Protein AF-A0A1G8I878-F1 (afdb_monomer_lite)

Sequence (1176 aa):
MELAARLAEERRARLAAERLLELKQAELFAANRKLNKHARQLTHEISETRAEVAEVRHENQRVKSQLGAAHQKIELVEGQLWKALQTMRDGFAMFNRDRLMELANGAWLSVFEDLDTIGPGASYGHVLDMMVEEGIVDLQGEDGRSWRMRMLARWDRDPIPSETIRLYTGQFLKLQDRHMPDGGIVSLTFDITELMRMWSALEELPDGFVIYDAEDRLLMCNEPYRQIYHESTPAIVPGASFEDILRYGLERGQYADACGREEAWLEDRLRIHRDATQEAEQQLGDGRWLRVYERPLSDGGRVGLRIDITEAKRIEQKLQEASLRADIANRAKSTFLANMSHEIRTPMNGVVGMAALLLEGPLSEEQRLYVETIRNSGESLLVIINDILDYSKIEADRMQLKLDPFDLERAIHEVVMLLQPSAREKQLDLLVDYDLFLPTHFIGDLGRIRQILTNLMGNAVKFTPSGHVLVRVTGTVEPDHSAAIHMTVEDTGIGIPREKLDHVFGEFNQVDDARSRAFEGTGLGLAITRRLVTIMGGEIWVESDLGQGACFGLRLVLPVEEPILRDTARLPATLRRVLVVEDQAVNRSILAKQLDIIGLSPRFCLTADAALAAMADPPDLVIAEQDLPDMTGSELARRLAEAGHATPVLLLAASPGALPGPDPHGPPRLVLQKPVPRRTLFAALEQIAPPPPAPVSPDLPAFRHRGPPGPRLLDVLVAEDNRTNQLVFRKMIGALDLPLTLRFANNGLEAVEAFRAQRPDLIFMDISMPQMDGKDATRAIRALEGDGPHVPVIAVTAHAMAGDRETILAAGLDDYLTKPPAQARSGGADGPLDRDRARHGRLTSRCGPAAPRLLSGTGPGPEETMGEIVFHVPELWLGAAPEKMPRFYRRLSEGLAARGIAQTWVPMDRATLADRIASDSAFHILNHARHPHPRVLTAGIAYIYPYWHLDPLGIRAFSTITDSVFRPAEVDGDSAQAFFRRLRQRMVGARQSRYPQQQAVEPVPEGSIAVFLQTEGQRSVEETLWLDRWTMLDTCLAAADGRPVVVKPHPRDRDPDTGSGLAARLAAHPNLHLSTANIHDILATADRVVTINSAVGIEALLHRKPVILCGRADFHHICTSARDPQALRAALRATPPRRAFARYIAWYFGTQCLDAGAKDLTDRVLDRLAARGCPL

pLDDT: mean 71.74, std 18.94, range [20.0, 96.56]

Organism: NCBI:txid555512

InterPro domains:
  IPR001789 Signal transduction response regulator, receiver domain [PF00072] (578-654)
  IPR001789 Signal transduction response regulator, receiver domain [PF00072] (716-823)
  IPR001789 Signal transduction response regulator, receiver domain [PS50110] (577-689)
  IPR001789 Signal transduction response regulator, receiver domain [PS50110] (715-834)
  IPR001789 Signal transduction response regulator, receiver domain [SM00448] (576-685)
  IPR001789 Signal transduction response regulator, receiver domain [SM00448] (714-830)
  IPR003594 Histidine kinase/HSP90-like ATPase domain [PF02518] (445-557)
  IPR003594 Histidine kinase/HSP90-like ATPase domain [SM00387] (444-560)
  IPR003661 Signal transduction histidine kinase, dimerisation/phosphoacceptor domain [PF00512] (332-396)
  IPR003661 Signal transduction histidine kinase, dimerisation/phosphoacceptor domain [SM00388] (332-397)
  IPR003661 Signal transduction histidine kinase, dimerisation/phosphoacceptor domain [cd00082] (330-393)
  IPR004358 Signal transduction histidine kinase-related protein, C-terminal [PR00344] (485-499)
  IPR004358 Signal transduction histidine kinase-related protein, C-terminal [PR00344] (520-538)
  IPR004358 Signal transduction histidine kinase-related protein, C-terminal [PR00344] (544-557)
  IPR005467 Histidine kinase domain [PS50109] (339-560)
  IPR007833 Capsule polysaccharide biosynthesis [PF05159] (1038-1117)
  IPR011006 CheY-like superfamily [SSF52172] (577-689)
  IPR011006 CheY-like superfamily [SSF52172] (715-820)
  IPR035965 PAS domain superfamily [SSF55785] (197-310)
  IPR036097 Signal transduction histidine kinase, dimerisation/phosphoacceptor domain superfamily [SSF47384] (317-398)

Radius of gyration: 57.9 Å; chains: 1; bounding box: 233×101×134 Å

Structure (mmCIF, N/CA/C/O backbone):
data_AF-A0A1G8I878-F1
#
_entry.id   AF-A0A1G8I878-F1
#
loop_
_atom_site.group_PDB
_atom_site.id
_atom_site.type_symbol
_atom_site.label_atom_id
_atom_site.label_alt_id
_atom_site.label_comp_id
_atom_site.label_asym_id
_atom_site.label_entity_id
_atom_site.label_seq_id
_atom_site.pdbx_PDB_ins_code
_atom_site.Cartn_x
_atom_site.Cartn_y
_atom_site.Cartn_z
_atom_site.occupancy
_atom_site.B_iso_or_equiv
_atom_site.auth_seq_id
_atom_site.auth_comp_id
_atom_site.auth_asym_id
_atom_site.auth_atom_id
_atom_site.pdbx_PDB_model_num
ATOM 1 N N . MET A 1 1 ? -187.316 -51.802 51.179 1.00 44.41 1 MET A N 1
ATOM 2 C CA . MET A 1 1 ? -186.408 -50.650 51.374 1.00 44.41 1 MET A CA 1
ATOM 3 C C . MET A 1 1 ? -185.016 -51.095 50.947 1.00 44.41 1 MET A C 1
ATOM 5 O O . MET A 1 1 ? -184.393 -51.857 51.667 1.00 44.41 1 MET A O 1
ATOM 9 N N . GLU A 1 2 ? -184.739 -51.091 49.647 1.00 48.00 2 GLU A N 1
ATOM 10 C CA . GLU A 1 2 ? -184.208 -50.004 48.796 1.00 48.00 2 GLU A CA 1
ATOM 11 C C . GLU A 1 2 ? -182.667 -49.938 48.842 1.00 48.00 2 GLU A C 1
ATOM 13 O O . GLU A 1 2 ? -182.053 -49.773 49.892 1.00 48.00 2 GLU A O 1
ATOM 18 N N . LEU A 1 3 ? -182.057 -50.123 47.668 1.00 55.31 3 LEU A N 1
ATOM 19 C CA . LEU A 1 3 ? -180.634 -50.324 47.343 1.00 55.31 3 LEU A CA 1
ATOM 20 C C . LEU A 1 3 ? -179.662 -49.272 47.937 1.00 55.31 3 LEU A C 1
ATOM 22 O O . LEU A 1 3 ? -178.448 -49.473 47.942 1.00 55.31 3 LEU A O 1
ATOM 26 N N . ALA A 1 4 ? -180.187 -48.167 48.471 1.00 58.78 4 ALA A N 1
ATOM 27 C CA . ALA A 1 4 ? -179.438 -47.019 48.973 1.00 58.78 4 ALA A CA 1
ATOM 28 C C . ALA A 1 4 ? -178.623 -47.293 50.254 1.00 58.78 4 ALA A C 1
ATOM 30 O O . ALA A 1 4 ? -177.565 -46.692 50.439 1.00 58.78 4 ALA A O 1
ATOM 31 N N . ALA A 1 5 ? -179.058 -48.212 51.125 1.00 59.94 5 ALA A N 1
ATOM 32 C CA . ALA A 1 5 ? -178.384 -48.432 52.411 1.00 59.94 5 ALA A CA 1
ATOM 33 C C . ALA A 1 5 ? -177.033 -49.169 52.279 1.00 59.94 5 ALA A C 1
ATOM 35 O O . ALA A 1 5 ? -176.062 -48.783 52.926 1.00 59.94 5 ALA A O 1
ATOM 36 N N . ARG A 1 6 ? -176.928 -50.175 51.394 1.00 59.53 6 ARG A N 1
ATOM 37 C CA . ARG A 1 6 ? -175.677 -50.941 51.187 1.00 59.53 6 ARG A CA 1
ATOM 38 C C . ARG A 1 6 ? -174.575 -50.126 50.497 1.00 59.53 6 ARG A C 1
ATOM 40 O O . ARG A 1 6 ? -173.409 -50.263 50.846 1.00 59.53 6 ARG A O 1
ATOM 47 N N . LEU A 1 7 ? -174.938 -49.225 49.582 1.00 61.72 7 LEU A N 1
ATOM 48 C CA . LEU A 1 7 ? -173.987 -48.332 48.899 1.00 61.72 7 LEU A CA 1
ATOM 49 C C . LEU A 1 7 ? -173.352 -47.290 49.840 1.00 61.72 7 LEU A C 1
ATOM 51 O O . LEU A 1 7 ? -172.231 -46.835 49.602 1.00 61.72 7 LEU A O 1
ATOM 55 N N . ALA A 1 8 ? -174.048 -46.907 50.915 1.00 61.38 8 ALA A N 1
ATOM 56 C CA . ALA A 1 8 ? -173.534 -45.944 51.887 1.00 61.38 8 ALA A CA 1
ATOM 57 C C . ALA A 1 8 ? -172.444 -46.539 52.799 1.00 61.38 8 ALA A C 1
ATOM 59 O O . ALA A 1 8 ? -171.533 -45.820 53.213 1.00 61.38 8 ALA A O 1
ATOM 60 N N . GLU A 1 9 ? -172.516 -47.837 53.095 1.00 65.81 9 GLU A N 1
ATOM 61 C CA . GLU A 1 9 ? -171.560 -48.532 53.963 1.00 65.81 9 GLU A CA 1
ATOM 62 C C . GLU A 1 9 ? -170.240 -48.822 53.228 1.00 65.81 9 GLU A C 1
ATOM 64 O O . GLU A 1 9 ? -169.157 -48.531 53.743 1.00 65.81 9 GLU A O 1
ATOM 69 N N . GLU A 1 10 ? -170.322 -49.247 51.964 1.00 68.56 10 GLU A N 1
ATOM 70 C CA . GLU A 1 10 ? -169.150 -49.525 51.125 1.00 68.56 10 GLU A CA 1
ATOM 71 C C . GLU A 1 10 ? -168.328 -48.253 50.822 1.00 68.56 10 GLU A C 1
ATOM 73 O O . GLU A 1 10 ? -167.093 -48.269 50.841 1.00 68.56 10 GLU A O 1
ATOM 78 N N . ARG A 1 11 ? -168.992 -47.099 50.642 1.00 64.25 11 ARG A N 1
ATOM 79 C CA . ARG A 1 11 ? -168.307 -45.806 50.446 1.00 64.25 11 ARG A CA 1
ATOM 80 C C . ARG A 1 11 ? -167.511 -45.346 51.670 1.00 64.25 11 ARG A C 1
ATOM 82 O O . ARG A 1 11 ? -166.458 -44.734 51.497 1.00 64.25 11 ARG A O 1
ATOM 89 N N . ARG A 1 12 ? -167.972 -45.625 52.896 1.00 70.56 12 ARG A N 1
ATOM 90 C CA . ARG A 1 12 ? -167.244 -45.223 54.117 1.00 70.56 12 ARG A CA 1
ATOM 91 C C . ARG A 1 12 ? -165.995 -46.069 54.345 1.00 70.56 12 ARG A C 1
ATOM 93 O O . ARG A 1 12 ? -164.965 -45.517 54.722 1.00 70.56 12 ARG A O 1
ATOM 100 N N . ALA A 1 13 ? -166.066 -47.372 54.069 1.00 65.88 13 ALA A N 1
ATOM 101 C CA . ALA A 1 13 ? -164.922 -48.272 54.209 1.00 65.88 13 ALA A CA 1
ATOM 102 C C . ALA A 1 13 ? -163.768 -47.889 53.264 1.00 65.88 13 ALA A C 1
ATOM 104 O O . ALA A 1 13 ? -162.606 -47.877 53.673 1.00 65.88 13 ALA A O 1
ATOM 105 N N . ARG A 1 14 ? -164.083 -47.489 52.025 1.00 67.88 14 ARG A N 1
ATOM 106 C CA . ARG A 1 14 ? -163.071 -47.101 51.031 1.00 67.88 14 ARG A CA 1
ATOM 107 C C . ARG A 1 14 ? -162.327 -45.808 51.398 1.00 67.88 14 ARG A C 1
ATOM 109 O O . ARG A 1 14 ? -161.107 -45.760 51.292 1.00 67.88 14 ARG A O 1
ATOM 116 N N . LEU A 1 15 ? -163.039 -44.804 51.914 1.00 70.62 15 LEU A N 1
ATOM 117 C CA . LEU A 1 15 ? -162.447 -43.531 52.357 1.00 70.62 15 LEU A CA 1
ATOM 118 C C . LEU A 1 15 ? -161.529 -43.681 53.582 1.00 70.62 15 LEU A C 1
ATOM 120 O O . LEU A 1 15 ? -160.551 -42.945 53.719 1.00 70.62 15 LEU A O 1
ATOM 124 N N . ALA A 1 16 ? -161.820 -44.630 54.476 1.00 67.12 16 ALA A N 1
ATOM 125 C CA . ALA A 1 16 ? -160.960 -44.908 55.627 1.00 67.12 16 ALA A CA 1
ATOM 126 C C . ALA A 1 16 ? -159.622 -45.550 55.210 1.00 67.12 16 ALA A C 1
ATOM 128 O O . ALA A 1 16 ? -158.580 -45.208 55.770 1.00 67.12 16 ALA A O 1
ATOM 129 N N . ALA A 1 17 ? -159.641 -46.432 54.203 1.00 68.06 17 ALA A N 1
ATOM 130 C CA . ALA A 1 17 ? -158.440 -47.085 53.684 1.00 68.06 17 ALA A CA 1
ATOM 131 C C . ALA A 1 17 ? -157.491 -46.100 52.974 1.00 68.06 17 ALA A C 1
ATOM 133 O O . ALA A 1 17 ? -156.279 -46.170 53.179 1.00 68.06 17 ALA A O 1
ATOM 134 N N . GLU A 1 18 ? -158.025 -45.146 52.204 1.00 71.94 18 GLU A N 1
ATOM 135 C CA . GLU A 1 18 ? -157.212 -44.127 51.516 1.00 71.94 18 GLU A CA 1
ATOM 136 C C . GLU A 1 18 ? -156.465 -43.213 52.502 1.00 71.94 18 GLU A C 1
ATOM 138 O O . GLU A 1 18 ? -155.269 -42.975 52.334 1.00 71.94 18 GLU A O 1
ATOM 143 N N . ARG A 1 19 ? -157.110 -42.791 53.600 1.00 70.69 19 ARG A N 1
ATOM 144 C CA . ARG A 1 19 ? -156.453 -41.949 54.621 1.00 70.69 19 ARG A CA 1
ATOM 145 C C . ARG A 1 19 ? -155.303 -42.649 55.346 1.00 70.69 19 ARG A C 1
ATOM 147 O O . ARG A 1 19 ? -154.326 -41.999 55.714 1.00 70.69 19 ARG A O 1
ATOM 154 N N . LEU A 1 20 ? -155.405 -43.960 55.574 1.00 71.81 20 LEU A N 1
ATOM 155 C CA . LEU A 1 20 ? -154.347 -44.713 56.254 1.00 71.81 20 LEU A CA 1
ATOM 156 C C . LEU A 1 20 ? -153.095 -44.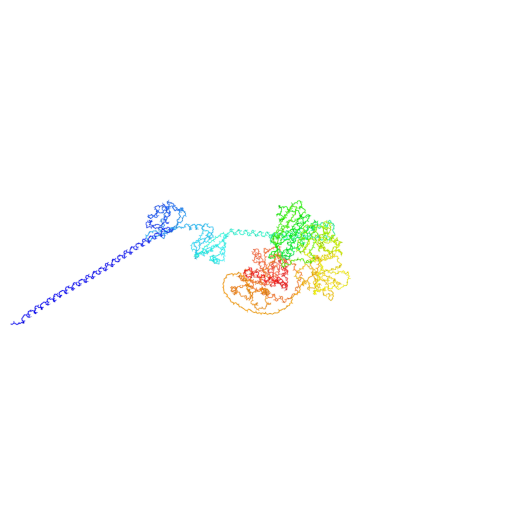852 55.370 1.00 71.81 20 LEU A C 1
ATOM 158 O O . LEU A 1 20 ? -151.971 -44.819 55.877 1.00 71.81 20 LEU A O 1
ATOM 162 N N . LEU A 1 21 ? -153.291 -44.972 54.052 1.00 71.50 21 LEU A N 1
ATOM 163 C CA . LEU A 1 21 ? -152.208 -45.065 53.075 1.00 71.50 21 LEU A CA 1
ATOM 164 C C . LEU A 1 21 ? -151.405 -43.757 52.994 1.00 71.50 21 LEU A C 1
ATOM 166 O O . LEU A 1 21 ? -150.174 -43.798 53.035 1.00 71.50 21 LEU A O 1
ATOM 170 N N . GLU A 1 22 ? -152.084 -42.606 52.962 1.00 73.06 22 GLU A N 1
ATOM 171 C CA . GLU A 1 22 ? -151.425 -41.290 52.954 1.00 73.06 22 GLU A CA 1
ATOM 172 C C . GLU A 1 22 ? -150.584 -41.061 54.217 1.00 73.06 22 GLU A C 1
ATOM 174 O O . GLU A 1 22 ? -149.442 -40.600 54.140 1.00 73.06 22 GLU A O 1
ATOM 179 N N . LEU A 1 23 ? -151.106 -41.445 55.388 1.00 77.25 23 LEU A N 1
ATOM 180 C CA . LEU A 1 23 ? -150.402 -41.265 56.658 1.00 77.25 23 LEU A CA 1
ATOM 181 C C . LEU A 1 23 ? -149.136 -42.137 56.730 1.00 77.25 23 LEU A C 1
ATOM 183 O O . LEU A 1 23 ? -148.081 -41.669 57.163 1.00 77.25 23 LEU A O 1
ATOM 187 N N . LYS A 1 24 ? -149.201 -43.376 56.220 1.00 68.69 24 LYS A N 1
ATOM 188 C CA . LYS A 1 24 ? -148.031 -44.264 56.140 1.00 68.69 24 LYS A CA 1
ATOM 189 C C . LYS A 1 24 ? -146.997 -43.802 55.114 1.00 68.69 24 LYS A C 1
ATOM 191 O O . LYS A 1 24 ? -145.801 -43.916 55.386 1.00 68.69 24 LYS A O 1
ATOM 196 N N . GLN A 1 25 ? -147.415 -43.232 53.982 1.00 66.19 25 GLN A N 1
ATOM 197 C CA . GLN A 1 25 ? -146.482 -42.625 53.026 1.00 66.19 25 GLN A CA 1
ATOM 198 C C . GLN A 1 25 ? -145.742 -41.423 53.633 1.00 66.19 25 GLN A C 1
ATOM 200 O O . GLN A 1 25 ? -144.532 -41.292 53.438 1.00 66.19 25 GLN A O 1
ATOM 205 N N . ALA A 1 26 ? -146.423 -40.586 54.419 1.00 71.06 26 ALA A N 1
ATOM 206 C CA . ALA A 1 26 ? -145.803 -39.427 55.059 1.00 71.06 26 ALA A CA 1
ATOM 207 C C . ALA A 1 26 ? -144.714 -39.813 56.084 1.00 71.06 26 ALA A C 1
ATOM 209 O O . ALA A 1 26 ? -143.628 -39.222 56.074 1.00 71.06 26 ALA A O 1
ATOM 210 N N . GLU A 1 27 ? -144.951 -40.833 56.921 1.00 73.69 27 GLU A N 1
ATOM 211 C CA . GLU A 1 27 ? -143.953 -41.333 57.887 1.00 73.69 27 GLU A CA 1
ATOM 212 C C . GLU A 1 27 ? -142.689 -41.864 57.189 1.00 73.69 27 GLU A C 1
ATOM 214 O O . GLU A 1 27 ? -141.563 -41.557 57.596 1.00 73.69 27 GLU A O 1
ATOM 219 N N . LEU A 1 28 ? -142.864 -42.609 56.093 1.00 70.75 28 LEU A N 1
ATOM 220 C CA . LEU A 1 28 ? -141.763 -43.207 55.334 1.00 70.75 28 LEU A CA 1
ATOM 221 C C . LEU A 1 28 ? -140.889 -42.134 54.665 1.00 70.75 28 LEU A C 1
ATOM 223 O O . LEU A 1 28 ? -139.658 -42.210 54.713 1.00 70.75 28 LEU A O 1
ATOM 227 N N . PHE A 1 29 ? -141.503 -41.077 54.123 1.00 68.94 29 PHE A N 1
ATOM 228 C CA . PHE A 1 29 ? -140.774 -39.938 53.555 1.00 68.94 29 PHE A CA 1
ATOM 229 C C . PHE A 1 29 ? -140.014 -39.115 54.604 1.00 68.94 29 PHE A C 1
ATOM 231 O O . PHE A 1 29 ? -138.945 -38.570 54.303 1.00 68.94 29 PHE A O 1
ATOM 238 N N . ALA A 1 30 ? -140.530 -39.012 55.831 1.00 70.19 30 ALA A N 1
ATOM 239 C CA . ALA A 1 30 ? -139.845 -38.318 56.919 1.00 70.19 30 ALA A CA 1
ATOM 240 C C . ALA A 1 30 ? -138.607 -39.096 57.403 1.00 70.19 30 ALA A C 1
ATOM 242 O O . ALA A 1 30 ? -137.534 -38.506 57.572 1.00 70.19 30 ALA A O 1
ATOM 243 N N . ALA A 1 31 ? -138.720 -40.421 57.552 1.00 66.06 31 ALA A N 1
ATOM 244 C CA . ALA A 1 31 ? -137.604 -41.282 57.945 1.00 66.06 31 ALA A CA 1
ATOM 245 C C . ALA A 1 31 ? -136.471 -41.273 56.900 1.00 66.06 31 ALA A C 1
ATOM 247 O O . ALA A 1 31 ? -135.298 -41.105 57.245 1.00 66.06 31 ALA A O 1
ATOM 248 N N . ASN A 1 32 ? -136.821 -41.353 55.612 1.00 59.03 32 ASN A N 1
ATOM 249 C CA . ASN A 1 32 ? -135.845 -41.393 54.520 1.00 59.03 32 ASN A CA 1
ATOM 250 C C . ASN A 1 32 ? -135.079 -40.060 54.355 1.00 59.03 32 ASN A C 1
ATOM 252 O O . ASN A 1 32 ? -133.890 -40.040 54.028 1.00 59.03 32 ASN A O 1
ATOM 256 N N . ARG A 1 33 ? -135.720 -38.921 54.671 1.00 69.88 33 ARG A N 1
ATOM 257 C CA . ARG A 1 33 ? -135.050 -37.607 54.702 1.00 69.88 33 ARG A CA 1
ATOM 258 C C . ARG A 1 33 ? -134.009 -37.487 55.817 1.00 69.88 33 ARG A C 1
ATOM 260 O O . ARG A 1 33 ? -132.960 -36.885 55.589 1.00 69.88 33 ARG A O 1
ATOM 267 N N . LYS A 1 34 ? -134.262 -38.058 57.001 1.00 68.06 34 LYS A N 1
ATOM 268 C CA . LYS A 1 34 ? -133.302 -38.025 58.121 1.00 68.06 34 LYS A CA 1
ATOM 269 C C . LYS A 1 34 ? -132.052 -38.864 57.831 1.00 68.06 34 LYS A C 1
ATOM 271 O O . LYS A 1 34 ? -130.945 -38.382 58.057 1.00 68.06 34 LYS A O 1
ATOM 276 N N . LEU A 1 35 ? -132.221 -40.061 57.264 1.00 65.81 35 LEU A N 1
ATOM 277 C CA . LEU A 1 35 ? -131.111 -40.943 56.873 1.00 65.81 35 LEU A CA 1
ATOM 278 C C . LEU A 1 35 ? -130.207 -40.311 55.806 1.00 65.81 35 LEU A C 1
ATOM 280 O O . LEU A 1 35 ? -128.986 -40.311 55.955 1.00 65.81 35 LEU A O 1
ATOM 284 N N . ASN A 1 36 ? -130.796 -39.689 54.780 1.00 60.38 36 ASN A N 1
ATOM 285 C CA . ASN A 1 36 ? -130.028 -39.002 53.737 1.00 60.38 36 ASN A CA 1
ATOM 286 C C . ASN A 1 36 ? -129.190 -37.831 54.272 1.00 60.38 36 ASN A C 1
ATOM 288 O O . ASN A 1 36 ? -128.109 -37.554 53.750 1.00 60.38 36 ASN A O 1
ATOM 292 N N . LYS A 1 37 ? -129.664 -37.144 55.318 1.00 69.06 37 LYS A N 1
ATOM 293 C CA . LYS A 1 37 ? -128.929 -36.026 55.918 1.00 69.06 37 LYS A CA 1
ATOM 294 C C . LYS A 1 37 ? -127.698 -36.511 56.695 1.00 69.06 37 LYS A C 1
ATOM 296 O O . LYS A 1 37 ? -126.627 -35.944 56.515 1.00 69.06 37 LYS A O 1
ATOM 301 N N . HIS A 1 38 ? -127.823 -37.597 57.467 1.00 60.66 38 HIS A N 1
ATOM 302 C CA . HIS A 1 38 ? -126.680 -38.202 58.166 1.00 60.66 38 HIS A CA 1
ATOM 303 C C . HIS A 1 38 ? -125.652 -38.823 57.209 1.00 60.66 38 HIS A C 1
ATOM 305 O O . HIS A 1 38 ? -124.455 -38.640 57.412 1.00 60.66 38 HIS A O 1
ATOM 311 N N . ALA A 1 39 ? -126.090 -39.491 56.136 1.00 59.34 39 ALA A N 1
ATOM 312 C CA . ALA A 1 39 ? -125.173 -40.094 55.164 1.00 59.34 39 ALA A CA 1
ATOM 313 C C . ALA A 1 39 ? -124.276 -39.047 54.474 1.00 59.34 39 ALA A C 1
ATOM 315 O O . ALA A 1 39 ? -123.080 -39.273 54.287 1.00 59.34 39 ALA A O 1
ATOM 316 N N . ARG A 1 40 ? -124.825 -37.869 54.143 1.00 62.78 40 ARG A N 1
ATOM 317 C CA . ARG A 1 40 ? -124.055 -36.774 53.528 1.00 62.78 40 ARG A CA 1
ATOM 318 C C . ARG A 1 40 ? -123.039 -36.146 54.477 1.00 62.78 40 ARG A C 1
ATOM 320 O O . ARG A 1 40 ? -121.958 -35.787 54.027 1.00 62.78 40 ARG A O 1
ATOM 327 N N . GLN A 1 41 ? -123.364 -36.046 55.764 1.00 66.25 41 GLN A N 1
ATOM 328 C CA . GLN A 1 41 ? -122.473 -35.446 56.757 1.00 66.25 41 GLN A CA 1
ATOM 329 C C . GLN A 1 41 ? -121.248 -36.337 57.024 1.00 66.25 41 GLN A C 1
ATOM 331 O O . GLN A 1 41 ? -120.122 -35.857 56.963 1.00 66.25 41 GLN A O 1
ATOM 336 N N . LEU A 1 42 ? -121.454 -37.653 57.163 1.00 60.22 42 LEU A N 1
ATOM 337 C CA . LEU A 1 42 ? -120.365 -38.619 57.361 1.00 60.22 42 LEU A CA 1
ATOM 338 C C . LEU A 1 42 ? -119.444 -38.741 56.130 1.00 60.22 42 LEU A C 1
ATOM 340 O O . LEU A 1 42 ? -118.242 -38.955 56.253 1.00 60.22 42 LEU A O 1
ATOM 344 N N . THR A 1 43 ? -120.003 -38.587 54.924 1.00 58.06 43 THR A N 1
ATOM 345 C CA . THR A 1 43 ? -119.218 -38.643 53.677 1.00 58.06 43 THR A CA 1
ATOM 346 C C . THR A 1 43 ? -118.294 -37.429 53.534 1.00 58.06 43 THR A C 1
ATOM 348 O O . THR A 1 43 ? -117.201 -37.558 52.985 1.00 58.06 43 THR A O 1
ATOM 351 N N . HIS A 1 44 ? -118.707 -36.264 54.041 1.00 61.44 44 HIS A N 1
ATOM 352 C CA . HIS A 1 44 ? -117.890 -35.053 54.004 1.00 61.44 44 HIS A CA 1
ATOM 353 C C . HIS A 1 44 ? -116.700 -35.150 54.970 1.00 61.44 44 HIS A C 1
ATOM 355 O O . HIS A 1 44 ? -115.567 -34.964 54.533 1.00 61.44 44 HIS A O 1
ATOM 361 N N . GLU A 1 45 ? -116.930 -35.588 56.216 1.00 58.16 45 GLU A N 1
ATOM 362 C CA . GLU A 1 45 ? -115.856 -35.782 57.207 1.00 58.16 45 GLU A CA 1
ATOM 363 C C . GLU A 1 45 ? -114.801 -36.800 56.741 1.00 58.16 45 GLU A C 1
ATOM 365 O O . GLU A 1 45 ? -113.607 -36.532 56.850 1.00 58.16 45 GLU A O 1
ATOM 370 N N . ILE A 1 46 ? -115.211 -37.937 56.155 1.00 57.69 46 ILE A N 1
ATOM 371 C CA . ILE A 1 46 ? -114.278 -38.964 55.641 1.00 57.69 46 ILE A CA 1
ATOM 372 C C . ILE A 1 46 ? -113.460 -38.449 54.445 1.00 57.69 46 ILE A C 1
ATOM 374 O O . ILE A 1 46 ? -112.318 -38.873 54.245 1.00 57.69 46 ILE A O 1
ATOM 378 N N . SER A 1 47 ? -114.030 -37.557 53.629 1.00 54.94 47 SER A N 1
ATOM 379 C CA . SER A 1 47 ? -113.322 -36.960 52.493 1.00 54.94 47 SER A CA 1
ATOM 380 C C . SER A 1 47 ? -112.256 -35.964 52.951 1.00 54.94 47 SER A C 1
ATOM 382 O O . SER A 1 47 ? -111.164 -35.966 52.388 1.00 54.94 47 SER A O 1
ATOM 384 N N . GLU A 1 48 ? -112.542 -35.156 53.976 1.00 57.34 48 GLU A N 1
ATOM 385 C CA . GLU A 1 48 ? -111.573 -34.208 54.543 1.00 57.34 48 GLU A CA 1
ATOM 386 C C . GLU A 1 48 ? -110.425 -34.934 55.259 1.00 57.34 48 GLU A C 1
ATOM 388 O O . GLU A 1 48 ? -109.261 -34.671 54.958 1.00 57.34 48 GLU A O 1
ATOM 393 N N . THR A 1 49 ? -110.713 -35.950 56.088 1.00 55.84 49 THR A N 1
ATOM 394 C CA . THR A 1 49 ? -109.641 -36.701 56.779 1.00 55.84 49 THR A CA 1
ATOM 395 C C . THR A 1 49 ? -108.742 -37.477 55.814 1.00 55.84 49 THR A C 1
ATOM 397 O O . THR A 1 49 ? -107.546 -37.630 56.061 1.00 55.84 49 THR A O 1
ATOM 400 N N . ARG A 1 50 ? -109.279 -37.990 54.697 1.00 55.78 50 ARG A N 1
ATOM 401 C CA . ARG A 1 50 ? -108.461 -38.678 53.681 1.00 55.78 50 ARG A CA 1
ATOM 402 C C . ARG A 1 50 ? -107.587 -37.720 52.873 1.00 55.78 50 ARG A C 1
ATOM 404 O O . ARG A 1 50 ? -106.502 -38.137 52.473 1.00 55.78 50 ARG A O 1
ATOM 411 N N . ALA A 1 51 ? -108.033 -36.484 52.645 1.00 57.38 51 ALA A N 1
ATOM 412 C CA . ALA A 1 51 ? -107.237 -35.460 51.974 1.00 57.38 51 ALA A CA 1
ATOM 413 C C . ALA A 1 51 ? -106.057 -35.011 52.854 1.00 57.38 51 ALA A C 1
ATOM 415 O O . ALA A 1 51 ? -104.918 -35.067 52.394 1.00 57.38 51 ALA A O 1
ATOM 416 N N . GLU A 1 52 ? -106.298 -34.724 54.139 1.00 57.34 52 GLU A N 1
ATOM 417 C CA . GLU A 1 52 ? -105.240 -34.366 55.102 1.00 57.34 52 GLU A CA 1
ATOM 418 C C . GLU A 1 52 ? -104.199 -35.483 55.273 1.00 57.34 52 GLU A C 1
ATOM 420 O O . GLU A 1 52 ? -102.993 -35.240 55.225 1.00 57.34 52 GLU A O 1
ATOM 425 N N . VAL A 1 53 ? -104.636 -36.741 55.417 1.00 59.28 53 VAL A N 1
ATOM 426 C CA . VAL A 1 53 ? -103.704 -37.872 55.564 1.00 59.28 53 VAL A CA 1
ATOM 427 C C . VAL A 1 53 ? -102.904 -38.114 54.282 1.00 59.28 53 VAL A C 1
ATOM 429 O O . VAL A 1 53 ? -101.737 -38.493 54.368 1.00 59.28 53 VAL A O 1
ATOM 432 N N . ALA A 1 54 ? -103.483 -37.901 53.096 1.00 58.09 54 ALA A N 1
ATOM 433 C CA . ALA A 1 54 ? -102.756 -38.033 51.833 1.00 58.09 54 ALA A CA 1
ATOM 434 C C . ALA A 1 54 ? -101.696 -36.933 51.665 1.00 58.09 54 ALA A C 1
ATOM 436 O O . ALA A 1 54 ? -100.575 -37.240 51.257 1.00 58.09 54 ALA A O 1
ATOM 437 N N . GLU A 1 55 ? -102.019 -35.695 52.037 1.00 60.19 55 GLU A N 1
ATOM 438 C CA . GLU A 1 55 ? -101.124 -34.537 51.955 1.00 60.19 55 GLU A CA 1
ATOM 439 C C . GLU A 1 55 ? -99.937 -34.667 52.923 1.00 60.19 55 GLU A C 1
ATOM 441 O O . GLU A 1 55 ? -98.781 -34.627 52.492 1.00 60.19 55 GLU A O 1
ATOM 446 N N . VAL A 1 56 ? -100.195 -35.012 54.191 1.00 61.25 56 VAL A N 1
ATOM 447 C CA . VAL A 1 56 ? -99.141 -35.258 55.196 1.00 61.25 56 VAL A CA 1
ATOM 448 C C . VAL A 1 56 ? -98.227 -36.421 54.792 1.00 61.25 56 VAL A C 1
ATOM 450 O O . VAL A 1 56 ? -97.013 -36.374 55.008 1.00 61.25 56 VAL A O 1
ATOM 453 N N . ARG A 1 57 ? -98.768 -37.482 54.175 1.00 58.03 57 ARG A N 1
ATOM 454 C CA . ARG A 1 57 ? -97.964 -38.634 53.730 1.00 58.03 57 ARG A CA 1
ATOM 455 C C . ARG A 1 57 ? -97.066 -38.274 52.547 1.00 58.03 57 ARG A C 1
ATOM 457 O O . ARG A 1 57 ? -95.908 -38.690 52.534 1.00 58.03 57 ARG A O 1
ATOM 464 N N . HIS A 1 58 ? -97.571 -37.482 51.600 1.00 60.69 58 HIS A N 1
ATOM 465 C CA . HIS A 1 58 ? -96.803 -36.994 50.453 1.00 60.69 58 HIS A CA 1
ATOM 466 C C . HIS A 1 58 ? -95.670 -36.056 50.894 1.00 60.69 58 HIS A C 1
ATOM 468 O O . HIS A 1 58 ? -94.544 -36.147 50.398 1.00 60.69 58 HIS A O 1
ATOM 474 N N . GLU A 1 59 ? -95.936 -35.198 51.879 1.00 59.19 59 GLU A N 1
ATOM 475 C CA . GLU A 1 59 ? -94.959 -34.252 52.410 1.00 59.19 59 GLU A CA 1
ATOM 476 C C . GLU A 1 59 ? -93.860 -34.947 53.231 1.00 59.19 59 GLU A C 1
ATOM 478 O O . GLU A 1 59 ? -92.676 -34.667 53.040 1.00 59.19 59 GLU A O 1
ATOM 483 N N . ASN A 1 60 ? -94.207 -35.955 54.039 1.00 61.16 60 ASN A N 1
ATOM 484 C CA . ASN A 1 60 ? -93.229 -36.759 54.784 1.00 61.16 60 ASN A CA 1
ATOM 485 C C . ASN A 1 60 ? -92.306 -37.570 53.849 1.00 61.16 60 ASN A C 1
ATOM 487 O O . ASN A 1 60 ? -91.098 -37.672 54.075 1.00 61.16 60 ASN A O 1
ATOM 491 N N . GLN A 1 61 ? -92.852 -38.101 52.749 1.00 60.62 61 GLN A N 1
ATOM 492 C CA . GLN A 1 61 ? -92.083 -38.836 51.741 1.00 60.62 61 GLN A CA 1
ATOM 493 C C . GLN A 1 61 ? -91.131 -37.907 50.965 1.00 60.62 61 GLN A C 1
ATOM 495 O O . GLN A 1 61 ? -89.980 -38.272 50.716 1.00 60.62 61 GLN A O 1
ATOM 500 N N . ARG A 1 62 ? -91.561 -36.670 50.677 1.00 66.00 62 ARG A N 1
ATOM 501 C CA . ARG A 1 62 ? -90.722 -35.623 50.073 1.00 66.00 62 ARG A CA 1
ATOM 502 C C . ARG A 1 62 ? -89.580 -35.191 50.997 1.00 66.00 62 ARG A C 1
ATOM 504 O O . ARG A 1 62 ? -88.440 -35.121 50.542 1.00 66.00 62 ARG A O 1
ATOM 511 N N . VAL A 1 63 ? -89.858 -34.967 52.284 1.00 63.84 63 VAL A N 1
ATOM 512 C CA . VAL A 1 63 ? -88.842 -34.591 53.284 1.00 63.84 63 VAL A CA 1
ATOM 513 C C . VAL A 1 63 ? -87.811 -35.706 53.474 1.00 63.84 63 VAL A C 1
ATOM 515 O O . VAL A 1 63 ? -86.616 -35.424 53.481 1.00 63.84 63 VAL A O 1
ATOM 518 N N . LYS A 1 64 ? -88.224 -36.981 53.533 1.00 59.94 64 LYS A N 1
ATOM 519 C CA . LYS A 1 64 ? -87.278 -38.112 53.612 1.00 59.94 64 LYS A CA 1
ATOM 520 C C . LYS A 1 64 ? -86.361 -38.217 52.390 1.00 59.94 64 LYS A C 1
ATOM 522 O O . LYS A 1 64 ? -85.164 -38.435 52.562 1.00 59.94 64 LYS A O 1
ATOM 527 N N . SER A 1 65 ? -86.882 -38.028 51.176 1.00 63.31 65 SER A N 1
ATOM 528 C CA . SER A 1 65 ? -86.046 -38.010 49.965 1.00 63.31 65 SER A CA 1
ATOM 529 C C . SER A 1 65 ? -85.103 -36.805 49.916 1.00 63.31 65 SER A C 1
ATOM 531 O O . SER A 1 65 ? -83.950 -36.963 49.525 1.00 63.31 65 SER A O 1
ATOM 533 N N . GLN A 1 66 ? -85.550 -35.619 50.340 1.00 62.56 66 GLN A N 1
ATOM 534 C CA . GLN A 1 66 ? -84.698 -34.426 50.406 1.00 62.56 66 GLN A CA 1
ATOM 535 C C . GLN A 1 66 ? -83.591 -34.564 51.459 1.00 62.56 66 GLN A C 1
ATOM 537 O O . GLN A 1 66 ? -82.456 -34.177 51.192 1.00 62.56 66 GLN A O 1
ATOM 542 N N . LEU A 1 67 ? -83.888 -35.167 52.614 1.00 60.41 67 LEU A N 1
ATOM 543 C CA . LEU A 1 67 ? -82.907 -35.397 53.675 1.00 60.41 67 LEU A CA 1
ATOM 544 C C . LEU A 1 67 ? -81.858 -36.445 53.268 1.00 60.41 67 LEU A C 1
ATOM 546 O O . LEU A 1 67 ? -80.672 -36.237 53.507 1.00 60.41 67 LEU A O 1
ATOM 550 N N . GLY A 1 68 ? -82.276 -37.527 52.598 1.00 63.53 68 GLY A N 1
ATOM 551 C CA . GLY A 1 68 ? -81.358 -38.530 52.045 1.00 63.53 68 GLY A CA 1
ATOM 552 C C . GLY A 1 68 ? -80.454 -37.967 50.943 1.00 63.53 68 GLY A C 1
ATOM 553 O O . GLY A 1 68 ? -79.252 -38.219 50.943 1.00 63.53 68 GLY A O 1
ATOM 554 N N . ALA A 1 69 ? -81.006 -37.135 50.052 1.00 61.19 69 ALA A N 1
ATOM 555 C CA . ALA A 1 69 ? -80.230 -36.456 49.014 1.00 61.19 69 ALA A CA 1
ATOM 556 C C . ALA A 1 69 ? -79.255 -35.413 49.590 1.00 61.19 69 ALA A C 1
ATOM 558 O O . ALA A 1 69 ? -78.159 -35.254 49.060 1.00 61.19 69 ALA A O 1
ATOM 559 N N . ALA A 1 70 ? -79.623 -34.716 50.671 1.00 59.34 70 ALA A N 1
ATOM 560 C CA . ALA A 1 70 ? -78.744 -33.769 51.356 1.00 59.34 70 ALA A CA 1
ATOM 561 C C . ALA A 1 70 ? -77.594 -34.471 52.100 1.00 59.34 70 ALA A C 1
ATOM 563 O O . ALA A 1 70 ? -76.454 -34.034 51.970 1.00 59.34 70 ALA A O 1
ATOM 564 N N . HIS A 1 71 ? -77.862 -35.582 52.801 1.00 60.41 71 HIS A N 1
ATOM 565 C CA . HIS A 1 71 ? -76.824 -36.379 53.472 1.00 60.41 71 HIS A CA 1
ATOM 566 C C . HIS A 1 71 ? -75.798 -36.942 52.481 1.00 60.41 71 HIS A C 1
ATOM 568 O O . HIS A 1 71 ? -74.603 -36.750 52.675 1.00 60.41 71 HIS A O 1
ATOM 574 N N . GLN A 1 72 ? -76.251 -37.531 51.366 1.00 62.28 72 GLN A N 1
ATOM 575 C CA . GLN A 1 72 ? -75.337 -37.995 50.313 1.00 62.28 72 GLN A CA 1
ATOM 576 C C . GLN A 1 72 ? -74.499 -36.860 49.716 1.00 62.28 72 GLN A C 1
ATOM 578 O O . GLN A 1 72 ? -73.352 -37.078 49.339 1.00 62.28 72 GLN A O 1
ATOM 583 N N . LYS A 1 73 ? -75.049 -35.644 49.617 1.00 63.31 73 LYS A N 1
ATOM 584 C CA . LYS A 1 73 ? -74.310 -34.484 49.103 1.00 63.31 73 LYS A CA 1
ATOM 585 C C . LYS A 1 73 ? -73.229 -34.015 50.075 1.00 63.31 73 LYS A C 1
ATOM 587 O O . LYS A 1 73 ? -72.165 -33.630 49.612 1.00 63.31 73 LYS A O 1
ATOM 592 N N . ILE A 1 74 ? -73.490 -34.059 51.382 1.00 66.19 74 ILE A N 1
ATOM 593 C CA . ILE A 1 74 ? -72.507 -33.711 52.417 1.00 66.19 74 ILE A CA 1
ATOM 594 C C . ILE A 1 74 ? -71.375 -34.742 52.436 1.00 66.19 74 ILE A C 1
ATOM 596 O O . ILE A 1 74 ? -70.224 -34.345 52.305 1.00 66.19 74 ILE A O 1
ATOM 600 N N . GLU A 1 75 ? -71.685 -36.042 52.457 1.00 67.62 75 GLU A N 1
ATOM 601 C CA . GLU A 1 75 ? -70.660 -37.101 52.407 1.00 67.62 75 GLU A CA 1
ATOM 602 C C . GLU A 1 75 ? -69.825 -37.040 51.115 1.00 67.62 75 GLU A C 1
ATOM 604 O O . GLU A 1 75 ? -68.609 -37.241 51.136 1.00 67.62 75 GLU A O 1
ATOM 609 N N . LEU A 1 76 ? -70.451 -36.711 49.976 1.00 70.69 76 LEU A N 1
ATOM 610 C CA . LEU A 1 76 ? -69.739 -36.510 48.713 1.00 70.69 76 LEU A CA 1
ATOM 611 C C . LEU A 1 76 ? -68.812 -35.286 48.774 1.00 70.69 76 LEU A C 1
ATOM 613 O O . LEU A 1 76 ? -67.684 -35.364 48.293 1.00 70.69 76 LEU A O 1
ATOM 617 N N . VAL A 1 77 ? -69.271 -34.168 49.345 1.00 63.28 77 VAL A N 1
ATOM 618 C CA . VAL A 1 77 ? -68.489 -32.926 49.464 1.00 63.28 77 VAL A CA 1
ATOM 619 C C . VAL A 1 77 ? -67.334 -33.096 50.452 1.00 63.28 77 VAL A C 1
ATOM 621 O O . VAL A 1 77 ? -66.214 -32.730 50.112 1.00 63.28 77 VAL A O 1
ATOM 624 N N . GLU A 1 78 ? -67.555 -33.707 51.617 1.00 68.25 78 GLU A N 1
ATOM 625 C CA . GLU A 1 78 ? -66.491 -34.029 52.580 1.00 68.25 78 GLU A CA 1
ATOM 626 C C . GLU A 1 78 ? -65.464 -34.989 51.971 1.00 68.25 78 GLU A C 1
ATOM 628 O O . GLU A 1 78 ? -64.261 -34.738 52.038 1.00 68.25 78 GLU A O 1
ATOM 633 N N . GLY A 1 79 ? -65.919 -36.038 51.277 1.00 69.94 79 GLY A N 1
ATOM 634 C CA . GLY A 1 79 ? -65.034 -36.964 50.573 1.00 69.94 79 GLY A CA 1
ATOM 635 C C . GLY A 1 79 ? -64.249 -36.311 49.426 1.00 69.94 79 GLY A C 1
ATOM 636 O O . GLY A 1 79 ? -63.095 -36.670 49.185 1.00 69.94 79 GLY A O 1
ATOM 637 N N . GLN A 1 80 ? -64.840 -35.344 48.715 1.00 73.38 80 GLN A N 1
ATOM 638 C CA . GLN A 1 80 ? -64.164 -34.574 47.665 1.00 73.38 80 GLN A CA 1
ATOM 639 C C . GLN A 1 80 ? -63.149 -33.582 48.238 1.00 73.38 80 GLN A C 1
ATOM 641 O O . GLN A 1 80 ? -62.042 -33.497 47.710 1.00 73.38 80 GLN A O 1
ATOM 646 N N . LEU A 1 81 ? -63.488 -32.881 49.323 1.00 73.88 81 LEU A N 1
ATOM 647 C CA . LEU A 1 81 ? -62.570 -31.990 50.035 1.00 73.88 81 LEU A CA 1
ATOM 648 C C . LEU A 1 81 ? -61.386 -32.771 50.608 1.00 73.88 81 LEU A C 1
ATOM 650 O O . LEU A 1 81 ? -60.244 -32.351 50.445 1.00 73.88 81 LEU A O 1
ATOM 654 N N . TRP A 1 82 ? -61.635 -33.949 51.186 1.00 78.00 82 TRP A N 1
ATOM 655 C CA . TRP A 1 82 ? -60.573 -34.815 51.690 1.00 78.00 82 TRP A CA 1
ATOM 656 C C . TRP A 1 82 ? -59.644 -35.304 50.577 1.00 78.00 82 TRP A C 1
ATOM 658 O O . TRP A 1 82 ? -58.423 -35.218 50.699 1.00 78.00 82 TRP A O 1
ATOM 668 N N . LYS A 1 83 ? -60.207 -35.760 49.450 1.00 74.81 83 LYS A N 1
ATOM 669 C CA . LYS A 1 83 ? -59.406 -36.133 48.275 1.00 74.81 83 LYS A CA 1
ATOM 670 C C . LYS A 1 83 ? -58.601 -34.951 47.737 1.00 74.81 83 LYS A C 1
ATOM 672 O O . LYS A 1 83 ? -57.445 -35.147 47.384 1.00 74.81 83 LYS A O 1
ATOM 677 N N . ALA A 1 84 ? -59.171 -33.747 47.710 1.00 76.75 84 ALA A N 1
ATOM 678 C CA . ALA A 1 84 ? -58.463 -32.544 47.279 1.00 76.75 84 ALA A CA 1
ATOM 679 C C . ALA A 1 84 ? -57.281 -32.213 48.210 1.00 76.75 84 ALA A C 1
ATOM 681 O O . ALA A 1 84 ? -56.170 -32.013 47.721 1.00 76.75 84 ALA A O 1
ATOM 682 N N . LEU A 1 85 ? -57.484 -32.250 49.532 1.00 79.75 85 LEU A N 1
ATOM 683 C CA . LEU A 1 85 ? -56.431 -32.028 50.532 1.00 79.75 85 LEU A CA 1
ATOM 684 C C . LEU A 1 85 ? -55.298 -33.065 50.438 1.00 79.75 85 LEU A C 1
ATOM 686 O O . LEU A 1 85 ? -54.128 -32.701 50.543 1.00 79.75 85 LEU A O 1
ATOM 690 N N . GLN A 1 86 ? -55.621 -34.339 50.186 1.00 79.31 86 GLN A N 1
ATOM 691 C CA . GLN A 1 86 ? -54.630 -35.412 49.997 1.00 79.31 86 GLN A CA 1
ATOM 692 C C . GLN A 1 86 ? -53.826 -35.280 48.693 1.00 79.31 86 GLN A C 1
ATOM 694 O O . GLN A 1 86 ? -52.726 -35.813 48.597 1.00 79.31 86 GLN A O 1
ATOM 699 N N . THR A 1 87 ? -54.349 -34.570 47.690 1.00 77.88 87 THR A N 1
ATOM 700 C CA . THR A 1 87 ? -53.629 -34.302 46.430 1.00 77.88 87 THR A CA 1
ATOM 701 C C . THR A 1 87 ? -52.772 -33.036 46.457 1.00 77.88 87 THR A C 1
ATOM 703 O O . THR A 1 87 ? -52.037 -32.784 45.500 1.00 77.88 87 THR A O 1
ATOM 706 N N . MET A 1 88 ? -52.861 -32.223 47.516 1.00 82.38 88 MET A N 1
ATOM 707 C CA . MET A 1 88 ? -52.018 -31.037 47.658 1.00 82.38 88 MET A CA 1
ATOM 708 C C . MET A 1 88 ? -50.558 -31.443 47.864 1.00 82.38 88 MET A C 1
ATOM 710 O O . MET A 1 88 ? -50.260 -32.354 48.631 1.00 82.38 88 MET A O 1
ATOM 714 N N . ARG A 1 89 ? -49.653 -30.754 47.159 1.00 79.56 89 ARG A N 1
ATOM 715 C CA . ARG A 1 89 ? -48.202 -30.947 47.304 1.00 79.56 89 ARG A CA 1
ATOM 716 C C . ARG A 1 89 ? -47.656 -30.325 48.584 1.00 79.56 89 ARG A C 1
ATOM 718 O O . ARG A 1 89 ? -46.685 -30.836 49.123 1.00 79.56 89 ARG A O 1
ATOM 725 N N . ASP A 1 90 ? -48.274 -29.239 49.034 1.00 86.69 90 ASP A N 1
ATOM 726 C CA . ASP A 1 90 ? -47.924 -28.582 50.288 1.00 86.69 90 ASP A CA 1
ATOM 727 C C . ASP A 1 90 ? -48.509 -29.366 51.465 1.00 86.69 90 ASP A C 1
ATOM 729 O O . ASP A 1 90 ? -49.618 -29.917 51.385 1.00 86.69 90 ASP A O 1
ATOM 733 N N . GLY A 1 91 ? -47.767 -29.416 52.567 1.00 89.81 91 GLY A N 1
ATOM 734 C CA . GLY A 1 91 ? -48.228 -30.089 53.766 1.00 89.81 91 GLY A CA 1
ATOM 735 C C . GLY A 1 91 ? -49.316 -29.279 54.457 1.00 89.81 91 GLY A C 1
ATOM 736 O O . GLY A 1 91 ? -49.235 -28.060 54.607 1.00 89.81 91 GLY A O 1
ATOM 737 N N . PHE A 1 92 ? -50.356 -29.978 54.882 1.00 92.44 92 PHE A N 1
ATOM 738 C CA . PHE A 1 92 ? -51.486 -29.438 55.613 1.00 92.44 92 PHE A CA 1
ATOM 739 C C . PHE A 1 92 ? -51.728 -30.301 56.848 1.00 92.44 92 PHE A C 1
ATOM 741 O O . PHE A 1 92 ? -51.938 -31.509 56.719 1.00 92.44 92 PHE A O 1
ATOM 748 N N . ALA A 1 93 ? -51.766 -29.681 58.025 1.00 92.06 93 ALA A N 1
ATOM 749 C CA . ALA A 1 93 ? -52.202 -30.321 59.260 1.00 92.06 93 ALA A CA 1
ATOM 750 C C . ALA A 1 93 ? -53.085 -29.394 60.094 1.00 92.06 93 ALA A C 1
ATOM 752 O O . ALA A 1 93 ? -52.953 -28.171 60.058 1.00 92.06 93 ALA A O 1
ATOM 753 N N . MET A 1 94 ? -53.983 -29.991 60.867 1.00 91.94 94 MET A N 1
ATOM 754 C CA . MET A 1 94 ? -54.892 -29.295 61.765 1.00 91.94 94 MET A CA 1
ATOM 755 C C . MET A 1 94 ? -54.755 -29.873 63.166 1.00 91.94 94 MET A C 1
ATOM 757 O O . MET A 1 94 ? -54.739 -31.091 63.339 1.00 91.94 94 MET A O 1
ATOM 761 N N . PHE A 1 95 ? -54.661 -28.995 64.156 1.00 93.69 95 PHE A N 1
ATOM 762 C CA . PHE A 1 95 ? -54.521 -29.328 65.565 1.00 93.69 95 PHE A CA 1
ATOM 763 C C . PHE A 1 95 ? -55.665 -28.701 66.353 1.00 93.69 95 PHE A C 1
ATOM 765 O O . PHE A 1 95 ? -56.056 -27.565 66.088 1.00 93.69 95 PHE A O 1
ATOM 772 N N . ASN A 1 96 ? -56.185 -29.416 67.343 1.00 91.88 96 ASN A N 1
ATOM 773 C CA . ASN A 1 96 ? -57.230 -28.904 68.221 1.00 91.88 96 ASN A CA 1
ATOM 774 C C . ASN A 1 96 ? -56.674 -27.951 69.298 1.00 91.88 96 ASN A C 1
ATOM 776 O O . ASN A 1 96 ? -55.468 -27.699 69.377 1.00 91.88 96 ASN A O 1
ATOM 780 N N . ARG A 1 97 ? -57.559 -27.445 70.169 1.00 90.38 97 ARG A N 1
ATOM 781 C CA . ARG A 1 97 ? -57.200 -26.570 71.307 1.00 90.38 97 ARG A CA 1
ATOM 782 C C . ARG A 1 97 ? -56.142 -27.163 72.239 1.00 90.38 97 ARG A C 1
ATOM 784 O O . ARG A 1 97 ? -55.343 -26.420 72.802 1.00 90.38 97 ARG A O 1
ATOM 791 N N . ASP A 1 98 ? -56.125 -28.485 72.383 1.00 90.00 98 ASP A N 1
ATOM 792 C CA . ASP A 1 98 ? -55.172 -29.217 73.222 1.00 90.00 98 ASP A CA 1
ATOM 793 C C . ASP A 1 98 ? -53.858 -29.528 72.478 1.00 90.00 98 ASP A C 1
ATOM 795 O O . ASP A 1 98 ? -53.010 -30.270 72.977 1.00 90.00 98 ASP A O 1
ATOM 799 N N . ARG A 1 99 ? -53.663 -28.943 71.285 1.00 92.19 99 ARG A N 1
ATOM 800 C CA . ARG A 1 99 ? -52.518 -29.154 70.384 1.00 92.19 99 ARG A CA 1
ATOM 801 C C . ARG A 1 99 ? -52.371 -30.607 69.925 1.00 92.19 99 ARG A C 1
ATOM 803 O O . ARG A 1 99 ? -51.260 -31.030 69.606 1.00 92.19 99 ARG A O 1
ATOM 810 N N . LEU A 1 100 ? -53.462 -31.369 69.890 1.00 92.94 100 LEU A N 1
ATOM 811 C CA . LEU A 1 100 ? -53.503 -32.714 69.318 1.00 92.94 100 LEU A CA 1
ATOM 812 C C . LEU A 1 100 ? -53.882 -32.628 67.844 1.00 92.94 100 LEU A C 1
ATOM 814 O O . LEU A 1 100 ? -54.816 -31.912 67.488 1.00 92.94 100 LEU A O 1
ATOM 818 N N . MET A 1 101 ? -53.168 -33.356 66.993 1.00 93.25 101 MET A N 1
ATOM 819 C CA . MET A 1 101 ? -53.433 -33.404 65.560 1.00 93.25 101 MET A CA 1
ATOM 820 C C . MET A 1 101 ? -54.796 -34.049 65.300 1.00 93.25 101 MET A C 1
ATOM 822 O O . MET A 1 101 ? -55.025 -35.190 65.685 1.00 93.25 101 MET A O 1
ATOM 826 N N . GLU A 1 102 ? -55.699 -33.347 64.630 1.00 89.44 102 GLU A N 1
ATOM 827 C CA . GLU A 1 102 ? -56.987 -33.897 64.199 1.00 89.44 102 GLU A CA 1
ATOM 828 C C . GLU A 1 102 ? -56.891 -34.491 62.797 1.00 89.44 102 GLU A C 1
ATOM 830 O O . GLU A 1 102 ? -57.485 -35.532 62.515 1.00 89.44 102 GLU A O 1
ATOM 835 N N . LEU A 1 103 ? -56.121 -33.846 61.917 1.00 88.44 103 LEU A N 1
ATOM 836 C CA . LEU A 1 103 ? -55.944 -34.284 60.538 1.00 88.44 103 LEU A CA 1
ATOM 837 C C . LEU A 1 103 ? -54.583 -33.837 60.001 1.00 88.44 103 LEU A C 1
ATOM 839 O O . LEU A 1 103 ? -54.090 -32.771 60.363 1.00 88.44 103 LEU A O 1
ATOM 843 N N . ALA A 1 104 ? -54.019 -34.620 59.088 1.00 89.31 104 ALA A N 1
ATOM 844 C CA . ALA A 1 104 ? -52.901 -34.209 58.251 1.00 89.31 104 ALA A CA 1
ATOM 845 C C . ALA A 1 104 ? -53.006 -34.874 56.873 1.00 89.31 104 ALA A C 1
ATOM 847 O O . ALA A 1 104 ? -53.512 -35.995 56.751 1.00 89.31 104 ALA A O 1
ATOM 848 N N . ASN A 1 105 ? -52.569 -34.176 55.826 1.00 90.12 105 ASN A N 1
ATOM 849 C CA . ASN A 1 105 ? -52.452 -34.759 54.492 1.00 90.12 105 ASN A CA 1
ATOM 850 C C . ASN A 1 105 ? -51.125 -35.525 54.333 1.00 90.12 105 ASN A C 1
ATOM 852 O O . ASN A 1 105 ? -50.206 -35.385 55.143 1.00 90.12 105 ASN A O 1
ATOM 856 N N . GLY A 1 106 ? -51.019 -36.339 53.278 1.00 85.88 106 GLY A N 1
ATOM 857 C CA . GLY A 1 106 ? -49.819 -37.141 53.021 1.00 85.88 106 GLY A CA 1
ATOM 858 C C . GLY A 1 106 ? -48.527 -36.321 52.912 1.00 85.88 106 GLY A C 1
ATOM 859 O O . GLY A 1 106 ? -47.504 -36.755 53.423 1.00 85.88 106 GLY A O 1
ATOM 860 N N . ALA A 1 107 ? -48.575 -35.120 52.327 1.00 86.31 107 ALA A N 1
ATOM 861 C CA . ALA A 1 107 ? -47.405 -34.247 52.185 1.00 86.31 107 ALA A CA 1
ATOM 862 C C . ALA A 1 107 ? -46.867 -33.707 53.523 1.00 86.31 107 ALA A C 1
ATOM 864 O O . ALA A 1 107 ? -45.671 -33.470 53.662 1.00 86.31 107 ALA A O 1
ATOM 865 N N . TRP A 1 108 ? -47.729 -33.513 54.526 1.00 90.94 108 TRP A N 1
ATOM 866 C CA . TRP A 1 108 ? -47.286 -33.127 55.867 1.00 90.94 108 TRP A CA 1
ATOM 867 C C . TRP A 1 108 ? -46.667 -34.319 56.607 1.00 90.94 108 TRP A C 1
ATOM 869 O O . TRP A 1 108 ? -45.640 -34.181 57.268 1.00 90.94 108 TRP A O 1
ATOM 879 N N . LEU A 1 109 ? -47.280 -35.501 56.473 1.00 88.94 109 LEU A N 1
ATOM 880 C CA . LEU A 1 109 ? -46.838 -36.726 57.146 1.00 88.94 109 LEU A CA 1
ATOM 881 C C . LEU A 1 109 ? -45.591 -37.357 56.515 1.00 88.94 109 LEU A C 1
ATOM 883 O O . LEU A 1 109 ? -44.864 -38.045 57.219 1.00 88.94 109 LEU A O 1
ATOM 887 N N . SER A 1 110 ? -45.300 -37.106 55.236 1.00 86.62 110 SER A N 1
ATOM 888 C CA . SER A 1 110 ? -44.150 -37.706 54.540 1.00 86.62 110 SER A CA 1
ATOM 889 C C . SER A 1 110 ? -42.795 -37.335 55.146 1.00 86.62 110 SER A C 1
ATOM 891 O O . SER A 1 110 ? -41.824 -38.052 54.955 1.00 86.62 110 SER A O 1
ATOM 893 N N . VAL A 1 111 ? -42.712 -36.231 55.895 1.00 85.62 111 VAL A N 1
ATOM 894 C CA . VAL A 1 111 ? -41.500 -35.848 56.646 1.00 85.62 111 VAL A CA 1
ATOM 895 C C . VAL A 1 111 ? -41.196 -36.837 57.785 1.00 85.62 111 VAL A C 1
ATOM 897 O O . VAL A 1 111 ? -40.063 -36.914 58.251 1.00 85.62 111 VAL A O 1
ATOM 900 N N . PHE A 1 112 ? -42.202 -37.603 58.211 1.00 88.94 112 PHE A N 1
ATOM 901 C CA . PHE A 1 112 ? -42.168 -38.567 59.309 1.00 88.94 112 PHE A CA 1
ATOM 902 C C . PHE A 1 112 ? -42.386 -40.006 58.812 1.00 88.94 112 PHE A C 1
ATOM 904 O O . PHE A 1 112 ? -42.938 -40.831 59.541 1.00 88.94 112 PHE A O 1
ATOM 911 N N . GLU A 1 113 ? -42.012 -40.306 57.561 1.00 76.12 113 GLU A N 1
ATOM 912 C CA . GLU A 1 113 ? -42.046 -41.675 57.027 1.00 76.12 113 GLU A CA 1
ATOM 913 C C . GLU A 1 113 ? -41.333 -42.643 57.995 1.00 76.12 113 GLU A C 1
ATOM 915 O O . GLU A 1 113 ? -40.295 -42.310 58.561 1.00 76.12 113 GLU A O 1
ATOM 920 N N . ASP A 1 114 ? -41.933 -43.815 58.228 1.00 73.62 114 ASP A N 1
ATOM 921 C CA . ASP A 1 114 ? -41.507 -44.847 59.192 1.00 73.62 114 ASP A CA 1
ATOM 922 C C . ASP A 1 114 ? -41.682 -44.526 60.699 1.00 73.62 114 ASP A C 1
ATOM 924 O O . ASP A 1 114 ? -41.315 -45.343 61.548 1.00 73.62 114 ASP A O 1
ATOM 928 N N . LEU A 1 115 ? -42.322 -43.403 61.064 1.00 83.62 115 LEU A N 1
ATOM 929 C CA . LEU A 1 115 ? -42.694 -43.085 62.452 1.00 83.62 115 LEU A CA 1
ATOM 930 C C . LEU A 1 115 ? -44.198 -43.253 62.713 1.00 83.62 115 LEU A C 1
ATOM 932 O O . LEU A 1 115 ? -44.966 -42.290 62.708 1.00 83.62 115 LEU A O 1
ATOM 936 N N . ASP A 1 116 ? -44.606 -44.469 63.084 1.00 77.75 116 ASP A N 1
ATOM 937 C CA . ASP A 1 116 ? -46.003 -44.825 63.411 1.00 77.75 116 ASP A CA 1
ATOM 938 C C . ASP A 1 116 ? -46.618 -44.011 64.572 1.00 77.75 116 ASP A C 1
ATOM 940 O O . ASP A 1 116 ? -47.826 -44.056 64.811 1.00 77.75 116 ASP A O 1
ATOM 944 N N . THR A 1 117 ? -45.799 -43.270 65.326 1.00 83.50 117 THR A N 1
ATOM 945 C CA . THR A 1 117 ? -46.258 -42.427 66.442 1.00 83.50 117 THR A CA 1
ATOM 946 C C . THR A 1 117 ? -46.761 -41.045 66.006 1.00 83.50 117 THR A C 1
ATOM 948 O O . THR A 1 117 ? -47.334 -40.327 66.830 1.00 83.50 117 THR A O 1
ATOM 951 N N . ILE A 1 118 ? -46.578 -40.665 64.733 1.00 87.25 118 ILE A N 1
ATOM 952 C CA . ILE A 1 118 ? -46.975 -39.364 64.182 1.00 87.25 118 ILE A CA 1
ATOM 953 C C . ILE A 1 118 ? -48.188 -39.522 63.256 1.00 87.25 118 ILE A C 1
ATOM 955 O O . ILE A 1 118 ? -48.105 -40.054 62.154 1.00 87.25 118 ILE A O 1
ATOM 959 N N . GLY A 1 119 ? -49.338 -39.023 63.710 1.00 85.50 119 GLY A N 1
ATOM 960 C CA . GLY A 1 119 ? -50.611 -39.056 62.987 1.00 85.50 119 GLY A CA 1
ATOM 961 C C . GLY A 1 119 ? -51.743 -38.427 63.808 1.00 85.50 119 GLY A C 1
ATOM 962 O O . GLY A 1 119 ? -51.471 -37.819 64.849 1.00 85.50 119 GLY A O 1
ATOM 963 N N . PRO A 1 120 ? -53.017 -38.560 63.384 1.00 87.06 120 PRO A N 1
ATOM 964 C CA . PRO A 1 120 ? -54.156 -38.066 64.156 1.00 87.06 120 PRO A CA 1
ATOM 965 C C . PRO A 1 120 ? -54.123 -38.572 65.610 1.00 87.06 120 PRO A C 1
ATOM 967 O O . PRO A 1 120 ? -54.038 -39.772 65.861 1.00 87.06 120 PRO A O 1
ATOM 970 N N . GLY A 1 121 ? -54.171 -37.646 66.567 1.00 86.06 121 GLY A N 1
ATOM 971 C CA . GLY A 1 121 ? -54.017 -37.880 68.005 1.00 86.06 121 GLY A CA 1
ATOM 972 C C . GLY A 1 121 ? -52.632 -37.538 68.570 1.00 86.06 121 GLY A C 1
ATOM 973 O O . GLY A 1 121 ? -52.506 -37.396 69.786 1.00 86.06 121 GLY A O 1
ATOM 974 N N . ALA A 1 122 ? -51.604 -37.351 67.736 1.00 90.75 122 ALA A N 1
ATOM 975 C CA . ALA A 1 122 ? -50.276 -36.942 68.195 1.00 90.75 122 ALA A CA 1
ATOM 976 C C . ALA A 1 122 ? -50.276 -35.478 68.669 1.00 90.75 122 ALA A C 1
ATOM 978 O O . ALA A 1 122 ? -50.822 -34.596 68.005 1.00 90.75 122 ALA A O 1
ATOM 979 N N . SER A 1 123 ? -49.643 -35.198 69.812 1.00 93.81 123 SER A N 1
ATOM 980 C CA . SER A 1 123 ? -49.479 -33.814 70.281 1.00 93.81 123 SER A CA 1
ATOM 981 C C . SER A 1 123 ? -48.396 -33.085 69.485 1.00 93.81 123 SER A C 1
ATOM 983 O O . SER A 1 123 ? -47.380 -33.680 69.138 1.00 93.81 123 SER A O 1
ATOM 985 N N . TYR A 1 124 ? -48.553 -31.780 69.254 1.00 93.12 124 TYR A N 1
ATOM 986 C CA . TYR A 1 124 ? -47.521 -30.970 68.596 1.00 93.12 124 TYR A CA 1
ATOM 987 C C . TYR A 1 124 ? -46.184 -30.995 69.354 1.00 93.12 124 TYR A C 1
ATOM 989 O O . TYR A 1 124 ? -45.123 -30.971 68.742 1.00 93.12 124 TYR A O 1
ATOM 997 N N . GLY A 1 125 ? -46.219 -31.117 70.686 1.00 91.69 125 GLY A N 1
ATOM 998 C CA . GLY A 1 125 ? -45.012 -31.337 71.486 1.00 91.69 125 GLY A CA 1
ATOM 999 C C . GLY A 1 125 ? -44.291 -32.631 71.106 1.00 91.69 125 GLY A C 1
ATOM 1000 O O . GLY A 1 125 ? -43.095 -32.586 70.852 1.00 91.69 125 GLY A O 1
ATOM 1001 N N . HIS A 1 126 ? -45.032 -33.738 70.986 1.00 92.31 126 HIS A N 1
ATOM 1002 C CA . HIS A 1 126 ? -44.498 -35.034 70.543 1.00 92.31 126 HIS A CA 1
ATOM 1003 C C . HIS A 1 126 ? -43.954 -34.975 69.111 1.00 92.31 126 HIS A C 1
ATOM 1005 O O . HIS A 1 126 ? -42.885 -35.506 68.846 1.00 92.31 126 HIS A O 1
ATOM 1011 N N . VAL A 1 127 ? -44.634 -34.265 68.203 1.00 91.94 127 VAL A N 1
ATOM 1012 C CA . VAL A 1 127 ? -44.125 -34.011 66.843 1.00 91.94 127 VAL A CA 1
ATOM 1013 C C . VAL A 1 127 ? -42.753 -33.334 66.902 1.00 91.94 127 VAL A C 1
ATOM 1015 O O . VAL A 1 127 ? -41.811 -33.821 66.288 1.00 91.94 127 VAL A O 1
ATOM 1018 N N . LEU A 1 128 ? -42.620 -32.236 67.652 1.00 93.12 128 LEU A N 1
ATOM 1019 C CA . LEU A 1 128 ? -41.352 -31.511 67.779 1.00 93.12 128 LEU A CA 1
ATOM 1020 C C . LEU A 1 128 ? -40.262 -32.348 68.463 1.00 93.12 128 LEU A C 1
ATOM 1022 O O . LEU A 1 128 ? -39.103 -32.245 68.074 1.00 93.12 128 LEU A O 1
ATOM 1026 N N . ASP A 1 129 ? -40.627 -33.166 69.455 1.00 91.25 129 ASP A N 1
ATOM 1027 C CA . ASP A 1 129 ? -39.711 -34.105 70.111 1.00 91.25 129 ASP A CA 1
ATOM 1028 C C . ASP A 1 129 ? -39.160 -35.115 69.100 1.00 91.25 129 ASP A C 1
ATOM 1030 O O . ASP A 1 129 ? -37.946 -35.213 68.948 1.00 91.25 129 ASP A O 1
ATOM 1034 N N . MET A 1 130 ? -40.026 -35.763 68.314 1.00 91.50 130 MET A N 1
ATOM 1035 C CA . MET A 1 130 ? -39.597 -36.684 67.255 1.00 91.50 130 MET A CA 1
ATOM 1036 C C . MET A 1 130 ? -38.759 -35.987 66.178 1.00 91.50 130 MET A C 1
ATOM 1038 O O . MET A 1 130 ? -37.775 -36.558 65.719 1.00 91.50 130 MET A O 1
ATOM 1042 N N . MET A 1 131 ? -39.064 -34.732 65.814 1.00 90.81 131 MET A N 1
ATOM 1043 C CA . MET A 1 131 ? -38.240 -33.989 64.848 1.00 90.81 131 MET A CA 1
ATOM 1044 C C . MET A 1 131 ? -36.787 -33.823 65.310 1.00 90.81 131 MET A C 1
ATOM 1046 O O . MET A 1 131 ? -35.878 -33.831 64.480 1.00 90.81 131 MET A O 1
ATOM 1050 N N . VAL A 1 132 ? -36.579 -33.653 66.618 1.00 90.75 132 VAL A N 1
ATOM 1051 C CA . VAL A 1 132 ? -35.258 -33.471 67.230 1.00 90.75 132 VAL A CA 1
ATOM 1052 C C . VAL A 1 132 ? -34.586 -34.815 67.521 1.00 90.75 132 VAL A C 1
ATOM 1054 O O . VAL A 1 132 ? -33.414 -34.983 67.193 1.00 90.75 132 VAL A O 1
ATOM 1057 N N . GLU A 1 133 ? -35.300 -35.757 68.141 1.00 90.38 133 GLU A N 1
ATOM 1058 C CA . GLU A 1 133 ? -34.763 -37.047 68.600 1.00 90.38 133 GLU A CA 1
ATOM 1059 C C . GLU A 1 133 ? -34.370 -37.963 67.437 1.00 90.38 133 GLU A C 1
ATOM 1061 O O . GLU A 1 133 ? -33.291 -38.551 67.466 1.00 90.38 133 GLU A O 1
ATOM 1066 N N . GLU A 1 134 ? -35.190 -38.007 66.386 1.00 88.81 134 GLU A N 1
ATOM 1067 C CA . GLU A 1 134 ? -34.922 -38.793 65.173 1.00 88.81 134 GLU A CA 1
ATOM 1068 C C . GLU A 1 134 ? -34.026 -38.038 64.175 1.00 88.81 134 GLU A C 1
ATOM 1070 O O . GLU A 1 134 ? -33.720 -38.531 63.091 1.00 88.81 134 GLU A O 1
ATOM 1075 N N . GLY A 1 135 ? -33.584 -36.821 64.521 1.00 85.69 135 GLY A N 1
ATOM 1076 C CA . GLY A 1 135 ? -32.688 -36.018 63.687 1.00 85.69 135 GLY A CA 1
ATOM 1077 C C . GLY A 1 135 ? -33.308 -35.560 62.364 1.00 85.69 135 GLY A C 1
ATOM 1078 O O . GLY A 1 135 ? -32.582 -35.305 61.409 1.00 85.69 135 GLY A O 1
ATOM 1079 N N . ILE A 1 136 ? -34.636 -35.448 62.293 1.00 89.25 136 ILE A N 1
ATOM 1080 C CA . ILE A 1 136 ? -35.365 -35.027 61.088 1.00 89.25 136 ILE A CA 1
ATOM 1081 C C . ILE A 1 136 ? -35.056 -33.562 60.745 1.00 89.25 136 ILE A C 1
ATOM 1083 O O . ILE A 1 136 ? -34.912 -33.206 59.572 1.00 89.25 136 ILE A O 1
ATOM 1087 N N . VAL A 1 137 ? -34.939 -32.700 61.760 1.00 90.62 137 VAL A N 1
ATOM 1088 C CA . VAL A 1 137 ? -34.593 -31.284 61.590 1.00 90.62 137 VAL A CA 1
ATOM 1089 C C . VAL A 1 137 ? -33.106 -31.043 61.845 1.00 90.62 137 VAL A C 1
ATOM 1091 O O . VAL A 1 137 ? -32.530 -31.501 62.830 1.00 90.62 137 VAL A O 1
ATOM 1094 N N . ASP A 1 138 ? -32.482 -30.267 60.970 1.00 89.75 138 ASP A N 1
ATOM 1095 C CA . ASP A 1 138 ? -31.160 -29.709 61.198 1.00 89.75 138 ASP A CA 1
ATOM 1096 C C . ASP A 1 138 ? -31.287 -28.448 62.059 1.00 89.75 138 ASP A C 1
ATOM 1098 O O . ASP A 1 138 ? -31.841 -27.431 61.636 1.00 89.75 138 ASP A O 1
ATOM 1102 N N . LEU A 1 139 ? -30.763 -28.526 63.281 1.00 88.81 139 LEU A N 1
ATOM 1103 C CA . LEU A 1 139 ? -30.866 -27.469 64.287 1.00 88.81 139 LEU A CA 1
ATOM 1104 C C . LEU A 1 139 ? -29.933 -26.274 64.035 1.00 88.81 139 LEU A C 1
ATOM 1106 O O . LEU A 1 139 ? -29.994 -25.298 64.779 1.00 88.81 139 LEU A O 1
ATOM 1110 N N . GLN A 1 140 ? -29.056 -26.330 63.024 1.00 84.62 140 GLN A N 1
ATOM 1111 C CA . GLN A 1 140 ? -28.174 -25.224 62.617 1.00 84.62 140 GLN A CA 1
ATOM 1112 C C . GLN A 1 140 ? -27.345 -24.605 63.766 1.00 84.62 140 GLN A C 1
ATOM 1114 O O . GLN A 1 140 ? -27.003 -23.425 63.736 1.00 84.62 140 GLN A O 1
ATOM 1119 N N . GLY A 1 141 ? -26.995 -25.409 64.776 1.00 81.06 141 GLY A N 1
ATOM 1120 C CA . GLY A 1 141 ? -26.211 -24.988 65.943 1.00 81.06 141 GLY A CA 1
ATOM 1121 C C . GLY A 1 141 ? -27.026 -24.584 67.181 1.00 81.06 141 GLY A C 1
ATOM 1122 O O . GLY A 1 141 ? -26.421 -24.342 68.224 1.00 81.06 141 GLY A O 1
ATOM 1123 N N . GLU A 1 142 ? -28.362 -24.543 67.109 1.00 89.38 142 GLU A N 1
ATOM 1124 C CA . GLU A 1 142 ? -29.246 -24.409 68.279 1.00 89.38 142 GLU A CA 1
ATOM 1125 C C . GLU A 1 142 ? -29.339 -25.749 69.037 1.00 89.38 142 GLU A C 1
ATOM 1127 O O . GLU A 1 142 ? -29.311 -26.822 68.432 1.00 89.38 142 GLU A O 1
ATOM 1132 N N . ASP A 1 143 ? -29.444 -25.728 70.371 1.00 91.56 143 ASP A N 1
ATOM 1133 C CA . ASP A 1 143 ? -29.679 -26.959 71.129 1.00 91.56 143 ASP A CA 1
ATOM 1134 C C . ASP A 1 143 ? -31.142 -27.417 71.000 1.00 91.56 143 ASP A C 1
ATOM 1136 O O . ASP A 1 143 ? -32.072 -26.607 70.985 1.00 91.56 143 ASP A O 1
ATOM 1140 N N . GLY A 1 144 ? -31.362 -28.733 70.938 1.00 88.00 144 GLY A N 1
ATOM 1141 C CA . GLY A 1 144 ? -32.689 -29.296 70.665 1.00 88.00 144 GLY A CA 1
ATOM 1142 C C . GLY A 1 144 ? -33.767 -28.904 71.683 1.00 88.00 144 GLY A C 1
ATOM 1143 O O . GLY A 1 144 ? -34.933 -28.749 71.319 1.00 88.00 144 GLY A O 1
ATOM 1144 N N . ARG A 1 145 ? -33.398 -28.669 72.954 1.00 90.75 145 ARG A N 1
ATOM 1145 C CA . ARG A 1 145 ? -34.354 -28.227 73.984 1.00 90.75 145 ARG A CA 1
ATOM 1146 C C . ARG A 1 145 ? -34.777 -26.778 73.765 1.00 90.75 145 ARG A C 1
ATOM 1148 O O . ARG A 1 145 ? -35.971 -26.489 73.858 1.00 90.75 145 ARG A O 1
ATOM 1155 N N . SER A 1 146 ? -33.834 -25.884 73.476 1.00 91.06 146 SER A N 1
ATOM 1156 C CA . SER A 1 146 ? -34.122 -24.482 73.156 1.00 91.06 146 SER A CA 1
ATOM 1157 C C . SER A 1 146 ? -34.952 -24.357 71.885 1.00 91.06 146 SER A C 1
ATOM 1159 O O . SER A 1 146 ? -35.982 -23.680 71.911 1.00 91.06 146 SER A O 1
ATOM 1161 N N . TRP A 1 147 ? -34.593 -25.103 70.835 1.00 93.38 147 TRP A N 1
ATOM 1162 C CA . TRP A 1 147 ? -35.347 -25.136 69.582 1.00 93.38 147 TRP A CA 1
ATOM 1163 C C . TRP A 1 147 ? -36.800 -25.563 69.819 1.00 93.38 147 TRP A C 1
ATOM 1165 O O . TRP A 1 147 ? -37.738 -24.858 69.442 1.00 93.38 147 TRP A O 1
ATOM 1175 N N . ARG A 1 148 ? -37.014 -26.662 70.554 1.00 92.62 148 ARG A N 1
ATOM 1176 C CA . ARG A 1 148 ? -38.355 -27.144 70.913 1.00 92.62 148 ARG A CA 1
ATOM 1177 C C . ARG A 1 148 ? -39.157 -26.106 71.698 1.00 92.62 148 ARG A C 1
ATOM 1179 O O . ARG A 1 148 ? -40.324 -25.866 71.391 1.00 92.62 148 ARG A O 1
ATOM 1186 N N . MET A 1 149 ? -38.558 -25.490 72.721 1.00 91.62 149 MET A N 1
ATOM 1187 C CA . MET A 1 149 ? -39.233 -24.466 73.529 1.00 91.62 149 MET A CA 1
ATOM 1188 C C . MET A 1 149 ? -39.637 -23.256 72.682 1.00 91.62 149 MET A C 1
ATOM 1190 O O . MET A 1 149 ? -40.756 -22.763 72.816 1.00 91.62 149 MET A O 1
ATOM 1194 N N . ARG A 1 150 ? -38.766 -22.817 71.769 1.00 93.81 150 ARG A N 1
ATOM 1195 C CA . ARG A 1 150 ? -39.042 -21.727 70.829 1.00 93.81 150 ARG A CA 1
ATOM 1196 C C . ARG A 1 150 ? -40.190 -22.069 69.881 1.00 93.81 150 ARG A C 1
ATOM 1198 O O . ARG A 1 150 ? -41.088 -21.249 69.698 1.00 93.81 150 ARG A O 1
ATOM 1205 N N . MET A 1 151 ? -40.197 -23.280 69.329 1.00 93.06 151 MET A N 1
ATOM 1206 C CA . MET A 1 151 ? -41.242 -23.768 68.423 1.00 93.06 151 MET A CA 1
ATOM 1207 C C . MET A 1 151 ? -42.603 -23.908 69.119 1.00 93.06 151 MET A C 1
ATOM 1209 O O . MET A 1 151 ? -43.627 -23.571 68.526 1.00 93.06 151 MET A O 1
ATOM 1213 N N . LEU A 1 152 ? -42.630 -24.334 70.387 1.00 92.50 152 LEU A N 1
ATOM 1214 C CA . LEU A 1 152 ? -43.852 -24.374 71.199 1.00 92.50 152 LEU A CA 1
ATOM 1215 C C . LEU A 1 152 ? -44.373 -22.976 71.545 1.00 92.50 152 LEU A C 1
ATOM 1217 O O . LEU A 1 152 ? -45.576 -22.741 71.440 1.00 92.50 152 LEU A O 1
ATOM 1221 N N . ALA A 1 153 ? -43.477 -22.063 71.930 1.00 92.31 153 ALA A N 1
ATOM 1222 C CA . ALA A 1 153 ? -43.815 -20.677 72.255 1.00 92.31 153 ALA A CA 1
ATOM 1223 C C . ALA A 1 153 ? -44.245 -19.869 71.019 1.00 92.31 153 ALA A C 1
ATOM 1225 O O . ALA A 1 153 ? -44.914 -18.843 71.146 1.00 92.31 153 ALA A O 1
ATOM 1226 N N . ARG A 1 154 ? -43.873 -20.317 69.810 1.00 94.00 154 ARG A N 1
ATOM 1227 C CA . ARG A 1 154 ? -44.279 -19.694 68.543 1.00 94.00 154 ARG A CA 1
ATOM 1228 C C . ARG A 1 154 ? -45.797 -19.603 68.427 1.00 94.00 154 ARG A C 1
ATOM 1230 O O . ARG A 1 154 ? -46.311 -18.546 68.073 1.00 94.00 154 ARG A O 1
ATOM 1237 N N . TRP A 1 155 ? -46.490 -20.693 68.754 1.00 93.06 155 TRP A N 1
ATOM 1238 C CA . TRP A 1 155 ? -47.949 -20.788 68.691 1.00 93.06 155 TRP A CA 1
ATOM 1239 C C . TRP A 1 155 ? -48.662 -19.888 69.707 1.00 93.06 155 TRP A C 1
ATOM 1241 O O . TRP A 1 155 ? -49.830 -19.586 69.514 1.00 93.06 155 TRP A O 1
ATOM 1251 N N . ASP A 1 156 ? -47.973 -19.391 70.737 1.00 89.75 156 ASP A N 1
ATOM 1252 C CA . ASP A 1 156 ? -48.564 -18.483 71.731 1.00 89.75 156 ASP A CA 1
ATOM 1253 C C . ASP A 1 156 ? -48.593 -17.011 71.266 1.00 89.75 156 ASP A C 1
ATOM 1255 O O . ASP A 1 156 ? -49.117 -16.146 71.968 1.00 89.75 156 ASP A O 1
ATOM 1259 N N . ARG A 1 157 ? -48.023 -16.698 70.093 1.00 88.38 157 ARG A N 1
ATOM 1260 C CA . ARG A 1 157 ? -48.014 -15.346 69.507 1.00 88.38 157 ARG A CA 1
ATOM 1261 C C . ARG A 1 157 ? -49.203 -15.140 68.562 1.00 88.38 157 ARG A C 1
ATOM 1263 O O . ARG A 1 157 ? -49.628 -16.076 67.889 1.00 88.38 157 ARG A O 1
ATOM 1270 N N . ASP A 1 158 ? -49.696 -13.903 68.480 1.00 84.38 158 ASP A N 1
ATOM 1271 C CA . ASP A 1 158 ? -50.747 -13.493 67.539 1.00 84.38 158 ASP A CA 1
ATOM 1272 C C . ASP A 1 158 ? -50.335 -12.210 66.782 1.00 84.38 158 ASP A C 1
ATOM 1274 O O . ASP A 1 158 ? -50.145 -11.168 67.422 1.00 84.38 158 ASP A O 1
ATOM 1278 N N . PRO A 1 159 ? -50.145 -12.258 65.447 1.00 85.06 159 PRO A N 1
ATOM 1279 C CA . PRO A 1 159 ? -50.198 -13.451 64.593 1.00 85.06 159 PRO A CA 1
ATOM 1280 C C . PRO A 1 159 ? -49.037 -14.423 64.871 1.00 85.06 159 PRO A C 1
ATOM 1282 O O . PRO A 1 159 ? -47.949 -14.006 65.280 1.00 85.06 159 PRO A O 1
ATOM 1285 N N . ILE A 1 160 ? -49.246 -15.721 64.612 1.00 90.81 160 ILE A N 1
ATOM 1286 C CA . ILE A 1 160 ? -48.174 -16.725 64.703 1.00 90.81 160 ILE A CA 1
ATOM 1287 C C . ILE A 1 160 ? -47.112 -16.389 63.636 1.00 90.81 160 ILE A C 1
ATOM 1289 O O . ILE A 1 160 ? -47.452 -16.308 62.451 1.00 90.81 160 ILE A O 1
ATOM 1293 N N . PRO A 1 161 ? -45.834 -16.167 64.002 1.00 87.38 161 PRO A N 1
ATOM 1294 C CA . PRO A 1 161 ? -44.806 -15.843 63.020 1.00 87.38 161 PRO A CA 1
ATOM 1295 C C . PRO A 1 161 ? -44.480 -17.071 62.162 1.00 87.38 161 PRO A C 1
ATOM 1297 O O . PRO A 1 161 ? -44.416 -18.190 62.669 1.00 87.38 161 PRO A O 1
ATOM 1300 N N . SER A 1 162 ? -44.254 -16.863 60.862 1.00 89.38 162 SER A N 1
ATOM 1301 C CA . SER A 1 162 ? -43.798 -17.934 59.971 1.00 89.38 162 SER A CA 1
ATOM 1302 C C . SER A 1 162 ? -42.366 -18.343 60.299 1.00 89.38 162 SER A C 1
ATOM 1304 O O . SER A 1 162 ? -41.541 -17.474 60.574 1.00 89.38 162 SER A O 1
ATOM 1306 N N . GLU A 1 163 ? -42.052 -19.625 60.164 1.00 91.38 163 GLU A N 1
ATOM 1307 C CA . GLU A 1 163 ? -40.728 -20.175 60.468 1.00 91.38 163 GLU A CA 1
ATOM 1308 C C . GLU A 1 163 ? -40.203 -20.977 59.280 1.00 91.38 163 GLU A C 1
ATOM 1310 O O . GLU A 1 163 ? -40.963 -21.721 58.669 1.00 91.38 163 GLU A O 1
ATOM 1315 N N . THR A 1 164 ? -38.912 -20.877 58.972 1.00 90.31 164 THR A N 1
ATOM 1316 C CA . THR A 1 164 ? -38.267 -21.762 57.994 1.00 90.31 164 THR A CA 1
ATOM 1317 C C . THR A 1 164 ? -37.381 -22.754 58.729 1.00 90.31 164 THR A C 1
ATOM 1319 O O . THR A 1 164 ? -36.486 -22.350 59.463 1.00 90.31 164 THR A O 1
ATOM 1322 N N . ILE A 1 165 ? -37.601 -24.044 58.501 1.00 91.00 165 ILE A N 1
ATOM 1323 C CA . ILE A 1 165 ? -36.789 -25.124 59.063 1.00 91.00 165 ILE A CA 1
ATOM 1324 C C . ILE A 1 165 ? -36.003 -25.819 57.950 1.00 91.00 165 ILE A C 1
ATOM 1326 O O . ILE A 1 165 ? -36.485 -25.937 56.822 1.00 91.00 165 ILE A O 1
ATOM 1330 N N . ARG A 1 166 ? -34.791 -26.286 58.261 1.00 90.19 166 ARG A N 1
ATOM 1331 C CA . ARG A 1 166 ? -33.994 -27.138 57.371 1.00 90.19 166 ARG A CA 1
ATOM 1332 C C . ARG A 1 166 ? -34.111 -28.579 57.850 1.00 90.19 166 ARG A C 1
ATOM 1334 O O . ARG A 1 166 ? -33.877 -28.842 59.021 1.00 90.19 166 ARG A O 1
ATOM 1341 N N . LEU A 1 167 ? -34.474 -29.499 56.969 1.00 90.38 167 LEU A N 1
ATOM 1342 C CA . LEU A 1 167 ? -34.442 -30.932 57.249 1.00 90.38 167 LEU A CA 1
ATOM 1343 C C . LEU A 1 167 ? -33.017 -31.470 57.074 1.00 90.38 167 LEU A C 1
ATOM 1345 O O . LEU A 1 167 ? -32.235 -30.910 56.302 1.00 90.38 167 LEU A O 1
ATOM 1349 N N . TYR A 1 168 ? -32.683 -32.587 57.722 1.00 86.38 168 TYR A N 1
ATOM 1350 C CA . TYR A 1 168 ? -31.370 -33.236 57.559 1.00 86.38 168 TYR A CA 1
ATOM 1351 C C . TYR A 1 168 ? -31.083 -33.664 56.111 1.00 86.38 168 TYR A C 1
ATOM 1353 O O . TYR A 1 168 ? -29.930 -33.723 55.688 1.00 86.38 168 TYR A O 1
ATOM 1361 N N . THR A 1 169 ? -32.137 -33.920 55.330 1.00 83.50 169 THR A N 1
ATOM 1362 C CA . THR A 1 169 ? -32.071 -34.221 53.892 1.00 83.50 169 THR A CA 1
ATOM 1363 C C . THR A 1 169 ? -31.574 -33.036 53.057 1.00 83.50 169 THR A C 1
ATOM 1365 O O . THR A 1 169 ? -31.293 -33.190 51.869 1.00 83.50 169 THR A O 1
ATOM 1368 N N . GLY A 1 170 ? -31.466 -31.844 53.654 1.00 80.50 170 GLY A N 1
ATOM 1369 C CA . GLY A 1 170 ? -31.097 -30.600 52.986 1.00 80.50 170 GLY A CA 1
ATOM 1370 C C . GLY A 1 170 ? -32.283 -29.834 52.392 1.00 80.50 170 GLY A C 1
ATOM 1371 O O . GLY A 1 170 ? -32.066 -28.808 51.746 1.00 80.50 170 GLY A O 1
ATOM 1372 N N . GLN A 1 171 ? -33.518 -30.303 52.599 1.00 88.44 171 GLN A N 1
ATOM 1373 C CA . GLN A 1 171 ? -34.734 -29.582 52.214 1.00 88.44 171 GLN A CA 1
ATOM 1374 C C . GLN A 1 171 ? -35.038 -28.427 53.176 1.00 88.44 171 GLN A C 1
ATOM 1376 O O . GLN A 1 171 ? -34.773 -28.519 54.373 1.00 88.44 171 GLN A O 1
ATOM 1381 N N . PHE A 1 172 ? -35.632 -27.349 52.667 1.00 88.69 172 PHE A N 1
ATOM 1382 C CA . PHE A 1 172 ? -36.095 -26.211 53.459 1.00 88.69 172 PHE A CA 1
ATOM 1383 C C . PHE A 1 172 ? -37.618 -26.137 53.425 1.00 88.69 172 PHE A C 1
ATOM 1385 O O . PHE A 1 172 ? -38.202 -25.960 52.358 1.00 88.69 172 PHE A O 1
ATOM 1392 N N . LEU A 1 173 ? -38.258 -26.211 54.591 1.00 90.00 173 LEU A N 1
ATOM 1393 C CA . LEU A 1 173 ? -39.708 -26.101 54.725 1.00 90.00 173 LEU A CA 1
ATOM 1394 C C . LEU A 1 173 ? -40.084 -24.795 55.424 1.00 90.00 173 LEU A C 1
ATOM 1396 O O . LEU A 1 173 ? -39.584 -24.497 56.508 1.00 90.00 173 LEU A O 1
ATOM 1400 N N . LYS A 1 174 ? -41.000 -24.029 54.830 1.00 92.38 174 LYS A N 1
ATOM 1401 C CA . LYS A 1 174 ? -41.592 -22.837 55.443 1.00 92.38 174 LYS A CA 1
ATOM 1402 C C . LYS A 1 174 ? -42.923 -23.190 56.096 1.00 92.38 174 LYS A C 1
ATOM 1404 O O . LYS A 1 174 ? -43.873 -23.554 55.410 1.00 92.38 174 LYS A O 1
ATOM 1409 N N . LEU A 1 175 ? -42.988 -23.033 57.411 1.00 92.25 175 LEU A N 1
ATOM 1410 C CA . LEU A 1 175 ? -44.162 -23.224 58.252 1.00 92.25 175 LEU A CA 1
ATOM 1411 C C . LEU A 1 175 ? -44.959 -21.914 58.323 1.00 92.25 175 LEU A C 1
ATOM 1413 O O . LEU A 1 175 ? -44.435 -20.871 58.730 1.00 92.25 175 LEU A O 1
ATOM 1417 N N . GLN A 1 176 ? -46.228 -21.964 57.932 1.00 92.88 176 GLN A N 1
ATOM 1418 C CA . GLN A 1 176 ? -47.203 -20.894 58.107 1.00 92.88 176 GLN A CA 1
ATOM 1419 C C . GLN A 1 176 ? -48.388 -21.421 58.905 1.00 92.88 176 GLN A C 1
ATOM 1421 O O . GLN A 1 176 ? -49.298 -22.041 58.354 1.00 92.88 176 GLN A O 1
ATOM 1426 N N . ASP A 1 177 ? -48.387 -21.127 60.199 1.00 93.69 177 ASP A N 1
ATOM 1427 C CA . ASP A 1 177 ? -49.457 -21.560 61.087 1.00 93.69 177 ASP A CA 1
ATOM 1428 C C . ASP A 1 177 ? -50.415 -20.412 61.382 1.00 93.69 177 ASP A C 1
ATOM 1430 O O . ASP A 1 177 ? -50.020 -19.243 61.410 1.00 93.69 177 ASP A O 1
ATOM 1434 N N . ARG A 1 178 ? -51.686 -20.733 61.616 1.00 92.12 178 ARG A N 1
ATOM 1435 C CA . ARG A 1 178 ? -52.702 -19.749 61.999 1.00 92.12 178 ARG A CA 1
ATOM 1436 C C . ARG A 1 178 ? -53.632 -20.298 63.066 1.00 92.12 178 ARG A C 1
ATOM 1438 O O . ARG A 1 178 ? -54.018 -21.464 63.018 1.00 92.12 178 ARG A O 1
ATOM 1445 N N . HIS A 1 179 ? -54.042 -19.415 63.973 1.00 91.81 179 HIS A N 1
ATOM 1446 C CA . HIS A 1 179 ? -55.113 -19.683 64.929 1.00 91.81 179 HIS A CA 1
ATOM 1447 C C . HIS A 1 179 ? -56.449 -19.811 64.201 1.00 91.81 179 HIS A C 1
ATOM 1449 O O . HIS A 1 179 ? -56.822 -18.954 63.396 1.00 91.81 179 HIS A O 1
ATOM 1455 N N . MET A 1 180 ? -57.174 -20.882 64.494 1.00 89.25 180 MET A N 1
ATOM 1456 C CA . MET A 1 180 ? -58.541 -21.086 64.039 1.00 89.25 180 MET A CA 1
ATOM 1457 C C . MET A 1 180 ? -59.532 -20.442 65.027 1.00 89.25 180 MET A C 1
ATOM 1459 O O . MET A 1 180 ? -59.230 -20.317 66.216 1.00 89.25 180 MET A O 1
ATOM 1463 N N . PRO A 1 181 ? -60.740 -20.038 64.582 1.00 83.19 181 PRO A N 1
ATOM 1464 C CA . PRO A 1 181 ? -61.745 -19.421 65.459 1.00 83.19 181 PRO A CA 1
ATOM 1465 C C . PRO A 1 181 ? -62.186 -20.314 66.623 1.00 83.19 181 PRO A C 1
ATOM 1467 O O . PRO A 1 181 ? -62.619 -19.834 67.670 1.00 83.19 181 PRO A O 1
ATOM 1470 N N . ASP A 1 182 ? -62.088 -21.626 66.440 1.00 82.88 182 ASP A N 1
ATOM 1471 C CA . ASP A 1 182 ? -62.368 -22.621 67.458 1.00 82.88 182 ASP A CA 1
ATOM 1472 C C . ASP A 1 182 ? -61.175 -22.857 68.389 1.00 82.88 182 ASP A C 1
ATOM 1474 O O . ASP A 1 182 ? -61.253 -23.777 69.182 1.00 82.88 182 ASP A O 1
ATOM 1478 N N . GLY A 1 183 ? -60.112 -22.050 68.356 1.00 81.44 183 GLY A N 1
ATOM 1479 C CA . GLY A 1 183 ? -58.929 -22.173 69.210 1.00 81.44 183 GLY A CA 1
ATOM 1480 C C . GLY A 1 183 ? -57.968 -23.307 68.837 1.00 81.44 183 GLY A C 1
ATOM 1481 O O . GLY A 1 183 ? -56.997 -23.511 69.563 1.00 81.44 183 GLY A O 1
ATOM 1482 N N . GLY A 1 184 ? -58.229 -24.048 67.757 1.00 90.00 184 GLY A N 1
ATOM 1483 C CA . GLY A 1 184 ? -57.244 -24.934 67.142 1.00 90.00 184 GLY A CA 1
ATOM 1484 C C . GLY A 1 184 ? -56.230 -24.172 66.283 1.00 90.00 184 GLY A C 1
ATOM 1485 O O . GLY A 1 184 ? -56.282 -22.947 66.163 1.00 90.00 184 GLY A O 1
ATOM 1486 N N . ILE A 1 185 ? -55.301 -24.895 65.661 1.00 93.25 185 ILE A N 1
ATOM 1487 C CA . ILE A 1 185 ? -54.271 -24.340 64.778 1.00 93.25 185 ILE A CA 1
ATOM 1488 C C . ILE A 1 185 ? -54.273 -25.092 63.454 1.00 93.25 185 ILE A C 1
ATOM 1490 O O . ILE A 1 185 ? -54.264 -26.320 63.422 1.00 93.25 185 ILE A O 1
ATOM 1494 N N . VAL A 1 186 ? -54.234 -24.345 62.355 1.00 92.88 186 VAL A N 1
ATOM 1495 C CA . VAL A 1 186 ? -53.931 -24.890 61.031 1.00 92.88 186 VAL A CA 1
ATOM 1496 C C . VAL A 1 186 ? -52.465 -24.624 60.718 1.00 92.88 186 VAL A C 1
ATOM 1498 O O . VAL A 1 186 ? -52.000 -23.496 60.876 1.00 92.88 186 VAL A O 1
ATOM 1501 N N . SER A 1 187 ? -51.742 -25.654 60.291 1.00 92.75 187 SER A N 1
ATOM 1502 C CA . SER A 1 187 ? -50.336 -25.595 59.902 1.00 92.75 187 SER A CA 1
ATOM 1503 C C . SER A 1 187 ? -50.199 -25.899 58.417 1.00 92.75 187 SER A C 1
ATOM 1505 O O . SER A 1 187 ? -50.609 -26.966 57.953 1.00 92.75 187 SER A O 1
ATOM 1507 N N . LEU A 1 188 ? -49.637 -24.947 57.674 1.00 92.62 188 LEU A N 1
ATOM 1508 C CA . LEU A 1 188 ? -49.291 -25.099 56.264 1.00 92.62 188 LEU A CA 1
ATOM 1509 C C . LEU A 1 188 ? -47.775 -25.165 56.121 1.00 92.62 188 LEU A C 1
ATOM 1511 O O . LEU A 1 188 ? -47.069 -24.306 56.652 1.00 92.62 188 LEU A O 1
ATOM 1515 N N . THR A 1 189 ? -47.273 -26.150 55.385 1.00 90.94 189 THR A N 1
ATOM 1516 C CA . THR A 1 189 ? -45.839 -26.334 55.156 1.00 90.94 189 THR A CA 1
ATOM 1517 C C . THR A 1 189 ? -45.529 -26.307 53.662 1.00 90.94 189 THR A C 1
ATOM 1519 O O . THR A 1 189 ? -46.082 -27.075 52.879 1.00 90.94 189 THR A O 1
ATOM 1522 N N . PHE A 1 190 ? -44.648 -25.391 53.261 1.00 90.56 190 PHE A N 1
ATOM 1523 C CA . PHE A 1 190 ? -44.245 -25.193 51.867 1.00 90.56 190 PHE A CA 1
ATOM 1524 C C . PHE A 1 190 ? -42.788 -25.607 51.682 1.00 90.56 190 PHE A C 1
ATOM 1526 O O . PHE A 1 190 ? -41.924 -25.109 52.406 1.00 90.56 190 PHE A O 1
ATOM 1533 N N . ASP A 1 191 ? -42.496 -26.458 50.700 1.00 87.06 191 ASP A N 1
ATOM 1534 C CA . ASP A 1 191 ? -41.113 -26.726 50.297 1.00 87.06 191 ASP A CA 1
ATOM 1535 C C . ASP A 1 191 ? -40.559 -25.521 49.522 1.00 87.06 191 ASP A C 1
ATOM 1537 O O . ASP A 1 191 ? -41.026 -25.177 48.435 1.00 87.06 191 ASP A O 1
ATOM 1541 N N . ILE A 1 192 ? -39.563 -24.857 50.107 1.00 85.50 192 ILE A N 1
ATOM 1542 C CA . ILE A 1 192 ? -38.884 -23.688 49.540 1.00 85.50 192 ILE A CA 1
ATOM 1543 C C . ILE A 1 192 ? -37.416 -23.982 49.207 1.00 85.50 192 ILE A C 1
ATOM 1545 O O . ILE A 1 192 ? -36.627 -23.054 49.028 1.00 85.50 192 ILE A O 1
ATOM 1549 N N . THR A 1 193 ? -37.031 -25.258 49.108 1.00 83.94 193 THR A N 1
ATOM 1550 C CA . THR A 1 193 ? -35.642 -25.690 48.877 1.00 83.94 193 THR A CA 1
ATOM 1551 C C . THR A 1 193 ? -35.032 -25.047 47.633 1.00 83.94 193 THR A C 1
ATOM 1553 O O . THR A 1 193 ? -33.949 -24.470 47.704 1.00 83.94 193 THR A O 1
ATOM 1556 N N . GLU A 1 194 ? -35.735 -25.090 46.500 1.00 78.75 194 GLU A N 1
ATOM 1557 C CA . GLU A 1 194 ? -35.253 -24.509 45.239 1.00 78.75 194 GLU A CA 1
ATOM 1558 C C . GLU A 1 194 ? -35.136 -22.979 45.312 1.00 78.75 194 GLU A C 1
ATOM 1560 O O . GLU A 1 194 ? -34.177 -22.399 44.802 1.00 78.75 194 GLU A O 1
ATOM 1565 N N . LEU A 1 195 ? -36.052 -22.320 46.029 1.00 80.25 195 LEU A N 1
ATOM 1566 C CA . LEU A 1 195 ? -35.992 -20.876 46.263 1.00 80.25 195 LEU A CA 1
ATOM 1567 C C . LEU A 1 195 ? -34.755 -20.501 47.099 1.00 80.25 195 LEU A C 1
ATOM 1569 O O . LEU A 1 195 ? -34.038 -19.562 46.758 1.00 80.25 195 LEU A O 1
ATOM 1573 N N . MET A 1 196 ? -34.474 -21.262 48.163 1.00 79.69 196 MET A N 1
ATOM 1574 C CA . MET A 1 196 ? -33.307 -21.050 49.028 1.00 79.69 196 MET A CA 1
ATOM 1575 C C . MET A 1 196 ? -31.988 -21.334 48.297 1.00 79.69 196 MET A C 1
ATOM 1577 O O . MET A 1 196 ? -31.018 -20.603 48.487 1.00 79.69 196 MET A O 1
ATOM 1581 N N . ARG A 1 197 ? -31.948 -22.347 47.420 1.00 79.31 197 ARG A N 1
ATOM 1582 C CA . ARG A 1 197 ? -30.782 -22.633 46.564 1.00 79.31 197 ARG A CA 1
ATOM 1583 C C . ARG A 1 197 ? -30.502 -21.502 45.585 1.00 79.31 197 ARG A C 1
ATOM 1585 O O . ARG A 1 197 ? -29.355 -21.088 45.453 1.00 79.31 197 ARG A O 1
ATOM 1592 N N . MET A 1 198 ? -31.540 -20.985 44.932 1.00 77.12 198 MET A N 1
ATOM 1593 C CA . MET A 1 198 ? -31.400 -19.871 43.997 1.00 77.12 198 MET A CA 1
ATOM 1594 C C . MET A 1 198 ? -30.951 -18.593 44.711 1.00 77.12 198 MET A C 1
ATOM 1596 O O . MET A 1 198 ? -30.072 -17.897 44.213 1.00 77.12 198 MET A O 1
ATOM 1600 N N . TRP A 1 199 ? -31.478 -18.326 45.910 1.00 78.56 199 TRP A N 1
ATOM 1601 C CA . TRP A 1 199 ? -31.021 -17.208 46.735 1.00 78.56 199 TRP A CA 1
ATOM 1602 C C . TRP A 1 199 ? -29.551 -17.346 47.144 1.00 78.56 199 TRP A C 1
ATOM 1604 O O . TRP A 1 199 ? -28.768 -16.422 46.952 1.00 78.56 199 TRP A O 1
ATOM 1614 N N . SER A 1 200 ? -29.154 -18.515 47.654 1.00 78.69 200 SER A N 1
ATOM 1615 C CA . SER A 1 200 ? -27.761 -18.776 48.028 1.00 78.69 200 SER A CA 1
ATOM 1616 C C . SER A 1 200 ? -26.818 -18.650 46.832 1.00 78.69 200 SER A C 1
ATOM 1618 O O . SER A 1 200 ? -25.728 -18.117 46.982 1.00 78.69 200 SER A O 1
ATOM 1620 N N . ALA A 1 201 ? -27.233 -19.098 45.644 1.00 80.00 201 ALA A N 1
ATOM 1621 C CA . ALA A 1 201 ? -26.444 -18.935 44.429 1.00 80.00 201 ALA A CA 1
ATOM 1622 C C . ALA A 1 201 ? -26.285 -17.457 44.040 1.00 80.00 201 ALA A C 1
ATOM 1624 O O . ALA A 1 201 ? -25.199 -17.062 43.636 1.00 80.00 201 ALA A O 1
ATOM 1625 N N . LEU A 1 202 ? -27.338 -16.640 44.186 1.00 82.25 202 LEU A N 1
ATOM 1626 C CA . LEU A 1 202 ? -27.285 -15.198 43.920 1.00 82.25 202 LEU A CA 1
ATOM 1627 C C . LEU A 1 202 ? -26.393 -14.439 44.916 1.00 82.25 202 LEU A C 1
ATOM 1629 O O . LEU A 1 202 ? -25.751 -13.470 44.518 1.00 82.25 202 LEU A O 1
ATOM 1633 N N . GLU A 1 203 ? -26.343 -14.861 46.182 1.00 82.12 203 GLU A N 1
ATOM 1634 C CA . GLU A 1 203 ? -25.462 -14.270 47.204 1.00 82.12 203 GLU A CA 1
ATOM 1635 C C . GLU A 1 203 ? -23.977 -14.593 46.979 1.00 82.12 203 GLU A C 1
ATOM 1637 O O . GLU A 1 203 ? -23.120 -13.762 47.263 1.00 82.12 203 GLU A O 1
ATOM 1642 N N . GLU A 1 204 ? -23.672 -15.766 46.419 1.00 81.69 204 GLU A N 1
ATOM 1643 C CA . GLU A 1 204 ? -22.298 -16.201 46.118 1.00 81.69 204 GLU A CA 1
ATOM 1644 C C . GLU A 1 204 ? -21.767 -15.673 44.770 1.00 81.69 204 GLU A C 1
ATOM 1646 O O . GLU A 1 204 ? -20.589 -15.856 44.449 1.00 81.69 204 GLU A O 1
ATOM 1651 N N . LEU A 1 205 ? -22.606 -15.024 43.949 1.00 84.31 205 LEU A N 1
ATOM 1652 C CA . LEU A 1 205 ? -22.128 -14.380 42.724 1.00 84.31 205 LEU A CA 1
ATOM 1653 C C . LEU A 1 205 ? -21.169 -13.233 43.079 1.00 84.31 205 LEU A C 1
ATOM 1655 O O . LEU A 1 205 ? -21.477 -12.441 43.959 1.00 84.31 205 LEU A O 1
ATOM 1659 N N . PRO A 1 206 ? -20.045 -13.060 42.364 1.00 80.56 206 PRO A N 1
ATOM 1660 C CA . PRO A 1 206 ? -19.168 -11.905 42.571 1.00 80.56 206 PRO A CA 1
ATOM 1661 C C . PRO A 1 206 ? -19.802 -10.587 42.089 1.00 80.56 206 PRO A C 1
ATOM 1663 O O . PRO A 1 206 ? -19.335 -9.504 42.442 1.00 80.56 206 PRO A O 1
ATOM 1666 N N . ASP A 1 207 ? -20.859 -10.678 41.280 1.00 90.81 207 ASP A N 1
ATOM 1667 C CA . ASP A 1 207 ? -21.529 -9.551 40.644 1.00 90.81 207 ASP A CA 1
ATOM 1668 C C . ASP A 1 207 ? -22.689 -9.019 41.496 1.00 90.81 207 ASP A C 1
ATOM 1670 O O . ASP A 1 207 ? -23.422 -9.768 42.146 1.00 90.81 207 ASP A O 1
ATOM 1674 N N . GLY A 1 208 ? -22.910 -7.705 41.451 1.00 92.00 208 GLY A N 1
ATOM 1675 C CA . GLY A 1 208 ? -24.015 -7.068 42.163 1.00 92.00 208 GLY A CA 1
ATOM 1676 C C . GLY A 1 208 ? -25.355 -7.325 41.479 1.00 92.00 208 GLY A C 1
ATOM 1677 O O . GLY A 1 208 ? -25.569 -6.865 40.359 1.00 92.00 208 GLY A O 1
ATOM 1678 N N . PHE A 1 209 ? -26.280 -7.988 42.166 1.00 93.06 209 PHE A N 1
ATOM 1679 C CA . PHE A 1 209 ? -27.618 -8.318 41.681 1.00 93.06 209 PHE A CA 1
ATOM 1680 C C . PHE A 1 209 ? -28.696 -7.540 42.442 1.00 93.06 209 PHE A C 1
ATOM 1682 O O . PHE A 1 209 ? -28.639 -7.421 43.667 1.00 93.06 209 PHE A O 1
ATOM 1689 N N . VAL A 1 210 ? -29.704 -7.035 41.727 1.00 92.56 210 VAL A N 1
ATOM 1690 C CA . VAL A 1 210 ? -30.825 -6.283 42.311 1.00 92.56 210 VAL A CA 1
ATOM 1691 C C . VAL A 1 210 ? -32.114 -6.470 41.514 1.00 92.56 210 VAL A C 1
ATOM 1693 O O . VAL A 1 210 ? -32.075 -6.603 40.289 1.00 92.56 210 VAL A O 1
ATOM 1696 N N . ILE A 1 211 ? -33.255 -6.428 42.204 1.00 91.81 211 ILE A N 1
ATOM 1697 C CA . ILE A 1 211 ? -34.595 -6.421 41.611 1.00 91.81 211 ILE A CA 1
ATOM 1698 C C . ILE A 1 211 ? -35.430 -5.288 42.219 1.00 91.81 211 ILE A C 1
ATOM 1700 O O . ILE A 1 211 ? -35.465 -5.131 43.442 1.00 91.81 211 ILE A O 1
ATOM 1704 N N . TYR A 1 212 ? -36.139 -4.556 41.361 1.00 92.56 212 TYR A N 1
ATOM 1705 C CA . TYR A 1 212 ? -37.126 -3.532 41.704 1.00 92.56 212 TYR A CA 1
ATOM 1706 C C . TYR A 1 212 ? -38.527 -3.943 41.219 1.00 92.56 212 TYR A C 1
ATOM 1708 O O . TYR A 1 212 ? -38.645 -4.652 40.217 1.00 92.56 212 TYR A O 1
ATOM 1716 N N . ASP A 1 213 ? -39.580 -3.513 41.915 1.00 92.19 213 ASP A N 1
ATOM 1717 C CA . ASP A 1 213 ? -40.975 -3.682 41.483 1.00 92.19 213 ASP A CA 1
ATOM 1718 C C . ASP A 1 213 ? -41.392 -2.652 40.412 1.00 92.19 213 ASP A C 1
ATOM 1720 O O . ASP A 1 213 ? -40.575 -1.861 39.931 1.00 92.19 213 ASP A O 1
ATOM 1724 N N . ALA A 1 214 ? -42.662 -2.688 39.992 1.00 88.75 214 ALA A N 1
ATOM 1725 C CA . ALA A 1 214 ? -43.197 -1.800 38.957 1.00 88.75 214 ALA A CA 1
ATOM 1726 C C . ALA A 1 214 ? -43.215 -0.316 39.372 1.00 88.75 214 ALA A C 1
ATOM 1728 O O . ALA A 1 214 ? -43.208 0.572 38.516 1.00 88.75 214 ALA A O 1
ATOM 1729 N N . GLU A 1 215 ? -43.199 -0.044 40.677 1.00 90.19 215 GLU A N 1
ATOM 1730 C CA . GLU A 1 215 ? -43.118 1.286 41.273 1.00 90.19 215 GLU A CA 1
ATOM 1731 C C . GLU A 1 215 ? -41.672 1.710 41.596 1.00 90.19 215 GLU A C 1
ATOM 1733 O O . GLU A 1 215 ? -41.468 2.713 42.286 1.00 90.19 215 GLU A O 1
ATOM 1738 N N . ASP A 1 216 ? -40.669 0.995 41.070 1.00 89.94 216 ASP A N 1
ATOM 1739 C CA . ASP A 1 216 ? -39.237 1.273 41.249 1.00 89.94 216 ASP A CA 1
ATOM 1740 C C . ASP A 1 216 ? -38.768 1.130 42.712 1.00 89.94 216 ASP A C 1
ATOM 1742 O O . ASP A 1 216 ? -37.796 1.762 43.145 1.00 89.94 216 ASP A O 1
ATOM 1746 N N . ARG A 1 217 ? -39.456 0.296 43.505 1.00 92.62 217 ARG A N 1
ATOM 1747 C CA . ARG A 1 217 ? -39.082 -0.017 44.890 1.00 92.62 217 ARG A CA 1
ATOM 1748 C C . ARG A 1 217 ? -38.272 -1.295 44.960 1.00 92.62 217 ARG A C 1
ATOM 1750 O O . ARG A 1 217 ? -38.564 -2.284 44.296 1.00 92.62 217 ARG A O 1
ATOM 1757 N N . LEU A 1 218 ? -37.237 -1.278 45.793 1.00 92.12 218 LEU A N 1
ATOM 1758 C CA . LEU A 1 218 ? -36.317 -2.393 45.957 1.00 92.12 218 LEU A CA 1
ATOM 1759 C C . LEU A 1 218 ? -37.051 -3.621 46.513 1.00 92.12 218 LEU A C 1
ATOM 1761 O O . LEU A 1 218 ? -37.514 -3.597 47.653 1.00 92.12 218 LEU A O 1
ATOM 1765 N N . LEU A 1 219 ? -37.106 -4.710 45.745 1.00 90.12 219 LEU A N 1
ATOM 1766 C CA . LEU A 1 219 ? -37.599 -6.004 46.222 1.00 90.12 219 LEU A CA 1
ATOM 1767 C C . LEU A 1 219 ? -36.480 -6.784 46.908 1.00 90.12 219 LEU A C 1
ATOM 1769 O O . LEU A 1 219 ? -36.643 -7.262 48.030 1.00 90.12 219 LEU A O 1
ATOM 1773 N N . MET A 1 220 ? -35.330 -6.897 46.241 1.00 89.94 220 MET A N 1
ATOM 1774 C CA . MET A 1 220 ? -34.170 -7.612 46.763 1.00 89.94 220 MET A CA 1
ATOM 1775 C C . MET A 1 220 ? -32.861 -7.139 46.138 1.00 89.94 220 MET A C 1
ATOM 1777 O O . MET A 1 220 ? -32.835 -6.645 45.013 1.00 89.94 220 MET A O 1
ATOM 1781 N N . CYS A 1 221 ? -31.762 -7.375 46.846 1.00 91.62 221 CYS A N 1
ATOM 1782 C CA . CYS A 1 221 ? -30.404 -7.295 46.324 1.00 91.62 221 CYS A CA 1
ATOM 1783 C C . CYS A 1 221 ? -29.515 -8.309 47.045 1.00 91.62 221 CYS A C 1
ATOM 1785 O O . CYS A 1 221 ? -29.791 -8.635 48.204 1.00 91.62 221 CYS A O 1
ATOM 1787 N N . ASN A 1 222 ? -28.452 -8.759 46.382 1.00 92.50 222 ASN A N 1
ATOM 1788 C CA . ASN A 1 222 ? -27.416 -9.563 47.027 1.00 92.50 222 ASN A CA 1
ATOM 1789 C C . ASN A 1 222 ? -26.409 -8.678 47.785 1.00 92.50 222 ASN A C 1
ATOM 1791 O O . ASN A 1 222 ? -26.411 -7.446 47.674 1.00 92.50 222 ASN A O 1
ATOM 1795 N N . GLU A 1 223 ? -25.548 -9.299 48.578 1.00 89.81 223 GLU A N 1
ATOM 1796 C CA . GLU A 1 223 ? -24.515 -8.620 49.351 1.00 89.81 223 GLU A CA 1
ATOM 1797 C C . GLU A 1 223 ? -23.448 -7.917 48.483 1.00 89.81 223 GLU A C 1
ATOM 1799 O O . GLU A 1 223 ? -23.151 -6.751 48.766 1.00 89.81 223 GLU A O 1
ATOM 1804 N N . PRO A 1 224 ? -22.929 -8.510 47.385 1.00 91.00 224 PRO A N 1
ATOM 1805 C CA . PRO A 1 224 ? -22.045 -7.808 46.450 1.00 91.00 224 PRO A CA 1
ATOM 1806 C C . PRO A 1 224 ? -22.601 -6.463 45.964 1.00 91.00 224 PRO A C 1
ATOM 1808 O O . PRO A 1 224 ? -21.865 -5.479 45.885 1.00 91.00 224 PRO A O 1
ATOM 1811 N N . TYR A 1 225 ? -23.910 -6.370 45.700 1.00 91.75 225 TYR A N 1
ATOM 1812 C CA . TYR A 1 225 ? -24.551 -5.110 45.321 1.00 91.75 225 TYR A CA 1
ATOM 1813 C C . TYR A 1 225 ? -24.427 -4.039 46.415 1.00 91.75 225 TYR A C 1
ATOM 1815 O O . TYR A 1 225 ? -24.107 -2.885 46.118 1.00 91.75 225 TYR A O 1
ATOM 1823 N N . ARG A 1 226 ? -24.628 -4.414 47.686 1.00 91.00 226 ARG A N 1
ATOM 1824 C CA . ARG A 1 226 ? -24.455 -3.499 48.828 1.00 91.00 226 ARG A CA 1
ATOM 1825 C C . ARG A 1 226 ? -22.999 -3.080 48.992 1.00 91.00 226 ARG A C 1
ATOM 1827 O O . ARG A 1 226 ? -22.723 -1.911 49.226 1.00 91.00 226 ARG A O 1
ATOM 1834 N N . GLN A 1 227 ? -22.057 -4.003 48.817 1.00 88.69 227 GLN A N 1
ATOM 1835 C CA . GLN A 1 227 ? -20.625 -3.705 48.921 1.00 88.69 227 GLN A CA 1
ATOM 1836 C C . GLN A 1 227 ? -20.139 -2.755 47.820 1.00 88.69 227 GLN A C 1
ATOM 1838 O O . GLN A 1 227 ? -19.318 -1.871 48.072 1.00 88.69 227 GLN A O 1
ATOM 1843 N N . ILE A 1 228 ? -20.655 -2.907 46.597 1.00 87.69 228 ILE A N 1
ATOM 1844 C CA . ILE A 1 228 ? -20.380 -1.986 45.490 1.00 87.69 228 ILE A CA 1
ATOM 1845 C C . ILE A 1 228 ? -20.836 -0.563 45.852 1.00 87.69 228 ILE A C 1
ATOM 1847 O O . ILE A 1 228 ? -20.082 0.392 45.661 1.00 87.69 228 ILE A O 1
ATOM 1851 N N . TYR A 1 229 ? -22.034 -0.426 46.423 1.00 87.50 229 TYR A N 1
ATOM 1852 C CA . TYR A 1 229 ? -22.638 0.855 46.803 1.00 87.50 229 TYR A CA 1
ATOM 1853 C C . TYR A 1 229 ? -22.630 1.082 48.325 1.00 87.50 229 TYR A C 1
ATOM 1855 O O . TYR A 1 229 ? -23.646 1.456 48.912 1.00 87.50 229 TYR A O 1
ATOM 1863 N N . HIS A 1 230 ? -21.473 0.861 48.960 1.00 85.06 230 HIS A N 1
ATOM 1864 C CA . HIS A 1 230 ? -21.346 0.809 50.422 1.00 85.06 230 HIS A CA 1
ATOM 1865 C C . HIS A 1 230 ? -21.792 2.081 51.165 1.00 85.06 230 HIS A C 1
ATOM 1867 O O . HIS A 1 230 ? -22.380 1.973 52.241 1.00 85.06 230 HIS A O 1
ATOM 1873 N N . GLU A 1 231 ? -21.571 3.275 50.598 1.00 85.44 231 GLU A N 1
ATOM 1874 C CA . GLU A 1 231 ? -22.016 4.541 51.211 1.00 85.44 231 GLU A CA 1
ATOM 1875 C C . GLU A 1 231 ? -23.547 4.647 51.241 1.00 85.44 231 GLU A C 1
ATOM 1877 O O . GLU A 1 231 ? -24.114 5.304 52.113 1.00 85.44 231 GLU A O 1
ATOM 1882 N N . SER A 1 232 ? -24.230 3.970 50.313 1.00 88.69 232 SER A N 1
ATOM 1883 C CA . SER A 1 232 ? -25.690 3.941 50.202 1.00 88.69 232 SER A CA 1
ATOM 1884 C C . SER A 1 232 ? -26.327 2.744 50.902 1.00 88.69 232 SER A C 1
ATOM 1886 O O . SER A 1 232 ? -27.546 2.732 51.046 1.00 88.69 232 SER A O 1
ATOM 1888 N N . THR A 1 233 ? -25.548 1.774 51.397 1.00 89.38 233 THR A N 1
ATOM 1889 C CA . THR A 1 233 ? -26.048 0.568 52.087 1.00 89.38 233 THR A CA 1
ATOM 1890 C C . THR A 1 233 ? -27.138 0.836 53.129 1.00 89.38 233 THR A C 1
ATOM 1892 O O . THR A 1 233 ? -28.129 0.108 53.110 1.00 89.38 233 THR A O 1
ATOM 1895 N N . PRO A 1 234 ? -27.060 1.877 53.989 1.00 90.50 234 PRO A N 1
ATOM 1896 C CA . PRO A 1 234 ? -28.128 2.156 54.954 1.00 90.50 234 PRO A CA 1
ATOM 1897 C C . PRO A 1 234 ? -29.491 2.485 54.320 1.00 90.50 234 PRO A C 1
ATOM 1899 O O . PRO A 1 234 ? -30.518 2.303 54.967 1.00 90.50 234 PRO A O 1
ATOM 1902 N N . ALA A 1 235 ? -29.505 2.967 53.074 1.00 89.06 235 ALA A N 1
ATOM 1903 C CA . ALA A 1 235 ? -30.714 3.251 52.302 1.00 89.06 235 ALA A CA 1
ATOM 1904 C C . ALA A 1 235 ? -31.150 2.077 51.401 1.00 89.06 235 ALA A C 1
ATOM 1906 O O . ALA A 1 235 ? -32.286 2.065 50.931 1.00 89.06 235 ALA A O 1
ATOM 1907 N N . ILE A 1 236 ? -30.290 1.074 51.175 1.00 91.38 236 ILE A N 1
ATOM 1908 C CA . ILE A 1 236 ? -30.588 -0.126 50.371 1.00 91.38 236 ILE A CA 1
ATOM 1909 C C . ILE A 1 236 ? -31.353 -1.134 51.242 1.00 91.38 236 ILE A C 1
ATOM 1911 O O . ILE A 1 236 ? -30.845 -2.182 51.644 1.00 91.38 236 ILE A O 1
ATOM 1915 N N . VAL A 1 237 ? -32.600 -0.787 51.555 1.00 89.62 237 VAL A N 1
ATOM 1916 C CA . VAL A 1 237 ? -33.531 -1.615 52.332 1.00 89.62 237 VAL A CA 1
ATOM 1917 C C . VAL A 1 237 ? -34.766 -1.963 51.496 1.00 89.62 237 VAL A C 1
ATOM 1919 O O . VAL A 1 237 ? -35.197 -1.135 50.688 1.00 89.62 237 VAL A O 1
ATOM 1922 N N . PRO A 1 238 ? -35.355 -3.166 51.652 1.00 90.38 238 PRO A N 1
ATOM 1923 C CA . PRO A 1 238 ? -36.557 -3.540 50.910 1.00 90.38 238 PRO A CA 1
ATOM 1924 C C . PRO A 1 238 ? -37.669 -2.484 51.036 1.00 90.38 238 PRO A C 1
ATOM 1926 O O . PRO A 1 238 ? -37.964 -2.010 52.133 1.00 90.38 238 PRO A O 1
ATOM 1929 N N . GLY A 1 239 ? -38.272 -2.109 49.907 1.00 87.75 239 GLY A N 1
ATOM 1930 C CA . GLY A 1 239 ? -39.316 -1.086 49.793 1.00 87.75 239 GLY A CA 1
ATOM 1931 C C . GLY A 1 239 ? -38.827 0.349 49.535 1.00 87.75 239 GLY A C 1
ATOM 1932 O O . GLY A 1 239 ? -39.653 1.203 49.188 1.00 87.75 239 GLY A O 1
ATOM 1933 N N . ALA A 1 240 ? -37.523 0.631 49.666 1.00 91.50 240 ALA A N 1
ATOM 1934 C CA . ALA A 1 240 ? -36.937 1.929 49.314 1.00 91.50 240 ALA A CA 1
ATOM 1935 C C . ALA A 1 240 ? -36.993 2.168 47.797 1.00 91.50 240 ALA A C 1
ATOM 1937 O O . ALA A 1 240 ? -36.763 1.237 47.022 1.00 91.50 240 ALA A O 1
ATOM 1938 N N . SER A 1 241 ? -37.296 3.397 47.364 1.00 93.56 241 SER A N 1
ATOM 1939 C CA . SER A 1 241 ? -37.301 3.714 45.931 1.00 93.56 241 SER A CA 1
ATOM 1940 C C . SER A 1 241 ? -35.876 3.843 45.391 1.00 93.56 241 SER A C 1
ATOM 1942 O O . SER A 1 241 ? -34.954 4.234 46.114 1.00 93.56 241 SER A O 1
ATOM 1944 N N . PHE A 1 242 ? -35.682 3.533 44.110 1.00 91.81 242 PHE A N 1
ATOM 1945 C CA . PHE A 1 242 ? -34.386 3.706 43.456 1.00 91.81 242 PHE A CA 1
ATOM 1946 C C . PHE A 1 242 ? -33.881 5.157 43.537 1.00 91.81 242 PHE A C 1
ATOM 1948 O O . PHE A 1 242 ? -32.702 5.388 43.806 1.00 91.81 242 PHE A O 1
ATOM 1955 N N . GLU A 1 243 ? -34.777 6.138 43.388 1.00 92.75 243 GLU A N 1
ATOM 1956 C CA . GLU A 1 243 ? -34.445 7.559 43.530 1.00 92.75 243 GLU A CA 1
ATOM 1957 C C . GLU A 1 243 ? -33.939 7.899 44.940 1.00 92.75 243 GLU A C 1
ATOM 1959 O O . GLU A 1 243 ? -32.911 8.566 45.065 1.00 92.75 243 GLU A O 1
ATOM 1964 N N . ASP A 1 244 ? -34.602 7.408 45.993 1.00 92.50 244 ASP A N 1
ATOM 1965 C CA . ASP A 1 244 ? -34.194 7.667 47.382 1.00 92.50 244 ASP A CA 1
ATOM 1966 C C . ASP A 1 244 ? -32.789 7.116 47.665 1.00 92.50 244 ASP A C 1
ATOM 1968 O O . ASP A 1 244 ? -31.966 7.782 48.297 1.00 92.50 244 ASP A O 1
ATOM 1972 N N . ILE A 1 245 ? -32.484 5.921 47.144 1.00 92.19 245 ILE A N 1
ATOM 1973 C CA . ILE A 1 245 ? -31.160 5.295 47.265 1.00 92.19 245 ILE A CA 1
ATOM 1974 C C . ILE A 1 245 ? -30.095 6.151 46.561 1.00 92.19 245 ILE A C 1
ATOM 1976 O O . ILE A 1 245 ? -29.020 6.390 47.118 1.00 92.19 245 ILE A O 1
ATOM 1980 N N . LEU A 1 246 ? -30.381 6.649 45.352 1.00 90.25 246 LEU A N 1
ATOM 1981 C CA . LEU A 1 246 ? -29.460 7.522 44.620 1.00 90.25 246 LEU A CA 1
ATOM 1982 C C . LEU A 1 246 ? -29.240 8.858 45.339 1.00 90.25 246 LEU A C 1
ATOM 1984 O O . LEU A 1 246 ? -28.093 9.291 45.457 1.00 90.25 246 LEU A O 1
ATOM 1988 N N . ARG A 1 247 ? -30.305 9.492 45.847 1.00 90.81 247 ARG A N 1
ATOM 1989 C CA . ARG A 1 247 ? -30.218 10.751 46.605 1.00 90.81 247 ARG A CA 1
ATOM 1990 C C . ARG A 1 247 ? -29.384 10.586 47.872 1.00 90.81 247 ARG A C 1
ATOM 1992 O O . ARG A 1 247 ? -28.491 11.394 48.114 1.00 90.81 247 ARG A O 1
ATOM 1999 N N . TYR A 1 248 ? -29.583 9.496 48.612 1.00 92.06 248 TYR A N 1
ATOM 2000 C CA . TYR A 1 248 ? -28.789 9.197 49.805 1.00 92.06 248 TYR A CA 1
ATOM 2001 C C . TYR A 1 248 ? -27.288 9.065 49.495 1.00 92.06 248 TYR A C 1
ATOM 2003 O O . TYR A 1 248 ? -26.447 9.566 50.250 1.00 92.06 248 TYR A O 1
ATOM 2011 N N . GLY A 1 249 ? -26.948 8.415 48.374 1.00 86.69 249 GLY A N 1
ATOM 2012 C CA . GLY A 1 249 ? -25.569 8.291 47.898 1.00 86.69 249 GLY A CA 1
ATOM 2013 C C . GLY A 1 249 ? -24.971 9.611 47.398 1.00 86.69 249 GLY A C 1
ATOM 2014 O O . GLY A 1 249 ? -23.790 9.872 47.625 1.00 86.69 249 GLY A O 1
ATOM 2015 N N . LEU A 1 250 ? -25.774 10.468 46.757 1.00 86.25 250 LEU A N 1
ATOM 2016 C CA . LEU A 1 250 ? -25.356 11.803 46.311 1.00 86.25 250 LEU A CA 1
ATOM 2017 C C . LEU A 1 250 ? -24.985 12.707 47.491 1.00 86.25 250 LEU A C 1
ATOM 2019 O O . LEU A 1 250 ? -23.923 13.326 47.467 1.00 86.25 250 LEU A O 1
ATOM 2023 N N . GLU A 1 251 ? -25.797 12.724 48.552 1.00 86.69 251 GLU A N 1
ATOM 2024 C CA . GLU A 1 251 ? -25.534 13.508 49.772 1.00 86.69 251 GLU A CA 1
ATOM 2025 C C . GLU A 1 251 ? -24.212 13.136 50.463 1.00 86.69 251 GLU A C 1
ATOM 2027 O O . GLU A 1 251 ? -23.621 13.954 51.167 1.00 86.69 251 GLU A O 1
ATOM 2032 N N . ARG A 1 252 ? -23.740 11.902 50.257 1.00 85.62 252 ARG A N 1
ATOM 2033 C CA . ARG A 1 252 ? -22.498 11.361 50.832 1.00 85.62 252 ARG A CA 1
ATOM 2034 C C . ARG A 1 252 ? -21.331 11.348 49.850 1.00 85.62 252 ARG A C 1
ATOM 2036 O O . ARG A 1 252 ? -20.258 10.862 50.186 1.00 85.62 252 ARG A O 1
ATOM 2043 N N . GLY A 1 253 ? -21.519 11.896 48.650 1.00 79.31 253 GLY A N 1
ATOM 2044 C CA . GLY A 1 253 ? -20.461 11.998 47.649 1.00 79.31 253 GLY A CA 1
ATOM 2045 C C . GLY A 1 253 ? -20.042 10.658 47.037 1.00 79.31 253 GLY A C 1
ATOM 2046 O O . GLY A 1 253 ? -18.916 10.542 46.563 1.00 79.31 253 GLY A O 1
ATOM 2047 N N . GLN A 1 254 ? -20.924 9.650 47.006 1.00 82.31 254 GLN A N 1
ATOM 2048 C CA . GLN A 1 254 ? -20.611 8.326 46.445 1.00 82.31 254 GLN A CA 1
ATOM 2049 C C . GLN A 1 254 ? -20.289 8.377 44.934 1.00 82.31 254 GLN A C 1
ATOM 2051 O O . GLN A 1 254 ? -19.586 7.513 44.408 1.00 82.31 254 GLN A O 1
ATOM 2056 N N . TYR A 1 255 ? -20.807 9.380 44.216 1.00 82.75 255 TYR A N 1
ATOM 2057 C CA . TYR A 1 255 ? -20.729 9.477 42.756 1.00 82.75 255 TYR A CA 1
ATOM 2058 C C . TYR A 1 255 ? -19.852 10.654 42.309 1.00 82.75 255 TYR A C 1
ATOM 2060 O O . TYR A 1 255 ? -20.315 11.791 42.241 1.00 82.75 255 TYR A O 1
ATOM 2068 N N . ALA A 1 256 ? -18.599 10.376 41.936 1.00 75.62 256 ALA A N 1
ATOM 2069 C CA . ALA A 1 256 ? -17.647 11.402 41.492 1.00 75.62 256 ALA A CA 1
ATOM 2070 C C . ALA A 1 256 ? -18.130 12.185 40.251 1.00 75.62 256 ALA A C 1
ATOM 2072 O O . ALA A 1 256 ? -17.963 13.401 40.174 1.00 75.62 256 ALA A O 1
ATOM 2073 N N . ASP A 1 257 ? -18.802 11.511 39.312 1.00 75.00 257 ASP A N 1
ATOM 2074 C CA . ASP A 1 257 ? -19.332 12.118 38.079 1.00 75.00 257 ASP A CA 1
ATOM 2075 C C . ASP A 1 257 ? -20.516 13.075 38.306 1.00 75.00 257 ASP A C 1
ATOM 2077 O O . ASP A 1 257 ? -20.944 13.762 37.367 1.00 75.00 257 ASP A O 1
ATOM 2081 N N . ALA A 1 258 ? -21.082 13.083 39.517 1.00 80.00 258 ALA A N 1
ATOM 2082 C CA . ALA A 1 258 ? -22.203 13.935 39.895 1.00 80.00 258 ALA A CA 1
ATOM 2083 C C . ALA A 1 258 ? -21.759 15.286 40.477 1.00 80.00 258 ALA A C 1
ATOM 2085 O O . ALA A 1 258 ? -22.565 16.214 40.497 1.00 80.00 258 ALA A O 1
ATOM 2086 N N . CYS A 1 259 ? -20.496 15.423 40.907 1.00 76.38 259 CYS A N 1
ATOM 2087 C CA . CYS A 1 259 ? -19.993 16.639 41.547 1.00 76.38 259 CYS A CA 1
ATOM 2088 C C . CYS A 1 259 ? -20.162 17.875 40.644 1.00 76.38 259 CYS A C 1
ATOM 2090 O O . CYS A 1 259 ? -19.598 17.948 39.550 1.00 76.38 259 CYS A O 1
ATOM 2092 N N . GLY A 1 260 ? -20.924 18.864 41.118 1.00 79.69 260 GLY A N 1
ATOM 2093 C CA . GLY A 1 260 ? -21.218 20.111 40.405 1.00 79.69 260 GLY A CA 1
ATOM 2094 C C . GLY A 1 260 ? -22.335 20.014 39.358 1.00 79.69 260 GLY A C 1
ATOM 2095 O O . GLY A 1 260 ? -22.566 20.984 38.632 1.00 79.69 260 GLY A O 1
ATOM 2096 N N . ARG A 1 261 ? -23.013 18.863 39.248 1.00 87.69 261 ARG A N 1
ATOM 2097 C CA . ARG A 1 261 ? -24.169 18.641 38.362 1.00 87.69 261 ARG A CA 1
ATOM 2098 C C . ARG A 1 261 ? -25.174 17.634 38.937 1.00 87.69 261 ARG A C 1
ATOM 2100 O O . ARG A 1 261 ? -25.773 16.872 38.183 1.00 87.69 261 ARG A O 1
ATOM 2107 N N . GLU A 1 262 ? -25.348 17.616 40.251 1.00 87.06 262 GLU A N 1
ATOM 2108 C CA . GLU A 1 262 ? -25.984 16.531 41.005 1.00 87.06 262 GLU A CA 1
ATOM 2109 C C . GLU A 1 262 ? -27.420 16.237 40.536 1.00 87.06 262 GLU A C 1
ATOM 2111 O O . GLU A 1 262 ? -27.740 15.086 40.248 1.00 87.06 262 GLU A O 1
ATOM 2116 N N . GLU A 1 263 ? -28.262 17.264 40.367 1.00 88.38 263 GLU A N 1
ATOM 2117 C CA . GLU A 1 263 ? -29.651 17.085 39.902 1.00 88.38 263 GLU A CA 1
ATOM 2118 C C . GLU A 1 263 ? -29.732 16.648 38.432 1.00 88.38 263 GLU A C 1
ATOM 2120 O O . GLU A 1 263 ? -30.496 15.749 38.088 1.00 88.38 263 GLU A O 1
ATOM 2125 N N . ALA A 1 264 ? -28.884 17.205 37.562 1.00 84.75 264 ALA A N 1
ATOM 2126 C CA . ALA A 1 264 ? -28.821 16.776 36.164 1.00 84.75 264 ALA A CA 1
ATOM 2127 C C . ALA A 1 264 ? -28.302 15.330 36.038 1.00 84.75 264 ALA A C 1
ATOM 2129 O O . ALA A 1 264 ? -28.765 14.567 35.195 1.00 84.75 264 ALA A O 1
ATOM 2130 N N . TRP A 1 265 ? -27.349 14.936 36.891 1.00 88.38 265 TRP A N 1
ATOM 2131 C CA . TRP A 1 265 ? -26.855 13.563 36.974 1.00 88.38 265 TRP A CA 1
ATOM 2132 C C . TRP A 1 265 ? -27.947 12.606 37.459 1.00 88.38 265 TRP A C 1
ATOM 2134 O O . TRP A 1 265 ? -28.102 11.530 36.887 1.00 88.38 265 TRP A O 1
ATOM 2144 N N . LEU A 1 266 ? -28.729 12.996 38.469 1.00 88.00 266 LEU A N 1
ATOM 2145 C CA . LEU A 1 266 ? -29.836 12.189 38.976 1.00 88.00 266 LEU A CA 1
ATOM 2146 C C . LEU A 1 266 ? -30.912 11.963 37.904 1.00 88.00 266 LEU A C 1
ATOM 2148 O O . LEU A 1 266 ? -31.309 10.819 37.682 1.00 88.00 266 LEU A O 1
ATOM 2152 N N . GLU A 1 267 ? -31.332 13.014 37.191 1.00 87.50 267 GLU A N 1
ATOM 2153 C CA . GLU A 1 267 ? -32.281 12.898 36.073 1.00 87.50 267 GLU A CA 1
ATOM 2154 C C . GLU A 1 267 ? -31.757 11.971 34.966 1.00 87.50 267 GLU A C 1
ATOM 2156 O O . GLU A 1 267 ? -32.489 11.100 34.483 1.00 87.50 267 GLU A O 1
ATOM 2161 N N . ASP A 1 268 ? -30.478 12.102 34.594 1.00 84.88 268 ASP A N 1
ATOM 2162 C CA . ASP A 1 268 ? -29.833 11.219 33.620 1.00 84.88 268 ASP A CA 1
ATOM 2163 C C . ASP A 1 268 ? -29.880 9.755 34.068 1.00 84.88 268 ASP A C 1
ATOM 2165 O O . ASP A 1 268 ? -30.197 8.871 33.269 1.00 84.88 268 ASP A O 1
ATOM 2169 N N . ARG A 1 269 ? -29.590 9.490 35.346 1.00 86.12 269 ARG A N 1
ATOM 2170 C CA . ARG A 1 269 ? -29.577 8.134 35.907 1.00 86.12 269 ARG A CA 1
ATOM 2171 C C . ARG A 1 269 ? -30.964 7.524 35.986 1.00 86.12 269 ARG A C 1
ATOM 2173 O O . ARG A 1 269 ? -31.116 6.369 35.600 1.00 86.12 269 ARG A O 1
ATOM 2180 N N . LEU A 1 270 ? -31.967 8.287 36.412 1.00 87.75 270 LEU A N 1
ATOM 2181 C CA . LEU A 1 270 ? -33.358 7.833 36.418 1.00 87.75 270 LEU A CA 1
ATOM 2182 C C . LEU A 1 270 ? -33.852 7.538 34.998 1.00 87.75 270 LEU A C 1
ATOM 2184 O O . LEU A 1 270 ? -34.559 6.558 34.783 1.00 87.75 270 LEU A O 1
ATOM 2188 N N . ARG A 1 271 ? -33.452 8.342 34.007 1.00 84.94 271 ARG A N 1
ATOM 2189 C CA . ARG A 1 271 ? -33.778 8.084 32.600 1.00 84.94 271 ARG A CA 1
ATOM 2190 C C . ARG A 1 271 ? -33.116 6.807 32.082 1.00 84.94 271 ARG A C 1
ATOM 2192 O O . ARG A 1 271 ? -33.810 5.985 31.495 1.00 84.94 271 ARG A O 1
ATOM 2199 N N . ILE A 1 272 ? -31.814 6.621 32.324 1.00 80.50 272 ILE A N 1
ATOM 2200 C CA . ILE A 1 272 ? -31.085 5.401 31.926 1.00 80.50 272 ILE A CA 1
ATOM 2201 C C . ILE A 1 272 ? -31.726 4.166 32.572 1.00 80.50 272 ILE A C 1
ATOM 2203 O O . ILE A 1 272 ? -31.945 3.168 31.889 1.00 80.50 272 ILE A O 1
ATOM 2207 N N . HIS A 1 273 ? -32.099 4.272 33.851 1.00 84.00 273 HIS A N 1
ATOM 2208 C CA . HIS A 1 273 ? -32.784 3.207 34.580 1.00 84.00 273 HIS A CA 1
ATOM 2209 C C . HIS A 1 273 ? -34.158 2.863 33.989 1.00 84.00 273 HIS A C 1
ATOM 2211 O O . HIS A 1 273 ? -34.565 1.701 33.894 1.00 84.00 273 HIS A O 1
ATOM 2217 N N . ARG A 1 274 ? -34.878 3.891 33.524 1.00 79.88 274 ARG A N 1
ATOM 2218 C CA . ARG A 1 274 ? -36.196 3.738 32.904 1.00 79.88 274 ARG A CA 1
ATOM 2219 C C . ARG A 1 274 ? -36.146 3.134 31.502 1.00 79.88 274 ARG A C 1
ATOM 2221 O O . ARG A 1 274 ? -37.005 2.306 31.208 1.00 79.88 274 ARG A O 1
ATOM 2228 N N . ASP A 1 275 ? -35.163 3.511 30.682 1.00 75.06 275 ASP A N 1
ATOM 2229 C CA . ASP A 1 275 ? -35.042 3.077 29.279 1.00 75.06 275 ASP A CA 1
ATOM 2230 C C . ASP A 1 275 ? -34.605 1.606 29.113 1.00 75.06 275 ASP A C 1
ATOM 2232 O O . ASP A 1 275 ? -34.842 1.028 28.052 1.00 75.06 275 ASP A O 1
ATOM 2236 N N . ALA A 1 276 ? -33.990 0.991 30.137 1.00 61.44 276 ALA A N 1
ATOM 2237 C CA . ALA A 1 276 ? -33.766 -0.459 30.324 1.00 61.44 276 ALA A CA 1
ATOM 2238 C C . ALA A 1 276 ? -33.309 -1.284 29.087 1.00 61.44 276 ALA A C 1
ATOM 2240 O O . ALA A 1 276 ? -33.600 -2.479 28.975 1.00 61.44 276 ALA A O 1
ATOM 2241 N N . THR A 1 277 ? -32.606 -0.661 28.132 1.00 58.34 277 THR A N 1
ATOM 2242 C CA . THR A 1 277 ? -32.226 -1.271 26.839 1.00 58.34 277 THR A CA 1
ATOM 2243 C C . THR A 1 277 ? -30.747 -1.123 26.483 1.00 58.34 277 THR A C 1
ATOM 2245 O O . THR A 1 277 ? -30.317 -1.688 25.476 1.00 58.34 277 THR A O 1
ATOM 2248 N N . GLN A 1 278 ? -29.946 -0.420 27.292 1.00 59.88 278 GLN A N 1
ATOM 2249 C CA . GLN A 1 278 ? -28.529 -0.178 27.008 1.00 59.88 278 GLN A CA 1
ATOM 2250 C C . GLN A 1 278 ? -27.617 -0.670 28.132 1.00 59.88 278 GLN A C 1
ATOM 2252 O O . GLN A 1 278 ? -27.878 -0.450 29.312 1.00 59.88 278 GLN A O 1
ATOM 2257 N N . GLU A 1 279 ? -26.524 -1.315 27.731 1.00 77.88 279 GLU A N 1
ATOM 2258 C CA . GLU A 1 279 ? 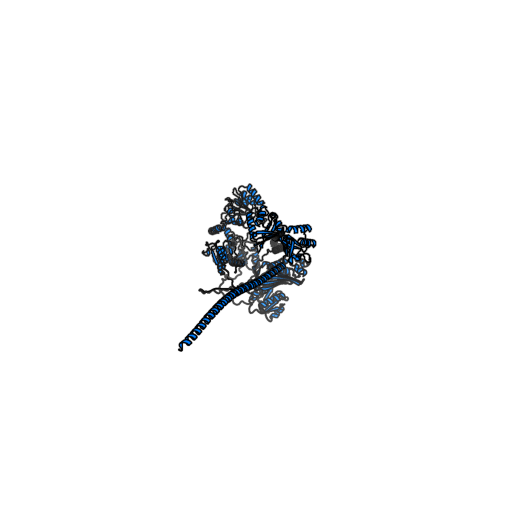-25.388 -1.608 28.601 1.00 77.88 279 GLU A CA 1
ATOM 2259 C C . GLU A 1 279 ? -24.644 -0.301 28.885 1.00 77.88 279 GLU A C 1
ATOM 2261 O O . GLU A 1 279 ? -24.289 0.427 27.954 1.00 77.88 279 GLU A O 1
ATOM 2266 N N . ALA A 1 280 ? -24.404 0.004 30.160 1.00 78.19 280 ALA A N 1
ATOM 2267 C CA . ALA A 1 280 ? -23.696 1.214 30.563 1.00 78.19 280 ALA A CA 1
ATOM 2268 C C . ALA A 1 280 ? -22.403 0.862 31.304 1.00 78.19 280 ALA A C 1
ATOM 2270 O O . ALA A 1 280 ? -22.395 0.001 32.179 1.00 78.19 280 ALA A O 1
ATOM 2271 N N . GLU A 1 281 ? -21.308 1.550 30.985 1.00 85.12 281 GLU A N 1
ATOM 2272 C CA . GLU A 1 281 ? -20.077 1.488 31.775 1.00 85.12 281 GLU A CA 1
ATOM 2273 C C . GLU A 1 281 ? -20.045 2.665 32.754 1.00 85.12 281 GLU A C 1
ATOM 2275 O O . GLU A 1 281 ? -20.347 3.801 32.387 1.00 85.12 281 GLU A O 1
ATOM 2280 N N . GLN A 1 282 ? -19.699 2.392 34.007 1.00 81.31 282 GLN A N 1
ATOM 2281 C CA . GLN A 1 282 ? -19.648 3.377 35.080 1.00 81.31 282 GLN A CA 1
ATOM 2282 C C . GLN A 1 282 ? -18.344 3.220 35.853 1.00 81.31 282 GLN A C 1
ATOM 2284 O O . GLN A 1 282 ? -18.018 2.123 36.296 1.00 81.31 282 GLN A O 1
ATOM 2289 N N . GLN A 1 283 ? -17.629 4.320 36.073 1.00 82.00 283 GLN A N 1
ATOM 2290 C CA . GLN A 1 283 ? -16.494 4.333 36.987 1.00 82.00 283 GLN A CA 1
ATOM 2291 C C . GLN A 1 283 ? -16.958 4.766 38.385 1.00 82.00 283 GLN A C 1
ATOM 2293 O O . GLN A 1 283 ? -17.710 5.730 38.532 1.00 82.00 283 GLN A O 1
ATOM 2298 N N . LEU A 1 284 ? -16.551 4.028 39.415 1.00 80.06 284 LEU A N 1
ATOM 2299 C CA . LEU A 1 284 ? -16.797 4.375 40.815 1.00 80.06 284 LEU A CA 1
ATOM 2300 C C . LEU A 1 284 ? -15.715 5.330 41.340 1.00 80.06 284 LEU A C 1
ATOM 2302 O O . LEU A 1 284 ? -14.621 5.422 40.782 1.00 80.06 284 LEU A O 1
ATOM 2306 N N . GLY A 1 285 ? -15.996 6.007 42.459 1.00 69.88 285 GLY A N 1
ATOM 2307 C CA . GLY A 1 285 ? -15.050 6.929 43.103 1.00 69.88 285 GLY A CA 1
ATOM 2308 C C . GLY A 1 285 ? -13.754 6.273 43.607 1.00 69.88 285 GLY A C 1
ATOM 2309 O O . GLY A 1 285 ? -12.745 6.955 43.756 1.00 69.88 285 GLY A O 1
ATOM 2310 N N . ASP A 1 286 ? -13.749 4.953 43.811 1.00 76.69 286 ASP A N 1
ATOM 2311 C CA . ASP A 1 286 ? -12.565 4.162 44.182 1.00 76.69 286 ASP A CA 1
ATOM 2312 C C . ASP A 1 286 ? -11.706 3.730 42.971 1.00 76.69 286 ASP A C 1
ATOM 2314 O O . ASP A 1 286 ? -10.673 3.076 43.129 1.00 76.69 286 ASP A O 1
ATOM 2318 N N . GLY A 1 287 ? -12.118 4.105 41.755 1.00 77.75 287 GLY A N 1
ATOM 2319 C CA . GLY A 1 287 ? -11.425 3.806 40.506 1.00 77.75 287 GLY A CA 1
ATOM 2320 C C . GLY A 1 287 ? -11.824 2.488 39.839 1.00 77.75 287 GLY A C 1
ATOM 2321 O O . GLY A 1 287 ? -11.334 2.228 38.733 1.00 77.75 287 GLY A O 1
ATOM 2322 N N . ARG A 1 288 ? -12.707 1.678 40.444 1.00 85.50 288 ARG A N 1
ATOM 2323 C CA . ARG A 1 288 ? -13.258 0.476 39.799 1.00 85.50 288 ARG A CA 1
ATOM 2324 C C . ARG A 1 288 ? -14.173 0.837 38.634 1.00 85.50 288 ARG A C 1
ATOM 2326 O O . ARG A 1 288 ? -14.878 1.845 38.667 1.00 85.50 288 ARG A O 1
ATOM 2333 N N . TRP A 1 289 ? -14.174 -0.007 37.610 1.00 88.31 289 TRP A N 1
ATOM 2334 C CA . TRP A 1 289 ? -15.073 0.087 36.466 1.00 88.31 289 TRP A CA 1
ATOM 2335 C C . TRP A 1 289 ? -16.148 -0.982 36.564 1.00 88.31 289 TRP A C 1
ATOM 2337 O O . TRP A 1 289 ? -15.837 -2.162 36.662 1.00 88.31 289 TRP A O 1
ATOM 2347 N N . LEU A 1 290 ? -17.405 -0.573 36.471 1.00 89.44 290 LEU A N 1
ATOM 2348 C CA . LEU A 1 290 ? -18.553 -1.461 36.427 1.00 89.44 290 LEU A CA 1
ATOM 2349 C C . LEU A 1 290 ? -19.192 -1.439 35.048 1.00 89.44 290 LEU A C 1
ATOM 2351 O O . LEU A 1 290 ? -19.353 -0.379 34.443 1.00 89.44 290 LEU A O 1
ATOM 2355 N N . ARG A 1 291 ? -19.649 -2.602 34.600 1.00 90.50 291 ARG A N 1
ATOM 2356 C CA . ARG A 1 291 ? -20.644 -2.721 33.544 1.00 90.50 291 ARG A CA 1
ATOM 2357 C C . ARG A 1 291 ? -22.004 -2.993 34.172 1.00 90.50 291 ARG A C 1
ATOM 2359 O O . ARG A 1 291 ? -22.171 -3.947 34.928 1.00 90.50 291 ARG A O 1
ATOM 2366 N N . VAL A 1 292 ? -22.957 -2.124 33.869 1.00 89.06 292 VAL A N 1
ATOM 2367 C CA . VAL A 1 292 ? -24.314 -2.138 34.403 1.00 89.06 292 VAL A CA 1
ATOM 2368 C C . VAL A 1 292 ? -25.258 -2.655 33.326 1.00 89.06 292 VAL A C 1
ATOM 2370 O O . VAL A 1 292 ? -25.342 -2.088 32.234 1.00 89.06 292 VAL A O 1
ATOM 2373 N N . TYR A 1 293 ? -25.969 -3.726 33.660 1.00 87.62 293 TYR A N 1
ATOM 2374 C CA . TYR A 1 293 ? -27.030 -4.315 32.858 1.00 87.62 293 TYR A CA 1
ATOM 2375 C C . TYR A 1 293 ? -28.358 -4.102 33.561 1.00 87.62 293 TYR A C 1
ATOM 2377 O O . TYR A 1 293 ? -28.471 -4.400 34.747 1.00 87.62 293 TYR A O 1
ATOM 2385 N N . GLU A 1 294 ? -29.371 -3.655 32.828 1.00 87.69 294 GLU A N 1
ATOM 2386 C CA . GLU A 1 294 ? -30.734 -3.552 33.342 1.00 87.69 294 GLU A CA 1
ATOM 2387 C C . GLU A 1 294 ? -31.728 -4.087 32.321 1.00 87.69 294 GLU A C 1
ATOM 2389 O O . GLU A 1 294 ? -31.586 -3.869 31.115 1.00 87.69 294 GLU A O 1
ATOM 2394 N N . ARG A 1 295 ? -32.713 -4.844 32.807 1.00 85.62 295 ARG A N 1
ATOM 2395 C CA . ARG A 1 295 ? -33.754 -5.464 31.989 1.00 85.62 295 ARG A CA 1
ATOM 2396 C C . ARG A 1 295 ? -35.116 -5.320 32.668 1.00 85.62 295 ARG A C 1
ATOM 2398 O O . ARG A 1 295 ? -35.210 -5.546 33.876 1.00 85.62 295 ARG A O 1
ATOM 2405 N N . PRO A 1 296 ? -36.176 -4.997 31.910 1.00 86.38 296 PRO A N 1
ATOM 2406 C CA . PRO A 1 296 ? -37.532 -5.034 32.435 1.00 86.38 296 PRO A CA 1
ATOM 2407 C C . PRO A 1 296 ? -37.990 -6.487 32.630 1.00 86.38 296 PRO A C 1
ATOM 2409 O O . PRO A 1 296 ? -37.679 -7.365 31.821 1.00 86.38 296 PRO A O 1
ATOM 2412 N N . LEU A 1 297 ? -38.740 -6.727 33.700 1.00 85.00 297 LEU A N 1
ATOM 2413 C CA . LEU A 1 297 ? -39.444 -7.974 33.983 1.00 85.00 297 LEU A CA 1
ATOM 2414 C C . LEU A 1 297 ? -40.860 -7.921 33.388 1.00 85.00 297 LEU A C 1
ATOM 2416 O O . LEU A 1 297 ? -41.401 -6.855 33.090 1.00 85.00 297 LEU A O 1
ATOM 2420 N N . SER A 1 298 ? -41.478 -9.087 33.194 1.00 82.88 298 SER A N 1
ATOM 2421 C CA . SER A 1 298 ? -42.810 -9.204 32.581 1.00 82.88 298 SER A CA 1
ATOM 2422 C C . SER A 1 298 ? -43.948 -8.616 33.422 1.00 82.88 298 SER A C 1
ATOM 2424 O O . SER A 1 298 ? -45.016 -8.337 32.886 1.00 82.88 298 SER A O 1
ATOM 2426 N N . ASP A 1 299 ? -43.737 -8.455 34.726 1.00 82.62 299 ASP A N 1
ATOM 2427 C CA . ASP A 1 299 ? -44.680 -7.871 35.685 1.00 82.62 299 ASP A CA 1
ATOM 2428 C C . ASP A 1 299 ? -44.554 -6.341 35.810 1.00 82.62 299 ASP A C 1
ATOM 2430 O O . ASP A 1 299 ? -45.272 -5.727 36.594 1.00 82.62 299 ASP A O 1
ATOM 2434 N N . GLY A 1 300 ? -43.672 -5.720 35.021 1.00 80.75 300 GLY A N 1
ATOM 2435 C CA . GLY A 1 300 ? -43.382 -4.288 35.080 1.00 80.75 300 GLY A CA 1
ATOM 2436 C C . GLY A 1 300 ? -42.233 -3.922 36.021 1.00 80.75 300 GLY A C 1
ATOM 2437 O O . GLY A 1 300 ? -41.792 -2.776 35.978 1.00 80.75 300 GLY A O 1
ATOM 2438 N N . GLY A 1 301 ? -41.714 -4.872 36.810 1.00 87.44 301 GLY A N 1
ATOM 2439 C CA . GLY A 1 301 ? -40.506 -4.685 37.610 1.00 87.44 301 GLY A CA 1
ATOM 2440 C C . GLY A 1 301 ? -39.229 -4.623 36.769 1.00 87.44 301 GLY A C 1
ATOM 2441 O O . GLY A 1 301 ? -39.251 -4.693 35.537 1.00 87.44 301 GLY A O 1
ATOM 2442 N N . ARG A 1 302 ? -38.073 -4.516 37.427 1.00 88.75 302 ARG A N 1
ATOM 2443 C CA . ARG A 1 302 ? -36.754 -4.489 36.772 1.00 88.75 302 ARG A CA 1
ATOM 2444 C C . ARG A 1 302 ? -35.765 -5.394 37.481 1.00 88.75 302 ARG A C 1
ATOM 2446 O O . ARG A 1 302 ? -35.753 -5.469 38.703 1.00 88.75 302 ARG A O 1
ATOM 2453 N N . VAL A 1 303 ? -34.872 -6.009 36.716 1.00 90.31 303 VAL A N 1
ATOM 2454 C CA . VAL A 1 303 ? -33.699 -6.723 37.230 1.00 90.31 303 VAL A CA 1
ATOM 2455 C C . VAL A 1 303 ? -32.436 -6.050 36.715 1.00 90.31 303 VAL A C 1
ATOM 2457 O O . VAL A 1 303 ? -32.372 -5.642 35.552 1.00 90.31 303 VAL A O 1
ATOM 2460 N N . GLY A 1 304 ? -31.420 -5.933 37.567 1.00 90.12 304 GLY A N 1
ATOM 2461 C CA . GLY A 1 304 ? -30.140 -5.378 37.158 1.00 90.12 304 GLY A CA 1
ATOM 2462 C C . GLY A 1 304 ? -28.933 -6.116 37.722 1.00 90.12 304 GLY A C 1
ATOM 2463 O O . GLY A 1 304 ? -28.968 -6.642 38.833 1.00 90.12 304 GLY A O 1
ATOM 2464 N N . LEU A 1 305 ? -27.848 -6.097 36.950 1.00 90.94 305 LEU A N 1
ATOM 2465 C CA . LEU A 1 305 ? -26.578 -6.759 37.239 1.00 90.94 305 LEU A CA 1
ATOM 2466 C C . LEU A 1 305 ? -25.414 -5.764 37.110 1.00 90.94 305 LEU A C 1
ATOM 2468 O O . LEU A 1 305 ? -25.400 -4.941 36.192 1.00 90.94 305 LEU A O 1
ATOM 2472 N N . ARG A 1 306 ? -24.454 -5.811 38.039 1.00 91.94 306 ARG A N 1
ATOM 2473 C CA . ARG A 1 306 ? -23.253 -4.962 38.074 1.00 91.94 306 ARG A CA 1
ATOM 2474 C C . ARG A 1 306 ? -22.017 -5.850 38.064 1.00 91.94 306 ARG A C 1
ATOM 2476 O O . ARG A 1 306 ? -21.753 -6.519 39.056 1.00 91.94 306 ARG A O 1
ATOM 2483 N N . ILE A 1 307 ? -21.277 -5.814 36.961 1.00 91.38 307 ILE A N 1
ATOM 2484 C CA . ILE A 1 307 ? -20.083 -6.636 36.732 1.00 91.38 307 ILE A CA 1
ATOM 2485 C C . ILE A 1 307 ? -18.841 -5.752 36.829 1.00 91.38 307 ILE A C 1
ATOM 2487 O O . ILE A 1 307 ? -18.775 -4.727 36.149 1.00 91.38 307 ILE A O 1
ATOM 2491 N N . ASP A 1 308 ? -17.847 -6.131 37.630 1.00 89.75 308 ASP A N 1
ATOM 2492 C CA . ASP A 1 308 ? -16.566 -5.414 37.695 1.00 89.75 308 ASP A CA 1
ATOM 2493 C C . ASP A 1 308 ? -15.695 -5.745 36.466 1.00 89.75 308 ASP A C 1
ATOM 2495 O O . ASP A 1 308 ? -15.299 -6.886 36.242 1.00 89.75 308 ASP A O 1
ATOM 2499 N N . ILE A 1 309 ? -15.393 -4.732 35.652 1.00 90.12 309 ILE A N 1
ATOM 2500 C CA . ILE A 1 309 ? -14.585 -4.830 34.426 1.00 90.12 309 ILE A CA 1
ATOM 2501 C C . ILE A 1 309 ? -13.224 -4.124 34.563 1.00 90.12 309 ILE A C 1
ATOM 2503 O O . ILE A 1 309 ? -12.563 -3.831 33.562 1.00 90.12 309 ILE A O 1
ATOM 2507 N N . THR A 1 310 ? -12.777 -3.836 35.789 1.00 87.44 310 THR A N 1
ATOM 2508 C CA . THR A 1 310 ? -11.538 -3.082 36.053 1.00 87.44 310 THR A CA 1
ATOM 2509 C C . THR A 1 310 ? -10.302 -3.765 35.467 1.00 87.44 310 THR A C 1
ATOM 2511 O O . THR A 1 310 ? -9.456 -3.110 34.853 1.00 87.44 310 THR A O 1
ATOM 2514 N N . GLU A 1 311 ? -10.176 -5.084 35.628 1.00 84.62 311 GLU A N 1
ATOM 2515 C CA . GLU A 1 311 ? -9.043 -5.839 35.084 1.00 84.62 311 GLU A CA 1
ATOM 2516 C C . GLU A 1 311 ? -9.058 -5.855 33.551 1.00 84.62 311 GLU A C 1
ATOM 2518 O O . GLU A 1 311 ? -8.027 -5.603 32.923 1.00 84.62 311 GLU A O 1
ATOM 2523 N N . ALA A 1 312 ? -10.238 -6.028 32.950 1.00 81.06 312 ALA A N 1
ATOM 2524 C CA . ALA A 1 312 ? -10.415 -5.964 31.503 1.00 81.06 312 ALA A CA 1
ATOM 2525 C C . ALA A 1 312 ? -9.979 -4.599 30.939 1.00 81.06 312 ALA A C 1
ATOM 2527 O O . ALA A 1 312 ? -9.210 -4.552 29.978 1.00 81.06 312 ALA A O 1
ATOM 2528 N N . LYS A 1 313 ? -10.365 -3.489 31.588 1.00 84.44 313 LYS A N 1
ATOM 2529 C CA . LYS A 1 313 ? -9.933 -2.131 31.203 1.00 84.44 313 LYS A CA 1
ATOM 2530 C C . LYS A 1 313 ? -8.422 -1.923 31.338 1.00 84.44 313 LYS A C 1
ATOM 2532 O O . LYS A 1 313 ? -7.811 -1.291 30.477 1.00 84.44 313 LYS A O 1
ATOM 2537 N N . ARG A 1 314 ? -7.786 -2.478 32.377 1.00 84.00 314 ARG A N 1
ATOM 2538 C CA . ARG A 1 314 ? -6.319 -2.415 32.543 1.00 84.00 314 ARG A CA 1
ATOM 2539 C C . ARG A 1 314 ? -5.581 -3.196 31.458 1.00 84.00 314 ARG A C 1
ATOM 2541 O O . ARG A 1 314 ? -4.541 -2.740 30.986 1.00 84.00 314 ARG A O 1
ATOM 2548 N N . ILE A 1 315 ? -6.088 -4.369 31.083 1.00 76.69 315 ILE A N 1
ATOM 2549 C CA . ILE A 1 315 ? -5.518 -5.180 30.000 1.00 76.69 315 ILE A CA 1
ATOM 2550 C C . ILE A 1 315 ? -5.670 -4.447 28.664 1.00 76.69 315 ILE A C 1
ATOM 2552 O O . ILE A 1 315 ? -4.691 -4.336 27.929 1.00 76.69 315 ILE A O 1
ATOM 2556 N N . GLU A 1 316 ? -6.848 -3.884 28.386 1.00 78.50 316 GLU A N 1
ATOM 2557 C CA . GLU A 1 316 ? -7.111 -3.087 27.183 1.00 78.50 316 GLU A CA 1
ATOM 2558 C C . GLU A 1 316 ? -6.137 -1.903 27.064 1.00 78.50 316 GLU A C 1
ATOM 2560 O O . GLU A 1 316 ? -5.509 -1.723 26.020 1.00 78.50 316 GLU A O 1
ATOM 2565 N N . GLN A 1 317 ? -5.925 -1.150 28.149 1.00 80.12 317 GLN A N 1
ATOM 2566 C CA . GLN A 1 317 ? -4.948 -0.056 28.178 1.00 80.12 317 GLN A CA 1
ATOM 2567 C C . GLN A 1 317 ? -3.513 -0.535 27.938 1.00 80.12 317 GLN A C 1
ATOM 2569 O O . GLN A 1 317 ? -2.814 0.039 27.105 1.00 80.12 317 GLN A O 1
ATOM 2574 N N . LYS A 1 318 ? -3.067 -1.604 28.614 1.00 76.94 318 LYS A N 1
ATOM 2575 C CA . LYS A 1 318 ? -1.720 -2.165 28.399 1.00 76.94 318 LYS A CA 1
ATOM 2576 C C . LYS A 1 318 ? -1.514 -2.608 26.950 1.00 76.94 318 LYS A C 1
ATOM 2578 O O . LYS A 1 318 ? -0.432 -2.410 26.399 1.00 76.94 318 LYS A O 1
ATOM 2583 N N . LEU A 1 319 ? -2.542 -3.193 26.335 1.00 71.75 319 LEU A N 1
ATOM 2584 C CA . LEU A 1 319 ? -2.509 -3.619 24.939 1.00 71.75 319 LEU A CA 1
ATOM 2585 C C . LEU A 1 319 ? -2.416 -2.411 23.993 1.00 71.75 319 LEU A C 1
ATOM 2587 O O . LEU A 1 319 ? -1.582 -2.404 23.088 1.00 71.75 319 LEU A O 1
ATOM 2591 N N . GLN A 1 320 ? -3.216 -1.367 24.234 1.00 71.19 320 GLN A N 1
ATOM 2592 C CA . GLN A 1 320 ? -3.168 -0.120 23.466 1.00 71.19 320 GLN A CA 1
ATOM 2593 C C . GLN A 1 320 ? -1.803 0.573 23.581 1.00 71.19 320 GLN A C 1
ATOM 2595 O O . GLN A 1 320 ? -1.246 1.004 22.571 1.00 71.19 320 GLN A O 1
ATOM 2600 N N . GLU A 1 321 ? -1.220 0.636 24.780 1.00 74.88 321 GLU A N 1
ATOM 2601 C CA . GLU A 1 321 ? 0.116 1.201 24.998 1.00 74.88 321 GLU A CA 1
ATOM 2602 C C . GLU A 1 321 ? 1.218 0.397 24.294 1.00 74.88 321 GLU A C 1
ATOM 2604 O O . GLU A 1 321 ? 2.122 0.982 23.691 1.00 74.88 321 GLU A O 1
ATOM 2609 N N . ALA A 1 322 ? 1.150 -0.937 24.341 1.00 69.50 322 ALA A N 1
ATOM 2610 C CA . ALA A 1 322 ? 2.097 -1.808 23.649 1.00 69.50 322 ALA A CA 1
ATOM 2611 C C . ALA A 1 322 ? 2.006 -1.647 22.122 1.00 69.50 322 ALA A C 1
ATOM 2613 O O . ALA A 1 322 ? 3.038 -1.498 21.464 1.00 69.50 322 ALA A O 1
ATOM 2614 N N . SER A 1 323 ? 0.788 -1.593 21.571 1.00 64.94 323 SER A N 1
ATOM 2615 C CA . SER A 1 323 ? 0.549 -1.343 20.143 1.00 64.94 323 SER A CA 1
ATOM 2616 C C . SER A 1 323 ? 1.084 0.022 19.718 1.00 64.94 323 SER A C 1
ATOM 2618 O O . SER A 1 323 ? 1.791 0.128 18.720 1.00 64.94 323 SER A O 1
ATOM 2620 N N . LEU A 1 324 ? 0.816 1.067 20.507 1.00 68.38 324 LEU A N 1
ATOM 2621 C CA . LEU A 1 324 ? 1.305 2.412 20.223 1.00 68.38 324 LEU A CA 1
ATOM 2622 C C . LEU A 1 324 ? 2.841 2.471 20.239 1.00 68.38 324 LEU A C 1
ATOM 2624 O O . LEU A 1 324 ? 3.438 3.111 19.375 1.00 68.38 324 LEU A O 1
ATOM 2628 N N . ARG A 1 325 ? 3.502 1.784 21.183 1.00 66.19 325 ARG A N 1
ATOM 2629 C CA . ARG A 1 325 ? 4.973 1.686 21.213 1.00 66.19 325 ARG A CA 1
ATOM 2630 C C . ARG A 1 325 ? 5.533 0.966 19.989 1.00 66.19 325 ARG A C 1
ATOM 2632 O O . ARG A 1 325 ? 6.520 1.442 19.429 1.00 66.19 325 ARG A O 1
ATOM 2639 N N . ALA A 1 326 ? 4.916 -0.138 19.569 1.00 61.16 326 ALA A N 1
ATOM 2640 C CA . ALA A 1 326 ? 5.326 -0.869 18.372 1.00 61.16 326 ALA A CA 1
ATOM 2641 C C . ALA A 1 326 ? 5.171 -0.009 17.103 1.00 61.16 326 ALA A C 1
ATOM 2643 O O . ALA A 1 326 ? 6.103 0.091 16.303 1.00 61.16 326 ALA A O 1
ATOM 2644 N N . ASP A 1 327 ? 4.050 0.703 16.969 1.00 61.91 327 ASP A N 1
ATOM 2645 C CA . ASP A 1 327 ? 3.794 1.602 15.840 1.00 61.91 327 ASP A CA 1
ATOM 2646 C C . ASP A 1 327 ? 4.774 2.779 15.790 1.00 61.91 327 ASP A C 1
ATOM 2648 O O . ASP A 1 327 ? 5.259 3.148 14.715 1.00 61.91 327 ASP A O 1
ATOM 2652 N N . ILE A 1 328 ? 5.099 3.371 16.945 1.00 63.47 328 ILE A N 1
ATOM 2653 C CA . ILE A 1 328 ? 6.102 4.439 17.043 1.00 63.47 328 ILE A CA 1
ATOM 2654 C C . ILE A 1 328 ? 7.483 3.911 16.635 1.00 63.47 328 ILE A C 1
ATOM 2656 O O . ILE A 1 328 ? 8.162 4.565 15.841 1.00 63.47 328 ILE A O 1
ATOM 2660 N N . ALA A 1 329 ? 7.883 2.727 17.109 1.00 57.88 329 ALA A N 1
ATOM 2661 C CA . ALA A 1 329 ? 9.163 2.113 16.757 1.00 57.88 329 ALA A CA 1
ATOM 2662 C C . ALA A 1 329 ? 9.269 1.812 15.249 1.00 57.88 329 ALA A C 1
ATOM 2664 O O . ALA A 1 329 ? 10.265 2.173 14.619 1.00 57.88 329 ALA A O 1
ATOM 2665 N N . ASN A 1 330 ? 8.222 1.249 14.637 1.00 52.72 330 ASN A N 1
ATOM 2666 C CA . ASN A 1 330 ? 8.186 0.968 13.196 1.00 52.72 330 ASN A CA 1
ATOM 2667 C C . ASN A 1 330 ? 8.212 2.246 12.345 1.00 52.72 330 ASN A C 1
ATOM 2669 O O . ASN A 1 330 ? 8.916 2.322 11.330 1.00 52.72 330 ASN A O 1
ATOM 2673 N N . ARG A 1 331 ? 7.489 3.293 12.766 1.00 56.22 331 ARG A N 1
ATOM 2674 C CA . ARG A 1 331 ? 7.524 4.604 12.097 1.00 56.22 331 ARG A CA 1
ATOM 2675 C C . ARG A 1 331 ? 8.889 5.275 12.223 1.00 56.22 331 ARG A C 1
ATOM 2677 O O . ARG A 1 331 ? 9.345 5.865 11.242 1.00 56.22 331 ARG A O 1
ATOM 2684 N N . ALA A 1 332 ? 9.544 5.163 13.377 1.00 55.56 332 ALA A N 1
ATOM 2685 C CA . ALA A 1 332 ? 10.895 5.673 13.583 1.00 55.56 332 ALA A CA 1
ATOM 2686 C C . ALA A 1 332 ? 11.909 4.933 12.691 1.00 55.56 332 ALA A C 1
ATOM 2688 O O . ALA A 1 332 ? 12.649 5.593 11.963 1.00 55.56 332 ALA A O 1
ATOM 2689 N N . LYS A 1 333 ? 11.865 3.589 12.642 1.00 58.09 333 LYS A N 1
ATOM 2690 C CA . LYS A 1 333 ? 12.699 2.746 11.756 1.00 58.09 333 LYS A CA 1
ATOM 2691 C C . LYS A 1 333 ? 12.542 3.148 10.282 1.00 58.09 333 LYS A C 1
ATOM 2693 O O . LYS A 1 333 ? 13.530 3.382 9.592 1.00 58.09 333 LYS A O 1
ATOM 2698 N N . SER A 1 334 ? 11.301 3.313 9.819 1.00 54.00 334 SER A N 1
ATOM 2699 C CA . SER A 1 334 ? 10.994 3.691 8.428 1.00 54.00 334 SER A CA 1
ATOM 2700 C C . SER A 1 334 ? 11.476 5.102 8.069 1.00 54.00 334 SER A C 1
ATOM 2702 O O . SER A 1 334 ? 11.996 5.330 6.978 1.00 54.00 334 SER A O 1
ATOM 2704 N N . THR A 1 335 ? 11.310 6.061 8.985 1.00 60.12 335 THR A N 1
ATOM 2705 C CA . THR A 1 335 ? 11.738 7.457 8.782 1.00 60.12 335 THR A CA 1
ATOM 2706 C C . THR A 1 335 ? 13.262 7.572 8.784 1.00 60.12 335 THR A C 1
ATOM 2708 O O . THR A 1 335 ? 13.826 8.266 7.941 1.00 60.12 335 THR A O 1
ATOM 2711 N N . PHE A 1 336 ? 13.932 6.833 9.675 1.00 59.34 336 PHE A N 1
ATOM 2712 C CA . PHE A 1 336 ? 15.389 6.747 9.726 1.00 59.34 336 PHE A CA 1
ATOM 2713 C C . PHE A 1 336 ? 15.971 6.234 8.402 1.00 59.34 336 PHE A C 1
ATOM 2715 O O . PHE A 1 336 ? 16.845 6.878 7.828 1.00 59.34 336 PHE A O 1
ATOM 2722 N N . LEU A 1 337 ? 15.439 5.133 7.862 1.00 60.97 337 LEU A N 1
ATOM 2723 C CA . LEU A 1 337 ? 15.927 4.553 6.604 1.00 60.97 337 LEU A CA 1
ATOM 2724 C C . LEU A 1 337 ? 15.694 5.481 5.402 1.00 60.97 337 LEU A C 1
ATOM 2726 O O . LEU A 1 337 ? 16.580 5.631 4.558 1.00 60.97 337 LEU A O 1
ATOM 2730 N N . ALA A 1 338 ? 14.545 6.164 5.351 1.00 58.72 338 ALA A N 1
ATOM 2731 C CA . ALA A 1 338 ? 14.248 7.141 4.304 1.00 58.72 338 ALA A CA 1
ATOM 2732 C C . ALA A 1 338 ? 15.228 8.330 4.307 1.00 58.72 338 ALA A C 1
ATOM 2734 O O . ALA A 1 338 ? 15.697 8.739 3.243 1.00 58.72 338 ALA A O 1
ATOM 2735 N N . ASN A 1 339 ? 15.568 8.856 5.488 1.00 54.91 339 ASN A N 1
ATOM 2736 C CA . ASN A 1 339 ? 16.517 9.963 5.625 1.00 54.91 339 ASN A CA 1
ATOM 2737 C C . ASN A 1 339 ? 17.953 9.519 5.307 1.00 54.91 339 ASN A C 1
ATOM 2739 O O . ASN A 1 339 ? 18.625 10.161 4.500 1.00 54.91 339 ASN A O 1
ATOM 2743 N N . MET A 1 340 ? 18.383 8.369 5.841 1.00 62.25 340 MET A N 1
ATOM 2744 C CA . MET A 1 340 ? 19.711 7.804 5.581 1.00 62.25 340 MET A CA 1
ATOM 2745 C C . MET A 1 340 ? 19.974 7.593 4.089 1.00 62.25 340 MET A C 1
ATOM 2747 O O . MET A 1 340 ? 21.072 7.866 3.614 1.00 62.25 340 MET A O 1
ATOM 2751 N N . SER A 1 341 ? 18.982 7.157 3.308 1.00 63.88 341 SER A N 1
ATOM 2752 C CA . SER A 1 341 ? 19.196 6.983 1.869 1.00 63.88 341 SER A CA 1
ATOM 2753 C C . SER A 1 341 ? 19.470 8.296 1.138 1.00 63.88 341 SER A C 1
ATOM 2755 O O . SER A 1 341 ? 20.343 8.331 0.273 1.00 63.88 341 SER A O 1
ATOM 2757 N N . HIS A 1 342 ? 18.781 9.386 1.485 1.00 61.56 342 HIS A N 1
ATOM 2758 C CA . HIS A 1 342 ? 19.066 10.697 0.896 1.00 61.56 342 HIS A CA 1
ATOM 2759 C C . HIS A 1 342 ? 20.458 11.214 1.295 1.00 61.56 342 HIS A C 1
ATOM 2761 O O . HIS A 1 342 ? 21.168 11.774 0.451 1.00 61.56 342 HIS A O 1
ATOM 2767 N N . GLU A 1 343 ? 20.870 10.972 2.540 1.00 70.88 343 GLU A N 1
ATOM 2768 C CA . GLU A 1 343 ? 22.189 11.360 3.050 1.00 70.88 343 GLU A CA 1
ATOM 2769 C C . GLU A 1 343 ? 23.337 10.525 2.477 1.00 70.88 343 GLU A C 1
ATOM 2771 O O . GLU A 1 343 ? 24.432 11.053 2.315 1.00 70.88 343 GLU A O 1
ATOM 2776 N N . ILE A 1 344 ? 23.098 9.266 2.092 1.00 69.38 344 ILE A N 1
ATOM 2777 C CA . ILE A 1 344 ? 24.112 8.434 1.428 1.00 69.38 344 ILE A CA 1
ATOM 2778 C C . ILE A 1 344 ? 24.097 8.644 -0.097 1.00 69.38 344 ILE A C 1
ATOM 2780 O O . ILE A 1 344 ? 25.151 8.706 -0.727 1.00 69.38 344 ILE A O 1
ATOM 2784 N N . ARG A 1 345 ? 22.929 8.831 -0.726 1.00 70.88 345 ARG A N 1
ATOM 2785 C CA . ARG A 1 345 ? 22.815 9.018 -2.187 1.00 70.88 345 ARG A CA 1
ATOM 2786 C C . ARG A 1 345 ? 23.526 10.277 -2.673 1.00 70.88 345 ARG A C 1
ATOM 2788 O O . ARG A 1 345 ? 24.155 10.256 -3.725 1.00 70.88 345 ARG A O 1
ATOM 2795 N N . THR A 1 346 ? 23.426 11.372 -1.925 1.00 60.59 346 THR A N 1
ATOM 2796 C CA . THR A 1 346 ? 24.002 12.668 -2.314 1.00 60.59 346 THR A CA 1
ATOM 2797 C C . THR A 1 346 ? 25.533 12.627 -2.457 1.00 60.59 346 THR A C 1
ATOM 2799 O O . THR A 1 346 ? 26.022 12.975 -3.535 1.00 60.59 346 THR A O 1
ATOM 2802 N N . PRO A 1 347 ? 26.316 12.162 -1.460 1.00 60.84 347 PRO A N 1
ATOM 2803 C CA . PRO A 1 347 ? 27.760 12.014 -1.625 1.00 60.84 347 PRO A CA 1
ATOM 2804 C C . PRO A 1 347 ? 28.113 10.951 -2.671 1.00 60.84 347 PRO A C 1
ATOM 2806 O O . PRO A 1 347 ? 29.047 11.161 -3.441 1.00 60.84 347 PRO A O 1
ATOM 2809 N N . MET A 1 348 ? 27.345 9.860 -2.778 1.00 78.94 348 MET A N 1
ATOM 2810 C CA . MET A 1 348 ? 27.612 8.808 -3.764 1.00 78.94 348 MET A CA 1
ATOM 2811 C C . MET A 1 348 ? 27.428 9.270 -5.210 1.00 78.94 348 MET A C 1
ATOM 2813 O O . MET A 1 348 ? 28.302 9.024 -6.038 1.00 78.94 348 MET A O 1
ATOM 2817 N N . ASN A 1 349 ? 26.360 10.010 -5.511 1.00 71.38 349 ASN A N 1
ATOM 2818 C CA . ASN A 1 349 ? 26.172 10.632 -6.824 1.00 71.38 349 ASN A CA 1
ATOM 2819 C C . ASN A 1 349 ? 27.292 11.638 -7.136 1.00 71.38 349 ASN A C 1
ATOM 2821 O O . ASN A 1 349 ? 27.700 11.758 -8.288 1.00 71.38 349 ASN A O 1
ATOM 2825 N N . GLY A 1 350 ? 27.818 12.328 -6.118 1.00 62.97 350 GLY A N 1
ATOM 2826 C CA . GLY A 1 350 ? 28.995 13.187 -6.250 1.00 62.97 350 GLY A CA 1
ATOM 2827 C C . GLY A 1 350 ? 30.263 12.408 -6.614 1.00 62.97 350 GLY A C 1
ATOM 2828 O O . GLY A 1 350 ? 30.967 12.799 -7.540 1.00 62.97 350 GLY A O 1
ATOM 2829 N N . VAL A 1 351 ? 30.532 11.283 -5.939 1.00 74.38 351 VAL A N 1
ATOM 2830 C CA . VAL A 1 351 ? 31.682 10.403 -6.227 1.00 74.38 351 VAL A CA 1
ATOM 2831 C C . VAL A 1 351 ? 31.578 9.790 -7.626 1.00 74.38 351 VAL A C 1
ATOM 2833 O O . VAL A 1 351 ? 32.542 9.852 -8.386 1.00 74.38 351 VAL A O 1
ATOM 2836 N N . VAL A 1 352 ? 30.408 9.259 -7.997 1.00 73.62 352 VAL A N 1
ATOM 2837 C CA . VAL A 1 352 ? 30.152 8.687 -9.333 1.00 73.62 352 VAL A CA 1
ATOM 2838 C C . VAL A 1 352 ? 30.264 9.763 -10.416 1.00 73.62 352 VAL A C 1
ATOM 2840 O O . VAL A 1 352 ? 30.919 9.541 -11.433 1.00 73.62 352 VAL A O 1
ATOM 2843 N N . GLY A 1 353 ? 29.701 10.952 -10.183 1.00 66.94 353 GLY A N 1
ATOM 2844 C CA . GLY A 1 353 ? 29.799 12.085 -11.103 1.00 66.94 353 GLY A CA 1
ATOM 2845 C C . GLY A 1 353 ? 31.237 12.573 -11.293 1.00 66.94 353 GLY A C 1
ATOM 2846 O O . GLY A 1 353 ? 31.659 12.819 -12.420 1.00 66.94 353 GLY A O 1
ATOM 2847 N N . MET A 1 354 ? 32.025 12.649 -10.217 1.00 70.50 354 MET A N 1
ATOM 2848 C CA . MET A 1 354 ? 33.433 13.045 -10.296 1.00 70.50 354 MET A CA 1
ATOM 2849 C C . MET A 1 354 ? 34.285 11.985 -11.004 1.00 70.50 354 MET A C 1
ATOM 2851 O O . MET A 1 354 ? 35.151 12.332 -11.804 1.00 70.50 354 MET A O 1
ATOM 2855 N N . ALA A 1 355 ? 34.014 10.698 -10.769 1.00 74.88 355 ALA A N 1
ATOM 2856 C CA . ALA A 1 355 ? 34.657 9.608 -11.496 1.00 74.88 355 ALA A CA 1
ATOM 2857 C C . ALA A 1 355 ? 34.315 9.650 -12.996 1.00 74.88 355 ALA A C 1
ATOM 2859 O O . ALA A 1 355 ? 35.207 9.518 -13.832 1.00 74.88 355 ALA A O 1
ATOM 2860 N N . ALA A 1 356 ? 33.056 9.920 -13.356 1.00 71.25 356 ALA A N 1
ATOM 2861 C CA . ALA A 1 356 ? 32.651 10.097 -14.750 1.00 71.25 356 ALA A CA 1
ATOM 2862 C C . ALA A 1 356 ? 33.394 11.265 -15.423 1.00 71.25 356 ALA A C 1
ATOM 2864 O O . ALA A 1 356 ? 33.920 11.091 -16.518 1.00 71.25 356 ALA A O 1
ATOM 2865 N N . LEU A 1 357 ? 33.519 12.413 -14.746 1.00 71.12 357 LEU A N 1
ATOM 2866 C CA . LEU A 1 357 ? 34.275 13.568 -15.249 1.00 71.12 357 LEU A CA 1
ATOM 2867 C C . LEU A 1 357 ? 35.775 13.275 -15.402 1.00 71.12 357 LEU A C 1
ATOM 2869 O O . LEU A 1 357 ? 36.398 13.729 -16.358 1.00 71.12 357 LEU A O 1
ATOM 2873 N N . LEU A 1 358 ? 36.368 12.500 -14.488 1.00 78.69 358 LEU A N 1
ATOM 2874 C CA . LEU A 1 358 ? 37.771 12.089 -14.593 1.00 78.69 358 LEU A CA 1
ATOM 2875 C C . LEU A 1 358 ? 38.014 11.190 -15.815 1.00 78.69 358 LEU A C 1
ATOM 2877 O O . LEU A 1 358 ? 39.039 11.350 -16.474 1.00 78.69 358 LEU A O 1
ATOM 2881 N N . LEU A 1 359 ? 37.068 10.305 -16.161 1.00 79.50 359 LEU A N 1
ATOM 2882 C CA . LEU A 1 359 ? 37.151 9.442 -17.354 1.00 79.50 359 LEU A CA 1
ATOM 2883 C C . LEU A 1 359 ? 37.088 10.211 -18.681 1.00 79.50 359 LEU A C 1
ATOM 2885 O O . LEU A 1 359 ? 37.484 9.666 -19.713 1.00 79.50 359 LEU A O 1
ATOM 2889 N N . GLU A 1 360 ? 36.606 11.455 -18.671 1.00 75.06 360 GLU A N 1
ATOM 2890 C CA . GLU A 1 360 ? 36.618 12.338 -19.844 1.00 75.06 360 GLU A CA 1
ATOM 2891 C C . GLU A 1 360 ? 37.986 13.003 -20.076 1.00 75.06 360 GLU A C 1
ATOM 2893 O O . GLU A 1 360 ? 38.247 13.511 -21.170 1.00 75.06 360 GLU A O 1
ATOM 2898 N N . GLY A 1 361 ? 38.863 13.001 -19.068 1.00 77.06 361 GLY A N 1
ATOM 2899 C CA . GLY A 1 361 ? 40.218 13.536 -19.150 1.00 77.06 361 GLY A CA 1
ATOM 2900 C C . GLY A 1 361 ? 41.245 12.533 -19.699 1.00 77.06 361 GLY A C 1
ATOM 2901 O O . GLY A 1 361 ? 40.978 11.334 -19.802 1.00 77.06 361 GLY A O 1
ATOM 2902 N N . PRO A 1 362 ? 42.460 12.996 -20.046 1.00 71.19 362 PRO A N 1
ATOM 2903 C CA . PRO A 1 362 ? 43.558 12.104 -20.396 1.00 71.19 362 PRO A CA 1
ATOM 2904 C C . PRO A 1 362 ? 44.054 11.371 -19.138 1.00 71.19 362 PRO A C 1
ATOM 2906 O O . PRO A 1 362 ? 44.712 11.967 -18.286 1.00 71.19 362 PRO A O 1
ATOM 2909 N N . LEU A 1 363 ? 43.739 10.079 -19.029 1.00 89.25 363 LEU A N 1
ATOM 2910 C CA . LEU A 1 363 ? 44.191 9.181 -17.960 1.00 89.25 363 LEU A CA 1
ATOM 2911 C C . LEU A 1 363 ? 45.128 8.107 -18.528 1.00 89.25 363 LEU A C 1
ATOM 2913 O O . LEU A 1 363 ? 44.944 7.666 -19.665 1.00 89.25 363 LEU A O 1
ATOM 2917 N N . SER A 1 364 ? 46.106 7.651 -17.739 1.00 82.62 364 SER A N 1
ATOM 2918 C CA . SER A 1 364 ? 46.835 6.410 -18.049 1.00 82.62 364 SER A CA 1
ATOM 2919 C C . SER A 1 364 ? 45.914 5.184 -17.926 1.00 82.62 364 SER A C 1
ATOM 2921 O O . SER A 1 364 ? 44.871 5.268 -17.278 1.00 82.62 364 SER A O 1
ATOM 2923 N N . GLU A 1 365 ? 46.283 4.032 -18.502 1.00 73.19 365 GLU A N 1
ATOM 2924 C CA . GLU A 1 365 ? 45.501 2.783 -18.359 1.00 73.19 365 GLU A CA 1
ATOM 2925 C C . GLU A 1 365 ? 45.248 2.417 -16.889 1.00 73.19 365 GLU A C 1
ATOM 2927 O O . GLU A 1 365 ? 44.129 2.072 -16.516 1.00 73.19 365 GLU A O 1
ATOM 2932 N N . GLU A 1 366 ? 46.262 2.570 -16.034 1.00 67.75 366 GLU A N 1
ATOM 2933 C CA . GLU A 1 366 ? 46.162 2.280 -14.602 1.00 67.75 366 GLU A CA 1
ATOM 2934 C C . GLU A 1 366 ? 45.216 3.260 -13.879 1.00 67.75 366 GLU A C 1
ATOM 2936 O O . GLU A 1 366 ? 44.354 2.852 -13.104 1.00 67.75 366 GLU A O 1
ATOM 2941 N N . GLN A 1 367 ? 45.307 4.561 -14.184 1.00 73.81 367 GLN A N 1
ATOM 2942 C CA . GLN A 1 367 ? 44.403 5.576 -13.630 1.00 73.81 367 GLN A CA 1
ATOM 2943 C C . GLN A 1 367 ? 42.965 5.384 -14.113 1.00 73.81 367 GLN A C 1
ATOM 2945 O O . GLN A 1 367 ? 42.026 5.565 -13.340 1.00 73.81 367 GLN A O 1
ATOM 2950 N N . ARG A 1 368 ? 42.787 4.999 -15.378 1.00 77.44 368 ARG A N 1
ATOM 2951 C CA . ARG A 1 368 ? 41.479 4.691 -15.950 1.00 77.44 368 ARG A CA 1
ATOM 2952 C C . ARG A 1 368 ? 40.836 3.514 -15.224 1.00 77.44 368 ARG A C 1
ATOM 2954 O O . ARG A 1 368 ? 39.688 3.636 -14.811 1.00 77.44 368 ARG A O 1
ATOM 2961 N N . LEU A 1 369 ? 41.595 2.443 -14.984 1.00 60.91 369 LEU A N 1
ATOM 2962 C CA . LEU A 1 369 ? 41.133 1.284 -14.221 1.00 60.91 369 LEU A CA 1
ATOM 2963 C C . LEU A 1 369 ? 40.699 1.672 -12.797 1.00 60.91 369 LEU A C 1
ATOM 2965 O O . LEU A 1 369 ? 39.643 1.236 -12.338 1.00 60.91 369 LEU A O 1
ATOM 2969 N N . TYR A 1 370 ? 41.462 2.524 -12.102 1.00 72.31 370 TYR A N 1
ATOM 2970 C CA . TYR A 1 370 ? 41.086 3.007 -10.767 1.00 72.31 370 TYR A CA 1
ATOM 2971 C C . TYR A 1 370 ? 39.787 3.812 -10.781 1.00 72.31 370 TYR A C 1
ATOM 2973 O O . TYR A 1 370 ? 38.908 3.583 -9.949 1.00 72.31 370 TYR A O 1
ATOM 2981 N N . VAL A 1 371 ? 39.635 4.729 -11.735 1.00 75.94 371 VAL A N 1
ATOM 2982 C CA . VAL A 1 371 ? 38.437 5.569 -11.836 1.00 75.94 371 VAL A CA 1
ATOM 2983 C C . VAL A 1 371 ? 37.210 4.748 -12.257 1.00 75.94 371 VAL A C 1
ATOM 2985 O O . VAL A 1 371 ? 36.136 4.935 -11.684 1.00 75.94 371 VAL A O 1
ATOM 2988 N N . GLU A 1 372 ? 37.356 3.797 -13.184 1.00 66.81 372 GLU A N 1
ATOM 2989 C CA . GLU A 1 372 ? 36.292 2.851 -13.558 1.00 66.81 372 GLU A CA 1
ATOM 2990 C C . GLU A 1 372 ? 35.877 1.979 -12.362 1.00 66.81 372 GLU A C 1
ATOM 2992 O O . GLU A 1 372 ? 34.685 1.814 -12.107 1.00 66.81 372 GLU A O 1
ATOM 2997 N N . THR A 1 373 ? 36.838 1.506 -11.562 1.00 65.00 373 THR A N 1
ATOM 2998 C CA . THR A 1 373 ? 36.568 0.727 -10.341 1.00 65.00 373 THR A CA 1
ATOM 2999 C C . THR A 1 373 ? 35.816 1.546 -9.289 1.00 65.00 373 THR A C 1
ATOM 3001 O O . THR A 1 373 ? 34.850 1.053 -8.703 1.00 65.00 373 THR A O 1
ATOM 3004 N N . ILE A 1 374 ? 36.209 2.806 -9.062 1.00 75.94 374 ILE A N 1
ATOM 3005 C CA . ILE A 1 374 ? 35.503 3.732 -8.158 1.00 75.94 374 ILE A CA 1
ATOM 3006 C C . ILE A 1 374 ? 34.069 3.969 -8.641 1.00 75.94 374 ILE A C 1
ATOM 3008 O O . ILE A 1 374 ? 33.137 3.902 -7.837 1.00 75.94 374 ILE A O 1
ATOM 3012 N N . ARG A 1 375 ? 33.876 4.212 -9.944 1.00 75.31 375 ARG A N 1
ATOM 3013 C CA . ARG A 1 375 ? 32.549 4.439 -10.530 1.00 75.31 375 ARG A CA 1
ATOM 3014 C C . ARG A 1 375 ? 31.652 3.215 -10.359 1.00 75.31 375 ARG A C 1
ATOM 3016 O O . ARG A 1 375 ? 30.570 3.342 -9.795 1.00 75.31 375 ARG A O 1
ATOM 3023 N N . ASN A 1 376 ? 32.130 2.041 -10.768 1.00 63.62 376 ASN A N 1
ATOM 3024 C CA . ASN A 1 376 ? 31.362 0.797 -10.707 1.00 63.62 376 ASN A CA 1
ATOM 3025 C C . ASN A 1 376 ? 31.020 0.417 -9.253 1.00 63.62 376 ASN A C 1
ATOM 3027 O O . ASN A 1 376 ? 29.911 -0.037 -8.969 1.00 63.62 376 ASN A O 1
ATOM 3031 N N . SER A 1 377 ? 31.942 0.655 -8.313 1.00 66.69 377 SER A N 1
ATOM 3032 C CA . SER A 1 377 ? 31.698 0.446 -6.877 1.00 66.69 377 SER A CA 1
ATOM 3033 C C . SER A 1 377 ? 30.643 1.415 -6.336 1.00 66.69 377 SER A C 1
ATOM 3035 O O . SER A 1 377 ? 29.793 1.031 -5.532 1.00 66.69 377 SER A O 1
ATOM 3037 N N . GLY A 1 378 ? 30.664 2.673 -6.792 1.00 72.88 378 GLY A N 1
ATOM 3038 C CA . GLY A 1 378 ? 29.688 3.674 -6.379 1.00 72.88 378 GLY A CA 1
ATOM 3039 C C . GLY A 1 378 ? 28.286 3.442 -6.941 1.00 72.88 378 GLY A C 1
ATOM 3040 O O . GLY A 1 378 ? 27.306 3.575 -6.208 1.00 72.88 378 GLY A O 1
ATOM 3041 N N . GLU A 1 379 ? 28.190 3.030 -8.204 1.00 70.56 379 GLU A N 1
ATOM 3042 C CA . GLU A 1 379 ? 26.938 2.604 -8.837 1.00 70.56 379 GLU A CA 1
ATOM 3043 C C . GLU A 1 379 ? 26.363 1.362 -8.146 1.00 70.56 379 GLU A C 1
ATOM 3045 O O . GLU A 1 379 ? 25.179 1.338 -7.812 1.00 70.56 379 GLU A O 1
ATOM 3050 N N . SER A 1 380 ? 27.211 0.375 -7.837 1.00 66.88 380 SER A N 1
ATOM 3051 C CA . SER A 1 380 ? 26.800 -0.828 -7.104 1.00 66.88 380 SER A CA 1
ATOM 3052 C C . SER A 1 380 ? 26.226 -0.475 -5.733 1.00 66.88 380 SER A C 1
ATOM 3054 O O . SER A 1 380 ? 25.126 -0.910 -5.406 1.00 66.88 380 SER A O 1
ATOM 3056 N N . LEU A 1 381 ? 26.903 0.377 -4.952 1.00 73.31 381 LEU A N 1
ATOM 3057 C CA . LEU A 1 381 ? 26.427 0.803 -3.632 1.00 73.31 381 LEU A CA 1
ATOM 3058 C C . LEU A 1 381 ? 25.074 1.537 -3.698 1.00 73.31 381 LEU A C 1
ATOM 3060 O O . LEU A 1 381 ? 24.223 1.337 -2.829 1.00 73.31 381 LEU A O 1
ATOM 3064 N N . LEU A 1 382 ? 24.841 2.349 -4.734 1.00 72.94 382 LEU A N 1
ATOM 3065 C CA . LEU A 1 382 ? 23.549 3.008 -4.954 1.00 72.94 382 LEU A CA 1
ATOM 3066 C C . LEU A 1 382 ? 22.416 2.002 -5.194 1.00 72.94 382 LEU A C 1
ATOM 3068 O O . LEU A 1 382 ? 21.312 2.216 -4.689 1.00 72.94 382 LEU A O 1
ATOM 3072 N N . VAL A 1 383 ? 22.683 0.905 -5.909 1.00 68.19 383 VAL A N 1
ATOM 3073 C CA . VAL A 1 383 ? 21.723 -0.200 -6.074 1.00 68.19 383 VAL A CA 1
ATOM 3074 C C . VAL A 1 383 ? 21.406 -0.836 -4.719 1.00 68.19 383 VAL A C 1
ATOM 3076 O O . VAL A 1 383 ? 20.233 -0.920 -4.367 1.00 68.19 383 VAL A O 1
ATOM 3079 N N . ILE A 1 384 ? 22.418 -1.159 -3.899 1.00 68.62 384 ILE A N 1
ATOM 3080 C CA . ILE A 1 384 ? 22.214 -1.745 -2.555 1.00 68.62 384 ILE A CA 1
ATOM 3081 C C . ILE A 1 384 ? 21.323 -0.856 -1.680 1.00 68.62 384 ILE A C 1
ATOM 3083 O O . ILE A 1 384 ? 20.406 -1.328 -1.011 1.00 68.62 384 ILE A O 1
ATOM 3087 N N . ILE A 1 385 ? 21.585 0.451 -1.679 1.00 73.50 385 ILE A N 1
ATOM 3088 C CA . ILE A 1 385 ? 20.822 1.411 -0.876 1.00 73.50 385 ILE A CA 1
ATOM 3089 C C . ILE A 1 385 ? 19.366 1.479 -1.343 1.00 73.50 385 ILE A C 1
ATOM 3091 O O . ILE A 1 385 ? 18.456 1.551 -0.514 1.00 73.50 385 ILE A O 1
ATOM 3095 N N . ASN A 1 386 ? 19.139 1.476 -2.657 1.00 71.81 386 ASN A N 1
ATOM 3096 C CA . ASN A 1 386 ? 17.791 1.489 -3.213 1.00 71.81 386 ASN A CA 1
ATOM 3097 C C . ASN A 1 386 ? 17.041 0.187 -2.900 1.00 71.81 386 ASN A C 1
ATOM 3099 O O . ASN A 1 386 ? 15.871 0.259 -2.535 1.00 71.81 386 ASN A O 1
ATOM 3103 N N . ASP A 1 387 ? 17.716 -0.964 -2.941 1.00 73.19 387 ASP A N 1
ATOM 3104 C CA . ASP A 1 387 ? 17.141 -2.260 -2.566 1.00 73.19 387 ASP A CA 1
ATOM 3105 C C . ASP A 1 387 ? 16.709 -2.286 -1.090 1.00 73.19 387 ASP A C 1
ATOM 3107 O O . ASP A 1 387 ? 15.586 -2.683 -0.776 1.00 73.19 387 ASP A O 1
ATOM 3111 N N . ILE A 1 388 ? 17.553 -1.794 -0.174 1.00 74.06 388 ILE A N 1
ATOM 3112 C CA . ILE A 1 388 ? 17.220 -1.692 1.260 1.00 74.06 388 ILE A CA 1
ATOM 3113 C C . ILE A 1 388 ? 16.012 -0.773 1.479 1.00 74.06 388 ILE A C 1
ATOM 3115 O O . ILE A 1 388 ? 15.130 -1.070 2.291 1.00 74.06 388 ILE A O 1
ATOM 3119 N N . LEU A 1 389 ? 15.952 0.352 0.763 1.00 74.06 389 LEU A N 1
ATOM 3120 C CA . LEU A 1 389 ? 14.814 1.262 0.835 1.00 74.06 389 LEU A CA 1
ATOM 3121 C C . LEU A 1 389 ? 13.524 0.632 0.321 1.00 74.06 389 LEU A C 1
ATOM 3123 O O . LEU A 1 389 ? 12.480 0.798 0.952 1.00 74.06 389 LEU A O 1
ATOM 3127 N N . ASP A 1 390 ? 13.579 -0.015 -0.841 1.00 71.12 390 ASP A N 1
ATOM 3128 C CA . ASP A 1 390 ? 12.417 -0.659 -1.439 1.00 71.12 390 ASP A CA 1
ATOM 3129 C C . ASP A 1 390 ? 11.902 -1.756 -0.509 1.00 71.12 390 ASP A C 1
ATOM 3131 O O . ASP A 1 390 ? 10.715 -1.753 -0.185 1.00 71.12 390 ASP A O 1
ATOM 3135 N N . TYR A 1 391 ? 12.792 -2.588 0.038 1.00 73.38 391 TYR A N 1
ATOM 3136 C CA . TYR A 1 391 ? 12.446 -3.567 1.067 1.00 73.38 391 TYR A CA 1
ATOM 3137 C C . TYR A 1 391 ? 11.763 -2.911 2.282 1.00 73.38 391 TYR A C 1
ATOM 3139 O O . TYR A 1 391 ? 10.687 -3.335 2.696 1.00 73.38 391 TYR A O 1
ATOM 3147 N N . SER A 1 392 ? 12.314 -1.812 2.803 1.00 70.88 392 SER A N 1
ATOM 3148 C CA . SER A 1 392 ? 11.757 -1.117 3.977 1.00 70.88 392 SER A CA 1
ATOM 3149 C C . SER A 1 392 ? 10.379 -0.501 3.715 1.00 70.88 392 SER A C 1
ATOM 3151 O O . SER A 1 392 ? 9.506 -0.504 4.583 1.00 70.88 392 SER A O 1
ATOM 3153 N N . LYS A 1 393 ? 10.155 0.042 2.511 1.00 71.56 393 LYS A N 1
ATOM 3154 C CA . LYS A 1 393 ? 8.844 0.575 2.102 1.00 71.56 393 LYS A CA 1
ATOM 3155 C C . LYS A 1 393 ? 7.804 -0.529 1.985 1.00 71.56 393 LYS A C 1
ATOM 3157 O O . LYS A 1 393 ? 6.633 -0.293 2.281 1.00 71.56 393 LYS A O 1
ATOM 3162 N N . ILE A 1 394 ? 8.238 -1.699 1.538 1.00 75.00 394 ILE A N 1
ATOM 3163 C CA . ILE A 1 394 ? 7.397 -2.874 1.415 1.00 75.00 394 ILE A CA 1
ATOM 3164 C C . ILE A 1 394 ? 7.048 -3.468 2.791 1.00 75.00 394 ILE A C 1
ATOM 3166 O O . ILE A 1 394 ? 5.884 -3.783 3.019 1.00 75.00 394 ILE A O 1
ATOM 3170 N N . GLU A 1 395 ? 8.019 -3.603 3.703 1.00 68.25 395 GLU A N 1
ATOM 3171 C CA . GLU A 1 395 ? 7.810 -4.100 5.079 1.00 68.25 395 GLU A CA 1
ATOM 3172 C C . GLU A 1 395 ? 6.790 -3.231 5.836 1.00 68.25 395 GLU A C 1
ATOM 3174 O O . GLU A 1 395 ? 5.986 -3.730 6.615 1.00 68.25 395 GLU A O 1
ATOM 3179 N N . ALA A 1 396 ? 6.789 -1.923 5.567 1.00 65.06 396 ALA A N 1
ATOM 3180 C CA . ALA A 1 396 ? 5.893 -0.958 6.196 1.00 65.06 396 ALA A CA 1
ATOM 3181 C C . ALA A 1 396 ? 4.511 -0.808 5.514 1.00 65.06 396 ALA A C 1
ATOM 3183 O O . ALA A 1 396 ? 3.801 0.146 5.841 1.00 65.06 396 ALA A O 1
ATOM 3184 N N . ASP A 1 397 ? 4.159 -1.663 4.542 1.00 63.34 397 ASP A N 1
ATOM 3185 C CA . ASP A 1 397 ? 2.937 -1.585 3.713 1.00 63.34 397 ASP A CA 1
ATOM 3186 C C . ASP A 1 397 ? 2.715 -0.202 3.057 1.00 63.34 397 ASP A C 1
ATOM 3188 O O . ASP A 1 397 ? 1.593 0.263 2.849 1.00 63.34 397 ASP A O 1
ATOM 3192 N N . ARG A 1 398 ? 3.811 0.496 2.721 1.00 66.38 398 ARG A N 1
ATOM 3193 C CA . ARG A 1 398 ? 3.784 1.829 2.087 1.00 66.38 398 ARG A CA 1
ATOM 3194 C C . ARG A 1 398 ? 4.050 1.803 0.587 1.00 66.38 398 ARG A C 1
ATOM 3196 O O . ARG A 1 398 ? 4.072 2.863 -0.037 1.00 66.38 398 ARG A O 1
ATOM 3203 N N . MET A 1 399 ? 4.308 0.633 0.008 1.00 76.50 399 MET A N 1
ATOM 3204 C CA . MET A 1 399 ? 4.529 0.511 -1.428 1.00 76.50 399 MET A CA 1
ATOM 3205 C C . MET A 1 399 ? 3.193 0.550 -2.174 1.00 76.50 399 MET A C 1
ATOM 3207 O O . MET A 1 399 ? 2.289 -0.224 -1.881 1.00 76.50 399 MET A O 1
ATOM 3211 N N . GLN A 1 400 ? 3.088 1.448 -3.150 1.00 74.81 400 GLN A N 1
ATOM 3212 C CA . GLN A 1 400 ? 1.946 1.541 -4.055 1.00 74.81 400 GLN A CA 1
ATOM 3213 C C . GLN A 1 400 ? 2.374 1.216 -5.469 1.00 74.81 400 GLN A C 1
ATOM 3215 O O . GLN A 1 400 ? 3.424 1.671 -5.923 1.00 74.81 400 GLN A O 1
ATOM 3220 N N . LEU A 1 401 ? 1.539 0.425 -6.135 1.00 82.44 401 LEU A N 1
ATOM 3221 C CA . LEU A 1 401 ? 1.694 0.086 -7.537 1.00 82.44 401 LEU A CA 1
ATOM 3222 C C . LEU A 1 401 ? 1.151 1.230 -8.390 1.00 82.44 401 LEU A C 1
ATOM 3224 O O . LEU A 1 401 ? 0.049 1.725 -8.144 1.00 82.44 401 LEU A O 1
ATOM 3228 N N . LYS A 1 402 ? 1.914 1.631 -9.403 1.00 84.06 402 LYS A N 1
ATOM 3229 C CA . LYS A 1 402 ? 1.468 2.592 -10.408 1.00 84.06 402 LYS A CA 1
ATOM 3230 C C . LYS A 1 402 ? 0.911 1.826 -11.604 1.00 84.06 402 LYS A C 1
ATOM 3232 O O . LYS A 1 402 ? 1.676 1.284 -12.389 1.00 84.06 402 LYS A O 1
ATOM 3237 N N . LEU A 1 403 ? -0.412 1.751 -11.715 1.00 87.12 403 LEU A N 1
ATOM 3238 C CA . LEU A 1 403 ? -1.079 1.012 -12.787 1.00 87.12 403 LEU A CA 1
ATOM 3239 C C . LEU A 1 403 ? -1.193 1.887 -14.041 1.00 87.12 403 LEU A C 1
ATOM 3241 O O . LEU A 1 403 ? -1.995 2.816 -14.065 1.00 87.12 403 LEU A O 1
ATOM 3245 N N . ASP A 1 404 ? -0.409 1.572 -15.069 1.00 84.81 404 ASP A N 1
ATOM 3246 C CA . ASP A 1 404 ? -0.450 2.218 -16.385 1.00 84.81 404 ASP A CA 1
ATOM 3247 C C . ASP A 1 404 ? -0.576 1.148 -17.492 1.00 84.81 404 ASP A C 1
ATOM 3249 O O . ASP A 1 404 ? -0.149 0.008 -17.285 1.00 84.81 404 ASP A O 1
ATOM 3253 N N . PRO A 1 405 ? -1.124 1.479 -18.675 1.00 87.81 405 PRO A N 1
ATOM 3254 C CA . PRO A 1 405 ? -1.046 0.608 -19.845 1.00 87.81 405 PRO A CA 1
ATOM 3255 C C . PRO A 1 405 ? 0.404 0.421 -20.316 1.00 87.81 405 PRO A C 1
ATOM 3257 O O . PRO A 1 405 ? 1.168 1.387 -20.406 1.00 87.81 405 PRO A O 1
ATOM 3260 N N . PHE A 1 406 ? 0.795 -0.811 -20.639 1.00 88.50 406 PHE A N 1
ATOM 3261 C CA . PHE A 1 406 ? 2.134 -1.128 -21.139 1.00 88.50 406 PHE A CA 1
ATOM 3262 C C . PHE A 1 406 ? 2.157 -2.389 -22.014 1.00 88.50 406 PHE A C 1
ATOM 3264 O O . PHE A 1 406 ? 1.322 -3.276 -21.867 1.00 88.50 406 PHE A O 1
ATOM 3271 N N . ASP A 1 407 ? 3.165 -2.491 -22.889 1.00 87.12 407 ASP A N 1
ATOM 3272 C CA . ASP A 1 407 ? 3.441 -3.697 -23.681 1.00 87.12 407 ASP A CA 1
ATOM 3273 C C . ASP A 1 407 ? 4.453 -4.602 -22.946 1.00 87.12 407 ASP A C 1
ATOM 3275 O O . ASP A 1 407 ? 5.622 -4.237 -22.772 1.00 87.12 407 ASP A O 1
ATOM 3279 N N . LEU A 1 408 ? 4.002 -5.778 -22.497 1.00 90.75 408 LEU A N 1
ATOM 3280 C CA . LEU A 1 408 ? 4.800 -6.732 -21.720 1.00 90.75 408 LEU A CA 1
ATOM 3281 C C . LEU A 1 408 ? 5.921 -7.379 -22.539 1.00 90.75 408 LEU A C 1
ATOM 3283 O O . LEU A 1 408 ? 7.027 -7.554 -22.029 1.00 90.75 408 LEU A O 1
ATOM 3287 N N . GLU A 1 409 ? 5.670 -7.731 -23.799 1.00 87.56 409 GLU A N 1
ATOM 3288 C CA . GLU A 1 409 ? 6.699 -8.335 -24.652 1.00 87.56 409 GLU A CA 1
ATOM 3289 C C . GLU A 1 409 ? 7.816 -7.320 -24.914 1.00 87.56 409 GLU A C 1
ATOM 3291 O O . GLU A 1 409 ? 8.999 -7.635 -24.766 1.00 87.56 409 GLU A O 1
ATOM 3296 N N . ARG A 1 410 ? 7.450 -6.067 -25.213 1.00 83.44 410 ARG A N 1
ATOM 3297 C CA . ARG A 1 410 ? 8.420 -4.977 -25.344 1.00 83.44 410 ARG A CA 1
ATOM 3298 C C . ARG A 1 410 ? 9.235 -4.798 -24.064 1.00 83.44 410 ARG A C 1
ATOM 3300 O O . ARG A 1 410 ? 10.453 -4.653 -24.146 1.00 83.44 410 ARG A O 1
ATOM 3307 N N . ALA A 1 411 ? 8.590 -4.827 -22.898 1.00 87.31 411 ALA A N 1
ATOM 3308 C CA . ALA A 1 411 ? 9.273 -4.697 -21.614 1.00 87.31 411 ALA A CA 1
ATOM 3309 C C . ALA A 1 411 ? 10.318 -5.805 -21.394 1.00 87.31 411 ALA A C 1
ATOM 3311 O O . ALA A 1 411 ? 11.433 -5.515 -20.961 1.00 87.31 411 ALA A O 1
ATOM 3312 N N . ILE A 1 412 ? 9.991 -7.054 -21.741 1.00 89.62 412 ILE A N 1
ATOM 3313 C CA . ILE A 1 412 ? 10.924 -8.189 -21.671 1.00 89.62 412 ILE A CA 1
ATOM 3314 C C . ILE A 1 412 ? 12.102 -7.974 -22.624 1.00 89.62 412 ILE A C 1
ATOM 3316 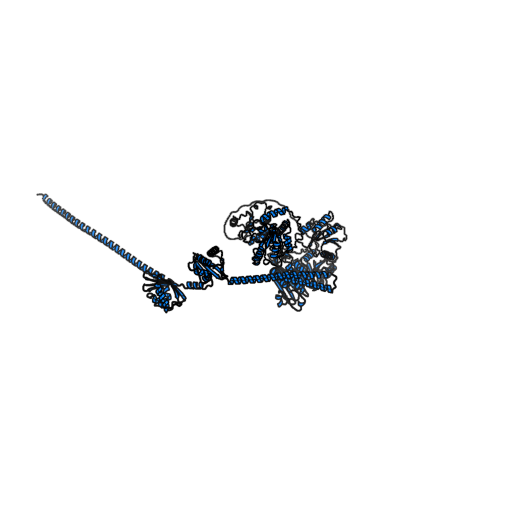O O . ILE A 1 412 ? 13.254 -8.116 -22.215 1.00 89.62 412 ILE A O 1
ATOM 3320 N N . HIS A 1 413 ? 11.844 -7.565 -23.869 1.00 83.69 413 HIS A N 1
ATOM 3321 C CA . HIS A 1 413 ? 12.913 -7.278 -24.829 1.00 83.69 413 HIS A CA 1
ATOM 3322 C C . HIS A 1 413 ? 13.837 -6.142 -24.374 1.00 83.69 413 HIS A C 1
ATOM 3324 O O . HIS A 1 413 ? 15.045 -6.223 -24.586 1.00 83.69 413 HIS A O 1
ATOM 3330 N N . GLU A 1 414 ? 13.311 -5.101 -23.727 1.00 81.12 414 GLU A N 1
ATOM 3331 C CA . GLU A 1 414 ? 14.132 -4.026 -23.156 1.00 81.12 414 GLU A CA 1
ATOM 3332 C C . GLU A 1 414 ? 15.090 -4.557 -22.072 1.00 81.12 414 GLU A C 1
ATOM 3334 O O . GLU A 1 414 ? 16.258 -4.165 -22.048 1.00 81.12 414 GLU A O 1
ATOM 3339 N N . VAL A 1 415 ? 14.640 -5.492 -21.224 1.00 87.69 415 VAL A N 1
ATOM 3340 C CA . VAL A 1 415 ? 15.491 -6.148 -20.210 1.00 87.69 415 VAL A CA 1
ATOM 3341 C C . VAL A 1 415 ? 16.533 -7.061 -20.858 1.00 87.69 415 VAL A C 1
ATOM 3343 O O . VAL A 1 415 ? 17.702 -7.025 -20.479 1.00 87.69 415 VAL A O 1
ATOM 3346 N N . VAL A 1 416 ? 16.148 -7.839 -21.871 1.00 85.62 416 VAL A N 1
ATOM 3347 C CA . VAL A 1 416 ? 17.086 -8.674 -22.639 1.00 85.62 416 VAL A CA 1
ATOM 3348 C C . VAL A 1 416 ? 18.199 -7.817 -23.242 1.00 85.62 416 VAL A C 1
ATOM 3350 O O . VAL A 1 416 ? 19.378 -8.122 -23.083 1.00 85.62 416 VAL A O 1
ATOM 3353 N N . MET A 1 417 ? 17.835 -6.704 -23.884 1.00 77.56 417 MET A N 1
ATOM 3354 C CA . MET A 1 417 ? 18.791 -5.789 -24.508 1.00 77.56 417 MET A CA 1
ATOM 3355 C C . MET A 1 417 ? 19.743 -5.149 -23.493 1.00 77.56 417 MET A C 1
ATOM 3357 O O . MET A 1 417 ? 20.910 -4.927 -23.819 1.00 77.56 417 MET A O 1
ATOM 3361 N N . LEU A 1 418 ? 19.268 -4.887 -22.271 1.00 81.00 418 LEU A N 1
ATOM 3362 C CA . LEU A 1 418 ? 20.095 -4.396 -21.168 1.00 81.00 418 LEU A CA 1
ATOM 3363 C C . LEU A 1 418 ? 21.148 -5.428 -20.732 1.00 81.00 418 LEU A C 1
ATOM 3365 O O . LEU A 1 418 ? 22.283 -5.054 -20.448 1.00 81.00 418 LEU A O 1
ATOM 3369 N N . LEU A 1 419 ? 20.792 -6.715 -20.704 1.00 84.94 419 LEU A N 1
ATOM 3370 C CA . LEU A 1 419 ? 21.674 -7.810 -20.273 1.00 84.94 419 LEU A CA 1
ATOM 3371 C C . LEU A 1 419 ? 22.540 -8.389 -21.406 1.00 84.94 419 LEU A C 1
ATOM 3373 O O . LEU A 1 419 ? 23.492 -9.130 -21.143 1.00 84.94 419 LEU A O 1
ATOM 3377 N N . GLN A 1 420 ? 22.253 -8.028 -22.661 1.00 80.12 420 GLN A N 1
ATOM 3378 C CA . GLN A 1 420 ? 22.946 -8.527 -23.850 1.00 80.12 420 GLN A CA 1
ATOM 3379 C C . GLN A 1 420 ? 24.479 -8.363 -23.803 1.00 80.12 420 GLN A C 1
ATOM 3381 O O . GLN A 1 420 ? 25.164 -9.306 -24.202 1.00 80.12 420 GLN A O 1
ATOM 3386 N N . PRO A 1 421 ? 25.065 -7.230 -23.350 1.00 79.25 421 PRO A N 1
ATOM 3387 C CA . PRO A 1 421 ? 26.522 -7.089 -23.286 1.00 79.25 421 PRO A CA 1
ATOM 3388 C C . PRO A 1 421 ? 27.174 -8.136 -22.372 1.00 79.25 421 PRO A C 1
ATOM 3390 O O . PRO A 1 421 ? 28.093 -8.828 -22.802 1.00 79.25 421 PRO A O 1
ATOM 3393 N N . SER A 1 422 ? 26.640 -8.325 -21.162 1.00 80.44 422 SER A N 1
ATOM 3394 C CA . SER A 1 422 ? 27.150 -9.304 -20.191 1.00 80.44 422 SER A CA 1
ATOM 3395 C C . SER A 1 422 ? 26.946 -10.748 -20.649 1.00 80.44 422 SER A C 1
ATOM 3397 O O . SER A 1 422 ? 27.800 -11.600 -20.417 1.00 80.44 422 SER A O 1
ATOM 3399 N N . ALA A 1 423 ? 25.832 -11.032 -21.328 1.00 83.94 423 ALA A N 1
ATOM 3400 C CA . ALA A 1 423 ? 25.603 -12.338 -21.935 1.00 83.94 423 ALA A CA 1
ATOM 3401 C C . ALA A 1 423 ? 26.611 -12.624 -23.062 1.00 83.94 423 ALA A C 1
ATOM 3403 O O . ALA A 1 423 ? 27.162 -13.719 -23.124 1.00 83.94 423 ALA A O 1
ATOM 3404 N N . ARG A 1 424 ? 26.925 -11.629 -23.905 1.00 79.00 424 ARG A N 1
ATOM 3405 C CA . ARG A 1 424 ? 27.907 -11.762 -24.997 1.00 79.00 424 ARG A CA 1
ATOM 3406 C C . ARG A 1 424 ? 29.328 -12.001 -24.500 1.00 79.00 424 ARG A C 1
ATOM 3408 O O . ARG A 1 424 ? 30.019 -12.831 -25.080 1.00 79.00 424 ARG A O 1
ATOM 3415 N N . GLU A 1 425 ? 29.753 -11.324 -23.433 1.00 78.06 425 GLU A N 1
ATOM 3416 C CA . GLU A 1 425 ? 31.058 -11.575 -22.798 1.00 78.06 425 GLU A CA 1
ATOM 3417 C C . GLU A 1 425 ? 31.216 -13.041 -22.371 1.00 78.06 425 GLU A C 1
ATOM 3419 O O . GLU A 1 425 ? 32.306 -13.603 -22.464 1.00 78.06 425 GLU A O 1
ATOM 3424 N N . LYS A 1 426 ? 30.112 -13.675 -21.959 1.00 81.31 426 LYS A N 1
ATOM 3425 C CA . LYS A 1 426 ? 30.047 -15.086 -21.564 1.00 81.31 426 LYS A CA 1
ATOM 3426 C C . LYS A 1 426 ? 29.615 -16.040 -22.683 1.00 81.31 426 LYS A C 1
ATOM 3428 O O . LYS A 1 426 ? 29.470 -17.229 -22.424 1.00 81.31 426 LYS A O 1
ATOM 3433 N N . GLN A 1 427 ? 29.397 -15.537 -23.902 1.00 82.62 427 GLN A N 1
ATOM 3434 C CA . GLN A 1 427 ? 28.875 -16.314 -25.036 1.00 82.62 427 GLN A CA 1
ATOM 3435 C C . GLN A 1 427 ? 27.577 -17.077 -24.695 1.00 82.62 427 GLN A C 1
ATOM 3437 O O . GLN A 1 427 ? 27.423 -18.246 -25.039 1.00 82.62 427 GLN A O 1
ATOM 3442 N N . LEU A 1 428 ? 26.663 -16.422 -23.975 1.00 84.94 428 LEU A N 1
ATOM 3443 C CA . LEU A 1 428 ? 25.354 -16.967 -23.615 1.00 84.94 428 LEU A CA 1
ATOM 3444 C C . LEU A 1 428 ? 24.283 -16.559 -24.625 1.00 84.94 428 LEU A C 1
ATOM 3446 O O . LEU A 1 428 ? 24.187 -15.384 -24.995 1.00 84.94 428 LEU A O 1
ATOM 3450 N N . ASP A 1 429 ? 23.413 -17.505 -24.969 1.00 82.25 429 ASP A N 1
ATOM 3451 C CA . ASP A 1 429 ? 22.221 -17.237 -25.769 1.00 82.25 429 ASP A CA 1
ATOM 3452 C C . ASP A 1 429 ? 21.075 -16.733 -24.884 1.00 82.25 429 ASP A C 1
ATOM 3454 O O . ASP A 1 429 ? 20.680 -17.385 -23.918 1.00 82.25 429 ASP A O 1
ATOM 3458 N N . LEU A 1 430 ? 20.518 -15.565 -25.216 1.00 85.69 430 LEU A N 1
ATOM 3459 C CA . LEU A 1 430 ? 19.319 -15.025 -24.568 1.00 85.69 430 LEU A CA 1
ATOM 3460 C C . LEU A 1 430 ? 18.102 -15.269 -25.461 1.00 85.69 430 LEU A C 1
ATOM 3462 O O . LEU A 1 430 ? 18.013 -14.725 -26.565 1.00 85.69 430 LEU A O 1
ATOM 3466 N N . LEU A 1 431 ? 17.161 -16.073 -24.972 1.00 85.06 431 LEU A N 1
ATOM 3467 C CA . LEU A 1 431 ? 16.002 -16.551 -25.721 1.00 85.06 431 LEU A CA 1
ATOM 3468 C C . LEU A 1 431 ? 14.701 -16.029 -25.100 1.00 85.06 431 LEU A C 1
ATOM 3470 O O . LEU A 1 431 ? 14.569 -15.963 -23.878 1.00 85.06 431 LEU A O 1
ATOM 3474 N N . VAL A 1 432 ? 13.724 -15.686 -25.943 1.00 86.62 432 VAL A N 1
ATOM 3475 C CA . VAL A 1 432 ? 12.384 -15.249 -25.520 1.00 86.62 432 VAL A CA 1
ATOM 3476 C C . VAL A 1 432 ? 11.334 -16.084 -26.253 1.00 86.62 432 VAL A C 1
ATOM 3478 O O . VAL A 1 432 ? 11.286 -16.084 -27.481 1.00 86.62 432 VAL A O 1
ATOM 3481 N N . ASP A 1 433 ? 10.500 -16.792 -25.496 1.00 84.62 433 ASP A N 1
ATOM 3482 C CA . ASP A 1 433 ? 9.381 -17.620 -25.960 1.00 84.62 433 ASP A CA 1
ATOM 3483 C C . ASP A 1 433 ? 8.072 -17.022 -25.427 1.00 84.62 433 ASP A C 1
ATOM 3485 O O . ASP A 1 433 ? 7.642 -17.320 -24.313 1.00 84.62 433 ASP A O 1
ATOM 3489 N N . TYR A 1 434 ? 7.475 -16.108 -26.192 1.00 84.31 434 TYR A N 1
ATOM 3490 C CA . TYR A 1 434 ? 6.233 -15.425 -25.827 1.00 84.31 434 TYR A CA 1
ATOM 3491 C C . TYR A 1 434 ? 5.041 -16.046 -26.565 1.00 84.31 434 TYR A C 1
ATOM 3493 O O . TYR A 1 434 ? 5.055 -16.140 -27.794 1.00 84.31 434 TYR A O 1
ATOM 3501 N N . ASP A 1 435 ? 3.997 -16.434 -25.831 1.00 77.75 435 ASP A N 1
ATOM 3502 C CA . ASP A 1 435 ? 2.786 -17.023 -26.408 1.00 77.75 435 ASP A CA 1
ATOM 3503 C C . ASP A 1 435 ? 2.058 -16.044 -27.348 1.00 77.75 435 ASP A C 1
ATOM 3505 O O . ASP A 1 435 ? 1.659 -14.942 -26.967 1.00 77.75 435 ASP A O 1
ATOM 3509 N N . LEU A 1 436 ? 1.862 -16.463 -28.599 1.00 67.56 436 LEU A N 1
ATOM 3510 C CA . LEU A 1 436 ? 1.230 -15.668 -29.655 1.00 67.56 436 LEU A CA 1
ATOM 3511 C C . LEU A 1 436 ? -0.258 -15.401 -29.415 1.00 67.56 436 LEU A C 1
ATOM 3513 O O . LEU A 1 436 ? -0.788 -14.439 -29.973 1.00 67.56 436 LEU A O 1
ATOM 3517 N N . PHE A 1 437 ? -0.939 -16.234 -28.624 1.00 69.38 437 PHE A N 1
ATOM 3518 C CA . PHE A 1 437 ? -2.353 -16.036 -28.295 1.00 69.38 437 PHE A CA 1
ATOM 3519 C C . PHE A 1 437 ? -2.559 -15.129 -27.083 1.00 69.38 437 PHE A C 1
ATOM 3521 O O . PHE A 1 437 ? -3.681 -14.671 -26.848 1.00 69.38 437 PHE A O 1
ATOM 3528 N N . LEU A 1 438 ? -1.488 -14.843 -26.341 1.00 78.12 438 LEU A N 1
ATOM 3529 C CA . LEU A 1 438 ? -1.524 -13.941 -25.208 1.00 78.12 438 LEU A CA 1
ATOM 3530 C C . LEU A 1 438 ? -1.465 -12.476 -25.697 1.00 78.12 438 LEU A C 1
ATOM 3532 O O . LEU A 1 438 ? -0.608 -12.137 -26.526 1.00 78.12 438 LEU A O 1
ATOM 3536 N N . PRO A 1 439 ? -2.351 -11.588 -25.198 1.00 79.50 439 PRO A N 1
ATOM 3537 C CA . PRO A 1 439 ? -2.263 -10.154 -25.448 1.00 79.50 439 PRO A CA 1
ATOM 3538 C C . PRO A 1 439 ? -0.900 -9.599 -25.044 1.00 79.50 439 PRO A C 1
ATOM 3540 O O . PRO A 1 439 ? -0.228 -10.154 -24.187 1.00 79.50 439 PRO A O 1
ATOM 3543 N N . THR A 1 440 ? -0.491 -8.494 -25.660 1.00 83.50 440 THR A N 1
ATOM 3544 C CA . THR A 1 440 ? 0.802 -7.850 -25.364 1.00 83.50 440 THR A CA 1
ATOM 3545 C C . THR A 1 440 ? 0.612 -6.650 -24.445 1.00 83.50 440 THR A C 1
ATOM 3547 O O . THR A 1 440 ? 1.495 -6.353 -23.647 1.00 83.50 440 THR A O 1
ATOM 3550 N N . HIS A 1 441 ? -0.550 -5.994 -24.541 1.00 87.19 441 HIS A N 1
ATOM 3551 C CA . HIS A 1 441 ? -0.901 -4.783 -23.811 1.00 87.19 441 HIS A CA 1
ATOM 3552 C C . HIS A 1 441 ? -1.689 -5.133 -22.545 1.00 87.19 441 HIS A C 1
ATOM 3554 O O . HIS A 1 441 ? -2.773 -5.719 -22.614 1.00 87.19 441 HIS A O 1
ATOM 3560 N N . PHE A 1 442 ? -1.134 -4.758 -21.397 1.00 91.12 442 PHE A N 1
ATOM 3561 C CA . PHE A 1 442 ? -1.715 -4.978 -20.076 1.00 91.12 442 PHE A CA 1
ATOM 3562 C C . PHE A 1 442 ? -1.726 -3.685 -19.273 1.00 91.12 442 PHE A C 1
ATOM 3564 O O . PHE A 1 442 ? -0.981 -2.752 -19.563 1.00 91.12 442 PHE A O 1
ATOM 3571 N N . ILE A 1 443 ? -2.531 -3.657 -18.217 1.00 90.19 443 ILE A N 1
ATOM 3572 C CA . ILE A 1 443 ? -2.523 -2.588 -17.220 1.00 90.19 443 ILE A CA 1
ATOM 3573 C C . ILE A 1 443 ? -1.766 -3.086 -15.988 1.00 90.19 443 ILE A C 1
ATOM 3575 O O . ILE A 1 443 ? -2.103 -4.119 -15.412 1.00 90.19 443 ILE A O 1
ATOM 3579 N N . GLY A 1 444 ? -0.731 -2.363 -15.565 1.00 91.62 444 GLY A N 1
ATOM 3580 C CA . GLY A 1 444 ? 0.097 -2.775 -14.434 1.00 91.62 444 GLY A CA 1
ATOM 3581 C C . GLY A 1 444 ? 1.262 -1.832 -14.166 1.00 91.62 444 GLY A C 1
ATOM 3582 O O . GLY A 1 444 ? 1.411 -0.802 -14.816 1.00 91.62 444 GLY A O 1
ATOM 3583 N N . ASP A 1 445 ? 2.101 -2.190 -13.195 1.00 92.06 445 ASP A N 1
ATOM 3584 C CA . ASP A 1 445 ? 3.302 -1.418 -12.874 1.00 92.06 445 ASP A CA 1
ATOM 3585 C C . ASP A 1 445 ? 4.506 -1.929 -13.676 1.00 92.06 445 ASP A C 1
ATOM 3587 O O . ASP A 1 445 ? 5.233 -2.836 -13.255 1.00 92.06 445 ASP A O 1
ATOM 3591 N N . LEU A 1 446 ? 4.719 -1.324 -14.849 1.00 89.94 446 LEU A N 1
ATOM 3592 C CA . LEU A 1 446 ? 5.844 -1.628 -15.739 1.00 89.94 446 LEU A CA 1
ATOM 3593 C C . LEU A 1 446 ? 7.199 -1.529 -15.018 1.00 89.94 446 LEU A C 1
ATOM 3595 O O . LEU A 1 446 ? 8.098 -2.329 -15.279 1.00 89.94 446 LEU A O 1
ATOM 3599 N N . GLY A 1 447 ? 7.360 -0.560 -14.111 1.00 82.69 447 GLY A N 1
ATOM 3600 C CA . GLY A 1 447 ? 8.610 -0.358 -13.382 1.00 82.69 447 GLY A CA 1
ATOM 3601 C C . GLY A 1 447 ? 8.937 -1.545 -12.480 1.00 82.69 447 GLY A C 1
ATOM 3602 O O . GLY A 1 447 ? 10.064 -2.044 -12.496 1.00 82.69 447 GLY A O 1
ATOM 3603 N N . ARG A 1 448 ? 7.940 -2.042 -11.741 1.00 89.31 448 ARG A N 1
ATOM 3604 C CA . ARG A 1 448 ? 8.100 -3.198 -10.844 1.00 89.31 448 ARG A CA 1
ATOM 3605 C C . ARG A 1 448 ? 8.240 -4.512 -11.596 1.00 89.31 448 ARG A C 1
ATOM 3607 O O . ARG A 1 448 ? 9.087 -5.321 -11.226 1.00 89.31 448 ARG A O 1
ATOM 3614 N N . ILE A 1 449 ? 7.513 -4.694 -12.696 1.00 91.88 449 ILE A N 1
ATOM 3615 C CA . ILE A 1 449 ? 7.688 -5.862 -13.574 1.00 91.88 449 ILE A CA 1
ATOM 3616 C C . ILE A 1 449 ? 9.106 -5.886 -14.155 1.00 91.88 449 ILE A C 1
ATOM 3618 O O . ILE A 1 449 ? 9.773 -6.920 -14.115 1.00 91.88 449 ILE A O 1
ATOM 3622 N N . ARG A 1 450 ? 9.617 -4.739 -14.623 1.00 88.94 450 ARG A N 1
ATOM 3623 C CA . ARG A 1 450 ? 10.997 -4.636 -15.116 1.00 88.94 450 ARG A CA 1
ATOM 3624 C C . ARG A 1 450 ? 12.015 -4.958 -14.022 1.00 88.94 450 ARG A C 1
ATOM 3626 O O . ARG A 1 450 ? 12.999 -5.634 -14.307 1.00 88.94 450 ARG A O 1
ATOM 3633 N N . GLN A 1 451 ? 11.780 -4.514 -12.786 1.00 86.62 451 GLN A N 1
ATOM 3634 C CA . GLN A 1 451 ? 12.639 -4.818 -11.634 1.00 86.62 451 GLN A CA 1
ATOM 3635 C C . GLN A 1 451 ? 12.683 -6.325 -11.340 1.00 86.62 451 GLN A C 1
ATOM 3637 O O . GLN A 1 451 ? 13.768 -6.884 -11.194 1.00 86.62 451 GLN A O 1
ATOM 3642 N N . ILE A 1 452 ? 11.522 -6.989 -11.325 1.00 92.94 452 ILE A N 1
ATOM 3643 C CA . ILE A 1 452 ? 11.409 -8.447 -11.161 1.00 92.94 452 ILE A CA 1
ATOM 3644 C C . ILE A 1 452 ? 12.206 -9.172 -12.255 1.00 92.94 452 ILE A C 1
ATOM 3646 O O . ILE A 1 452 ? 13.081 -9.982 -11.948 1.00 92.94 452 ILE A O 1
ATOM 3650 N N . LEU A 1 453 ? 11.959 -8.846 -13.527 1.00 92.31 453 LEU A N 1
ATOM 3651 C CA . LEU A 1 453 ? 12.626 -9.492 -14.662 1.00 92.31 453 LEU A CA 1
ATOM 3652 C C . LEU A 1 453 ? 14.137 -9.238 -14.669 1.00 92.31 453 LEU A C 1
ATOM 3654 O O . LEU A 1 453 ? 14.907 -10.166 -14.890 1.00 92.31 453 LEU A O 1
ATOM 3658 N N . THR A 1 454 ? 14.574 -8.011 -14.373 1.00 88.00 454 THR A N 1
ATOM 3659 C CA . THR A 1 454 ? 16.003 -7.661 -14.301 1.00 88.00 454 THR A CA 1
ATOM 3660 C C . THR A 1 454 ? 16.707 -8.462 -13.208 1.00 88.00 454 THR A C 1
ATOM 3662 O O . THR A 1 454 ? 17.809 -8.953 -13.436 1.00 88.00 454 THR A O 1
ATOM 3665 N N . ASN A 1 455 ? 16.068 -8.664 -12.051 1.00 87.88 455 ASN A N 1
ATOM 3666 C CA . ASN A 1 455 ? 16.636 -9.473 -10.974 1.00 87.88 455 ASN A CA 1
ATOM 3667 C C . ASN A 1 455 ? 16.736 -10.955 -11.357 1.00 87.88 455 ASN A C 1
ATOM 3669 O O . ASN A 1 455 ? 17.787 -11.566 -11.169 1.00 87.88 455 ASN A O 1
ATOM 3673 N N . LEU A 1 456 ? 15.665 -11.537 -11.907 1.00 92.75 456 LEU A N 1
ATOM 3674 C CA . LEU A 1 456 ? 15.644 -12.955 -12.280 1.00 92.75 456 LEU A CA 1
ATOM 3675 C C . LEU A 1 456 ? 16.594 -13.250 -13.450 1.00 92.75 456 LEU A C 1
ATOM 3677 O O . LEU A 1 456 ? 17.459 -14.117 -13.340 1.00 92.75 456 LEU A O 1
ATOM 3681 N N . MET A 1 457 ? 16.496 -12.489 -14.542 1.00 92.19 457 MET A N 1
ATOM 3682 C CA . MET A 1 457 ? 17.357 -12.660 -15.715 1.00 92.19 457 MET A CA 1
ATOM 3683 C C . MET A 1 457 ? 18.809 -12.267 -15.432 1.00 92.19 457 MET A C 1
ATOM 3685 O O . MET A 1 457 ? 19.731 -12.917 -15.919 1.00 92.19 457 MET A O 1
ATOM 3689 N N . GLY A 1 458 ? 19.031 -11.230 -14.621 1.00 88.25 458 GLY A N 1
ATOM 3690 C CA . GLY A 1 458 ? 20.367 -10.835 -14.184 1.00 88.25 458 GLY A CA 1
ATOM 3691 C C . GLY A 1 458 ? 21.048 -11.948 -13.390 1.00 88.25 458 GLY A C 1
ATOM 3692 O O . GLY A 1 458 ? 22.208 -12.263 -13.655 1.00 88.25 458 GLY A O 1
ATOM 3693 N N . ASN A 1 459 ? 20.318 -12.611 -12.485 1.00 88.38 459 ASN A N 1
ATOM 3694 C CA . ASN A 1 459 ? 20.815 -13.792 -11.779 1.00 88.38 459 ASN A CA 1
ATOM 3695 C C . ASN A 1 459 ? 21.103 -14.954 -12.741 1.00 88.38 459 ASN A C 1
ATOM 3697 O O . ASN A 1 459 ? 22.184 -15.534 -12.665 1.00 88.38 459 ASN A O 1
ATOM 3701 N N . ALA A 1 460 ? 20.208 -15.245 -13.686 1.00 91.56 460 ALA A N 1
ATOM 3702 C CA . ALA A 1 460 ? 20.416 -16.293 -14.688 1.00 91.56 460 ALA A CA 1
ATOM 3703 C C . ALA A 1 460 ? 21.705 -16.075 -15.509 1.00 91.56 460 ALA A C 1
ATOM 3705 O O . ALA A 1 460 ? 22.545 -16.971 -15.613 1.00 91.56 460 ALA A O 1
ATOM 3706 N N . VAL A 1 461 ? 21.938 -14.855 -16.011 1.00 89.75 461 VAL A N 1
ATOM 3707 C CA . VAL A 1 461 ? 23.176 -14.488 -16.732 1.00 89.75 461 VAL A CA 1
ATOM 3708 C C . VAL A 1 461 ? 24.398 -14.540 -15.813 1.00 89.75 461 VAL A C 1
ATOM 3710 O O . VAL A 1 461 ? 25.496 -14.917 -16.231 1.00 89.75 461 VAL A O 1
ATOM 3713 N N . LYS A 1 462 ? 24.243 -14.169 -14.540 1.00 85.94 462 LYS A N 1
ATOM 3714 C CA . LYS A 1 462 ? 25.324 -14.203 -13.551 1.00 85.94 462 LYS A CA 1
ATOM 3715 C C . LYS A 1 462 ? 25.787 -15.636 -13.274 1.00 85.94 462 LYS A C 1
ATOM 3717 O O . LYS A 1 462 ? 26.993 -15.875 -13.320 1.00 85.94 462 LYS A O 1
ATOM 3722 N N . PHE A 1 463 ? 24.861 -16.565 -13.042 1.00 87.00 463 PHE A N 1
ATOM 3723 C CA . PHE A 1 463 ? 25.144 -17.935 -12.594 1.00 87.00 463 PHE A CA 1
ATOM 3724 C C . PHE A 1 463 ? 25.280 -18.969 -13.720 1.00 87.00 463 PHE A C 1
ATOM 3726 O O . PHE A 1 463 ? 25.639 -20.119 -13.449 1.00 87.00 463 PHE A O 1
ATOM 3733 N N . THR A 1 464 ? 25.082 -18.558 -14.974 1.00 90.00 464 THR A N 1
ATOM 3734 C CA . THR A 1 464 ? 25.337 -19.398 -16.150 1.00 90.00 464 THR A CA 1
ATOM 3735 C C . THR A 1 464 ? 26.708 -19.075 -16.746 1.00 90.00 464 THR A C 1
ATOM 3737 O O . THR A 1 464 ? 26.944 -17.937 -17.153 1.00 90.00 464 THR A O 1
ATOM 3740 N N . PRO A 1 465 ? 27.657 -20.028 -16.774 1.00 84.88 465 PRO A N 1
ATOM 3741 C CA . PRO A 1 465 ? 28.965 -19.812 -17.389 1.00 84.88 465 PRO A CA 1
ATOM 3742 C C . PRO A 1 465 ? 28.944 -19.984 -18.915 1.00 84.88 465 PRO A C 1
ATOM 3744 O O . PRO A 1 465 ? 29.684 -19.293 -19.601 1.00 84.88 465 PRO A O 1
ATOM 3747 N N . SER A 1 466 ? 28.118 -20.898 -19.430 1.00 85.94 466 SER A N 1
ATOM 3748 C CA . SER A 1 466 ? 27.950 -21.204 -20.857 1.00 85.94 466 SER A CA 1
ATOM 3749 C C . SER A 1 466 ? 26.578 -21.838 -21.092 1.00 85.94 466 SER A C 1
ATOM 3751 O O . SER A 1 466 ? 26.072 -22.516 -20.196 1.00 85.94 466 SER A O 1
ATOM 3753 N N . GLY A 1 467 ? 26.012 -21.691 -22.290 1.00 87.75 467 GLY A N 1
ATOM 3754 C CA . GLY A 1 467 ? 24.690 -22.219 -22.633 1.00 87.75 467 GLY A CA 1
ATOM 3755 C C . GLY A 1 467 ? 23.694 -21.095 -22.887 1.00 87.75 467 GLY A C 1
ATOM 3756 O O . GLY A 1 467 ? 24.018 -20.152 -23.607 1.00 87.75 467 GLY A O 1
ATOM 3757 N N . HIS A 1 468 ? 22.493 -21.186 -22.315 1.00 88.12 468 HIS A N 1
ATOM 3758 C CA . HIS A 1 468 ? 21.422 -20.237 -22.614 1.00 88.12 468 HIS A CA 1
ATOM 3759 C C . HIS A 1 468 ? 20.611 -19.828 -21.384 1.00 88.12 468 HIS A C 1
ATOM 3761 O O . HIS A 1 468 ? 20.606 -20.501 -20.353 1.00 88.12 468 HIS A O 1
ATOM 3767 N N . VAL A 1 469 ? 19.917 -18.702 -21.531 1.00 92.75 469 VAL A N 1
ATOM 3768 C CA . VAL A 1 469 ? 18.882 -18.218 -20.621 1.00 92.75 469 VAL A CA 1
ATOM 3769 C C . VAL A 1 469 ? 17.606 -18.021 -21.435 1.00 92.75 469 VAL A C 1
ATOM 3771 O O . VAL A 1 469 ? 17.597 -17.256 -22.401 1.00 92.75 469 VAL A O 1
ATOM 3774 N N . LEU A 1 470 ? 16.531 -18.705 -21.054 1.00 91.50 470 LEU A N 1
ATOM 3775 C CA . LEU A 1 470 ? 15.237 -18.676 -21.727 1.00 91.50 470 LEU A CA 1
ATOM 3776 C C . LEU A 1 470 ? 14.190 -17.986 -20.853 1.00 91.50 470 LEU A C 1
ATOM 3778 O O . LEU A 1 470 ? 13.907 -18.416 -19.739 1.00 91.50 470 LEU A O 1
ATOM 3782 N N . VAL A 1 471 ? 13.555 -16.949 -21.393 1.00 93.88 471 VAL A N 1
ATOM 3783 C CA . VAL A 1 471 ? 12.351 -16.348 -20.813 1.00 93.88 471 VAL A CA 1
ATOM 3784 C C . VAL A 1 471 ? 11.141 -16.886 -21.555 1.00 93.88 471 VAL A C 1
ATOM 3786 O O . VAL A 1 471 ? 10.993 -16.625 -22.747 1.00 93.88 471 VAL A O 1
ATOM 3789 N N . ARG A 1 472 ? 10.257 -17.606 -20.867 1.00 91.75 472 ARG A N 1
ATOM 3790 C CA . ARG A 1 472 ? 8.995 -18.086 -21.438 1.00 91.75 472 ARG A CA 1
ATOM 3791 C C . ARG A 1 472 ? 7.815 -17.368 -20.800 1.00 91.75 472 ARG A C 1
ATOM 3793 O O . ARG A 1 472 ? 7.755 -17.238 -19.581 1.00 91.75 472 ARG A O 1
ATOM 3800 N N . VAL A 1 473 ? 6.873 -16.923 -21.625 1.00 92.31 473 VAL A N 1
ATOM 3801 C CA . VAL A 1 473 ? 5.633 -16.269 -21.198 1.00 92.31 473 VAL A CA 1
ATOM 3802 C C . VAL A 1 473 ? 4.451 -16.992 -21.815 1.00 92.31 473 VAL A C 1
ATOM 3804 O O . VAL A 1 473 ? 4.344 -17.091 -23.033 1.00 92.31 473 VAL A O 1
ATOM 3807 N N . THR A 1 474 ? 3.555 -17.478 -20.967 1.00 89.25 474 THR A N 1
ATOM 3808 C CA . THR A 1 474 ? 2.318 -18.164 -21.362 1.00 89.25 474 THR A CA 1
ATOM 3809 C C . THR A 1 474 ? 1.155 -17.611 -20.554 1.00 89.25 474 THR A C 1
ATOM 3811 O O . THR A 1 474 ? 1.365 -17.023 -19.495 1.00 89.25 474 THR A O 1
ATOM 3814 N N . GLY A 1 475 ? -0.080 -17.772 -21.017 1.00 85.69 475 GLY A N 1
ATOM 3815 C CA . GLY A 1 475 ? -1.221 -17.378 -20.202 1.00 85.69 475 GLY A CA 1
ATOM 3816 C C . GLY A 1 475 ? -2.564 -17.617 -20.861 1.00 85.69 475 GLY A C 1
ATOM 3817 O O . GLY A 1 475 ? -2.656 -17.931 -22.045 1.00 85.69 475 GLY A O 1
ATOM 3818 N N . THR A 1 476 ? -3.614 -17.453 -20.068 1.00 80.62 476 THR A N 1
ATOM 3819 C CA . THR A 1 476 ? -5.003 -17.573 -20.509 1.00 80.62 476 THR A CA 1
ATOM 3820 C C . THR A 1 476 ? -5.728 -16.270 -20.227 1.00 80.62 476 THR A C 1
ATOM 3822 O O . THR A 1 476 ? -5.601 -15.708 -19.139 1.00 80.62 476 THR A O 1
ATOM 3825 N N . VAL A 1 477 ? -6.466 -15.777 -21.222 1.00 79.31 477 VAL A N 1
ATOM 3826 C CA . VAL A 1 477 ? -7.363 -14.630 -21.050 1.00 79.31 477 VAL A CA 1
ATOM 3827 C C . VAL A 1 477 ? -8.675 -15.147 -20.473 1.00 79.31 477 VAL A C 1
ATOM 3829 O O . VAL A 1 477 ? -9.294 -16.045 -21.046 1.00 79.31 477 VAL A O 1
ATOM 3832 N N . GLU A 1 478 ? -9.069 -14.595 -19.337 1.00 79.81 478 GLU A N 1
ATOM 3833 C CA . GLU A 1 478 ? -10.303 -14.903 -18.631 1.00 79.81 478 GLU A CA 1
ATOM 3834 C C . GLU A 1 478 ? -11.487 -14.102 -19.215 1.00 79.81 478 GLU A C 1
ATOM 3836 O O . GLU A 1 478 ? -11.293 -13.071 -19.870 1.00 79.81 478 GLU A O 1
ATOM 3841 N N . PRO A 1 479 ? -12.741 -14.543 -18.991 1.00 70.25 479 PRO A N 1
ATOM 3842 C CA . PRO A 1 479 ? -13.934 -13.865 -19.510 1.00 70.25 479 PRO A CA 1
ATOM 3843 C C . PRO A 1 479 ? -14.136 -12.426 -19.011 1.00 70.25 479 PRO A C 1
ATOM 3845 O O . PRO A 1 479 ? -14.937 -11.696 -19.584 1.00 70.25 479 PRO A O 1
ATOM 3848 N N . ASP A 1 480 ? -13.451 -12.029 -17.938 1.00 76.56 480 ASP A N 1
ATOM 3849 C CA . ASP A 1 480 ? -13.526 -10.706 -17.311 1.00 76.56 480 ASP A CA 1
ATOM 3850 C C . ASP A 1 480 ? -12.492 -9.703 -17.862 1.00 76.56 480 ASP A C 1
ATOM 3852 O O . ASP A 1 480 ? -12.298 -8.637 -17.279 1.00 76.56 480 ASP A O 1
ATOM 3856 N N . HIS A 1 481 ? -11.830 -10.033 -18.978 1.00 80.25 481 HIS A N 1
ATOM 3857 C CA . HIS A 1 481 ? -10.742 -9.255 -19.582 1.00 80.25 481 HIS A CA 1
ATOM 3858 C C . HIS A 1 481 ? -9.488 -9.132 -18.704 1.00 80.25 481 HIS A C 1
ATOM 3860 O O . HIS A 1 481 ? -8.669 -8.238 -18.911 1.00 80.25 481 HIS A O 1
ATOM 3866 N N . SER A 1 482 ? -9.285 -10.048 -17.757 1.00 86.19 482 SER A N 1
ATOM 3867 C CA . SER A 1 482 ? -7.987 -10.269 -17.119 1.00 86.19 482 SER A CA 1
ATOM 3868 C C . SER A 1 482 ? -7.239 -11.427 -17.786 1.00 86.19 482 SER A C 1
ATOM 3870 O O . SER A 1 482 ? -7.831 -12.265 -18.463 1.00 86.19 482 SER A O 1
ATOM 3872 N N . ALA A 1 483 ? -5.916 -11.478 -17.648 1.00 86.44 483 ALA A N 1
ATOM 3873 C CA . ALA A 1 483 ? -5.111 -12.605 -18.102 1.00 86.44 483 ALA A CA 1
ATOM 3874 C C . ALA A 1 483 ? -4.246 -13.144 -16.966 1.00 86.44 483 ALA A C 1
ATOM 3876 O O . ALA A 1 483 ? -3.505 -12.395 -16.322 1.00 86.44 483 ALA A O 1
ATOM 3877 N N . ALA A 1 484 ? -4.303 -14.460 -16.759 1.00 90.12 484 ALA A N 1
ATOM 3878 C CA . ALA A 1 484 ? -3.401 -15.173 -15.868 1.00 90.12 484 ALA A CA 1
ATOM 3879 C C . ALA A 1 484 ? -2.096 -15.484 -16.615 1.00 90.12 484 ALA A C 1
ATOM 3881 O O . ALA A 1 484 ? -2.006 -16.443 -17.384 1.00 90.12 484 ALA A O 1
ATOM 3882 N N . ILE A 1 485 ? -1.084 -14.652 -16.393 1.00 92.88 485 ILE A N 1
ATOM 3883 C CA . ILE A 1 485 ? 0.216 -14.711 -17.056 1.00 92.88 485 ILE A CA 1
ATOM 3884 C C . ILE A 1 485 ? 1.178 -15.529 -16.199 1.00 92.88 485 ILE A C 1
ATOM 3886 O O . ILE A 1 485 ? 1.377 -15.244 -15.019 1.00 92.88 485 ILE A O 1
ATOM 3890 N N . HIS A 1 486 ? 1.816 -16.512 -16.818 1.00 94.06 486 HIS A N 1
ATOM 3891 C CA . HIS A 1 486 ? 2.893 -17.311 -16.254 1.00 94.06 486 HIS A CA 1
ATOM 3892 C C . HIS A 1 486 ? 4.191 -16.947 -16.974 1.00 94.06 486 HIS A C 1
ATOM 3894 O O . HIS A 1 486 ? 4.307 -17.140 -18.186 1.00 94.06 486 HIS A O 1
ATOM 3900 N N . MET A 1 487 ? 5.159 -16.415 -16.229 1.00 95.62 487 MET A N 1
ATOM 3901 C CA . MET A 1 487 ? 6.493 -16.088 -16.731 1.00 95.62 487 MET A CA 1
ATOM 3902 C C . MET A 1 487 ? 7.524 -16.983 -16.055 1.00 95.62 487 MET A C 1
ATOM 3904 O O . MET A 1 487 ? 7.543 -17.083 -14.830 1.00 95.62 487 MET A O 1
ATOM 3908 N N . THR A 1 488 ? 8.398 -17.608 -16.835 1.00 96.56 488 THR A N 1
ATOM 3909 C CA . THR A 1 488 ? 9.503 -18.420 -16.319 1.00 96.56 488 THR A CA 1
ATOM 3910 C C . THR A 1 488 ? 10.826 -17.938 -16.894 1.00 96.56 488 THR A C 1
ATOM 3912 O O . THR A 1 488 ? 10.919 -17.675 -18.092 1.00 96.56 488 THR A O 1
ATOM 3915 N N . VAL A 1 489 ? 11.847 -17.838 -16.048 1.00 96.31 489 VAL A N 1
ATOM 3916 C CA . VAL A 1 489 ? 13.238 -17.577 -16.431 1.00 96.31 489 VAL A CA 1
ATOM 3917 C C . VAL A 1 489 ? 14.037 -18.838 -16.132 1.00 96.31 489 VAL A C 1
ATOM 3919 O O . VAL A 1 489 ? 14.229 -19.187 -14.969 1.00 96.31 489 VAL A O 1
ATOM 3922 N N . GLU A 1 490 ? 14.454 -19.524 -17.187 1.00 94.81 490 GLU A N 1
ATOM 3923 C CA . GLU A 1 490 ? 15.209 -20.774 -17.153 1.00 94.81 490 GLU A CA 1
ATOM 3924 C C . GLU A 1 490 ? 16.664 -20.507 -17.547 1.00 94.81 490 GLU A C 1
ATOM 3926 O O . GLU A 1 490 ? 16.930 -19.781 -18.505 1.00 94.81 490 GLU A O 1
ATOM 3931 N N . ASP A 1 491 ? 17.605 -21.084 -16.810 1.00 94.69 491 ASP A N 1
ATOM 3932 C CA . ASP A 1 491 ? 19.037 -20.989 -17.065 1.00 94.69 491 ASP A CA 1
ATOM 3933 C C . ASP A 1 491 ? 19.685 -22.371 -17.048 1.00 94.69 491 ASP A C 1
ATOM 3935 O O . ASP A 1 491 ? 19.248 -23.247 -16.309 1.00 94.69 491 ASP A O 1
ATOM 3939 N N . THR A 1 492 ? 20.740 -22.568 -17.841 1.00 92.44 492 THR A N 1
ATOM 3940 C CA . THR A 1 492 ? 21.527 -23.816 -17.866 1.00 92.44 492 THR A CA 1
ATOM 3941 C C . THR A 1 492 ? 22.774 -23.744 -16.977 1.00 92.44 492 THR A C 1
ATOM 3943 O O . THR A 1 492 ? 23.821 -24.303 -17.311 1.00 92.44 492 THR A O 1
ATOM 3946 N N . GLY A 1 493 ? 22.716 -22.964 -15.898 1.00 89.19 493 GLY A N 1
ATOM 3947 C CA . GLY A 1 493 ? 23.837 -22.660 -15.022 1.00 89.19 493 GLY A CA 1
ATOM 3948 C C . GLY A 1 493 ? 24.116 -23.718 -13.956 1.00 89.19 493 GLY A C 1
ATOM 3949 O O . GLY A 1 493 ? 23.851 -24.909 -14.103 1.00 89.19 493 GLY A O 1
ATOM 3950 N N . ILE A 1 494 ? 24.711 -23.280 -12.844 1.00 86.81 494 ILE A N 1
ATOM 3951 C CA . ILE A 1 494 ? 25.180 -24.176 -11.771 1.00 86.81 494 ILE A CA 1
ATOM 3952 C C . ILE A 1 494 ? 24.056 -24.883 -10.996 1.00 86.81 494 ILE A C 1
ATOM 3954 O O . ILE A 1 494 ? 24.329 -25.880 -10.326 1.00 86.81 494 ILE A O 1
ATOM 3958 N N . GLY A 1 495 ? 22.821 -24.383 -11.075 1.00 87.56 495 GLY A N 1
ATOM 3959 C CA . GLY A 1 495 ? 21.685 -24.858 -10.284 1.00 87.56 495 GLY A CA 1
ATOM 3960 C C . GLY A 1 495 ? 21.819 -24.622 -8.771 1.00 87.56 495 GLY A C 1
ATOM 3961 O O . GLY A 1 495 ? 22.842 -24.153 -8.267 1.00 87.56 495 GLY A O 1
ATOM 3962 N N . ILE A 1 496 ? 20.759 -24.948 -8.033 1.00 88.38 496 ILE A N 1
ATOM 3963 C CA . ILE A 1 496 ? 20.600 -24.718 -6.595 1.00 88.38 496 ILE A CA 1
ATOM 3964 C C . ILE A 1 496 ? 20.327 -26.070 -5.913 1.00 88.38 496 ILE A C 1
ATOM 3966 O O . ILE A 1 496 ? 19.430 -26.801 -6.335 1.00 88.38 496 ILE A O 1
ATOM 3970 N N . PRO A 1 497 ? 21.062 -26.433 -4.845 1.00 86.12 497 PRO A N 1
ATOM 3971 C CA . PRO A 1 497 ? 20.769 -27.633 -4.062 1.00 86.12 497 PRO A CA 1
ATOM 3972 C C . PRO A 1 497 ? 19.359 -27.603 -3.458 1.00 86.12 497 PRO A C 1
ATOM 3974 O O . PRO A 1 497 ? 18.937 -26.573 -2.932 1.00 86.12 497 PRO A O 1
ATOM 3977 N N . ARG A 1 498 ? 18.664 -28.750 -3.435 1.00 85.44 498 ARG A N 1
ATOM 3978 C CA . ARG A 1 498 ? 17.276 -28.857 -2.932 1.00 85.44 498 ARG A CA 1
ATOM 3979 C C . ARG A 1 498 ? 17.083 -28.310 -1.519 1.00 85.44 498 ARG A C 1
ATOM 3981 O O . ARG A 1 498 ? 16.094 -27.643 -1.250 1.00 85.44 498 ARG A O 1
ATOM 3988 N N . GLU A 1 499 ? 18.050 -28.541 -0.637 1.00 82.75 499 GLU A N 1
ATOM 3989 C CA . GLU A 1 499 ? 18.034 -28.053 0.749 1.00 82.75 499 GLU A CA 1
ATOM 3990 C C . GLU A 1 499 ? 18.106 -26.519 0.871 1.00 82.75 499 GLU A C 1
ATOM 3992 O O . GLU A 1 499 ? 17.750 -25.969 1.909 1.00 82.75 499 GLU A O 1
ATOM 3997 N N . LYS A 1 500 ? 18.543 -25.819 -0.186 1.00 81.50 500 LYS A N 1
ATOM 3998 C CA . LYS A 1 500 ? 18.692 -24.358 -0.213 1.00 81.50 500 LYS A CA 1
ATOM 3999 C C . LYS A 1 500 ? 17.561 -23.648 -0.978 1.00 81.50 500 LYS A C 1
ATOM 4001 O O . LYS A 1 500 ? 17.524 -22.421 -0.943 1.00 81.50 500 LYS A O 1
ATOM 4006 N N . LEU A 1 501 ? 16.626 -24.365 -1.618 1.00 83.69 501 LEU A N 1
ATOM 4007 C CA . LEU A 1 501 ? 15.549 -23.767 -2.435 1.00 83.69 501 LEU A CA 1
ATOM 4008 C C . LEU A 1 501 ? 14.623 -22.845 -1.626 1.00 83.69 501 LEU A C 1
ATOM 4010 O O . LEU A 1 501 ? 14.327 -21.735 -2.059 1.00 83.69 501 LEU A O 1
ATOM 4014 N N . ASP A 1 502 ? 14.240 -23.236 -0.411 1.00 77.88 502 ASP A N 1
ATOM 4015 C CA . ASP A 1 502 ? 13.412 -22.373 0.446 1.00 77.88 502 ASP A CA 1
ATOM 4016 C C . ASP A 1 502 ? 14.201 -21.174 0.998 1.00 77.88 502 ASP A C 1
ATOM 4018 O O . ASP A 1 502 ? 13.637 -20.131 1.333 1.00 77.88 502 ASP A O 1
ATOM 4022 N N . HIS A 1 503 ? 15.527 -21.305 1.083 1.00 80.31 503 HIS A N 1
ATOM 4023 C CA . HIS A 1 503 ? 16.404 -20.280 1.642 1.00 80.31 503 HIS A CA 1
ATOM 4024 C C . HIS A 1 503 ? 16.757 -19.173 0.645 1.00 80.31 503 HIS A C 1
ATOM 4026 O O . HIS A 1 503 ? 17.038 -18.060 1.093 1.00 80.31 503 HIS A O 1
ATOM 4032 N N . VAL A 1 504 ? 16.714 -19.412 -0.674 1.00 82.50 504 VAL A N 1
ATOM 4033 C CA . VAL A 1 504 ? 17.118 -18.395 -1.670 1.00 82.50 504 VAL A CA 1
ATOM 4034 C C . VAL A 1 504 ? 16.188 -17.181 -1.739 1.00 82.50 504 VAL A C 1
ATOM 4036 O O . VAL A 1 504 ? 16.614 -16.114 -2.172 1.00 82.50 504 VAL A O 1
ATOM 4039 N N . PHE A 1 505 ? 14.942 -17.302 -1.273 1.00 83.12 505 PHE A N 1
ATOM 4040 C CA . PHE A 1 505 ? 14.020 -16.165 -1.142 1.00 83.12 505 PHE A CA 1
ATOM 4041 C C . PHE A 1 505 ? 14.121 -15.442 0.211 1.00 83.12 505 PHE A C 1
ATOM 4043 O O . PHE A 1 505 ? 13.374 -14.488 0.453 1.00 83.12 505 PHE A O 1
ATOM 4050 N N . GLY A 1 506 ? 14.990 -15.910 1.110 1.00 71.56 506 GLY A N 1
ATOM 4051 C CA . GLY A 1 506 ? 15.244 -15.272 2.397 1.00 71.56 506 GLY A CA 1
ATOM 4052 C C . GLY A 1 506 ? 16.124 -14.029 2.275 1.00 71.56 506 GLY A C 1
ATOM 4053 O O . GLY A 1 506 ? 16.846 -13.835 1.299 1.00 71.56 506 GLY A O 1
ATOM 4054 N N . GLU A 1 507 ? 16.037 -13.164 3.277 1.00 74.19 507 GLU A N 1
ATOM 4055 C CA . GLU A 1 507 ? 16.738 -11.879 3.315 1.00 74.19 507 GLU A CA 1
ATOM 4056 C C . GLU A 1 507 ? 18.219 -12.065 3.629 1.00 74.19 507 GLU A C 1
ATOM 4058 O O . GLU A 1 507 ? 18.564 -12.791 4.557 1.00 74.19 507 GLU A O 1
ATOM 4063 N N . PHE A 1 508 ? 19.091 -11.393 2.871 1.00 65.19 508 PHE A N 1
ATOM 4064 C CA . PHE A 1 508 ? 20.553 -11.469 3.023 1.00 65.19 508 PHE A CA 1
ATOM 4065 C C . PHE A 1 508 ? 21.133 -12.884 2.868 1.00 65.19 508 PHE A C 1
ATOM 4067 O O . PHE A 1 508 ? 22.314 -13.104 3.138 1.00 65.19 508 PHE A O 1
ATOM 4074 N N . ASN A 1 509 ? 20.335 -13.839 2.391 1.00 64.25 509 ASN A N 1
ATOM 4075 C CA . ASN A 1 509 ? 20.776 -15.208 2.206 1.00 64.25 509 ASN A CA 1
ATOM 4076 C C . ASN A 1 509 ? 21.618 -15.318 0.933 1.00 64.25 509 ASN A C 1
ATOM 4078 O O . ASN A 1 509 ? 21.178 -14.974 -0.166 1.00 64.25 509 ASN A O 1
ATOM 4082 N N . GLN A 1 510 ? 22.834 -15.838 1.083 1.00 64.56 510 GLN A N 1
ATOM 4083 C CA . GLN A 1 510 ? 23.715 -16.196 -0.023 1.00 64.56 510 GLN A CA 1
ATOM 4084 C C . GLN A 1 510 ? 24.049 -17.682 0.061 1.00 64.56 510 GLN A C 1
ATOM 4086 O O . GLN A 1 510 ? 24.273 -18.234 1.138 1.00 64.56 510 GLN A O 1
ATOM 4091 N N . VAL A 1 511 ? 24.059 -18.354 -1.089 1.00 59.50 511 VAL A N 1
ATOM 4092 C CA . VAL A 1 511 ? 24.457 -19.759 -1.175 1.00 59.50 511 VAL A CA 1
ATOM 4093 C C . VAL A 1 511 ? 25.988 -19.821 -1.170 1.00 59.50 511 VAL A C 1
ATOM 4095 O O . VAL A 1 511 ? 26.627 -19.750 -2.221 1.00 59.50 511 VAL A O 1
ATOM 4098 N N . ASP A 1 512 ? 26.570 -19.916 0.028 1.00 52.34 512 ASP A N 1
ATOM 4099 C CA . ASP A 1 512 ? 28.018 -20.021 0.242 1.00 52.34 512 ASP A CA 1
ATOM 4100 C C . ASP A 1 512 ? 28.543 -21.391 -0.205 1.00 52.34 512 ASP A C 1
ATOM 4102 O O . ASP A 1 512 ? 28.457 -22.379 0.520 1.00 52.34 512 ASP A O 1
ATOM 4106 N N . ASP A 1 513 ? 29.117 -21.446 -1.405 1.00 49.34 513 ASP A N 1
ATOM 4107 C CA . ASP A 1 513 ? 29.932 -22.561 -1.887 1.00 49.34 513 ASP A CA 1
ATOM 4108 C C . ASP A 1 513 ? 31.210 -22.011 -2.545 1.00 49.34 513 ASP A C 1
ATOM 4110 O O . ASP A 1 513 ? 31.242 -20.889 -3.051 1.00 49.34 513 ASP A O 1
ATOM 4114 N N . ALA A 1 514 ? 32.306 -22.781 -2.548 1.00 45.31 514 ALA A N 1
ATOM 4115 C CA . ALA A 1 514 ? 33.625 -22.327 -3.024 1.00 45.31 514 ALA A CA 1
ATOM 4116 C C . ALA A 1 514 ? 33.649 -21.832 -4.493 1.00 45.31 514 ALA A C 1
ATOM 4118 O O . ALA A 1 514 ? 34.577 -21.121 -4.871 1.00 45.31 514 ALA A O 1
ATOM 4119 N N . ARG A 1 515 ? 32.626 -22.170 -5.298 1.00 45.97 515 ARG A N 1
ATOM 4120 C CA . ARG A 1 515 ? 32.390 -21.654 -6.663 1.00 45.97 515 ARG A CA 1
ATOM 4121 C C . ARG A 1 515 ? 31.516 -20.384 -6.711 1.00 45.97 515 ARG A C 1
ATOM 4123 O O . ARG A 1 515 ? 31.646 -19.623 -7.661 1.00 45.97 515 ARG A O 1
ATOM 4130 N N . SER A 1 516 ? 30.691 -20.118 -5.692 1.00 43.59 516 SER A N 1
ATOM 4131 C CA . SER A 1 516 ? 29.847 -18.910 -5.577 1.00 43.59 516 SER A CA 1
ATOM 4132 C C . SER A 1 516 ? 30.603 -17.677 -5.078 1.00 43.59 516 SER A C 1
ATOM 4134 O O . SER A 1 516 ? 30.152 -16.558 -5.297 1.00 43.59 516 SER A O 1
ATOM 4136 N N . ARG A 1 517 ? 31.786 -17.845 -4.467 1.00 43.72 517 ARG A N 1
ATOM 4137 C CA . ARG A 1 517 ? 32.622 -16.725 -3.984 1.00 43.72 517 ARG A CA 1
ATOM 4138 C C . ARG A 1 517 ? 33.100 -15.760 -5.079 1.00 43.72 517 ARG A C 1
ATOM 4140 O O . ARG A 1 517 ? 33.563 -14.676 -4.755 1.00 43.72 517 ARG A O 1
ATOM 4147 N N . ALA A 1 518 ? 32.980 -16.133 -6.354 1.00 41.44 518 ALA A N 1
ATOM 4148 C CA . ALA A 1 518 ? 33.257 -15.252 -7.490 1.00 41.44 518 ALA A CA 1
ATOM 4149 C C . ALA A 1 518 ? 32.089 -14.298 -7.835 1.00 41.44 518 ALA A C 1
ATOM 4151 O O . ALA A 1 518 ? 32.225 -13.466 -8.727 1.00 41.44 518 ALA A O 1
ATOM 4152 N N . PHE A 1 519 ? 30.936 -14.421 -7.166 1.00 45.38 519 PHE A N 1
ATOM 4153 C CA . PHE A 1 519 ? 29.673 -13.798 -7.558 1.00 45.38 519 PHE A CA 1
ATOM 4154 C C . PHE A 1 519 ? 29.083 -12.927 -6.430 1.00 45.38 519 PHE A C 1
ATOM 4156 O O . PHE A 1 519 ? 28.071 -13.289 -5.834 1.00 45.38 519 PHE A O 1
ATOM 4163 N N . GLU A 1 520 ? 29.634 -11.735 -6.181 1.00 51.72 520 GLU A N 1
ATOM 4164 C CA . GLU A 1 520 ? 29.121 -10.780 -5.172 1.00 51.72 520 GLU A CA 1
ATOM 4165 C C . GLU A 1 520 ? 27.698 -10.255 -5.480 1.00 51.72 520 GLU A C 1
ATOM 4167 O O . GLU A 1 520 ? 27.325 -10.041 -6.636 1.00 51.72 520 GLU A O 1
ATOM 4172 N N . GLY A 1 521 ? 26.863 -10.074 -4.450 1.00 60.59 521 GLY A N 1
ATOM 4173 C CA . GLY A 1 521 ? 25.509 -9.508 -4.544 1.00 60.59 521 GLY A CA 1
ATOM 4174 C C . GLY A 1 521 ? 24.925 -9.175 -3.165 1.00 60.59 521 GLY A C 1
ATOM 4175 O O . GLY A 1 521 ? 25.481 -9.569 -2.149 1.00 60.59 521 GLY A O 1
ATOM 4176 N N . THR A 1 522 ? 23.809 -8.445 -3.105 1.00 63.09 522 THR A N 1
ATOM 4177 C CA . THR A 1 522 ? 23.213 -7.950 -1.841 1.00 63.09 522 THR A CA 1
ATOM 4178 C C . THR A 1 522 ? 22.439 -9.001 -1.048 1.00 63.09 522 THR A C 1
ATOM 4180 O O . THR A 1 522 ? 22.164 -8.801 0.131 1.00 63.09 522 THR A O 1
ATOM 4183 N N . GLY A 1 523 ? 22.038 -10.103 -1.690 1.00 71.25 523 GLY A N 1
ATOM 4184 C CA . GLY A 1 523 ? 21.122 -11.092 -1.106 1.00 71.25 523 GLY A CA 1
ATOM 4185 C C . GLY A 1 523 ? 19.684 -10.582 -0.914 1.00 71.25 523 GLY A C 1
ATOM 4186 O O . GLY A 1 523 ? 18.876 -11.273 -0.305 1.00 71.25 523 GLY A O 1
ATOM 4187 N N . LEU A 1 524 ? 19.342 -9.386 -1.415 1.00 76.38 524 LEU A N 1
ATOM 4188 C CA . LEU A 1 524 ? 18.005 -8.787 -1.269 1.00 76.38 524 LEU A CA 1
ATOM 4189 C C . LEU A 1 524 ? 17.134 -8.924 -2.524 1.00 76.38 524 LEU A C 1
ATOM 4191 O O . LEU A 1 524 ? 15.910 -8.928 -2.416 1.00 76.38 524 LEU A O 1
ATOM 4195 N N . GLY A 1 525 ? 17.735 -9.078 -3.709 1.00 81.12 525 GLY A N 1
ATOM 4196 C CA . GLY A 1 525 ? 17.010 -9.055 -4.985 1.00 81.12 525 GLY A CA 1
ATOM 4197 C C . GLY A 1 525 ? 15.875 -10.084 -5.084 1.00 81.12 525 GLY A C 1
ATOM 4198 O O . GLY A 1 525 ? 14.770 -9.738 -5.501 1.00 81.12 525 GLY A O 1
ATOM 4199 N N . LEU A 1 526 ? 16.095 -11.331 -4.648 1.00 87.25 526 LEU A N 1
ATOM 4200 C CA . LEU A 1 526 ? 15.058 -12.376 -4.665 1.00 87.25 526 LEU A CA 1
ATOM 4201 C C . LEU A 1 526 ? 13.984 -12.166 -3.586 1.00 87.25 526 LEU A C 1
ATOM 4203 O O . LEU A 1 526 ? 12.806 -12.401 -3.852 1.00 87.25 526 LEU A O 1
ATOM 4207 N N . ALA A 1 527 ? 14.356 -11.658 -2.407 1.00 84.00 527 ALA A N 1
ATOM 4208 C CA . ALA A 1 527 ? 13.406 -11.317 -1.347 1.00 84.00 527 ALA A CA 1
ATOM 4209 C C . ALA A 1 527 ? 12.468 -10.170 -1.774 1.00 84.00 527 ALA A C 1
ATOM 4211 O O . ALA A 1 527 ? 11.249 -10.272 -1.610 1.00 84.00 527 ALA A O 1
ATOM 4212 N N . ILE A 1 528 ? 13.023 -9.122 -2.399 1.00 84.38 528 ILE A N 1
ATOM 4213 C CA . ILE A 1 528 ? 12.259 -8.014 -2.997 1.00 84.38 528 ILE A CA 1
ATOM 4214 C C . ILE A 1 528 ? 11.356 -8.547 -4.108 1.00 84.38 528 ILE A C 1
ATOM 4216 O O . ILE A 1 528 ? 10.166 -8.250 -4.123 1.00 84.38 528 ILE A O 1
ATOM 4220 N N . THR A 1 529 ? 11.895 -9.383 -4.999 1.00 91.00 529 THR A N 1
ATOM 4221 C CA . THR A 1 529 ? 11.139 -9.984 -6.106 1.00 91.00 529 THR A CA 1
ATOM 4222 C C . THR A 1 529 ? 9.931 -10.767 -5.596 1.00 91.00 529 THR A C 1
ATOM 4224 O O . THR A 1 529 ? 8.815 -10.528 -6.054 1.00 91.00 529 THR A O 1
ATOM 4227 N N . ARG A 1 530 ? 10.120 -11.633 -4.588 1.00 90.12 530 ARG A N 1
ATOM 4228 C CA . ARG A 1 530 ? 9.027 -12.404 -3.985 1.00 90.12 530 ARG A CA 1
ATOM 4229 C C . ARG A 1 530 ? 7.916 -11.498 -3.478 1.00 90.12 530 ARG A C 1
ATOM 4231 O O . ARG A 1 530 ? 6.742 -11.729 -3.745 1.00 90.12 530 ARG A O 1
ATOM 4238 N N . ARG A 1 531 ? 8.292 -10.449 -2.756 1.00 87.12 531 ARG A N 1
ATOM 4239 C CA . ARG A 1 531 ? 7.334 -9.570 -2.102 1.00 87.12 531 ARG A CA 1
ATOM 4240 C C . ARG A 1 531 ? 6.640 -8.614 -3.080 1.00 87.12 531 ARG A C 1
ATOM 4242 O O . ARG A 1 531 ? 5.455 -8.351 -2.898 1.00 87.12 531 ARG A O 1
ATOM 4249 N N . LEU A 1 532 ? 7.323 -8.157 -4.135 1.00 90.19 532 LEU A N 1
ATOM 4250 C CA . LEU A 1 532 ? 6.698 -7.424 -5.242 1.00 90.19 532 LEU A CA 1
ATOM 4251 C C . LEU A 1 532 ? 5.624 -8.274 -5.923 1.00 90.19 532 LEU A C 1
ATOM 4253 O O . LEU A 1 532 ? 4.505 -7.802 -6.098 1.00 90.19 532 LEU A O 1
ATOM 4257 N N . VAL A 1 533 ? 5.932 -9.539 -6.227 1.00 92.69 533 VAL A N 1
ATOM 4258 C CA . VAL A 1 533 ? 4.959 -10.478 -6.805 1.00 92.69 533 VAL A CA 1
ATOM 4259 C C . VAL A 1 533 ? 3.754 -10.661 -5.874 1.00 92.69 533 VAL A C 1
ATOM 4261 O O . VAL A 1 533 ? 2.620 -10.578 -6.338 1.00 92.69 533 VAL A O 1
ATOM 4264 N N . THR A 1 534 ? 3.966 -10.790 -4.559 1.00 90.06 534 THR A N 1
ATOM 4265 C CA . THR A 1 534 ? 2.865 -10.860 -3.578 1.00 90.06 534 THR A CA 1
ATOM 4266 C C . THR A 1 534 ? 1.995 -9.597 -3.566 1.00 90.06 534 THR A C 1
ATOM 4268 O O . THR A 1 534 ? 0.772 -9.706 -3.549 1.00 90.06 534 THR A O 1
ATOM 4271 N N . ILE A 1 535 ? 2.589 -8.396 -3.597 1.00 89.50 535 ILE A N 1
ATOM 4272 C CA . ILE A 1 535 ? 1.837 -7.122 -3.637 1.00 89.50 535 ILE A CA 1
ATOM 4273 C C . ILE A 1 535 ? 1.025 -7.001 -4.929 1.00 89.50 535 ILE A C 1
ATOM 4275 O O . ILE A 1 535 ? -0.071 -6.448 -4.924 1.00 89.50 535 ILE A O 1
ATOM 4279 N N . MET A 1 536 ? 1.543 -7.545 -6.029 1.00 90.75 536 MET A N 1
ATOM 4280 C CA . MET A 1 536 ? 0.842 -7.626 -7.309 1.00 90.75 536 MET A CA 1
ATOM 4281 C C . MET A 1 536 ? -0.218 -8.742 -7.357 1.00 90.75 536 MET A C 1
ATOM 4283 O O . MET A 1 536 ? -0.792 -8.981 -8.416 1.00 90.75 536 MET A O 1
ATOM 4287 N N . GLY A 1 537 ? -0.489 -9.427 -6.240 1.00 88.06 537 GLY A N 1
ATOM 4288 C CA . GLY A 1 537 ? -1.491 -10.493 -6.159 1.00 88.06 537 GLY A CA 1
ATOM 4289 C C . GLY A 1 537 ? -1.073 -11.795 -6.848 1.00 88.06 537 GLY A C 1
ATOM 4290 O O . GLY A 1 537 ? -1.935 -12.563 -7.267 1.00 88.06 537 GLY A O 1
ATOM 4291 N N . GLY A 1 538 ? 0.232 -12.022 -7.008 1.00 92.62 538 GLY A N 1
ATOM 4292 C CA . GLY A 1 538 ? 0.793 -13.178 -7.696 1.00 92.62 538 GLY A CA 1
ATOM 4293 C C . GLY A 1 538 ? 1.552 -14.158 -6.806 1.00 92.62 538 GLY A C 1
ATOM 4294 O O . GLY A 1 538 ? 1.703 -13.972 -5.597 1.00 92.62 538 GLY A O 1
ATOM 4295 N N . GLU A 1 539 ? 2.100 -15.182 -7.456 1.00 94.06 539 GLU A N 1
ATOM 4296 C CA . GLU A 1 539 ? 2.898 -16.248 -6.842 1.00 94.06 539 GLU A CA 1
ATOM 4297 C C . GLU A 1 539 ? 4.252 -16.388 -7.545 1.00 94.06 539 GLU A C 1
ATOM 4299 O O . GLU A 1 539 ? 4.368 -16.114 -8.737 1.00 94.06 539 GLU A O 1
ATOM 4304 N N . ILE A 1 540 ? 5.284 -16.815 -6.816 1.00 94.69 540 ILE A N 1
ATOM 4305 C CA . ILE A 1 540 ? 6.638 -17.051 -7.338 1.00 94.69 540 ILE A CA 1
ATOM 4306 C C . ILE A 1 540 ? 7.211 -18.335 -6.744 1.00 94.69 540 ILE A C 1
ATOM 4308 O O . ILE A 1 540 ? 7.015 -18.619 -5.563 1.00 94.69 540 ILE A O 1
ATOM 4312 N N . TRP A 1 541 ? 7.930 -19.099 -7.557 1.00 94.12 541 TRP A N 1
ATOM 4313 C CA . TRP A 1 541 ? 8.551 -20.360 -7.174 1.00 94.12 541 TRP A CA 1
ATOM 4314 C C . TRP A 1 541 ? 9.874 -20.573 -7.916 1.00 94.12 541 TRP A C 1
ATOM 4316 O O . TRP A 1 541 ? 10.235 -19.824 -8.828 1.00 94.12 541 TRP A O 1
ATOM 4326 N N . VAL A 1 542 ? 10.618 -21.595 -7.499 1.00 94.50 542 VAL A N 1
ATOM 4327 C CA . VAL A 1 542 ? 11.871 -22.007 -8.132 1.00 94.50 542 VAL A CA 1
ATOM 4328 C C . VAL A 1 542 ? 11.936 -23.525 -8.221 1.00 94.50 542 VAL A C 1
ATOM 4330 O O . VAL A 1 542 ? 11.622 -24.230 -7.264 1.00 94.50 542 VAL A O 1
ATOM 4333 N N . GLU A 1 543 ? 12.377 -24.016 -9.370 1.00 92.69 543 GLU A N 1
ATOM 4334 C CA . GLU A 1 543 ? 12.711 -25.413 -9.619 1.00 92.69 543 GLU A CA 1
ATOM 4335 C C . GLU A 1 543 ? 14.170 -25.474 -10.059 1.00 92.69 543 GLU A C 1
ATOM 4337 O O . GLU A 1 543 ? 14.588 -24.731 -10.943 1.00 92.69 543 GLU A O 1
ATOM 4342 N N . SER A 1 544 ? 14.988 -26.305 -9.420 1.00 93.19 544 SER A N 1
ATOM 4343 C CA . SER A 1 544 ? 16.398 -26.412 -9.786 1.00 93.19 544 SER A CA 1
ATOM 4344 C C . SER A 1 544 ? 16.992 -27.737 -9.333 1.00 93.19 544 SER A C 1
ATOM 4346 O O . SER A 1 544 ? 16.695 -28.223 -8.239 1.00 93.19 544 SER A O 1
ATOM 4348 N N . ASP A 1 545 ? 17.869 -28.285 -10.171 1.00 86.50 545 ASP A N 1
ATOM 4349 C CA . ASP A 1 545 ? 18.740 -29.403 -9.835 1.00 86.50 545 ASP A CA 1
ATOM 4350 C C . ASP A 1 545 ? 20.204 -28.963 -9.992 1.00 86.50 545 ASP A C 1
ATOM 4352 O O . ASP A 1 545 ? 20.593 -28.295 -10.957 1.00 86.50 545 ASP A O 1
ATOM 4356 N N . LEU A 1 546 ? 21.043 -29.346 -9.027 1.00 86.56 546 LEU A N 1
ATOM 4357 C CA . LEU A 1 546 ? 22.449 -28.950 -9.005 1.00 86.56 546 LEU A CA 1
ATOM 4358 C C . LEU A 1 546 ? 23.182 -29.455 -10.262 1.00 86.56 546 LEU A C 1
ATOM 4360 O O . LEU A 1 546 ? 23.216 -30.653 -10.541 1.00 86.56 546 LEU A O 1
ATOM 4364 N N . GLY A 1 547 ? 23.804 -28.532 -10.994 1.00 83.38 547 GLY A N 1
ATOM 4365 C CA . GLY A 1 547 ? 24.546 -28.783 -12.229 1.00 83.38 547 GLY A CA 1
ATOM 4366 C C . GLY A 1 547 ? 23.703 -28.861 -13.505 1.00 83.38 547 GLY A C 1
ATOM 4367 O O . GLY A 1 547 ? 24.291 -29.049 -14.567 1.00 83.38 547 GLY A O 1
ATOM 4368 N N . GLN A 1 548 ? 22.374 -28.730 -13.421 1.00 87.12 548 GLN A N 1
ATOM 4369 C CA . GLN A 1 548 ? 21.484 -28.697 -14.593 1.00 87.12 548 GLN A CA 1
ATOM 4370 C C . GLN A 1 548 ? 20.824 -27.333 -14.831 1.00 87.12 548 GLN A C 1
ATOM 4372 O O . GLN A 1 548 ? 20.177 -27.156 -15.858 1.00 87.12 548 GLN A O 1
ATOM 4377 N N . GLY A 1 549 ? 21.022 -26.376 -13.918 1.00 90.56 549 GLY A N 1
ATOM 4378 C CA . GLY A 1 549 ? 20.464 -25.030 -14.012 1.00 90.56 549 GLY A CA 1
ATOM 4379 C C . GLY A 1 549 ? 19.274 -24.787 -13.086 1.00 90.56 549 GLY A C 1
ATOM 4380 O O . GLY A 1 549 ? 18.965 -25.608 -12.214 1.00 90.56 549 GLY A O 1
ATOM 4381 N N . ALA A 1 550 ? 18.637 -23.626 -13.216 1.00 94.00 550 ALA A N 1
ATOM 4382 C CA . ALA A 1 550 ? 17.482 -23.235 -12.413 1.00 94.00 550 ALA A CA 1
ATOM 4383 C C . ALA A 1 550 ? 16.371 -22.622 -13.276 1.00 94.00 550 ALA A C 1
ATOM 4385 O O . ALA A 1 550 ? 16.620 -21.975 -14.287 1.00 94.00 550 ALA A O 1
ATOM 4386 N N . CYS A 1 551 ? 15.127 -22.817 -12.850 1.00 95.06 551 CYS A N 1
ATOM 4387 C CA . CYS A 1 551 ? 13.934 -22.237 -13.441 1.00 95.06 551 CYS A CA 1
ATOM 4388 C C . CYS A 1 551 ? 13.165 -21.469 -12.365 1.00 95.06 551 CYS A C 1
ATOM 4390 O O . CYS A 1 551 ? 12.587 -22.055 -11.449 1.00 95.06 551 CYS A O 1
ATOM 4392 N N . PHE A 1 552 ? 13.147 -20.145 -12.482 1.00 96.00 552 PHE A N 1
ATOM 4393 C CA . PHE A 1 552 ? 12.350 -19.268 -11.629 1.00 96.00 552 PHE A CA 1
ATOM 4394 C C . PHE A 1 552 ? 11.034 -18.951 -12.327 1.00 96.00 552 PHE A C 1
ATOM 4396 O O . PHE A 1 552 ? 11.033 -18.336 -13.393 1.00 96.00 552 PHE A O 1
ATOM 4403 N N . GLY A 1 553 ? 9.919 -19.359 -11.729 1.00 94.50 553 GLY A N 1
ATOM 4404 C CA . GLY A 1 553 ? 8.582 -19.130 -12.264 1.00 94.50 553 GLY A CA 1
ATOM 4405 C C . GLY A 1 553 ? 7.803 -18.125 -11.433 1.00 94.50 553 GLY A C 1
ATOM 4406 O O . GLY A 1 553 ? 7.948 -18.074 -10.215 1.00 94.50 553 GLY A O 1
ATOM 4407 N N . LEU A 1 554 ? 6.975 -17.316 -12.086 1.00 96.19 554 LEU A N 1
ATOM 4408 C CA . LEU A 1 554 ? 6.045 -16.412 -11.425 1.00 96.19 554 LEU A CA 1
ATOM 4409 C C . LEU A 1 554 ? 4.709 -16.345 -12.176 1.00 96.19 554 LEU A C 1
ATOM 4411 O O . LEU A 1 554 ? 4.657 -16.442 -13.405 1.00 96.19 554 LEU A O 1
ATOM 4415 N N . ARG A 1 555 ? 3.626 -16.153 -11.426 1.00 95.31 555 ARG A N 1
ATOM 4416 C CA . ARG A 1 555 ? 2.253 -16.037 -11.918 1.00 95.31 555 ARG A CA 1
ATOM 4417 C C . ARG A 1 555 ? 1.669 -14.690 -11.506 1.00 95.31 555 ARG A C 1
ATOM 4419 O O . ARG A 1 555 ? 1.668 -14.372 -10.321 1.00 95.31 555 ARG A O 1
ATOM 4426 N N . LEU A 1 556 ? 1.143 -13.929 -12.464 1.00 94.69 556 LEU A N 1
ATOM 4427 C CA . LEU A 1 556 ? 0.461 -12.646 -12.249 1.00 94.69 556 LEU A CA 1
ATOM 4428 C C . LEU A 1 556 ? -0.903 -12.646 -12.939 1.00 94.69 556 LEU A C 1
ATOM 4430 O O . LEU A 1 556 ? -1.049 -13.217 -14.016 1.00 94.69 556 LEU A O 1
ATOM 4434 N N . VAL A 1 557 ? -1.886 -11.969 -12.349 1.00 92.62 557 VAL A N 1
ATOM 4435 C CA . VAL A 1 557 ? -3.177 -11.697 -12.996 1.00 92.62 557 VAL A CA 1
ATOM 4436 C C . VAL A 1 557 ? -3.207 -10.220 -13.367 1.00 92.62 557 VAL A C 1
ATOM 4438 O O . VAL A 1 557 ? -3.210 -9.369 -12.480 1.00 92.62 557 VAL A O 1
ATOM 4441 N N . LEU A 1 558 ? -3.178 -9.911 -14.665 1.00 92.19 558 LEU A N 1
ATOM 4442 C CA . LEU A 1 558 ? -3.156 -8.531 -15.161 1.00 92.19 558 LEU A CA 1
ATOM 4443 C C . LEU A 1 558 ? -4.389 -8.236 -16.027 1.00 92.19 558 LEU A C 1
ATOM 4445 O O . LEU A 1 558 ? -4.723 -9.054 -16.885 1.00 92.19 558 LEU A O 1
ATOM 4449 N N . PRO A 1 559 ? -5.046 -7.074 -15.862 1.00 90.62 559 PRO A N 1
ATOM 4450 C CA . PRO A 1 559 ? -6.076 -6.623 -16.792 1.00 90.62 559 PRO A CA 1
ATOM 4451 C C . PRO A 1 559 ? -5.508 -6.412 -18.201 1.00 90.62 559 PRO A C 1
ATOM 4453 O O . PRO A 1 559 ? -4.413 -5.866 -18.362 1.00 90.62 559 PRO A O 1
ATOM 4456 N N . VAL A 1 560 ? -6.270 -6.818 -19.212 1.00 87.25 560 VAL A N 1
ATOM 4457 C CA . VAL A 1 560 ? -5.980 -6.621 -20.636 1.00 87.25 560 VAL A CA 1
ATOM 4458 C C . VAL A 1 560 ? -6.623 -5.314 -21.102 1.00 87.25 560 VAL A C 1
ATOM 4460 O O . VAL A 1 560 ? -7.766 -5.016 -20.764 1.00 87.25 560 VAL A O 1
ATOM 4463 N N . GLU A 1 561 ? -5.907 -4.529 -21.903 1.00 79.69 561 GLU A N 1
ATOM 4464 C CA . GLU A 1 561 ? -6.456 -3.330 -22.550 1.00 79.69 561 GLU A CA 1
ATOM 4465 C C . GLU A 1 561 ? -7.283 -3.733 -23.803 1.00 79.69 561 GLU A C 1
ATOM 4467 O O . GLU A 1 561 ? -6.755 -4.385 -24.705 1.00 79.69 561 GLU A O 1
ATOM 4472 N N . GLU A 1 562 ? -8.591 -3.422 -23.866 1.00 67.19 562 GLU A N 1
ATOM 4473 C CA . GLU A 1 562 ? -9.511 -3.868 -24.945 1.00 67.19 562 GLU A CA 1
ATOM 4474 C C . GLU A 1 562 ? -9.627 -2.927 -26.176 1.00 67.19 562 GLU A C 1
ATOM 4476 O O . GLU A 1 562 ? -9.507 -1.709 -26.015 1.00 67.19 562 GLU A O 1
ATOM 4481 N N . PRO A 1 563 ? -10.021 -3.434 -27.381 1.00 50.97 563 PRO A N 1
ATOM 4482 C CA . PRO A 1 563 ? -10.254 -4.832 -27.746 1.00 50.97 563 PRO A CA 1
ATOM 4483 C C . PRO A 1 563 ? -9.167 -5.401 -28.675 1.00 50.97 563 PRO A C 1
ATOM 4485 O O . PRO A 1 563 ? -8.557 -4.717 -29.497 1.00 50.97 563 PRO A O 1
ATOM 4488 N N . ILE A 1 564 ? -8.984 -6.713 -28.552 1.00 48.78 564 ILE A N 1
ATOM 4489 C CA . ILE A 1 564 ? -7.969 -7.552 -29.190 1.00 48.78 564 ILE A CA 1
ATOM 4490 C C . ILE A 1 564 ? -8.064 -7.474 -30.726 1.00 48.78 564 ILE A C 1
ATOM 4492 O O . ILE A 1 564 ? -8.772 -8.253 -31.368 1.00 48.78 564 ILE A O 1
ATOM 4496 N N . LEU A 1 565 ? -7.283 -6.589 -31.343 1.00 44.41 565 LEU A N 1
ATOM 4497 C CA . LEU A 1 565 ? -6.756 -6.853 -32.678 1.00 44.41 565 LEU A CA 1
ATOM 4498 C C . LEU A 1 565 ? -5.578 -7.802 -32.480 1.00 44.41 565 LEU A C 1
ATOM 4500 O O . LEU A 1 565 ? -4.508 -7.394 -32.035 1.00 44.41 565 LEU A O 1
ATOM 4504 N N . ARG A 1 566 ? -5.783 -9.093 -32.766 1.00 49.44 566 ARG A N 1
ATOM 4505 C CA . ARG A 1 566 ? -4.659 -10.018 -32.932 1.00 49.44 566 ARG A CA 1
ATOM 4506 C C . ARG A 1 566 ? -3.772 -9.409 -34.017 1.00 49.44 566 ARG A C 1
ATOM 4508 O O . ARG A 1 566 ? -4.223 -9.302 -35.156 1.00 49.44 566 ARG A O 1
ATOM 4515 N N . ASP A 1 567 ? -2.571 -8.963 -33.656 1.00 53.56 567 ASP A N 1
ATOM 4516 C CA . ASP A 1 567 ? -1.588 -8.417 -34.599 1.00 53.56 567 ASP A CA 1
ATOM 4517 C C . ASP A 1 567 ? -1.083 -9.610 -35.437 1.00 53.56 567 ASP A C 1
ATOM 4519 O O . ASP A 1 567 ? -0.063 -10.217 -35.139 1.00 53.56 567 ASP A O 1
ATOM 4523 N N . THR A 1 568 ? -1.886 -10.082 -36.395 1.00 56.09 568 THR A N 1
ATOM 4524 C CA . THR A 1 568 ? -1.518 -11.171 -37.308 1.00 56.09 568 THR A CA 1
ATOM 4525 C C . THR A 1 568 ? -0.825 -10.571 -38.519 1.00 56.09 568 THR A C 1
ATOM 4527 O O . THR A 1 568 ? -1.403 -9.689 -39.159 1.00 56.09 568 THR A O 1
ATOM 4530 N N . ALA A 1 569 ? 0.363 -11.074 -38.866 1.00 60.28 569 ALA A N 1
ATOM 4531 C CA . ALA A 1 569 ? 1.066 -10.650 -40.074 1.00 60.28 569 ALA A CA 1
ATOM 4532 C C . ALA A 1 569 ? 0.167 -10.806 -41.312 1.00 60.28 569 ALA A C 1
ATOM 4534 O O . ALA A 1 569 ? -0.435 -11.863 -41.532 1.00 60.28 569 ALA A O 1
ATOM 4535 N N . ARG A 1 570 ? 0.091 -9.770 -42.150 1.00 66.56 570 ARG A N 1
ATOM 4536 C CA . ARG A 1 570 ? -0.599 -9.832 -43.443 1.00 66.56 570 ARG A CA 1
ATOM 4537 C C . ARG A 1 570 ? 0.319 -10.470 -44.475 1.00 66.56 570 ARG A C 1
ATOM 4539 O O . ARG A 1 570 ? 0.966 -9.787 -45.263 1.00 66.56 570 ARG A O 1
ATOM 4546 N N . LEU A 1 571 ? 0.381 -11.797 -44.466 1.00 69.25 571 LEU A N 1
ATOM 4547 C CA . LEU A 1 571 ? 1.261 -12.511 -45.382 1.00 69.25 571 LEU A CA 1
ATOM 4548 C C . LEU A 1 571 ? 0.793 -12.387 -46.845 1.00 69.25 571 LEU A C 1
ATOM 4550 O O . LEU A 1 571 ? -0.405 -12.503 -47.132 1.00 69.25 571 LEU A O 1
ATOM 4554 N N . PRO A 1 572 ? 1.724 -12.217 -47.798 1.00 68.62 572 PRO A N 1
ATOM 4555 C CA . PRO A 1 572 ? 1.429 -12.338 -49.220 1.00 68.62 572 PRO A CA 1
ATOM 4556 C C . PRO A 1 572 ? 0.873 -13.730 -49.544 1.00 68.62 572 PRO A C 1
ATOM 4558 O O . PRO A 1 572 ? 1.392 -14.735 -49.068 1.00 68.62 572 PRO A O 1
ATOM 4561 N N . ALA A 1 573 ? -0.127 -13.823 -50.428 1.00 67.31 573 ALA A N 1
ATOM 4562 C CA . ALA A 1 573 ? -0.728 -15.111 -50.812 1.00 67.31 573 ALA A CA 1
ATOM 4563 C C . ALA A 1 573 ? 0.275 -16.117 -51.425 1.00 67.31 573 ALA A C 1
ATOM 4565 O O . ALA A 1 573 ? 0.001 -17.320 -51.468 1.00 67.31 573 ALA A O 1
ATOM 4566 N N . THR A 1 574 ? 1.414 -15.614 -51.912 1.00 69.06 574 THR A N 1
ATOM 4567 C CA . THR A 1 574 ? 2.527 -16.367 -52.502 1.00 69.06 574 THR A CA 1
ATOM 4568 C C . THR A 1 574 ? 3.498 -16.947 -51.475 1.00 69.06 574 THR A C 1
ATOM 4570 O O . THR A 1 574 ? 4.309 -17.781 -51.849 1.00 69.06 574 THR A O 1
ATOM 4573 N N . LEU A 1 575 ? 3.446 -16.515 -50.213 1.00 80.25 575 LEU A N 1
ATOM 4574 C CA . LEU A 1 575 ? 4.364 -16.947 -49.165 1.00 80.25 575 LEU A CA 1
ATOM 4575 C C . LEU A 1 575 ? 3.704 -18.072 -48.356 1.00 80.25 575 LEU A C 1
ATOM 4577 O O . LEU A 1 575 ? 2.841 -17.814 -47.521 1.00 80.25 575 LEU A O 1
ATOM 4581 N N . ARG A 1 576 ? 4.071 -19.329 -48.636 1.00 83.44 576 ARG A N 1
ATOM 4582 C CA . ARG A 1 576 ? 3.544 -20.515 -47.934 1.00 83.44 576 ARG A CA 1
ATOM 4583 C C . ARG A 1 576 ? 4.644 -21.433 -47.429 1.00 83.44 576 ARG A C 1
ATOM 4585 O O . ARG A 1 576 ? 4.557 -21.907 -46.306 1.00 83.44 576 ARG A O 1
ATOM 4592 N N . ARG A 1 577 ? 5.660 -21.717 -48.238 1.00 88.38 577 ARG A N 1
ATOM 4593 C CA . ARG A 1 577 ? 6.747 -22.651 -47.918 1.00 88.38 577 ARG A CA 1
ATOM 4594 C C . ARG A 1 577 ? 7.965 -21.867 -47.461 1.00 88.38 577 ARG A C 1
ATOM 4596 O O . ARG A 1 577 ? 8.511 -21.078 -48.228 1.00 88.38 577 ARG A O 1
ATOM 4603 N N . VAL A 1 578 ? 8.414 -22.112 -46.235 1.00 90.06 578 VAL A N 1
ATOM 4604 C CA . VAL A 1 578 ? 9.597 -21.452 -45.668 1.00 90.06 578 VAL A CA 1
ATOM 4605 C C . VAL A 1 578 ? 10.650 -22.499 -45.357 1.00 90.06 578 VAL A C 1
ATOM 4607 O O . VAL A 1 578 ? 10.346 -23.516 -44.743 1.00 90.06 578 VAL A O 1
ATOM 4610 N N . LEU A 1 579 ? 11.892 -22.267 -45.764 1.00 91.94 579 LEU A N 1
ATOM 4611 C CA . LEU A 1 579 ? 13.027 -23.088 -45.357 1.00 91.94 579 LEU A CA 1
ATOM 4612 C C . LEU A 1 579 ? 13.756 -22.383 -44.217 1.00 91.94 579 LEU A C 1
ATOM 4614 O O . LEU A 1 579 ? 14.240 -21.273 -44.396 1.00 91.94 579 LEU A O 1
ATOM 4618 N N . VAL A 1 580 ? 13.820 -23.013 -43.049 1.00 91.69 580 VAL A N 1
ATOM 4619 C CA . VAL A 1 580 ? 14.476 -22.471 -41.856 1.00 91.69 580 VAL A CA 1
ATOM 4620 C C . VAL A 1 580 ? 15.781 -23.222 -41.613 1.00 91.69 580 VAL A C 1
ATOM 4622 O O . VAL A 1 580 ? 15.773 -24.443 -41.465 1.00 91.69 580 VAL A O 1
ATOM 4625 N N . VAL A 1 581 ? 16.898 -22.504 -41.555 1.00 92.00 581 VAL A N 1
ATOM 4626 C CA . VAL A 1 581 ? 18.238 -23.047 -41.309 1.00 92.00 581 VAL A CA 1
ATOM 4627 C C . VAL A 1 581 ? 18.686 -22.607 -39.918 1.00 92.00 581 VAL A C 1
ATOM 4629 O O . VAL A 1 581 ? 19.019 -21.442 -39.713 1.00 92.00 581 VAL A O 1
ATOM 4632 N N . GLU A 1 582 ? 18.608 -23.525 -38.956 1.00 87.94 582 GLU A N 1
ATOM 4633 C CA . GLU A 1 582 ? 18.825 -23.261 -37.527 1.00 87.94 582 GLU A CA 1
ATOM 4634 C C . GLU A 1 582 ? 19.276 -24.552 -36.823 1.00 87.94 582 GLU A C 1
ATOM 4636 O O . GLU A 1 582 ? 18.556 -25.562 -36.796 1.00 87.94 582 GLU A O 1
ATOM 4641 N N . ASP A 1 583 ? 20.470 -24.531 -36.236 1.00 84.69 583 ASP A N 1
ATOM 4642 C CA . ASP A 1 583 ? 21.109 -25.682 -35.597 1.00 84.69 583 ASP A CA 1
ATOM 4643 C C . ASP A 1 583 ? 20.682 -25.860 -34.130 1.00 84.69 583 ASP A C 1
ATOM 4645 O O . ASP A 1 583 ? 20.624 -26.999 -33.643 1.00 84.69 583 ASP A O 1
ATOM 4649 N N . GLN A 1 584 ? 20.227 -24.799 -33.456 1.00 79.75 584 GLN A N 1
ATOM 4650 C CA . GLN A 1 584 ? 19.748 -24.891 -32.078 1.00 79.75 584 GLN A CA 1
ATOM 4651 C C . GLN A 1 584 ? 18.298 -25.386 -31.967 1.00 79.75 584 GLN A C 1
ATOM 4653 O O . GLN A 1 584 ? 17.357 -24.853 -32.561 1.00 79.75 584 GLN A O 1
ATOM 4658 N N . ALA A 1 585 ? 18.083 -26.408 -31.132 1.00 79.62 585 ALA A N 1
ATOM 4659 C CA . ALA A 1 585 ? 16.772 -27.040 -30.961 1.00 79.62 585 ALA A CA 1
ATOM 4660 C C . ALA A 1 585 ? 15.699 -26.104 -30.381 1.00 79.62 585 ALA A C 1
ATOM 4662 O O . ALA A 1 585 ? 14.542 -26.173 -30.802 1.00 79.62 585 ALA A O 1
ATOM 4663 N N . VAL A 1 586 ? 16.076 -25.222 -29.450 1.00 74.94 586 VAL A N 1
ATOM 4664 C CA . VAL A 1 586 ? 15.146 -24.292 -28.792 1.00 74.94 586 VAL A CA 1
ATOM 4665 C C . VAL A 1 586 ? 14.639 -23.244 -29.787 1.00 74.94 586 VAL A C 1
ATOM 4667 O O . VAL A 1 586 ? 13.428 -23.090 -29.942 1.00 74.94 586 VAL A O 1
ATOM 4670 N N . ASN A 1 587 ? 15.541 -22.618 -30.550 1.00 77.69 587 ASN A N 1
ATOM 4671 C CA . ASN A 1 587 ? 15.193 -21.670 -31.614 1.00 77.69 587 ASN A CA 1
ATOM 4672 C C . ASN A 1 587 ? 14.284 -22.302 -32.671 1.00 77.69 587 ASN A C 1
ATOM 4674 O O . ASN A 1 587 ? 13.275 -21.705 -33.046 1.00 77.69 587 ASN A O 1
ATOM 4678 N N . ARG A 1 588 ? 14.584 -23.536 -33.108 1.00 85.31 588 ARG A N 1
ATOM 4679 C CA . ARG A 1 588 ? 13.715 -24.266 -34.044 1.00 85.31 588 ARG A CA 1
ATOM 4680 C C . ARG A 1 588 ? 12.308 -24.449 -33.498 1.00 85.31 588 ARG A C 1
ATOM 4682 O O . ARG A 1 588 ? 11.353 -24.234 -34.232 1.00 85.31 588 ARG A O 1
ATOM 4689 N N . SER A 1 589 ? 12.172 -24.841 -32.232 1.00 80.12 589 SER A N 1
ATOM 4690 C CA . SER A 1 589 ? 10.863 -25.016 -31.595 1.00 80.12 589 SER A CA 1
ATOM 4691 C C . SER A 1 589 ? 10.082 -23.698 -31.532 1.00 80.12 589 SER A C 1
ATOM 4693 O O . SER A 1 589 ? 8.891 -23.684 -31.838 1.00 80.12 589 SER A O 1
ATOM 4695 N N . ILE A 1 590 ? 10.739 -22.591 -31.170 1.00 77.25 590 ILE A N 1
ATOM 4696 C CA . ILE A 1 590 ? 10.113 -21.259 -31.106 1.00 77.25 590 ILE A CA 1
ATOM 4697 C C . ILE A 1 590 ? 9.662 -20.812 -32.506 1.00 77.25 590 ILE A C 1
ATOM 4699 O O . ILE A 1 590 ? 8.493 -20.476 -32.702 1.00 77.25 590 ILE A O 1
ATOM 4703 N N . LEU A 1 591 ? 10.552 -20.888 -33.502 1.00 80.44 591 LEU A N 1
ATOM 4704 C CA . LEU A 1 591 ? 10.251 -20.520 -34.889 1.00 80.44 591 LEU A CA 1
ATOM 4705 C C . LEU A 1 591 ? 9.185 -21.428 -35.515 1.00 80.44 591 LEU A C 1
ATOM 4707 O O . LEU A 1 591 ? 8.342 -20.938 -36.258 1.00 80.44 591 LEU A O 1
ATOM 4711 N N . ALA A 1 592 ? 9.178 -22.728 -35.206 1.00 82.62 592 ALA A N 1
ATOM 4712 C CA . ALA A 1 592 ? 8.155 -23.657 -35.688 1.00 82.62 592 ALA A CA 1
ATOM 4713 C C . ALA A 1 592 ? 6.760 -23.224 -35.236 1.00 82.62 592 ALA A C 1
ATOM 4715 O O . ALA A 1 592 ? 5.874 -23.075 -36.073 1.00 82.62 592 ALA A O 1
ATOM 4716 N N . LYS A 1 593 ? 6.589 -22.960 -33.934 1.00 75.38 593 LYS A N 1
ATOM 4717 C CA . LYS A 1 593 ? 5.316 -22.486 -33.373 1.00 75.38 593 LYS A CA 1
ATOM 4718 C C . LYS A 1 593 ? 4.899 -21.150 -33.992 1.00 75.38 593 LYS A C 1
ATOM 4720 O O . LYS A 1 593 ? 3.749 -20.999 -34.389 1.00 75.38 593 LYS A O 1
ATOM 4725 N N . GLN A 1 594 ? 5.835 -20.202 -34.101 1.00 76.19 594 GLN A N 1
ATOM 4726 C CA . GLN A 1 594 ? 5.569 -18.882 -34.677 1.00 76.19 594 GLN A CA 1
ATOM 4727 C C . GLN A 1 594 ? 5.130 -18.964 -36.142 1.00 76.19 594 GLN A C 1
ATOM 4729 O O . GLN A 1 594 ? 4.132 -18.354 -36.502 1.00 76.19 594 GLN A O 1
ATOM 4734 N N . LEU A 1 595 ? 5.838 -19.719 -36.983 1.00 81.12 595 LEU A N 1
ATOM 4735 C CA . LEU A 1 595 ? 5.558 -19.787 -38.420 1.00 81.12 595 LEU A CA 1
ATOM 4736 C C . LEU A 1 595 ? 4.287 -20.593 -38.736 1.00 81.12 595 LEU A C 1
ATOM 4738 O O . LEU A 1 595 ? 3.509 -20.169 -39.592 1.00 81.12 595 LEU A O 1
ATOM 4742 N N . ASP A 1 596 ? 4.043 -21.699 -38.025 1.00 78.06 596 ASP A N 1
ATOM 4743 C CA . ASP A 1 596 ? 2.859 -22.552 -38.219 1.00 78.06 596 ASP A CA 1
ATOM 4744 C C . ASP A 1 596 ? 1.553 -21.794 -37.921 1.00 78.06 596 ASP A C 1
ATOM 4746 O O . ASP A 1 596 ? 0.607 -21.823 -38.708 1.00 78.06 596 ASP A O 1
ATOM 4750 N N . ILE A 1 597 ? 1.528 -21.004 -36.839 1.00 70.00 597 ILE A N 1
ATOM 4751 C CA . ILE A 1 597 ? 0.352 -20.214 -36.426 1.00 70.00 597 ILE A CA 1
ATOM 4752 C C . ILE A 1 597 ? -0.034 -19.143 -37.460 1.00 70.00 597 ILE A C 1
ATOM 4754 O O . ILE A 1 597 ? -1.215 -18.826 -37.609 1.00 70.00 597 ILE A O 1
ATOM 4758 N N . ILE A 1 598 ? 0.935 -18.595 -38.198 1.00 73.25 598 ILE A N 1
ATOM 4759 C CA . ILE A 1 598 ? 0.691 -17.576 -39.236 1.00 73.25 598 ILE A CA 1
ATOM 4760 C C . ILE A 1 598 ? 0.323 -18.250 -40.579 1.00 73.25 598 ILE A C 1
ATOM 4762 O O . ILE A 1 598 ? 0.040 -17.579 -41.568 1.00 73.25 598 ILE A O 1
ATOM 4766 N N . GLY A 1 599 ? 0.268 -19.587 -40.631 1.00 74.75 599 GLY A N 1
ATOM 4767 C CA . GLY A 1 599 ? -0.123 -20.353 -41.816 1.00 74.75 599 GLY A CA 1
ATOM 4768 C C . GLY A 1 599 ? 1.018 -20.619 -42.800 1.00 74.75 599 GLY A C 1
ATOM 4769 O O . GLY A 1 599 ? 0.759 -20.959 -43.957 1.00 74.75 599 GLY A O 1
ATOM 4770 N N . LEU A 1 600 ? 2.273 -20.471 -42.361 1.00 84.56 600 LEU A N 1
ATOM 4771 C CA . LEU A 1 600 ? 3.454 -20.869 -43.123 1.00 84.56 600 LEU A CA 1
ATOM 4772 C C . LEU A 1 600 ? 3.788 -22.334 -42.829 1.00 84.56 600 LEU A C 1
ATOM 4774 O O . LEU A 1 600 ? 3.601 -22.827 -41.726 1.00 84.56 600 LEU A O 1
ATOM 4778 N N . SER A 1 601 ? 4.308 -23.039 -43.826 1.00 86.19 601 SER A N 1
ATOM 4779 C CA . SER A 1 601 ? 4.784 -24.419 -43.736 1.00 86.19 601 SER A CA 1
ATOM 4780 C C . SER A 1 601 ? 6.316 -24.422 -43.661 1.00 86.19 601 SER A C 1
ATOM 4782 O O . SER A 1 601 ? 6.970 -24.396 -44.713 1.00 86.19 601 SER A O 1
ATOM 4784 N N . PRO A 1 602 ? 6.913 -24.405 -42.451 1.00 89.56 602 PRO A N 1
ATOM 4785 C CA . PRO A 1 602 ? 8.358 -24.416 -42.293 1.00 89.56 602 PRO A CA 1
ATOM 4786 C C . PRO A 1 602 ? 8.949 -25.812 -42.540 1.00 89.56 602 PRO A C 1
ATOM 4788 O O . PRO A 1 602 ? 8.474 -26.819 -42.016 1.00 89.56 602 PRO A O 1
ATOM 4791 N N . ARG A 1 603 ? 10.048 -25.872 -43.292 1.00 91.50 603 ARG A N 1
ATOM 4792 C CA . ARG A 1 603 ? 10.948 -27.025 -43.396 1.00 91.50 603 ARG A CA 1
ATOM 4793 C C . ARG A 1 603 ? 12.269 -26.662 -42.728 1.00 91.50 603 ARG A C 1
ATOM 4795 O O . ARG A 1 603 ? 12.845 -25.635 -43.061 1.00 91.50 603 ARG A O 1
ATOM 4802 N N . PHE A 1 604 ? 12.759 -27.500 -41.819 1.00 91.12 604 PHE A N 1
ATOM 4803 C CA . PHE A 1 604 ? 13.979 -27.214 -41.059 1.00 91.12 604 PHE A CA 1
ATOM 4804 C C . PHE A 1 604 ? 15.210 -27.924 -41.628 1.00 91.12 604 PHE A C 1
ATOM 4806 O O . PHE A 1 604 ? 15.152 -29.108 -41.967 1.00 91.12 604 PHE A O 1
ATOM 4813 N N . CYS A 1 605 ? 16.334 -27.213 -41.654 1.00 91.19 605 CYS A N 1
ATOM 4814 C CA . CYS A 1 605 ? 17.667 -27.725 -41.952 1.00 91.19 605 CYS A CA 1
ATOM 4815 C C . CYS A 1 605 ? 18.627 -27.367 -40.810 1.00 91.19 605 CYS A C 1
ATOM 4817 O O . CYS A 1 605 ? 18.543 -26.281 -40.242 1.00 91.19 605 CYS A O 1
ATOM 4819 N N . LEU A 1 606 ? 19.535 -28.289 -40.474 1.00 88.44 606 LEU A N 1
ATOM 4820 C CA . LEU A 1 606 ? 20.533 -28.094 -39.409 1.00 88.44 606 LEU A CA 1
ATOM 4821 C C . LEU A 1 606 ? 21.833 -27.455 -39.915 1.00 88.44 606 LEU A C 1
ATOM 4823 O O . LEU A 1 606 ? 22.614 -26.948 -39.123 1.00 88.44 606 LEU A O 1
ATOM 4827 N N . THR A 1 607 ? 22.078 -27.531 -41.222 1.00 89.50 607 THR A N 1
ATOM 4828 C CA . THR A 1 607 ? 23.303 -27.064 -41.875 1.00 89.50 607 THR A CA 1
ATOM 4829 C C . THR A 1 607 ? 22.961 -26.345 -43.174 1.00 89.50 607 THR A C 1
ATOM 4831 O O . THR A 1 607 ? 21.913 -26.600 -43.786 1.00 89.50 607 THR A O 1
ATOM 4834 N N . ALA A 1 608 ? 23.841 -25.451 -43.609 1.00 87.62 608 ALA A N 1
ATOM 4835 C CA . ALA A 1 608 ? 23.693 -24.727 -44.863 1.00 87.62 608 ALA A CA 1
ATOM 4836 C C . ALA A 1 608 ? 23.778 -25.655 -46.086 1.00 87.62 608 ALA A C 1
ATOM 4838 O O . ALA A 1 608 ? 23.020 -25.477 -47.038 1.00 87.62 608 ALA A O 1
ATOM 4839 N N . ASP A 1 609 ? 24.614 -26.695 -46.051 1.00 87.06 609 ASP A N 1
ATOM 4840 C CA . ASP A 1 609 ? 24.689 -27.696 -47.123 1.00 87.06 609 ASP A CA 1
ATOM 4841 C C . ASP A 1 609 ? 23.356 -28.441 -47.317 1.00 87.06 609 ASP A C 1
ATOM 4843 O O . ASP A 1 609 ? 22.902 -28.654 -48.446 1.00 87.06 609 ASP A O 1
ATOM 4847 N N . ALA A 1 610 ? 22.676 -28.793 -46.219 1.00 88.19 610 ALA A N 1
ATOM 4848 C CA . ALA A 1 610 ? 21.343 -29.390 -46.284 1.00 88.19 610 ALA A CA 1
ATOM 4849 C C . ALA A 1 610 ? 20.306 -28.411 -46.860 1.00 88.19 610 ALA A C 1
ATOM 4851 O O . ALA A 1 610 ? 19.399 -28.836 -47.580 1.00 88.19 610 ALA A O 1
ATOM 4852 N N . ALA A 1 611 ? 20.455 -27.111 -46.581 1.00 88.75 611 ALA A N 1
ATOM 4853 C CA . ALA A 1 611 ? 19.609 -26.074 -47.158 1.00 88.75 611 ALA A CA 1
ATOM 4854 C C . ALA A 1 611 ? 19.837 -25.931 -48.672 1.00 88.75 611 ALA A C 1
ATOM 4856 O O . ALA A 1 611 ? 18.868 -25.926 -49.427 1.00 88.75 611 ALA A O 1
ATOM 4857 N N . LEU A 1 612 ? 21.095 -25.916 -49.133 1.00 87.94 612 LEU A N 1
ATOM 4858 C CA . LEU A 1 612 ? 21.452 -25.892 -50.559 1.00 87.94 612 LEU A CA 1
ATOM 4859 C C . LEU A 1 612 ? 20.891 -27.109 -51.309 1.00 87.94 612 LEU A C 1
ATOM 4861 O O . LEU A 1 612 ? 20.332 -26.960 -52.393 1.00 87.94 612 LEU A O 1
ATOM 4865 N N . ALA A 1 613 ? 20.963 -28.306 -50.718 1.00 87.00 613 ALA A N 1
ATOM 4866 C CA . ALA A 1 613 ? 20.359 -29.506 -51.299 1.00 87.00 613 ALA A CA 1
ATOM 4867 C C . ALA A 1 613 ? 18.821 -29.420 -51.374 1.00 87.00 613 ALA A C 1
ATOM 4869 O O . ALA A 1 613 ? 18.211 -29.927 -52.318 1.00 87.00 613 ALA A O 1
ATOM 4870 N N . ALA A 1 614 ? 18.181 -28.766 -50.398 1.00 87.25 614 ALA A N 1
ATOM 4871 C CA . ALA A 1 614 ? 16.733 -28.580 -50.369 1.00 87.25 614 ALA A CA 1
ATOM 4872 C C . ALA A 1 614 ? 16.222 -27.595 -51.437 1.00 87.25 614 ALA A C 1
ATOM 4874 O O . ALA A 1 614 ? 15.052 -27.679 -51.802 1.00 87.25 614 ALA A O 1
ATOM 4875 N N . MET A 1 615 ? 17.086 -26.739 -52.000 1.00 86.81 615 MET A N 1
ATOM 4876 C CA . MET A 1 615 ? 16.729 -25.793 -53.069 1.00 86.81 615 MET A CA 1
ATOM 4877 C C . MET A 1 615 ? 16.385 -26.445 -54.416 1.00 86.81 615 MET A C 1
ATOM 4879 O O . MET A 1 615 ? 15.942 -25.749 -55.330 1.00 86.81 615 MET A O 1
ATOM 4883 N N . ALA A 1 616 ? 16.544 -27.769 -54.547 1.00 83.94 616 ALA A N 1
ATOM 4884 C CA . ALA A 1 616 ? 16.022 -28.525 -55.687 1.00 83.94 616 ALA A CA 1
ATOM 4885 C C . ALA A 1 616 ? 14.493 -28.372 -55.847 1.00 83.94 616 ALA A C 1
ATOM 4887 O O . ALA A 1 616 ? 13.991 -28.420 -56.969 1.00 83.94 616 ALA A O 1
ATOM 4888 N N . ASP A 1 617 ? 13.771 -28.150 -54.740 1.00 83.94 617 ASP A N 1
ATOM 4889 C CA . ASP A 1 617 ? 12.389 -27.654 -54.714 1.00 83.94 617 ASP A CA 1
ATOM 4890 C C . ASP A 1 617 ? 12.373 -26.314 -53.951 1.00 83.94 617 ASP A C 1
ATOM 4892 O O . ASP A 1 617 ? 12.317 -26.312 -52.716 1.00 83.94 617 ASP A O 1
ATOM 4896 N N . PRO A 1 618 ? 12.511 -25.171 -54.649 1.00 82.75 618 PRO A N 1
ATOM 4897 C CA . PRO A 1 618 ? 12.790 -23.896 -54.005 1.00 82.75 618 PRO A CA 1
ATOM 4898 C C . PRO A 1 618 ? 11.614 -23.436 -53.122 1.00 82.75 618 PRO A C 1
ATOM 4900 O O . PRO A 1 618 ? 10.467 -23.431 -53.588 1.00 82.75 618 PRO A O 1
ATOM 4903 N N . PRO A 1 619 ? 11.880 -23.028 -51.865 1.00 88.94 619 PRO A N 1
ATOM 4904 C CA . PRO A 1 619 ? 10.885 -22.440 -50.975 1.00 88.94 619 PRO A CA 1
ATOM 4905 C C . PRO A 1 619 ? 10.565 -20.998 -51.396 1.00 88.94 619 PRO A C 1
ATOM 4907 O O . PRO A 1 619 ? 11.271 -20.392 -52.206 1.00 88.94 619 PRO A O 1
ATOM 4910 N N . ASP A 1 620 ? 9.520 -20.433 -50.797 1.00 86.19 620 ASP A N 1
ATOM 4911 C CA . ASP A 1 620 ? 9.097 -19.053 -51.044 1.00 86.19 620 ASP A CA 1
ATOM 4912 C C . ASP A 1 620 ? 9.949 -18.052 -50.228 1.00 86.19 620 ASP A C 1
ATOM 4914 O O . ASP A 1 620 ? 10.073 -16.890 -50.605 1.00 86.19 620 ASP A O 1
ATOM 4918 N N . LEU A 1 621 ? 10.570 -18.512 -49.132 1.00 87.94 621 LEU A N 1
ATOM 4919 C CA . LEU A 1 621 ? 11.484 -17.754 -48.270 1.00 87.94 621 LEU A CA 1
ATOM 4920 C C . LEU A 1 621 ? 12.501 -18.686 -47.602 1.00 87.94 621 LEU A C 1
ATOM 4922 O O . LEU A 1 621 ? 12.143 -19.781 -47.163 1.00 87.94 621 LEU A O 1
ATOM 4926 N N . VAL A 1 622 ? 13.743 -18.222 -47.458 1.00 90.31 622 VAL A N 1
ATOM 4927 C CA . VAL A 1 622 ? 14.748 -18.845 -46.586 1.00 90.31 622 VAL A CA 1
ATOM 4928 C C . VAL A 1 622 ? 14.945 -17.977 -45.344 1.00 90.31 622 VAL A C 1
ATOM 4930 O O . VAL A 1 622 ? 15.261 -16.798 -45.467 1.00 90.31 622 VAL A O 1
ATOM 4933 N N . ILE A 1 623 ? 14.782 -18.545 -44.150 1.00 90.62 623 ILE A N 1
ATOM 4934 C CA . ILE A 1 623 ? 15.181 -17.932 -42.878 1.00 90.62 623 ILE A CA 1
ATOM 4935 C C . ILE A 1 623 ? 16.449 -18.643 -42.414 1.00 90.62 623 ILE A C 1
ATOM 4937 O O . ILE A 1 623 ? 16.417 -19.856 -42.235 1.00 90.62 623 ILE A O 1
ATOM 4941 N N . ALA A 1 624 ? 17.557 -17.935 -42.223 1.00 89.88 624 ALA A N 1
ATOM 4942 C CA . ALA A 1 624 ? 18.830 -18.554 -41.850 1.00 89.88 624 ALA A CA 1
ATOM 4943 C C . ALA A 1 624 ? 19.475 -17.853 -40.652 1.00 89.88 624 ALA A C 1
ATOM 4945 O O . ALA A 1 624 ? 19.536 -16.624 -40.613 1.00 89.88 624 ALA A O 1
ATOM 4946 N N . GLU A 1 625 ? 19.990 -18.630 -39.701 1.00 87.31 625 GLU A N 1
ATOM 4947 C CA . GLU A 1 625 ? 20.952 -18.145 -38.707 1.00 87.31 625 GLU A CA 1
ATOM 4948 C C . GLU A 1 625 ? 22.265 -17.733 -39.399 1.00 87.31 625 GLU A C 1
ATOM 4950 O O . GLU A 1 625 ? 22.677 -18.305 -40.410 1.00 87.31 625 GLU A O 1
ATOM 4955 N N . GLN A 1 626 ? 22.900 -16.688 -38.881 1.00 86.56 626 GLN A N 1
ATOM 4956 C CA . GLN A 1 626 ? 24.200 -16.209 -39.314 1.00 86.56 626 GLN A CA 1
ATOM 4957 C C . GLN A 1 626 ? 25.335 -17.156 -38.912 1.00 86.56 626 GLN A C 1
ATOM 4959 O O . GLN A 1 626 ? 26.223 -17.389 -39.732 1.00 86.56 626 GLN A O 1
ATOM 4964 N N . ASP A 1 627 ? 25.320 -17.678 -37.691 1.00 83.06 627 ASP A N 1
ATOM 4965 C CA . ASP A 1 627 ? 26.380 -18.516 -37.126 1.00 83.06 627 ASP A CA 1
ATOM 4966 C C . ASP A 1 627 ? 26.037 -20.016 -37.246 1.00 83.06 627 ASP A C 1
ATOM 4968 O O . ASP A 1 627 ? 25.801 -20.692 -36.249 1.00 83.06 627 ASP A O 1
ATOM 4972 N N . LEU A 1 628 ? 25.979 -20.551 -38.475 1.00 84.69 628 LEU A N 1
ATOM 4973 C CA . LEU A 1 628 ? 25.707 -21.983 -38.698 1.00 84.69 628 LEU A CA 1
ATOM 4974 C C . LEU A 1 628 ? 26.980 -22.845 -38.541 1.00 84.69 628 LEU A C 1
ATOM 4976 O O . LEU A 1 628 ? 28.095 -22.344 -38.721 1.00 84.69 628 LEU A O 1
ATOM 4980 N N . PRO A 1 629 ? 26.840 -24.163 -38.283 1.00 81.81 629 PRO A N 1
ATOM 4981 C CA . PRO A 1 629 ? 27.976 -25.050 -38.012 1.00 81.81 629 PRO A CA 1
ATOM 4982 C C . PRO A 1 629 ? 28.973 -25.222 -39.169 1.00 81.81 629 PRO A C 1
ATOM 4984 O O . PRO A 1 629 ? 30.150 -25.488 -38.932 1.00 81.81 629 PRO A O 1
ATOM 4987 N N . ASP A 1 630 ? 28.507 -25.141 -40.418 1.00 85.56 630 ASP A N 1
ATOM 4988 C CA . ASP A 1 630 ? 29.274 -25.467 -41.627 1.00 85.56 630 ASP A CA 1
ATOM 4989 C C . ASP A 1 630 ? 29.711 -24.238 -42.444 1.00 85.56 630 ASP A C 1
ATOM 4991 O O . ASP A 1 630 ? 30.777 -24.255 -43.064 1.00 85.56 630 ASP A O 1
ATOM 4995 N N . MET A 1 631 ? 28.930 -23.156 -42.439 1.00 86.94 631 MET A N 1
ATOM 4996 C CA . MET A 1 631 ? 29.288 -21.864 -43.045 1.00 86.94 631 MET A CA 1
ATOM 4997 C C . MET A 1 631 ? 28.438 -20.733 -42.460 1.00 86.94 631 MET A C 1
ATOM 4999 O O . MET A 1 631 ? 27.442 -20.984 -41.807 1.00 86.94 631 MET A O 1
ATOM 5003 N N . THR A 1 632 ? 28.763 -19.467 -42.726 1.00 86.38 632 THR A N 1
ATOM 5004 C CA . THR A 1 632 ? 27.899 -18.374 -42.243 1.00 86.38 632 THR A CA 1
ATOM 5005 C C . THR A 1 632 ? 26.593 -18.277 -43.041 1.00 86.38 632 THR A C 1
ATOM 5007 O O . THR A 1 632 ? 26.573 -18.541 -44.244 1.00 86.38 632 THR A O 1
ATOM 5010 N N . GLY A 1 633 ? 25.505 -17.809 -42.427 1.00 84.94 633 GLY A N 1
ATOM 5011 C CA . GLY A 1 633 ? 24.247 -17.530 -43.134 1.00 84.94 633 GLY A CA 1
ATOM 5012 C C . GLY A 1 633 ? 24.419 -16.517 -44.275 1.00 84.94 633 GLY A C 1
ATOM 5013 O O . GLY A 1 633 ? 23.771 -16.618 -45.317 1.00 84.94 633 GLY A O 1
ATOM 5014 N N . SER A 1 634 ? 25.355 -15.574 -44.121 1.00 84.19 634 SER A N 1
ATOM 5015 C CA . SER A 1 634 ? 25.775 -14.646 -45.183 1.00 84.19 634 SER A CA 1
ATOM 5016 C C . SER A 1 634 ? 26.366 -15.379 -46.392 1.00 84.19 634 SER A C 1
ATOM 5018 O O . SER A 1 634 ? 26.064 -15.049 -47.536 1.00 84.19 634 SER A O 1
ATOM 5020 N N . GLU A 1 635 ? 27.209 -16.376 -46.129 1.00 84.62 635 GLU A N 1
ATOM 5021 C CA . GLU A 1 635 ? 27.844 -17.218 -47.141 1.00 84.62 635 GLU A CA 1
ATOM 5022 C C . GLU A 1 635 ? 26.823 -18.142 -47.821 1.00 84.62 635 GLU A C 1
ATOM 5024 O O . GLU A 1 635 ? 26.848 -18.278 -49.043 1.00 84.62 635 GLU A O 1
ATOM 5029 N N . LEU A 1 636 ? 25.867 -18.699 -47.068 1.00 87.06 636 LEU A N 1
ATOM 5030 C CA . LEU A 1 636 ? 24.730 -19.434 -47.626 1.00 87.06 636 LEU A CA 1
ATOM 5031 C C . LEU A 1 636 ? 23.925 -18.553 -48.595 1.00 87.06 636 LEU A C 1
ATOM 5033 O O . LEU A 1 636 ? 23.675 -18.961 -49.728 1.00 87.06 636 LEU A O 1
ATOM 5037 N N . ALA A 1 637 ? 23.574 -17.326 -48.194 1.00 85.25 637 ALA A N 1
ATOM 5038 C CA . ALA A 1 637 ? 22.848 -16.386 -49.049 1.00 85.25 637 ALA A CA 1
ATOM 5039 C C . ALA A 1 637 ? 23.610 -16.071 -50.352 1.00 85.25 637 ALA A C 1
ATOM 5041 O O . ALA A 1 637 ? 23.012 -16.049 -51.429 1.00 85.25 637 ALA A O 1
ATOM 5042 N N . ARG A 1 638 ? 24.936 -15.893 -50.270 1.00 83.62 638 ARG A N 1
ATOM 5043 C CA . ARG A 1 638 ? 25.805 -15.679 -51.439 1.00 83.62 638 ARG A CA 1
ATOM 5044 C C . ARG A 1 638 ? 25.809 -16.889 -52.376 1.00 83.62 638 ARG A C 1
ATOM 5046 O O . ARG A 1 638 ? 25.631 -16.727 -53.578 1.00 83.62 638 ARG A O 1
ATOM 5053 N N . ARG A 1 639 ? 25.955 -18.107 -51.844 1.00 86.19 639 ARG A N 1
ATOM 5054 C CA . ARG A 1 639 ? 25.943 -19.342 -52.652 1.00 86.19 639 ARG A CA 1
ATOM 5055 C C . ARG A 1 639 ? 24.599 -19.591 -53.330 1.00 86.19 639 ARG A C 1
ATOM 5057 O O . ARG A 1 639 ? 24.572 -20.052 -54.467 1.00 86.19 639 ARG A O 1
ATOM 5064 N N . LEU A 1 640 ? 23.495 -19.255 -52.662 1.00 85.00 640 LEU A N 1
ATOM 5065 C CA . LEU A 1 640 ? 22.157 -19.300 -53.256 1.00 85.00 640 LEU A CA 1
ATOM 5066 C C . LEU A 1 640 ? 22.042 -18.341 -54.450 1.00 85.00 640 LEU A C 1
ATOM 5068 O O . LEU A 1 640 ? 21.511 -18.727 -55.492 1.00 85.00 640 LEU A O 1
ATOM 5072 N N . ALA A 1 641 ? 22.596 -17.132 -54.321 1.00 80.75 641 ALA A N 1
ATOM 5073 C CA . ALA A 1 641 ? 22.645 -16.145 -55.397 1.00 80.75 641 ALA A CA 1
ATOM 5074 C C . ALA A 1 641 ? 23.479 -16.630 -56.595 1.00 80.75 641 ALA A C 1
ATOM 5076 O O . ALA A 1 641 ? 23.023 -16.569 -57.735 1.00 80.75 641 ALA A O 1
ATOM 5077 N N . GLU A 1 642 ? 24.679 -17.163 -56.340 1.00 81.69 642 GLU A N 1
ATOM 5078 C CA . GLU A 1 642 ? 25.588 -17.684 -57.375 1.00 81.69 642 GLU A CA 1
ATOM 5079 C C . GLU A 1 642 ? 25.009 -18.889 -58.123 1.00 81.69 642 GLU A C 1
ATOM 5081 O O . GLU A 1 642 ? 25.247 -19.052 -59.319 1.00 81.69 642 GLU A O 1
ATOM 5086 N N . ALA A 1 643 ? 24.203 -19.706 -57.441 1.00 81.75 643 ALA A N 1
ATOM 5087 C CA . ALA A 1 643 ? 23.454 -20.806 -58.041 1.00 81.75 643 ALA A CA 1
ATOM 5088 C C . ALA A 1 643 ? 22.215 -20.346 -58.844 1.00 81.75 643 ALA A C 1
ATOM 5090 O O . ALA A 1 643 ? 21.531 -21.175 -59.444 1.00 81.75 643 ALA A O 1
ATOM 5091 N N . GLY A 1 644 ? 21.927 -19.040 -58.889 1.00 76.69 644 GLY A N 1
ATOM 5092 C CA . GLY A 1 644 ? 20.820 -18.458 -59.650 1.00 76.69 644 GLY A CA 1
ATOM 5093 C C . GLY A 1 644 ? 19.457 -18.524 -58.953 1.00 76.69 644 GLY A C 1
ATOM 5094 O O . GLY A 1 644 ? 18.432 -18.346 -59.614 1.00 76.69 644 GLY A O 1
ATOM 5095 N N . HIS A 1 645 ? 19.406 -18.776 -57.640 1.00 81.75 645 HIS A N 1
ATOM 5096 C CA . HIS A 1 645 ? 18.151 -18.758 -56.889 1.00 81.75 645 HIS A CA 1
ATOM 5097 C C . HIS A 1 645 ? 17.732 -17.321 -56.547 1.00 81.75 645 HIS A C 1
ATOM 5099 O O . HIS A 1 645 ? 18.477 -16.572 -55.923 1.00 81.75 645 HIS A O 1
ATOM 5105 N N . ALA A 1 646 ? 16.499 -16.953 -56.909 1.00 76.31 646 ALA A N 1
ATOM 5106 C CA . ALA A 1 646 ? 15.912 -15.640 -56.619 1.00 76.31 646 ALA A CA 1
ATOM 5107 C C . ALA A 1 646 ? 15.115 -15.595 -55.297 1.00 76.31 646 ALA A C 1
ATOM 5109 O O . ALA A 1 646 ? 14.429 -14.610 -55.024 1.00 76.31 646 ALA A O 1
ATOM 5110 N N . THR A 1 647 ? 15.157 -16.666 -54.498 1.00 84.25 647 THR A N 1
ATOM 5111 C CA . THR A 1 647 ? 14.403 -16.765 -53.244 1.00 84.25 647 THR A CA 1
ATOM 5112 C C . THR A 1 647 ? 14.913 -15.733 -52.225 1.00 84.25 647 THR A C 1
ATOM 5114 O O . THR A 1 647 ? 16.123 -15.669 -51.997 1.00 84.25 647 THR A O 1
ATOM 5117 N N . PRO A 1 648 ? 14.030 -14.936 -51.593 1.00 84.31 648 PRO A N 1
ATOM 5118 C CA . PRO A 1 648 ? 14.416 -13.979 -50.557 1.00 84.31 648 PRO A CA 1
ATOM 5119 C C . PRO A 1 648 ? 15.046 -14.687 -49.351 1.00 84.31 648 PRO A C 1
ATOM 5121 O O . PRO A 1 648 ? 14.643 -15.798 -48.992 1.00 84.31 648 PRO A O 1
ATOM 5124 N N . VAL A 1 649 ? 16.015 -14.026 -48.708 1.00 86.81 649 VAL A N 1
ATOM 5125 C CA . VAL A 1 649 ? 16.703 -14.554 -47.520 1.00 86.81 649 VAL A CA 1
ATOM 5126 C C . VAL A 1 649 ? 16.533 -13.594 -46.342 1.00 86.81 649 VAL A C 1
ATOM 5128 O O . VAL A 1 649 ? 16.977 -12.445 -46.385 1.00 86.81 649 VAL A O 1
ATOM 5131 N N . LEU A 1 650 ? 15.911 -14.086 -45.271 1.00 88.19 650 LEU A N 1
ATOM 5132 C CA . LEU A 1 650 ? 15.813 -13.428 -43.972 1.00 88.19 650 LEU A CA 1
ATOM 5133 C C . LEU A 1 650 ? 16.887 -13.994 -43.042 1.00 88.19 650 LEU A C 1
ATOM 5135 O O . LEU A 1 650 ? 16.825 -15.144 -42.616 1.00 88.19 650 LEU A O 1
ATOM 5139 N N . LEU A 1 651 ? 17.881 -13.183 -42.721 1.00 87.00 651 LEU A N 1
ATOM 5140 C CA . LEU A 1 651 ? 19.006 -13.585 -41.896 1.00 87.00 651 LEU A CA 1
ATOM 5141 C C . LEU A 1 651 ? 18.793 -13.151 -40.445 1.00 87.00 651 LEU A C 1
ATOM 5143 O O . LEU A 1 651 ? 18.518 -11.981 -40.173 1.00 87.00 651 LEU A O 1
ATOM 5147 N N . LEU A 1 652 ? 18.942 -14.084 -39.513 1.00 85.81 652 LEU A N 1
ATOM 5148 C CA . LEU A 1 652 ? 18.875 -13.832 -38.080 1.00 85.81 652 LEU A CA 1
ATOM 5149 C C . LEU A 1 652 ? 20.305 -13.745 -37.544 1.00 85.81 652 LEU A C 1
ATOM 5151 O O . LEU A 1 652 ? 21.072 -14.679 -37.729 1.00 85.81 652 LEU A O 1
ATOM 5155 N N . ALA A 1 653 ? 20.677 -12.629 -36.916 1.00 82.38 653 ALA A N 1
ATOM 5156 C CA . ALA A 1 653 ? 22.034 -12.429 -36.407 1.00 82.38 653 ALA A CA 1
ATOM 5157 C C . ALA A 1 653 ? 22.040 -11.788 -35.018 1.00 82.38 653 ALA A C 1
ATOM 5159 O O . ALA A 1 653 ? 21.275 -10.862 -34.741 1.00 82.38 653 ALA A O 1
ATOM 5160 N N . ALA A 1 654 ? 22.977 -12.198 -34.162 1.00 70.50 654 ALA A N 1
ATOM 5161 C CA . ALA A 1 654 ? 23.198 -11.545 -32.871 1.00 70.50 654 ALA A CA 1
ATOM 5162 C C . ALA A 1 654 ? 23.697 -10.093 -33.026 1.00 70.50 654 ALA A C 1
ATOM 5164 O O . ALA A 1 654 ? 23.353 -9.233 -32.212 1.00 70.50 654 ALA A O 1
ATOM 5165 N N . SER A 1 655 ? 24.475 -9.805 -34.079 1.00 69.94 655 SER A N 1
ATOM 5166 C CA . SER A 1 655 ? 25.083 -8.490 -34.347 1.00 69.94 655 SER A CA 1
ATOM 5167 C C . SER A 1 655 ? 24.946 -8.075 -35.821 1.00 69.94 655 SER A C 1
ATOM 5169 O O . SER A 1 655 ? 25.900 -8.210 -36.587 1.00 69.94 655 SER A O 1
ATOM 5171 N N . PRO A 1 656 ? 23.795 -7.510 -36.236 1.00 69.44 656 PRO A N 1
ATOM 5172 C CA . PRO A 1 656 ? 23.562 -7.105 -37.626 1.00 69.44 656 PRO A CA 1
ATOM 5173 C C . PRO A 1 656 ? 24.592 -6.119 -38.192 1.00 69.44 656 PRO A C 1
ATOM 5175 O O . PRO A 1 656 ? 24.921 -6.185 -39.369 1.00 69.44 656 PRO A O 1
ATOM 5178 N N . GLY A 1 657 ? 25.128 -5.220 -37.356 1.00 63.12 657 GLY A N 1
ATOM 5179 C CA . GLY A 1 657 ? 26.094 -4.195 -37.775 1.00 63.12 657 GLY A CA 1
ATOM 5180 C C . GLY A 1 657 ? 27.494 -4.719 -38.119 1.00 63.12 657 GLY A C 1
ATOM 5181 O O . GLY A 1 657 ? 28.290 -3.973 -38.674 1.00 63.12 657 GLY A O 1
ATOM 5182 N N . ALA A 1 658 ? 27.798 -5.982 -37.801 1.00 61.75 658 ALA A N 1
ATOM 5183 C CA . ALA A 1 658 ? 29.058 -6.632 -38.167 1.00 61.75 658 ALA A CA 1
ATOM 5184 C C . ALA A 1 658 ? 28.984 -7.357 -39.525 1.00 61.75 658 ALA A C 1
ATOM 5186 O O . ALA A 1 658 ? 29.975 -7.928 -39.977 1.00 61.75 658 ALA A O 1
ATOM 5187 N N . LEU A 1 659 ? 27.812 -7.366 -40.168 1.00 68.94 659 LEU A N 1
ATOM 5188 C CA . LEU A 1 659 ? 27.604 -8.057 -41.433 1.00 68.94 659 LEU A CA 1
ATOM 5189 C C . LEU A 1 659 ? 28.028 -7.176 -42.616 1.00 68.94 659 LEU A C 1
ATOM 5191 O O . LEU A 1 659 ? 27.777 -5.969 -42.603 1.00 68.94 659 LEU A O 1
ATOM 5195 N N . PRO A 1 660 ? 28.619 -7.762 -43.671 1.00 62.34 660 PRO A N 1
ATOM 5196 C CA . PRO A 1 660 ? 28.868 -7.042 -44.913 1.00 62.34 660 PRO A CA 1
ATOM 5197 C C . PRO A 1 660 ? 27.542 -6.550 -45.518 1.00 62.34 660 PRO A C 1
ATOM 5199 O O . PRO A 1 660 ? 26.528 -7.253 -45.450 1.00 62.34 660 PRO A O 1
ATOM 5202 N N . GLY A 1 661 ? 27.561 -5.334 -46.079 1.00 57.16 661 GLY A N 1
ATOM 5203 C CA . GLY A 1 661 ? 26.386 -4.663 -46.647 1.00 57.16 661 GLY A CA 1
ATOM 5204 C C . GLY A 1 661 ? 25.686 -5.467 -47.756 1.00 57.16 661 GLY A C 1
ATOM 5205 O O . GLY A 1 661 ? 26.255 -6.432 -48.270 1.00 57.16 661 GLY A O 1
ATOM 5206 N N . PRO A 1 662 ? 24.441 -5.104 -48.119 1.00 56.62 662 PRO A N 1
ATOM 5207 C CA . PRO A 1 662 ? 23.662 -5.846 -49.107 1.00 56.62 662 PRO A CA 1
ATOM 5208 C C . PRO A 1 662 ? 24.376 -5.880 -50.465 1.00 56.62 662 PRO A C 1
ATOM 5210 O O . PRO A 1 662 ? 24.802 -4.843 -50.973 1.00 56.62 662 PRO A O 1
ATOM 5213 N N . ASP A 1 663 ? 24.495 -7.076 -51.046 1.00 60.28 663 ASP A N 1
ATOM 5214 C CA . ASP A 1 663 ? 25.017 -7.268 -52.399 1.00 60.28 663 ASP A CA 1
ATOM 5215 C C . ASP A 1 663 ? 23.961 -6.787 -53.415 1.00 60.28 663 ASP A C 1
ATOM 5217 O O . ASP A 1 663 ? 22.860 -7.343 -53.441 1.00 60.28 663 ASP A O 1
ATOM 5221 N N . PRO A 1 664 ? 24.251 -5.769 -54.249 1.00 56.09 664 PRO A N 1
ATOM 5222 C CA . PRO A 1 664 ? 23.303 -5.252 -55.237 1.00 56.09 664 PRO A CA 1
ATOM 5223 C C . PRO A 1 664 ? 22.930 -6.263 -56.334 1.00 56.09 664 PRO A C 1
ATOM 5225 O O . PRO A 1 664 ? 21.984 -6.014 -57.082 1.00 56.09 664 PRO A O 1
ATOM 5228 N N . HIS A 1 665 ? 23.653 -7.382 -56.449 1.00 52.56 665 HIS A N 1
ATOM 5229 C CA . HIS A 1 665 ? 23.401 -8.435 -57.434 1.00 52.56 665 HIS A CA 1
ATOM 5230 C C . HIS A 1 665 ? 22.838 -9.735 -56.829 1.00 52.56 665 HIS A C 1
ATOM 5232 O O . HIS A 1 665 ? 22.571 -10.677 -57.575 1.00 52.56 665 HIS A O 1
ATOM 5238 N N . GLY A 1 666 ? 22.632 -9.788 -55.508 1.00 55.56 666 GLY A N 1
ATOM 5239 C CA . GLY A 1 666 ? 22.069 -10.942 -54.800 1.00 55.56 666 GLY A CA 1
ATOM 5240 C C . GLY A 1 666 ? 20.549 -10.865 -54.575 1.00 55.56 666 GLY A C 1
ATOM 5241 O O . GLY A 1 666 ? 19.933 -9.823 -54.816 1.00 55.56 666 GLY A O 1
ATOM 5242 N N . PRO A 1 667 ? 19.912 -11.954 -54.098 1.00 57.59 667 PRO A N 1
ATOM 5243 C CA . PRO A 1 667 ? 18.514 -11.929 -53.679 1.00 57.59 667 PRO A CA 1
ATOM 5244 C C . PRO A 1 667 ? 18.308 -10.925 -52.529 1.00 57.59 667 PRO A C 1
ATOM 5246 O O . PRO A 1 667 ? 19.236 -10.685 -51.748 1.00 57.59 667 PRO A O 1
ATOM 5249 N N . PRO A 1 668 ? 17.101 -10.338 -52.391 1.00 60.38 668 PRO A N 1
ATOM 5250 C CA . PRO A 1 668 ? 16.817 -9.367 -51.341 1.00 60.38 668 PRO A CA 1
ATOM 5251 C C . PRO A 1 668 ? 17.088 -9.978 -49.962 1.00 60.38 668 PRO A C 1
ATOM 5253 O O . PRO A 1 668 ? 16.487 -10.984 -49.572 1.00 60.38 668 PRO A O 1
ATOM 5256 N N . ARG A 1 669 ? 18.034 -9.358 -49.249 1.00 71.94 669 ARG A N 1
ATOM 5257 C CA . ARG A 1 669 ? 18.511 -9.777 -47.931 1.00 71.94 669 ARG A CA 1
ATOM 5258 C C . ARG A 1 669 ? 17.919 -8.870 -46.859 1.00 71.94 669 ARG A C 1
ATOM 5260 O O . ARG A 1 669 ? 18.243 -7.685 -46.801 1.00 71.94 669 ARG A O 1
ATOM 5267 N N . LEU A 1 670 ? 17.096 -9.444 -45.988 1.00 80.00 670 LEU A N 1
ATOM 5268 C CA . LEU A 1 670 ? 16.617 -8.797 -44.765 1.00 80.00 670 LEU A CA 1
ATOM 5269 C C . LEU A 1 670 ? 17.424 -9.334 -43.583 1.00 80.00 670 LEU A C 1
ATOM 5271 O O . LEU A 1 670 ? 17.716 -10.525 -43.531 1.00 80.00 670 LEU A O 1
ATOM 5275 N N . VAL A 1 671 ? 17.800 -8.476 -42.636 1.00 83.19 671 VAL A N 1
ATOM 5276 C CA . VAL A 1 671 ? 18.584 -8.878 -41.459 1.00 83.19 671 VAL A CA 1
ATOM 5277 C C . VAL A 1 671 ? 17.850 -8.473 -40.189 1.00 83.19 671 VAL A C 1
ATOM 5279 O O . VAL A 1 671 ? 17.552 -7.294 -40.003 1.00 83.19 671 VAL A O 1
ATOM 5282 N N . LEU A 1 672 ? 17.609 -9.434 -39.297 1.00 81.81 672 LEU A N 1
ATOM 5283 C CA . LEU A 1 672 ? 16.978 -9.215 -37.997 1.00 81.81 672 LEU A CA 1
ATOM 5284 C C . LEU A 1 672 ? 17.951 -9.492 -36.851 1.00 81.81 672 LEU A C 1
ATOM 5286 O O . LEU A 1 672 ? 18.713 -10.457 -36.874 1.00 81.81 672 LEU A O 1
ATOM 5290 N N . GLN A 1 673 ? 17.904 -8.635 -35.829 1.00 79.12 673 GLN A N 1
ATOM 5291 C CA . GLN A 1 673 ? 18.687 -8.803 -34.607 1.00 79.12 673 GLN A CA 1
ATOM 5292 C C . GLN A 1 673 ? 18.028 -9.845 -33.692 1.00 79.12 673 GLN A C 1
ATOM 5294 O O . GLN A 1 673 ? 16.859 -9.680 -33.344 1.00 79.12 673 GLN A O 1
ATOM 5299 N N . LYS A 1 674 ? 18.771 -10.874 -33.263 1.00 75.38 674 LYS A N 1
ATOM 5300 C CA . LYS A 1 674 ? 18.320 -11.822 -32.230 1.00 75.38 674 LYS A CA 1
ATOM 5301 C C . LYS A 1 674 ? 18.422 -11.217 -30.806 1.00 75.38 674 LYS A C 1
ATOM 5303 O O . LYS A 1 674 ? 19.382 -10.482 -30.551 1.00 75.38 674 LYS A O 1
ATOM 5308 N N . PRO A 1 675 ? 17.495 -11.553 -29.878 1.00 70.25 675 PRO A N 1
ATOM 5309 C CA . PRO A 1 675 ? 16.243 -12.275 -30.127 1.00 70.25 675 PRO A CA 1
ATOM 5310 C C . PRO A 1 675 ? 15.224 -11.382 -30.844 1.00 70.25 675 PRO A C 1
ATOM 5312 O O . PRO A 1 675 ? 15.080 -10.202 -30.525 1.00 70.25 675 PRO A O 1
ATOM 5315 N N . VAL A 1 676 ? 14.530 -11.956 -31.827 1.00 73.94 676 VAL A N 1
ATOM 5316 C CA . VAL A 1 676 ? 13.673 -11.214 -32.760 1.00 73.94 676 VAL A CA 1
ATOM 5317 C C . VAL A 1 676 ? 12.288 -10.981 -32.142 1.00 73.94 676 VAL A C 1
ATOM 5319 O O . VAL A 1 676 ? 11.582 -11.961 -31.910 1.00 73.94 676 VAL A O 1
ATOM 5322 N N . PRO A 1 677 ? 11.855 -9.725 -31.916 1.00 74.75 677 PRO A N 1
ATOM 5323 C CA . PRO A 1 677 ? 10.492 -9.441 -31.462 1.00 74.75 677 PRO A CA 1
ATOM 5324 C C . PRO A 1 677 ? 9.457 -9.817 -32.527 1.00 74.75 677 PRO A C 1
ATOM 5326 O O . PRO A 1 677 ? 9.707 -9.599 -33.721 1.00 74.75 677 PRO A O 1
ATOM 5329 N N . ARG A 1 678 ? 8.261 -10.283 -32.126 1.00 75.12 678 ARG A N 1
ATOM 5330 C CA . ARG A 1 678 ? 7.239 -10.749 -33.089 1.00 75.12 678 ARG A CA 1
ATOM 5331 C C . ARG A 1 678 ? 6.864 -9.691 -34.126 1.00 75.12 678 ARG A C 1
ATOM 5333 O O . ARG A 1 678 ? 6.763 -9.997 -35.308 1.00 75.12 678 ARG A O 1
ATOM 5340 N N . ARG A 1 679 ? 6.731 -8.423 -33.714 1.00 73.81 679 ARG A N 1
ATOM 5341 C CA . ARG A 1 679 ? 6.325 -7.318 -34.605 1.00 73.81 679 ARG A CA 1
ATOM 5342 C C . ARG A 1 679 ? 7.372 -7.044 -35.680 1.00 73.81 679 ARG A C 1
ATOM 5344 O O . ARG A 1 679 ? 7.025 -6.777 -36.823 1.00 73.81 679 ARG A O 1
ATOM 5351 N N . THR A 1 680 ? 8.651 -7.165 -35.328 1.00 76.38 680 THR A N 1
ATOM 5352 C CA . THR A 1 680 ? 9.763 -7.004 -36.271 1.00 76.38 680 THR A CA 1
ATOM 5353 C C . THR A 1 680 ? 9.813 -8.165 -37.260 1.00 76.38 680 THR A C 1
ATOM 5355 O O . THR A 1 680 ? 10.035 -7.939 -38.448 1.00 76.38 680 THR A O 1
ATOM 5358 N N . LEU A 1 681 ? 9.564 -9.395 -36.793 1.00 79.00 681 LEU A N 1
ATOM 5359 C CA . LEU A 1 681 ? 9.436 -10.561 -37.668 1.00 79.00 681 LEU A CA 1
ATOM 5360 C C . LEU A 1 681 ? 8.260 -10.392 -38.639 1.00 79.00 681 LEU A C 1
ATOM 5362 O O . LEU A 1 681 ? 8.429 -10.598 -39.836 1.00 79.00 681 LEU A O 1
ATOM 5366 N N . PHE A 1 682 ? 7.091 -9.968 -38.153 1.00 78.00 682 PHE A N 1
ATOM 5367 C CA . PHE A 1 682 ? 5.896 -9.781 -38.982 1.00 78.00 682 PHE A CA 1
ATOM 5368 C C . PHE A 1 682 ? 6.092 -8.678 -40.017 1.00 78.00 682 PHE A C 1
ATOM 5370 O O . PHE A 1 682 ? 5.856 -8.915 -41.198 1.00 78.00 682 PHE A O 1
ATOM 5377 N N . ALA A 1 683 ? 6.627 -7.525 -39.610 1.00 76.44 683 ALA A N 1
ATOM 5378 C CA . ALA A 1 683 ? 6.954 -6.441 -40.530 1.00 76.44 683 ALA A CA 1
ATOM 5379 C C . ALA A 1 683 ? 7.966 -6.878 -41.604 1.00 76.44 683 ALA A C 1
ATOM 5381 O O . ALA A 1 683 ? 7.835 -6.496 -42.765 1.00 76.44 683 ALA A O 1
ATOM 5382 N N . ALA A 1 684 ? 8.954 -7.707 -41.249 1.00 79.31 684 ALA A N 1
ATOM 5383 C CA . ALA A 1 684 ? 9.898 -8.255 -42.220 1.00 79.31 684 ALA A CA 1
ATOM 5384 C C . ALA A 1 684 ? 9.220 -9.225 -43.199 1.00 79.31 684 ALA A C 1
ATOM 5386 O O . ALA A 1 684 ? 9.469 -9.141 -44.397 1.00 79.31 684 ALA A O 1
ATOM 5387 N N . LEU A 1 685 ? 8.334 -10.105 -42.719 1.00 79.50 685 LEU A N 1
ATOM 5388 C CA . LEU A 1 685 ? 7.567 -11.031 -43.564 1.00 79.50 685 LEU A CA 1
ATOM 5389 C C . LEU A 1 685 ? 6.603 -10.301 -44.516 1.00 79.50 685 LEU A C 1
ATOM 5391 O O . LEU A 1 685 ? 6.419 -10.740 -45.650 1.00 79.50 685 LEU A O 1
ATOM 5395 N N . GLU A 1 686 ? 6.031 -9.171 -44.097 1.00 75.88 686 GLU A N 1
ATOM 5396 C CA . GLU A 1 686 ? 5.178 -8.321 -44.941 1.00 75.88 686 GLU A CA 1
ATOM 5397 C C . GLU A 1 686 ? 5.964 -7.622 -46.064 1.00 75.88 686 GLU A C 1
ATOM 5399 O O . GLU A 1 686 ? 5.442 -7.435 -47.163 1.00 75.88 686 GLU A O 1
ATOM 5404 N N . GLN A 1 687 ? 7.240 -7.293 -45.831 1.00 74.31 687 GLN A N 1
ATOM 5405 C CA . GLN A 1 687 ? 8.122 -6.640 -46.811 1.00 74.31 687 GLN A CA 1
ATOM 5406 C C . GLN A 1 687 ? 8.662 -7.585 -47.899 1.00 74.31 687 GLN A C 1
ATOM 5408 O O . GLN A 1 687 ? 9.268 -7.125 -48.865 1.00 74.31 687 GLN A O 1
ATOM 5413 N N . ILE A 1 688 ? 8.450 -8.899 -47.771 1.00 72.25 688 ILE A N 1
ATOM 5414 C CA . ILE A 1 688 ? 9.003 -9.918 -48.681 1.00 72.25 688 ILE A CA 1
ATOM 5415 C C . ILE A 1 688 ? 8.243 -9.997 -50.032 1.00 72.25 688 ILE A C 1
ATOM 5417 O O . ILE A 1 688 ? 8.716 -10.653 -50.960 1.00 72.25 688 ILE A O 1
ATOM 5421 N N . ALA A 1 689 ? 7.124 -9.275 -50.214 1.00 53.19 689 ALA A N 1
ATOM 5422 C CA . ALA A 1 689 ? 6.406 -9.164 -51.497 1.00 53.19 689 ALA A CA 1
ATOM 5423 C C . ALA A 1 689 ? 6.471 -7.758 -52.130 1.00 53.19 689 ALA A C 1
ATOM 5425 O O . ALA A 1 689 ? 6.511 -6.760 -51.412 1.00 53.19 689 ALA A O 1
ATOM 5426 N N . PRO A 1 690 ? 6.410 -7.641 -53.476 1.00 44.38 690 PRO A N 1
ATOM 5427 C CA . PRO A 1 690 ? 6.258 -6.344 -54.127 1.00 44.38 690 PRO A CA 1
ATOM 5428 C C . PRO A 1 690 ? 4.901 -5.722 -53.749 1.00 44.38 690 PRO A C 1
ATOM 5430 O O . PRO A 1 690 ? 3.889 -6.432 -53.739 1.00 44.38 690 PRO A O 1
ATOM 5433 N N . PRO A 1 691 ? 4.844 -4.411 -53.453 1.00 36.00 691 PRO A N 1
ATOM 5434 C CA . PRO A 1 691 ? 3.610 -3.769 -53.022 1.00 36.00 691 PRO A CA 1
ATOM 5435 C C . PRO A 1 691 ? 2.559 -3.815 -54.147 1.00 36.00 691 PRO A C 1
ATOM 5437 O O . PRO A 1 691 ? 2.895 -3.556 -55.308 1.00 36.00 691 PRO A O 1
ATOM 5440 N N . PRO A 1 692 ? 1.279 -4.114 -53.855 1.00 35.34 692 PRO A N 1
ATOM 5441 C CA . PRO A 1 692 ? 0.211 -3.901 -54.825 1.00 35.34 692 PRO A CA 1
ATOM 5442 C C . PRO A 1 692 ? 0.108 -2.400 -55.164 1.00 35.34 692 PRO A C 1
ATOM 5444 O O . PRO A 1 692 ? 0.380 -1.561 -54.301 1.00 35.34 692 PRO A O 1
ATOM 5447 N N . PRO A 1 693 ? -0.287 -2.025 -56.397 1.00 33.25 693 PRO A N 1
ATOM 5448 C CA . PRO A 1 693 ? -0.417 -0.622 -56.774 1.00 33.25 693 PRO A CA 1
ATOM 5449 C C . PRO A 1 693 ? -1.494 0.035 -55.905 1.00 33.25 693 PRO A C 1
ATOM 5451 O O . PRO A 1 693 ? -2.668 -0.338 -55.962 1.00 33.25 693 PRO A O 1
ATOM 5454 N N . ALA A 1 694 ? -1.084 0.990 -55.072 1.00 32.44 694 ALA A N 1
ATOM 5455 C CA . ALA A 1 694 ? -1.983 1.686 -54.164 1.00 32.44 694 ALA A CA 1
ATOM 5456 C C . ALA A 1 694 ? -3.025 2.512 -54.950 1.00 32.44 694 ALA A C 1
ATOM 5458 O O . ALA A 1 694 ? -2.667 3.198 -55.915 1.00 32.44 694 ALA A O 1
ATOM 5459 N N . PRO A 1 695 ? -4.311 2.492 -54.556 1.00 33.22 695 PRO A N 1
ATOM 5460 C CA . PRO A 1 695 ? -5.301 3.403 -55.105 1.00 33.22 695 PRO A CA 1
ATOM 5461 C C . PRO A 1 695 ? -4.987 4.837 -54.662 1.00 33.22 695 PRO A C 1
ATOM 5463 O O . PRO A 1 695 ? -4.784 5.123 -53.483 1.00 33.22 695 PRO A O 1
ATOM 5466 N N . VAL A 1 696 ? -4.962 5.740 -55.639 1.00 33.22 696 VAL A N 1
ATOM 5467 C CA . VAL A 1 696 ? -4.755 7.178 -55.453 1.00 33.22 696 VAL A CA 1
ATOM 5468 C C . VAL A 1 696 ? -5.865 7.735 -54.553 1.00 33.22 696 VAL A C 1
ATOM 5470 O O . VAL A 1 696 ? -7.028 7.751 -54.954 1.00 33.22 696 VAL A O 1
ATOM 5473 N N . SER A 1 697 ? -5.512 8.198 -53.351 1.00 27.77 697 SER A N 1
ATOM 5474 C CA . SER A 1 697 ? -6.374 9.038 -52.506 1.00 27.77 697 SER A CA 1
ATOM 5475 C C . SER A 1 697 ? -5.848 10.482 -52.481 1.00 27.77 697 SER A C 1
ATOM 5477 O O . SER A 1 697 ? -4.636 10.679 -52.594 1.00 27.77 697 SER A O 1
ATOM 5479 N N . PRO A 1 698 ? -6.728 11.497 -52.387 1.00 39.75 698 PRO A N 1
ATOM 5480 C CA . PRO A 1 698 ? -6.377 12.886 -52.656 1.00 39.75 698 PRO A CA 1
ATOM 5481 C C . PRO A 1 698 ? -5.793 13.617 -51.433 1.00 39.75 698 PRO A C 1
ATOM 5483 O O . PRO A 1 698 ? -6.335 13.537 -50.335 1.00 39.75 698 PRO A O 1
ATOM 5486 N N . ASP A 1 699 ? -4.707 14.351 -51.693 1.00 31.44 699 ASP A N 1
ATOM 5487 C CA . ASP A 1 699 ? -4.102 15.473 -50.959 1.00 31.44 699 ASP A CA 1
ATOM 5488 C C . ASP A 1 699 ? -4.039 15.426 -49.416 1.00 31.44 699 ASP A C 1
ATOM 5490 O O . ASP A 1 699 ? -4.883 15.969 -48.702 1.00 31.44 699 ASP A O 1
ATOM 5494 N N . LEU A 1 700 ? -2.893 14.953 -48.915 1.00 26.02 700 LEU A N 1
ATOM 5495 C CA . LEU A 1 700 ? -2.193 15.589 -47.791 1.00 26.02 700 LEU A CA 1
ATOM 5496 C C . LEU A 1 700 ? -1.063 16.469 -48.369 1.00 26.02 700 LEU A C 1
ATOM 5498 O O . LEU A 1 700 ? -0.458 16.085 -49.374 1.00 26.02 700 LEU A O 1
ATOM 5502 N N . PRO A 1 701 ? -0.764 17.651 -47.797 1.00 33.16 701 PRO A N 1
ATOM 5503 C CA . PRO A 1 701 ? 0.188 18.588 -48.387 1.00 33.16 701 PRO A CA 1
ATOM 5504 C C . PRO A 1 701 ? 1.612 18.015 -48.354 1.00 33.16 701 PRO A C 1
ATOM 5506 O O . PRO A 1 701 ? 2.257 17.954 -47.311 1.00 33.16 701 PRO A O 1
ATOM 5509 N N . ALA A 1 702 ? 2.107 17.602 -49.520 1.00 31.72 702 ALA A N 1
ATOM 5510 C CA . ALA A 1 702 ? 3.480 17.156 -49.711 1.00 31.72 702 ALA A CA 1
ATOM 5511 C C . ALA A 1 702 ? 4.468 18.324 -49.541 1.00 31.72 702 ALA A C 1
ATOM 5513 O O . ALA A 1 702 ? 4.377 19.335 -50.248 1.00 31.72 702 ALA A O 1
ATOM 5514 N N . PHE A 1 703 ? 5.460 18.161 -48.661 1.00 30.00 703 PHE A N 1
ATOM 5515 C CA . PHE A 1 703 ? 6.647 19.015 -48.620 1.00 30.00 703 PHE A CA 1
ATOM 5516 C C . PHE A 1 703 ? 7.389 18.908 -49.960 1.00 30.00 703 PHE A C 1
ATOM 5518 O O . PHE A 1 703 ? 8.025 17.905 -50.276 1.00 30.00 703 PHE A O 1
ATOM 5525 N N . ARG A 1 704 ? 7.283 19.950 -50.788 1.00 33.88 704 ARG A N 1
ATOM 5526 C CA . ARG A 1 704 ? 8.017 20.052 -52.053 1.00 33.88 704 ARG A CA 1
ATOM 5527 C C . ARG A 1 704 ? 9.410 20.621 -51.794 1.00 33.88 704 ARG A C 1
ATOM 5529 O O . ARG A 1 704 ? 9.558 21.836 -51.688 1.00 33.88 704 ARG A O 1
ATOM 5536 N N . HIS A 1 705 ? 10.441 19.780 -51.822 1.00 32.50 705 HIS A N 1
ATOM 5537 C CA . HIS A 1 705 ? 11.783 20.261 -52.151 1.00 32.50 705 HIS A CA 1
ATOM 5538 C C . HIS A 1 705 ? 11.789 20.753 -53.608 1.00 32.50 705 HIS A C 1
ATOM 5540 O O . HIS A 1 705 ? 11.539 19.990 -54.541 1.00 32.50 705 HIS A O 1
ATOM 5546 N N . ARG A 1 706 ? 12.065 22.045 -53.815 1.00 39.38 706 ARG A N 1
ATOM 5547 C CA . ARG A 1 706 ? 12.428 22.612 -55.123 1.00 39.38 706 ARG A CA 1
ATOM 5548 C C . ARG A 1 706 ? 13.890 23.057 -55.073 1.00 39.38 706 ARG A C 1
ATOM 5550 O O . ARG A 1 706 ? 14.184 24.122 -54.545 1.00 39.38 706 ARG A O 1
ATOM 5557 N N . GLY A 1 707 ? 14.788 22.256 -55.644 1.00 35.41 707 GLY A N 1
ATOM 5558 C CA . GLY A 1 707 ? 16.194 22.607 -55.882 1.00 35.41 707 GLY A CA 1
ATOM 5559 C C . GLY A 1 707 ? 16.927 21.504 -56.666 1.00 35.41 707 GLY A C 1
ATOM 5560 O O . GLY A 1 707 ? 16.541 20.344 -56.536 1.00 35.41 707 GLY A O 1
ATOM 5561 N N . PRO A 1 708 ? 17.919 21.832 -57.521 1.00 37.34 708 PRO A N 1
ATOM 5562 C CA . PRO A 1 708 ? 18.570 20.868 -58.416 1.00 37.34 708 PRO A CA 1
ATOM 5563 C C . PRO A 1 708 ? 19.524 19.911 -57.664 1.00 37.34 708 PRO A C 1
ATOM 5565 O O . PRO A 1 708 ? 19.993 20.255 -56.578 1.00 37.34 708 PRO A O 1
ATOM 5568 N N . PRO A 1 709 ? 19.835 18.723 -58.225 1.00 41.03 709 PRO A N 1
ATOM 5569 C CA . PRO A 1 709 ? 20.540 17.659 -57.518 1.00 41.03 709 PRO A CA 1
ATOM 5570 C C . PRO A 1 709 ? 22.054 17.916 -57.462 1.00 41.03 709 PRO A C 1
ATOM 5572 O O . PRO A 1 709 ? 22.735 17.964 -58.484 1.00 41.03 709 PRO A O 1
ATOM 5575 N N . GLY A 1 710 ? 22.580 18.042 -56.246 1.00 45.78 710 GLY A N 1
ATOM 5576 C CA . GLY A 1 710 ? 24.002 18.015 -55.903 1.00 45.78 710 GLY A CA 1
ATOM 5577 C C . GLY A 1 710 ? 24.156 17.770 -54.393 1.00 45.78 710 GLY A C 1
ATOM 5578 O O . GLY A 1 710 ? 23.219 18.077 -53.652 1.00 45.78 710 GLY A O 1
ATOM 5579 N N . PRO A 1 711 ? 25.283 17.208 -53.911 1.00 46.75 711 PRO A N 1
ATOM 5580 C CA . PRO A 1 711 ? 25.471 16.892 -52.499 1.00 46.75 711 PRO A CA 1
ATOM 5581 C C . PRO A 1 711 ? 25.746 18.189 -51.734 1.00 46.75 711 PRO A C 1
ATOM 5583 O O . PRO A 1 711 ? 26.889 18.604 -51.555 1.00 46.75 711 PRO A O 1
ATOM 5586 N N . ARG A 1 712 ? 24.684 18.889 -51.339 1.00 49.91 712 ARG A N 1
ATOM 5587 C CA . ARG A 1 712 ? 24.790 20.056 -50.467 1.00 49.91 712 ARG A CA 1
ATOM 5588 C C . ARG A 1 712 ? 24.745 19.563 -49.023 1.00 49.91 712 ARG A C 1
ATOM 5590 O O . ARG A 1 712 ? 23.821 18.840 -48.665 1.00 49.91 712 ARG A O 1
ATOM 5597 N N . LEU A 1 713 ? 25.748 19.929 -48.221 1.00 64.12 713 LEU A N 1
ATOM 5598 C CA . LEU A 1 713 ? 25.749 19.613 -46.793 1.00 64.12 713 LEU A CA 1
ATOM 5599 C C . LEU A 1 713 ? 24.532 20.269 -46.128 1.00 64.12 713 LEU A C 1
ATOM 5601 O O . LEU A 1 713 ? 24.329 21.470 -46.303 1.00 64.12 713 LEU A O 1
ATOM 5605 N N . LEU A 1 714 ? 23.752 19.487 -45.381 1.00 70.19 714 LEU A N 1
ATOM 5606 C CA . LEU A 1 714 ? 22.613 19.976 -44.596 1.00 70.19 714 LEU A CA 1
ATOM 5607 C C . LEU A 1 714 ? 23.118 20.895 -43.475 1.00 70.19 714 LEU A C 1
ATOM 5609 O O . LEU A 1 714 ? 23.884 20.451 -42.624 1.00 70.19 714 LEU A O 1
ATOM 5613 N N . ASP A 1 715 ? 22.718 22.165 -43.462 1.00 81.38 715 ASP A N 1
ATOM 5614 C CA . ASP A 1 715 ? 23.078 23.130 -42.414 1.00 81.38 715 ASP A CA 1
ATOM 5615 C C . ASP A 1 715 ? 22.033 23.099 -41.291 1.00 81.38 715 ASP A C 1
ATOM 5617 O O . ASP A 1 715 ? 20.900 23.541 -41.473 1.00 81.38 715 ASP A O 1
ATOM 5621 N N . VAL A 1 716 ? 22.403 22.564 -40.128 1.00 86.25 716 VAL A N 1
ATOM 5622 C CA . VAL A 1 716 ? 21.502 22.361 -38.988 1.00 86.25 716 VAL A CA 1
ATOM 5623 C C . VAL A 1 716 ? 21.913 23.269 -37.831 1.00 86.25 716 VAL A C 1
ATOM 5625 O O . VAL A 1 716 ? 23.047 23.216 -37.345 1.00 86.25 716 VAL A O 1
ATOM 5628 N N . LEU A 1 717 ? 20.974 24.088 -37.360 1.00 88.62 717 LEU A N 1
ATOM 5629 C CA . LEU A 1 717 ? 21.148 24.949 -36.192 1.00 88.62 717 LEU A CA 1
ATOM 5630 C C . LEU A 1 717 ? 20.582 24.259 -34.945 1.00 88.62 717 LEU A C 1
ATOM 5632 O O . LEU A 1 717 ? 19.434 23.831 -34.936 1.00 88.62 717 LEU A O 1
ATOM 5636 N N . VAL A 1 718 ? 21.368 24.174 -33.877 1.00 88.75 718 VAL A N 1
ATOM 5637 C CA . VAL A 1 718 ? 20.959 23.611 -32.585 1.00 88.75 718 VAL A CA 1
ATOM 5638 C C . VAL A 1 718 ? 20.987 24.717 -31.538 1.00 88.75 718 VAL A C 1
ATOM 5640 O O . VAL A 1 718 ? 22.055 25.229 -31.203 1.00 88.75 718 VAL A O 1
ATOM 5643 N N . ALA A 1 719 ? 19.819 25.094 -31.027 1.00 89.56 719 ALA A N 1
ATOM 5644 C CA . ALA A 1 719 ? 19.670 26.065 -29.952 1.00 89.56 719 ALA A CA 1
ATOM 5645 C C . ALA A 1 719 ? 19.463 25.329 -28.619 1.00 89.56 719 ALA A C 1
ATOM 5647 O O . ALA A 1 719 ? 18.417 24.721 -28.400 1.00 89.56 719 ALA A O 1
ATOM 5648 N N . GLU A 1 720 ? 20.489 25.350 -27.769 1.00 83.12 720 GLU A N 1
ATOM 5649 C CA . GLU A 1 720 ? 20.563 24.640 -26.487 1.00 83.12 720 GLU A CA 1
ATOM 5650 C C . GLU A 1 720 ? 21.464 25.448 -25.548 1.00 83.12 720 GLU A C 1
ATOM 5652 O O . GLU A 1 720 ? 22.586 25.779 -25.922 1.00 83.12 720 GLU A O 1
ATOM 5657 N N . ASP A 1 721 ? 21.024 25.758 -24.332 1.00 80.50 721 ASP A N 1
ATOM 5658 C CA . ASP A 1 721 ? 21.788 26.589 -23.390 1.00 80.50 721 ASP A CA 1
ATOM 5659 C C . ASP A 1 721 ? 22.813 25.786 -22.568 1.00 80.50 721 ASP A C 1
ATOM 5661 O O . ASP A 1 721 ? 23.827 26.322 -22.107 1.00 80.50 721 ASP A O 1
ATOM 5665 N N . ASN A 1 722 ? 22.603 24.474 -22.434 1.00 76.25 722 ASN A N 1
ATOM 5666 C CA . ASN A 1 722 ? 23.503 23.585 -21.719 1.00 76.25 722 ASN A CA 1
ATOM 5667 C C . ASN A 1 722 ? 24.608 23.012 -22.626 1.00 76.25 722 ASN A C 1
ATOM 5669 O O . ASN A 1 722 ? 24.388 22.178 -23.509 1.00 76.25 722 ASN A O 1
ATOM 5673 N N . ARG A 1 723 ? 25.857 23.387 -22.332 1.00 69.31 723 ARG A N 1
ATOM 5674 C CA . ARG A 1 723 ? 27.058 22.963 -23.072 1.00 69.31 723 ARG A CA 1
ATOM 5675 C C . ARG A 1 723 ? 27.275 21.440 -23.100 1.00 69.31 723 ARG A C 1
ATOM 5677 O O . ARG A 1 723 ? 27.834 20.929 -24.071 1.00 69.31 723 ARG A O 1
ATOM 5684 N N . THR A 1 724 ? 26.821 20.713 -22.079 1.00 55.31 724 THR A N 1
ATOM 5685 C CA . THR A 1 724 ? 26.879 19.242 -22.023 1.00 55.31 724 THR A CA 1
ATOM 5686 C C . THR A 1 724 ? 25.895 18.619 -23.014 1.00 55.31 724 THR A C 1
ATOM 5688 O O . THR A 1 724 ? 26.269 17.718 -23.763 1.00 55.31 724 THR A O 1
ATOM 5691 N N . ASN A 1 725 ? 24.673 19.149 -23.108 1.00 63.06 725 ASN A N 1
ATOM 5692 C CA . ASN A 1 725 ? 23.670 18.689 -24.074 1.00 63.06 725 ASN A CA 1
ATOM 5693 C C . ASN A 1 725 ? 24.101 18.979 -25.519 1.00 63.06 725 ASN A C 1
ATOM 5695 O O . ASN A 1 725 ? 23.950 18.117 -26.384 1.00 63.06 725 ASN A O 1
ATOM 5699 N N . GLN A 1 726 ? 24.726 20.136 -25.776 1.00 70.31 726 GLN A N 1
ATOM 5700 C CA . GLN A 1 726 ? 25.328 20.446 -27.081 1.00 70.31 726 GLN A CA 1
ATOM 5701 C C . GLN A 1 726 ? 26.409 19.422 -27.478 1.00 70.31 726 GLN A C 1
ATOM 5703 O O . GLN A 1 726 ? 26.487 19.010 -28.639 1.00 70.31 726 GLN A O 1
ATOM 5708 N N . LEU A 1 727 ? 27.244 18.989 -26.522 1.00 60.59 727 LEU A N 1
ATOM 5709 C CA . LEU A 1 727 ? 28.290 17.987 -26.750 1.00 60.59 727 LEU A CA 1
ATOM 5710 C C . LEU A 1 727 ? 27.700 16.601 -27.051 1.00 60.59 727 LEU A C 1
ATOM 5712 O O . LEU A 1 727 ? 28.189 15.918 -27.954 1.00 60.59 727 LEU A O 1
ATOM 5716 N N . VAL A 1 728 ? 26.637 16.210 -26.339 1.00 58.91 728 VAL A N 1
ATOM 5717 C CA . VAL A 1 728 ? 25.880 14.974 -26.600 1.00 58.91 728 VAL A CA 1
ATOM 5718 C C . VAL A 1 728 ? 25.270 15.012 -28.002 1.00 58.91 728 VAL A C 1
ATOM 5720 O O . VAL A 1 728 ? 25.514 14.095 -28.783 1.00 58.91 728 VAL A O 1
ATOM 5723 N N . PHE A 1 729 ? 24.588 16.102 -28.373 1.00 64.62 729 PHE A N 1
ATOM 5724 C CA . PHE A 1 729 ? 24.027 16.288 -29.718 1.00 64.62 729 PHE A CA 1
ATOM 5725 C C . PHE A 1 729 ? 25.097 16.175 -30.811 1.00 64.62 729 PHE A C 1
ATOM 5727 O O . PHE A 1 729 ? 24.905 15.486 -31.813 1.00 64.62 729 PHE A O 1
ATOM 5734 N N . ARG A 1 730 ? 26.265 16.796 -30.598 1.00 69.69 730 ARG A N 1
ATOM 5735 C CA . ARG A 1 730 ? 27.392 16.738 -31.538 1.00 69.69 730 ARG A CA 1
ATOM 5736 C C . ARG A 1 730 ? 27.923 15.313 -31.722 1.00 69.69 730 ARG A C 1
ATOM 5738 O O . ARG A 1 730 ? 28.179 14.915 -32.855 1.00 69.69 730 ARG A O 1
ATOM 5745 N N . LYS A 1 731 ? 28.085 14.547 -30.637 1.00 60.06 731 LYS A N 1
ATOM 5746 C CA . LYS A 1 731 ? 28.550 13.148 -30.698 1.00 60.06 731 LYS A CA 1
ATOM 5747 C C . LYS A 1 731 ? 27.512 12.221 -31.335 1.00 60.06 731 LYS A C 1
ATOM 5749 O O . LYS A 1 731 ? 27.883 11.369 -32.133 1.00 60.06 731 LYS A O 1
ATOM 5754 N N . MET A 1 732 ? 26.229 12.409 -31.019 1.00 57.31 732 MET A N 1
ATOM 5755 C CA . MET A 1 732 ? 25.134 11.607 -31.573 1.00 57.31 732 MET A CA 1
ATOM 5756 C C . MET A 1 732 ? 25.004 11.768 -33.086 1.00 57.31 732 MET A C 1
ATOM 5758 O O . MET A 1 732 ? 24.882 10.777 -33.796 1.00 57.31 732 MET A O 1
ATOM 5762 N N . ILE A 1 733 ? 25.064 13.006 -33.581 1.00 63.12 733 ILE A N 1
ATOM 5763 C CA . ILE A 1 733 ? 24.952 13.286 -35.013 1.00 63.12 733 ILE A CA 1
ATOM 5764 C C . ILE A 1 733 ? 26.252 12.938 -35.756 1.00 63.12 733 ILE A C 1
ATOM 5766 O O . ILE A 1 733 ? 26.199 12.411 -36.863 1.00 63.12 733 ILE A O 1
ATOM 5770 N N . GLY A 1 734 ? 27.419 13.158 -35.138 1.00 56.19 734 GLY A N 1
ATOM 5771 C CA . GLY A 1 734 ? 28.713 12.776 -35.715 1.00 56.19 734 GLY A CA 1
ATOM 5772 C C . GLY A 1 734 ? 28.881 11.267 -35.938 1.00 56.19 734 GLY A C 1
ATOM 5773 O O . GLY A 1 734 ? 29.670 10.871 -36.787 1.00 56.19 734 GLY A O 1
ATOM 5774 N N . ALA A 1 735 ? 28.122 10.429 -35.224 1.00 48.91 735 ALA A N 1
ATOM 5775 C CA . ALA A 1 735 ? 28.116 8.975 -35.395 1.00 48.91 735 ALA A CA 1
ATOM 5776 C C . ALA A 1 735 ? 27.266 8.480 -36.586 1.00 48.91 735 ALA A C 1
ATOM 5778 O O . ALA A 1 735 ? 27.305 7.291 -36.890 1.00 48.91 735 ALA A O 1
ATOM 5779 N N . LEU A 1 736 ? 26.487 9.353 -37.241 1.00 49.31 736 LEU A N 1
ATOM 5780 C CA . LEU A 1 736 ? 25.547 8.976 -38.310 1.00 49.31 736 LEU A CA 1
ATOM 5781 C C . LEU A 1 736 ? 26.141 9.032 -39.733 1.00 49.31 736 LEU A C 1
ATOM 5783 O O . LEU A 1 736 ? 25.425 8.725 -40.677 1.00 49.31 736 LEU A O 1
ATOM 5787 N N . ASP A 1 737 ? 27.414 9.412 -39.898 1.00 53.62 737 ASP A N 1
ATOM 5788 C CA . ASP A 1 737 ? 28.135 9.514 -41.188 1.00 53.62 737 ASP A CA 1
ATOM 5789 C C . ASP A 1 737 ? 27.356 10.257 -42.304 1.00 53.62 737 ASP A C 1
ATOM 5791 O O . ASP A 1 737 ? 27.407 9.926 -43.488 1.00 53.62 737 ASP A O 1
ATOM 5795 N N . LEU A 1 738 ? 26.587 11.282 -41.911 1.00 58.09 738 LEU A N 1
ATOM 5796 C CA . LEU A 1 738 ? 25.807 12.132 -42.814 1.00 58.09 738 LEU A CA 1
ATOM 5797 C C . LEU A 1 738 ? 26.582 13.418 -43.163 1.00 58.09 738 LEU A C 1
ATOM 5799 O O . LEU A 1 738 ? 27.175 14.035 -42.274 1.00 58.09 738 LEU A O 1
ATOM 5803 N N . PRO A 1 739 ? 26.533 13.902 -44.420 1.00 59.47 739 PRO A N 1
ATOM 5804 C CA . PRO A 1 739 ? 27.152 15.166 -44.810 1.00 59.47 739 PRO A CA 1
ATOM 5805 C C . PRO A 1 739 ? 26.305 16.353 -44.316 1.00 59.47 739 PRO A C 1
ATOM 5807 O O . PRO A 1 739 ? 25.474 16.893 -45.046 1.00 59.47 739 PRO A O 1
ATOM 5810 N N . LEU A 1 740 ? 26.522 16.782 -43.071 1.00 73.94 740 LEU A N 1
ATOM 5811 C CA . LEU A 1 740 ? 25.853 17.934 -42.454 1.00 73.94 740 LEU A CA 1
ATOM 5812 C C . LEU A 1 740 ? 26.838 18.880 -41.748 1.00 73.94 740 LEU A C 1
ATOM 5814 O O . LEU A 1 740 ? 27.930 18.487 -41.344 1.00 73.94 740 LEU A O 1
ATOM 5818 N N . THR A 1 741 ? 26.439 20.139 -41.585 1.00 79.94 741 THR A N 1
ATOM 5819 C CA . THR A 1 741 ? 27.151 21.179 -40.827 1.00 79.94 741 THR A CA 1
ATOM 5820 C C . THR A 1 741 ? 26.316 21.552 -39.603 1.00 79.94 741 THR A C 1
ATOM 5822 O O . THR A 1 741 ? 25.143 21.876 -39.749 1.00 79.94 741 THR A O 1
ATOM 5825 N N . LEU A 1 742 ? 26.902 21.510 -38.399 1.00 82.00 742 LEU A N 1
ATOM 5826 C CA . LEU A 1 742 ? 26.218 21.859 -37.144 1.00 82.00 742 LEU A CA 1
ATOM 5827 C C . LEU A 1 742 ? 26.640 23.243 -36.649 1.00 82.00 742 LEU A C 1
ATOM 5829 O O . LEU A 1 742 ? 27.820 23.472 -36.368 1.00 82.00 742 LEU A O 1
ATOM 5833 N N . ARG A 1 743 ? 25.670 24.138 -36.459 1.00 88.25 743 ARG A N 1
ATOM 5834 C CA . ARG A 1 743 ? 25.849 25.436 -35.790 1.00 88.25 743 ARG A CA 1
ATOM 5835 C C . ARG A 1 743 ? 25.121 25.416 -34.450 1.00 88.25 743 ARG A C 1
ATOM 5837 O O . ARG A 1 743 ? 24.034 24.862 -34.361 1.00 88.25 743 ARG A O 1
ATOM 5844 N N . PHE A 1 744 ? 25.711 26.008 -33.414 1.00 87.25 744 PHE A N 1
ATOM 5845 C CA . PHE A 1 744 ? 25.133 26.026 -32.066 1.00 87.25 744 PHE A CA 1
ATOM 5846 C C . PHE A 1 744 ? 24.806 27.455 -31.636 1.00 87.25 744 PHE A C 1
ATOM 5848 O O . PHE A 1 744 ? 25.594 28.365 -31.895 1.00 87.25 744 PHE A O 1
ATOM 5855 N N . ALA A 1 745 ? 23.669 27.624 -30.968 1.00 88.31 745 ALA A N 1
ATOM 5856 C CA . ALA A 1 745 ? 23.243 28.856 -30.313 1.00 88.31 745 ALA A CA 1
ATOM 5857 C C . ALA A 1 745 ? 22.960 28.565 -28.833 1.00 88.31 745 ALA A C 1
ATOM 5859 O O . ALA A 1 745 ? 22.367 27.536 -28.515 1.00 88.31 745 ALA A O 1
ATOM 5860 N N . ASN A 1 746 ? 23.375 29.455 -27.930 1.00 86.56 746 ASN A N 1
ATOM 5861 C CA . ASN A 1 746 ? 23.290 29.226 -26.481 1.00 86.56 746 ASN A CA 1
ATOM 5862 C C . ASN A 1 746 ? 21.999 29.776 -25.845 1.00 86.56 746 ASN A C 1
ATOM 5864 O O . ASN A 1 746 ? 21.842 29.730 -24.627 1.00 86.56 746 ASN A O 1
ATOM 5868 N N . ASN A 1 747 ? 21.112 30.374 -26.640 1.00 86.44 747 ASN A N 1
ATOM 5869 C CA . ASN A 1 747 ? 19.817 30.914 -26.226 1.00 86.44 747 ASN A CA 1
ATOM 5870 C C . ASN A 1 747 ? 18.960 31.246 -27.464 1.00 86.44 747 ASN A C 1
ATOM 5872 O O . ASN A 1 747 ? 19.450 31.234 -28.598 1.00 86.44 747 ASN A O 1
ATOM 5876 N N . GLY A 1 748 ? 17.684 31.589 -27.256 1.00 85.12 748 GLY A N 1
ATOM 5877 C CA . GLY A 1 748 ? 16.767 31.927 -28.347 1.00 85.12 748 GLY A CA 1
ATOM 5878 C C . GLY A 1 748 ? 17.138 33.187 -29.145 1.00 85.12 748 GLY A C 1
ATOM 5879 O O . GLY A 1 748 ? 16.841 33.249 -30.336 1.00 85.12 748 GLY A O 1
ATOM 5880 N N . LEU A 1 749 ? 17.829 34.170 -28.549 1.00 87.94 749 LEU A N 1
ATOM 5881 C CA . LEU A 1 749 ? 18.271 35.381 -29.261 1.00 87.94 749 LEU A CA 1
ATOM 5882 C C . LEU A 1 749 ? 19.388 35.054 -30.253 1.00 87.94 749 LEU A C 1
ATOM 5884 O O . LEU A 1 749 ? 19.286 35.411 -31.425 1.00 87.94 749 LEU A O 1
ATOM 5888 N N . GLU A 1 750 ? 20.402 34.311 -29.807 1.00 91.06 750 GLU A N 1
ATOM 5889 C CA . GLU A 1 750 ? 21.477 33.806 -30.665 1.00 91.06 750 GLU A CA 1
ATOM 5890 C C . GLU A 1 750 ? 20.924 32.922 -31.789 1.00 91.06 750 GLU A C 1
ATOM 5892 O O . GLU A 1 750 ? 21.419 32.982 -32.912 1.00 91.06 750 GLU A O 1
ATOM 5897 N N . ALA A 1 751 ? 19.865 32.145 -31.530 1.00 89.50 751 ALA A N 1
ATOM 5898 C CA . ALA A 1 751 ? 19.211 31.334 -32.555 1.00 89.50 751 ALA A CA 1
ATOM 5899 C C . ALA A 1 751 ? 18.546 32.202 -33.641 1.00 89.50 751 ALA A C 1
ATOM 5901 O O . ALA A 1 751 ? 18.704 31.940 -34.836 1.00 89.50 751 ALA A O 1
ATOM 5902 N N . VAL A 1 752 ? 17.855 33.276 -33.245 1.00 90.69 752 VAL A N 1
ATOM 5903 C CA . VAL A 1 752 ? 17.247 34.248 -34.172 1.00 90.69 752 VAL A CA 1
ATOM 5904 C C . VAL A 1 752 ? 18.317 35.026 -34.948 1.00 90.69 752 VAL A C 1
ATOM 5906 O O . VAL A 1 752 ? 18.166 35.259 -36.149 1.00 90.69 752 VAL A O 1
ATOM 5909 N N . GLU A 1 753 ? 19.413 35.422 -34.300 1.00 88.88 753 GLU A N 1
ATOM 5910 C CA . GLU A 1 753 ? 20.542 36.097 -34.952 1.00 88.88 753 GLU A CA 1
ATOM 5911 C C . GLU A 1 753 ? 21.259 35.178 -35.946 1.00 88.88 753 GLU A C 1
ATOM 5913 O O . GLU A 1 753 ? 21.510 35.582 -37.085 1.00 88.88 753 GLU A O 1
ATOM 5918 N N . ALA A 1 754 ? 21.510 33.922 -35.567 1.00 86.25 754 ALA A N 1
ATOM 5919 C CA . ALA A 1 754 ? 22.103 32.911 -36.436 1.00 86.25 754 ALA A CA 1
ATOM 5920 C C . ALA A 1 754 ? 21.217 32.609 -37.654 1.00 86.25 754 ALA A C 1
ATOM 5922 O O . ALA A 1 754 ? 21.747 32.423 -38.753 1.00 86.25 754 ALA A O 1
ATOM 5923 N N . PHE A 1 755 ? 19.889 32.620 -37.478 1.00 89.69 755 PHE A N 1
ATOM 5924 C CA . PHE A 1 755 ? 18.909 32.503 -38.560 1.00 89.69 755 PHE A CA 1
ATOM 5925 C C . PHE A 1 755 ? 18.935 33.710 -39.511 1.00 89.69 755 PHE A C 1
ATOM 5927 O O . PHE A 1 755 ? 18.899 33.536 -40.730 1.00 89.69 755 PHE A O 1
ATOM 5934 N N . ARG A 1 756 ? 19.030 34.939 -38.977 1.00 87.31 756 ARG A N 1
ATOM 5935 C CA . ARG A 1 756 ? 19.150 36.171 -39.784 1.00 87.31 756 ARG A CA 1
ATOM 5936 C C . ARG A 1 756 ? 20.448 36.221 -40.579 1.00 87.31 756 ARG A C 1
ATOM 5938 O O . ARG A 1 756 ? 20.433 36.681 -41.717 1.00 87.31 756 ARG A O 1
ATOM 5945 N N . ALA A 1 757 ? 21.551 35.784 -39.975 1.00 85.12 757 ALA A N 1
ATOM 5946 C CA . ALA A 1 757 ? 22.861 35.773 -40.613 1.00 85.12 757 ALA A CA 1
ATOM 5947 C C . ALA A 1 757 ? 22.922 34.754 -41.761 1.00 85.12 757 ALA A C 1
ATOM 5949 O O . ALA A 1 757 ? 23.422 35.067 -42.839 1.00 85.12 757 ALA A O 1
ATOM 5950 N N . GLN A 1 758 ? 22.390 33.548 -41.541 1.00 83.69 758 GLN A N 1
ATOM 5951 C CA . GLN A 1 758 ? 22.301 32.497 -42.550 1.00 83.69 758 GLN A CA 1
ATOM 5952 C C . GLN A 1 758 ? 21.138 31.560 -42.216 1.00 83.69 758 GLN A C 1
ATOM 5954 O O . GLN A 1 758 ? 21.175 30.873 -41.192 1.00 83.69 758 GLN A O 1
ATOM 5959 N N . ARG A 1 759 ? 20.140 31.482 -43.106 1.00 85.81 759 ARG A N 1
ATOM 5960 C CA . ARG A 1 759 ? 18.994 30.576 -42.937 1.00 85.81 759 ARG A CA 1
ATOM 5961 C C . ARG A 1 759 ? 19.461 29.107 -42.994 1.00 85.81 759 ARG A C 1
ATOM 5963 O O . ARG A 1 759 ? 19.995 28.719 -44.034 1.00 85.81 759 ARG A O 1
ATOM 5970 N N . PRO A 1 760 ? 19.305 28.324 -41.908 1.00 86.62 760 PRO A N 1
ATOM 5971 C CA . PRO A 1 760 ? 19.634 26.901 -41.885 1.00 86.62 760 PRO A CA 1
ATOM 5972 C C . PRO A 1 760 ? 18.568 26.073 -42.617 1.00 86.62 760 PRO A C 1
ATOM 5974 O O . PRO A 1 760 ? 17.471 26.558 -42.889 1.00 86.62 760 PRO A O 1
ATOM 5977 N N . ASP A 1 761 ? 18.890 24.815 -42.900 1.00 81.00 761 ASP A N 1
ATOM 5978 C CA . ASP A 1 761 ? 17.976 23.840 -43.499 1.00 81.00 761 ASP A CA 1
ATOM 5979 C C . ASP A 1 761 ? 17.075 23.163 -42.437 1.00 81.00 761 ASP A C 1
ATOM 5981 O O . ASP A 1 761 ? 15.997 22.677 -42.770 1.00 81.00 761 ASP A O 1
ATOM 5985 N N . LEU A 1 762 ? 17.491 23.143 -41.160 1.00 85.12 762 LEU A N 1
ATOM 5986 C CA . LEU A 1 762 ? 16.740 22.598 -40.015 1.00 85.12 762 LEU A CA 1
ATOM 5987 C C . LEU A 1 762 ? 17.171 23.280 -38.706 1.00 85.12 762 LEU A C 1
ATOM 5989 O O . LEU A 1 762 ? 18.352 23.589 -38.529 1.00 85.12 762 LEU A O 1
ATOM 5993 N N . ILE A 1 763 ? 16.237 23.463 -37.768 1.00 89.38 763 ILE A N 1
ATOM 5994 C CA . ILE A 1 763 ? 16.528 23.966 -36.419 1.00 89.38 763 ILE A CA 1
ATOM 5995 C C . ILE A 1 763 ? 16.040 22.979 -35.358 1.00 89.38 763 ILE A C 1
ATOM 5997 O O . ILE A 1 763 ? 14.855 22.657 -35.312 1.00 89.38 763 ILE A O 1
ATOM 6001 N N . PHE A 1 764 ? 16.932 22.554 -34.464 1.00 86.81 764 PHE A N 1
ATOM 6002 C CA . PHE A 1 764 ? 16.558 21.956 -33.182 1.00 86.81 764 PHE A CA 1
ATOM 6003 C C . PHE A 1 764 ? 16.503 23.056 -32.126 1.00 86.81 764 PHE A C 1
ATOM 6005 O O . PHE A 1 764 ? 17.496 23.745 -31.901 1.00 86.81 764 PHE A O 1
ATOM 6012 N N . MET A 1 765 ? 15.339 23.239 -31.508 1.00 89.00 765 MET A N 1
ATOM 6013 C CA . MET A 1 765 ? 15.054 24.359 -30.615 1.00 89.00 765 MET A CA 1
ATOM 6014 C C . MET A 1 765 ? 14.681 23.848 -29.228 1.00 89.00 765 MET A C 1
ATOM 6016 O O . MET A 1 765 ? 13.598 23.290 -29.043 1.00 89.00 765 MET A O 1
ATOM 6020 N N . ASP A 1 766 ? 15.541 24.058 -28.236 1.00 86.12 766 ASP A N 1
ATOM 6021 C CA . ASP A 1 766 ? 15.144 23.856 -26.847 1.00 86.12 766 ASP A CA 1
ATOM 6022 C C . ASP A 1 766 ? 14.029 24.838 -26.454 1.00 86.12 766 ASP A C 1
ATOM 6024 O O . ASP A 1 766 ? 14.052 26.019 -26.803 1.00 86.12 766 ASP A O 1
ATOM 6028 N N . ILE A 1 767 ? 13.017 24.348 -25.743 1.00 83.88 767 ILE A N 1
ATOM 6029 C CA . ILE A 1 767 ? 11.886 25.177 -25.318 1.00 83.88 767 ILE A CA 1
ATOM 6030 C C . ILE A 1 767 ? 12.284 26.088 -24.157 1.00 83.88 767 ILE A C 1
ATOM 6032 O O . ILE A 1 767 ? 11.883 27.253 -24.141 1.00 83.88 767 ILE A O 1
ATOM 6036 N N . SER A 1 768 ? 13.083 25.586 -23.215 1.00 78.88 768 SER A N 1
ATOM 6037 C CA . SER A 1 768 ? 13.410 26.292 -21.975 1.00 78.88 768 SER A CA 1
ATOM 6038 C C . SER A 1 768 ? 14.836 26.834 -22.014 1.00 78.88 768 SER A C 1
ATOM 6040 O O . SER A 1 768 ? 15.740 26.228 -21.456 1.00 78.88 768 SER A O 1
ATOM 6042 N N . MET A 1 769 ? 15.024 27.997 -22.644 1.00 79.50 769 MET A N 1
ATOM 6043 C CA . MET A 1 769 ? 16.320 28.685 -22.718 1.00 79.50 769 MET A CA 1
ATOM 6044 C C . MET A 1 769 ? 16.268 30.090 -22.083 1.00 79.50 769 MET A C 1
ATOM 6046 O O . MET A 1 769 ? 15.234 30.762 -22.151 1.00 79.50 769 MET A O 1
ATOM 6050 N N . PRO A 1 770 ? 17.370 30.582 -21.485 1.00 62.53 770 PRO A N 1
ATOM 6051 C CA . PRO A 1 770 ? 17.461 31.924 -20.918 1.00 62.53 770 PRO A CA 1
ATOM 6052 C C . PRO A 1 770 ? 17.383 33.021 -21.994 1.00 62.53 770 PRO A C 1
ATOM 6054 O O . PRO A 1 770 ? 17.679 32.799 -23.162 1.00 62.53 770 PRO A O 1
ATOM 6057 N N . GLN A 1 771 ? 17.031 34.243 -21.575 1.00 82.50 771 GLN A N 1
ATOM 6058 C CA . GLN A 1 771 ? 16.846 35.457 -22.399 1.00 82.50 771 GLN A CA 1
ATOM 6059 C C . GLN A 1 771 ? 15.653 35.429 -23.370 1.00 82.50 771 GLN A C 1
ATOM 6061 O O . GLN A 1 771 ? 14.830 36.342 -23.328 1.00 82.50 771 GLN A O 1
ATOM 6066 N N . MET A 1 772 ? 15.550 34.408 -24.217 1.00 83.94 772 MET A N 1
ATOM 6067 C CA . MET A 1 772 ? 14.433 34.189 -25.136 1.00 83.94 772 MET A CA 1
ATOM 6068 C C . MET A 1 772 ? 14.136 32.693 -25.192 1.00 83.94 772 MET A C 1
ATOM 6070 O O . MET A 1 772 ? 15.016 31.906 -25.545 1.00 83.94 772 MET A O 1
ATOM 6074 N N . ASP A 1 773 ? 12.906 32.323 -24.832 1.00 83.06 773 ASP A N 1
ATOM 6075 C CA . ASP A 1 773 ? 12.465 30.930 -24.832 1.00 83.06 773 ASP A CA 1
ATOM 6076 C C . ASP A 1 773 ? 12.256 30.404 -26.265 1.00 83.06 773 ASP A C 1
ATOM 6078 O O . ASP A 1 773 ? 12.132 31.177 -27.223 1.00 83.06 773 ASP A O 1
ATOM 6082 N N . GLY A 1 774 ? 12.231 29.080 -26.440 1.00 83.00 774 GLY A N 1
ATOM 6083 C CA . GLY A 1 774 ? 12.147 28.462 -27.767 1.00 83.00 774 GLY A CA 1
ATOM 6084 C C . GLY A 1 774 ? 10.855 28.786 -28.526 1.00 83.00 774 GLY A C 1
ATOM 6085 O O . GLY A 1 774 ? 10.845 28.789 -29.760 1.00 83.00 774 GLY A O 1
ATOM 6086 N N . LYS A 1 775 ? 9.762 29.116 -27.820 1.00 84.31 775 LYS A N 1
ATOM 6087 C CA . LYS A 1 775 ? 8.475 29.493 -28.430 1.00 84.31 775 LYS A CA 1
ATOM 6088 C C . LYS A 1 775 ? 8.517 30.933 -28.949 1.00 84.31 775 LYS A C 1
ATOM 6090 O O . LYS A 1 775 ? 8.037 31.197 -30.051 1.00 84.31 775 LYS A O 1
ATOM 6095 N N . ASP A 1 776 ? 9.094 31.856 -28.186 1.00 85.69 776 ASP A N 1
ATOM 6096 C CA . ASP A 1 776 ? 9.350 33.243 -28.584 1.00 85.69 776 ASP A CA 1
ATOM 6097 C C . ASP A 1 776 ? 10.357 33.311 -29.740 1.00 85.69 776 ASP A C 1
ATOM 6099 O O . ASP A 1 776 ? 10.113 34.016 -30.723 1.00 85.69 776 ASP A O 1
ATOM 6103 N N . ALA A 1 777 ? 11.443 32.533 -29.666 1.00 86.88 777 ALA A N 1
ATOM 6104 C CA . ALA A 1 777 ? 12.442 32.430 -30.728 1.00 86.88 777 ALA A CA 1
ATOM 6105 C C . ALA A 1 777 ? 11.825 31.908 -32.029 1.00 86.88 777 ALA A C 1
ATOM 6107 O O . ALA A 1 777 ? 12.038 32.490 -33.092 1.00 86.88 777 ALA A O 1
ATOM 6108 N N . THR A 1 778 ? 10.983 30.873 -31.946 1.00 90.12 778 THR A N 1
ATOM 6109 C CA . THR A 1 778 ? 10.260 30.352 -33.113 1.00 90.12 778 THR A CA 1
ATOM 6110 C C . THR A 1 778 ? 9.326 31.404 -33.701 1.00 90.12 778 THR A C 1
ATOM 6112 O O . THR A 1 778 ? 9.376 31.645 -34.904 1.00 90.12 778 THR A O 1
ATOM 6115 N N . ARG A 1 779 ? 8.532 32.113 -32.885 1.00 88.38 779 ARG A N 1
ATOM 6116 C CA . ARG A 1 779 ? 7.669 33.206 -33.375 1.00 88.38 779 ARG A CA 1
ATOM 6117 C C . ARG A 1 779 ? 8.465 34.315 -34.065 1.00 88.38 779 ARG A C 1
ATOM 6119 O O . ARG A 1 779 ? 8.029 34.829 -35.096 1.00 88.38 779 ARG A O 1
ATOM 6126 N N . ALA A 1 780 ? 9.632 34.668 -33.532 1.00 87.81 780 ALA A N 1
ATOM 6127 C CA . ALA A 1 780 ? 10.526 35.641 -34.150 1.00 87.81 780 ALA A CA 1
ATOM 6128 C C . ALA A 1 780 ? 11.102 35.131 -35.483 1.00 87.81 780 ALA A C 1
ATOM 6130 O O . ALA A 1 780 ? 11.142 35.890 -36.448 1.00 87.81 780 ALA A O 1
ATOM 6131 N N . ILE A 1 781 ? 11.487 33.853 -35.566 1.00 88.50 781 ILE A N 1
ATOM 6132 C CA . ILE A 1 781 ? 11.938 33.206 -36.807 1.00 88.50 781 ILE A CA 1
ATOM 6133 C C . ILE A 1 781 ? 10.808 33.186 -37.846 1.00 88.50 781 ILE A C 1
ATOM 6135 O O . ILE A 1 781 ? 11.030 33.636 -38.967 1.00 88.50 781 ILE A O 1
ATOM 6139 N N . ARG A 1 782 ? 9.574 32.813 -37.471 1.00 89.50 782 ARG A N 1
ATOM 6140 C CA . ARG A 1 782 ? 8.402 32.848 -38.370 1.00 89.50 782 ARG A CA 1
ATOM 6141 C C . ARG A 1 782 ? 8.099 34.244 -38.903 1.00 89.50 782 ARG A C 1
ATOM 6143 O O . ARG A 1 782 ? 7.819 34.408 -40.086 1.00 89.50 782 ARG A O 1
ATOM 6150 N N . ALA A 1 783 ? 8.208 35.276 -38.067 1.00 84.50 783 ALA A N 1
ATOM 6151 C CA . ALA A 1 783 ? 8.039 36.660 -38.513 1.00 84.50 783 ALA A CA 1
ATOM 6152 C C . ALA A 1 783 ? 9.145 37.112 -39.489 1.00 84.50 783 ALA A C 1
ATOM 6154 O O . ALA A 1 783 ? 8.907 37.960 -40.347 1.00 84.50 783 ALA A O 1
ATOM 6155 N N . LEU A 1 784 ? 10.352 36.551 -39.363 1.00 84.56 784 LEU A N 1
ATOM 6156 C CA . LEU A 1 784 ? 11.490 36.815 -40.248 1.00 84.56 784 LEU A CA 1
ATOM 6157 C C . LEU A 1 784 ? 11.464 35.990 -41.535 1.00 84.56 784 LEU A C 1
ATOM 6159 O O . LEU A 1 784 ? 12.169 36.335 -42.488 1.00 84.56 784 LEU A O 1
ATOM 6163 N N . GLU A 1 785 ? 10.683 34.910 -41.576 1.00 83.31 785 GLU A N 1
ATOM 6164 C CA . GLU A 1 785 ? 10.528 34.082 -42.765 1.00 83.31 785 GLU A CA 1
ATOM 6165 C C . GLU A 1 785 ? 9.814 34.829 -43.889 1.00 83.31 785 GLU A C 1
ATOM 6167 O O . GLU A 1 785 ? 10.318 34.784 -45.016 1.00 83.31 785 GLU A O 1
ATOM 6172 N N . GLY A 1 786 ? 8.759 35.592 -43.575 1.00 73.31 786 GLY A N 1
ATOM 6173 C CA . GLY A 1 786 ? 7.988 36.371 -44.552 1.00 73.31 786 GLY A CA 1
ATOM 6174 C C . GLY A 1 786 ? 7.455 35.489 -45.689 1.00 73.31 786 GLY A C 1
ATOM 6175 O O . GLY A 1 786 ? 6.945 34.407 -45.431 1.00 73.31 786 GLY A O 1
ATOM 6176 N N . ASP A 1 787 ? 7.639 35.918 -46.944 1.00 66.75 787 ASP A N 1
ATOM 6177 C CA . ASP A 1 787 ? 7.345 35.112 -48.150 1.00 66.75 787 ASP A CA 1
ATOM 6178 C C . ASP A 1 787 ? 8.479 34.125 -48.521 1.00 66.75 787 ASP A C 1
ATOM 6180 O O . ASP A 1 787 ? 8.474 33.511 -49.591 1.00 66.75 787 ASP A O 1
ATOM 6184 N N . GLY A 1 788 ? 9.513 34.019 -47.680 1.00 67.06 788 GLY A N 1
ATOM 6185 C CA . GLY A 1 788 ? 10.647 33.121 -47.887 1.00 67.06 788 GLY A CA 1
ATOM 6186 C C . GLY A 1 788 ? 10.327 31.652 -47.567 1.00 67.06 788 GLY A C 1
ATOM 6187 O O . GLY A 1 788 ? 9.266 31.344 -47.031 1.00 67.06 788 GLY A O 1
ATOM 6188 N N . PRO A 1 789 ? 11.251 30.719 -47.872 1.00 70.38 789 PRO A N 1
ATOM 6189 C CA . PRO A 1 789 ? 11.048 29.300 -47.597 1.00 70.38 789 PRO A CA 1
ATOM 6190 C C . PRO A 1 789 ? 10.963 29.041 -46.089 1.00 70.38 789 PRO A C 1
ATOM 6192 O O . PRO A 1 789 ? 11.779 29.560 -45.322 1.00 70.38 789 PRO A O 1
ATOM 6195 N N . HIS A 1 790 ? 9.972 28.233 -45.711 1.00 82.25 790 HIS A N 1
ATOM 6196 C CA . HIS A 1 790 ? 9.722 27.774 -44.347 1.00 82.25 790 HIS A CA 1
ATOM 6197 C C . HIS A 1 790 ? 10.812 26.793 -43.911 1.00 82.25 790 HIS A C 1
ATOM 6199 O O . HIS A 1 790 ? 11.009 25.764 -44.562 1.00 82.25 790 HIS A O 1
ATOM 6205 N N . VAL A 1 791 ? 11.519 27.113 -42.831 1.00 83.62 791 VAL A N 1
ATOM 6206 C CA . VAL A 1 791 ? 12.569 26.270 -42.254 1.00 83.62 791 VAL A CA 1
ATOM 6207 C C . VAL A 1 791 ? 11.965 25.407 -41.145 1.00 83.62 791 VAL A C 1
ATOM 6209 O O . VAL A 1 791 ? 11.367 25.961 -40.221 1.00 83.62 791 VAL A O 1
ATOM 6212 N N . PRO A 1 792 ? 12.118 24.071 -41.187 1.00 85.31 792 PRO A N 1
ATOM 6213 C CA . PRO A 1 792 ? 11.626 23.201 -40.128 1.00 85.31 792 PRO A CA 1
ATOM 6214 C C . PRO A 1 792 ? 12.254 23.532 -38.763 1.00 85.31 792 PRO A C 1
ATOM 6216 O O . PRO A 1 792 ? 13.479 23.592 -38.636 1.00 85.31 792 PRO A O 1
ATOM 6219 N N . VAL A 1 793 ? 11.423 23.722 -37.736 1.00 85.94 793 VAL A N 1
ATOM 6220 C CA . VAL A 1 793 ? 11.838 23.952 -36.343 1.00 85.94 793 VAL A CA 1
ATOM 6221 C C . VAL A 1 793 ? 11.266 22.850 -35.458 1.00 85.94 793 VAL A C 1
ATOM 6223 O O . VAL A 1 793 ? 10.061 22.803 -35.211 1.00 85.94 793 VAL A O 1
ATOM 6226 N N . ILE A 1 794 ? 12.138 21.970 -34.968 1.00 82.81 794 ILE A N 1
ATOM 6227 C CA . ILE A 1 794 ? 11.789 20.833 -34.113 1.00 82.81 794 ILE A CA 1
ATOM 6228 C C . ILE A 1 794 ? 12.121 21.180 -32.664 1.00 82.81 794 ILE A C 1
ATOM 6230 O O . ILE A 1 794 ? 13.273 21.460 -32.325 1.00 82.81 794 ILE A O 1
ATOM 6234 N N . ALA A 1 795 ? 11.115 21.144 -31.797 1.00 80.69 795 ALA A N 1
ATOM 6235 C CA . ALA A 1 795 ? 11.284 21.366 -30.372 1.00 80.69 795 ALA A CA 1
ATOM 6236 C C . ALA A 1 795 ? 12.105 20.241 -29.736 1.00 80.69 795 ALA A C 1
ATOM 6238 O O . ALA A 1 795 ? 11.901 19.073 -30.051 1.00 80.69 795 ALA A O 1
ATOM 6239 N N . VAL A 1 796 ? 12.961 20.555 -28.771 1.00 74.56 796 VAL A N 1
ATOM 6240 C CA . VAL A 1 796 ? 13.641 19.553 -27.945 1.00 74.56 796 VAL A CA 1
ATOM 6241 C C . VAL A 1 796 ? 13.249 19.812 -26.488 1.00 74.56 796 VAL A C 1
ATOM 6243 O O . VAL A 1 796 ? 13.658 20.808 -25.908 1.00 74.56 796 VAL A O 1
ATOM 6246 N N . THR A 1 797 ? 12.412 18.957 -25.894 1.00 66.81 797 THR A N 1
ATOM 6247 C CA . THR A 1 797 ? 11.778 19.171 -24.572 1.00 66.81 797 THR A CA 1
ATOM 6248 C C . THR A 1 797 ? 12.015 17.994 -23.622 1.00 66.81 797 THR A C 1
ATOM 6250 O O . THR A 1 797 ? 12.167 16.865 -24.059 1.00 66.81 797 THR A O 1
ATOM 6253 N N . ALA A 1 798 ? 12.043 18.207 -22.304 1.00 52.16 798 ALA A N 1
ATOM 6254 C CA . ALA A 1 798 ? 12.244 17.133 -21.321 1.00 52.16 798 ALA A CA 1
ATOM 6255 C C . ALA A 1 798 ? 11.001 16.244 -21.084 1.00 52.16 798 ALA A C 1
ATOM 6257 O O . ALA A 1 798 ? 11.133 15.178 -20.492 1.00 52.16 798 ALA A O 1
ATOM 6258 N N . HIS A 1 799 ? 9.804 16.662 -21.516 1.00 45.16 799 HIS A N 1
ATOM 6259 C CA . HIS A 1 799 ? 8.545 15.937 -21.292 1.00 45.16 799 HIS A CA 1
ATOM 6260 C C . HIS A 1 799 ? 7.673 15.944 -22.556 1.00 45.16 799 HIS A C 1
ATOM 6262 O O . HIS A 1 799 ? 7.512 16.980 -23.196 1.00 45.16 799 HIS A O 1
ATOM 6268 N N . ALA A 1 800 ? 7.096 14.790 -22.900 1.00 39.50 800 ALA A N 1
ATOM 6269 C CA . ALA A 1 800 ? 6.038 14.659 -23.900 1.00 39.50 800 ALA A CA 1
ATOM 6270 C C . ALA A 1 800 ? 4.748 14.209 -23.203 1.00 39.50 800 ALA A C 1
ATOM 6272 O O . ALA A 1 800 ? 4.453 13.019 -23.139 1.00 39.50 800 ALA A O 1
ATOM 6273 N N . MET A 1 801 ? 3.998 15.156 -22.637 1.00 36.94 801 MET A N 1
ATOM 6274 C CA . MET A 1 801 ? 2.639 14.899 -22.149 1.00 36.94 801 MET A CA 1
ATOM 6275 C C . MET A 1 801 ? 1.607 15.286 -23.218 1.00 36.94 801 MET A C 1
ATOM 6277 O O . MET A 1 801 ? 1.819 16.209 -24.011 1.00 36.94 801 MET A O 1
ATOM 6281 N N . ALA A 1 802 ? 0.468 14.587 -23.242 1.00 36.28 802 ALA A N 1
ATOM 6282 C CA . ALA A 1 802 ? -0.663 14.897 -24.114 1.00 36.28 802 ALA A CA 1
ATOM 6283 C C . ALA A 1 802 ? -1.269 16.267 -23.731 1.00 36.28 802 ALA A C 1
ATOM 6285 O O . ALA A 1 802 ? -2.101 16.369 -22.836 1.00 36.28 802 ALA A O 1
ATOM 6286 N N . GLY A 1 803 ? -0.776 17.330 -24.372 1.00 43.62 803 GLY A N 1
ATOM 6287 C CA . GLY A 1 803 ? -1.157 18.733 -24.145 1.00 43.62 803 GLY A CA 1
ATOM 6288 C C . GLY A 1 803 ? -0.068 19.727 -24.574 1.00 43.62 803 GLY A C 1
ATOM 6289 O O . GLY A 1 803 ? -0.365 20.803 -25.097 1.00 43.62 803 GLY A O 1
ATOM 6290 N N . ASP A 1 804 ? 1.208 19.333 -24.474 1.00 51.62 804 ASP A N 1
ATOM 6291 C CA . ASP A 1 804 ? 2.332 20.164 -24.931 1.00 51.62 804 ASP A CA 1
ATOM 6292 C C . ASP A 1 804 ? 2.364 20.302 -26.457 1.00 51.62 804 ASP A C 1
ATOM 6294 O O . ASP A 1 804 ? 2.708 21.365 -26.973 1.00 51.62 804 ASP A O 1
ATOM 6298 N N . ARG A 1 805 ? 1.912 19.272 -27.186 1.00 55.34 805 ARG A N 1
ATOM 6299 C CA . ARG A 1 805 ? 1.847 19.257 -28.655 1.00 55.34 805 ARG A CA 1
ATOM 6300 C C . ARG A 1 805 ? 1.040 20.428 -29.220 1.00 55.34 805 ARG A C 1
ATOM 6302 O O . ARG A 1 805 ? 1.519 21.109 -30.119 1.00 55.34 805 ARG A O 1
ATOM 6309 N N . GLU A 1 806 ? -0.150 20.699 -28.685 1.00 60.75 806 GLU A N 1
ATOM 6310 C CA . GLU A 1 806 ? -1.001 21.797 -29.172 1.00 60.75 806 GLU A CA 1
ATOM 6311 C C . GLU A 1 806 ? -0.357 23.165 -28.917 1.00 60.75 806 GLU A C 1
ATOM 6313 O O . GLU A 1 806 ? -0.391 24.042 -29.777 1.00 60.75 806 GLU A O 1
ATOM 6318 N N . THR A 1 807 ? 0.306 23.328 -27.770 1.00 59.91 807 THR A N 1
ATOM 6319 C CA . THR A 1 807 ? 0.960 24.588 -27.383 1.00 59.91 807 THR A CA 1
ATOM 6320 C C . THR A 1 807 ? 2.272 24.827 -28.144 1.00 59.91 807 THR A C 1
ATOM 6322 O O . THR A 1 807 ? 2.628 25.972 -28.420 1.00 59.91 807 THR A O 1
ATOM 6325 N N . ILE A 1 808 ? 3.003 23.759 -28.478 1.00 65.56 808 ILE A N 1
ATOM 6326 C CA . ILE A 1 808 ? 4.242 23.791 -29.270 1.00 65.56 808 ILE A CA 1
ATOM 6327 C C . ILE A 1 808 ? 3.922 24.102 -30.740 1.00 65.56 808 ILE A C 1
ATOM 6329 O O . ILE A 1 808 ? 4.511 25.021 -31.307 1.00 65.56 808 ILE A O 1
ATOM 6333 N N . LEU A 1 809 ? 2.920 23.436 -31.323 1.00 69.94 809 LEU A N 1
ATOM 6334 C CA . LEU A 1 809 ? 2.481 23.698 -32.699 1.00 69.94 809 LEU A CA 1
ATOM 6335 C C . LEU A 1 809 ? 1.855 25.098 -32.850 1.00 69.94 809 LEU A C 1
ATOM 6337 O O . LEU A 1 809 ? 2.122 25.792 -33.828 1.00 69.94 809 LEU A O 1
ATOM 6341 N N . ALA A 1 810 ? 1.085 25.572 -31.860 1.00 71.88 810 ALA A N 1
ATOM 6342 C CA . ALA A 1 810 ? 0.493 26.916 -31.887 1.00 71.88 810 ALA A CA 1
ATOM 6343 C C . ALA A 1 810 ? 1.534 28.054 -31.862 1.00 71.88 810 ALA A C 1
ATOM 6345 O O . ALA A 1 810 ? 1.245 29.160 -32.318 1.00 71.88 810 ALA A O 1
ATOM 6346 N N . ALA A 1 811 ? 2.745 27.801 -31.351 1.00 69.94 811 ALA A N 1
ATOM 6347 C CA . ALA A 1 811 ? 3.856 28.755 -31.382 1.00 69.94 811 ALA A CA 1
ATOM 6348 C C . ALA A 1 811 ? 4.600 28.781 -32.735 1.00 69.94 811 ALA A C 1
ATOM 6350 O O . ALA A 1 811 ? 5.493 29.609 -32.920 1.00 69.94 811 ALA A O 1
ATOM 6351 N N . GLY A 1 812 ? 4.218 27.916 -33.682 1.00 74.44 812 GLY A N 1
ATOM 6352 C CA . GLY A 1 812 ? 4.804 27.824 -35.018 1.00 74.44 812 GLY A CA 1
ATOM 6353 C C . GLY A 1 812 ? 5.957 26.825 -35.143 1.00 74.44 812 GLY A C 1
ATOM 6354 O O . GLY A 1 812 ? 6.668 26.883 -36.145 1.00 74.44 812 GLY A O 1
ATOM 6355 N N . LEU A 1 813 ? 6.177 25.949 -34.153 1.00 84.19 813 LEU A N 1
ATOM 6356 C CA . LEU A 1 813 ? 7.113 24.824 -34.278 1.00 84.19 813 LEU A CA 1
ATOM 6357 C C . LEU A 1 813 ? 6.467 23.717 -35.118 1.00 84.19 813 LEU A C 1
ATOM 6359 O O . LEU A 1 813 ? 5.248 23.562 -35.099 1.00 84.19 813 LEU A O 1
ATOM 6363 N N . ASP A 1 814 ? 7.279 22.961 -35.849 1.00 74.38 814 ASP A N 1
ATOM 6364 C CA . ASP A 1 814 ? 6.799 21.956 -36.803 1.00 74.38 814 ASP A CA 1
ATOM 6365 C C . ASP A 1 814 ? 6.682 20.559 -36.186 1.00 74.38 814 ASP A C 1
ATOM 6367 O O . ASP A 1 814 ? 5.815 19.784 -36.587 1.00 74.38 814 ASP A O 1
ATOM 6371 N N . ASP A 1 815 ? 7.531 20.242 -35.203 1.00 74.44 815 ASP A N 1
ATOM 6372 C CA . ASP A 1 815 ? 7.519 18.954 -34.498 1.00 74.44 815 ASP A CA 1
ATOM 6373 C C . ASP A 1 815 ? 8.222 19.039 -33.126 1.00 74.44 815 ASP A C 1
ATOM 6375 O O . ASP A 1 815 ? 8.697 20.112 -32.743 1.00 74.44 815 ASP A O 1
ATOM 6379 N N . TYR A 1 816 ? 8.304 17.937 -32.370 1.00 73.81 816 TYR A N 1
ATOM 6380 C CA . TYR A 1 816 ? 9.026 17.869 -31.092 1.00 73.81 816 TYR A CA 1
ATOM 6381 C C . TYR A 1 816 ? 9.738 16.527 -30.826 1.00 73.81 816 TYR A C 1
ATOM 6383 O O . TYR A 1 816 ? 9.313 15.467 -31.274 1.00 73.81 816 TYR A O 1
ATOM 6391 N N . LEU A 1 817 ? 10.807 16.571 -30.025 1.00 61.56 817 LEU A N 1
ATOM 6392 C CA . LEU A 1 817 ? 11.608 15.441 -29.546 1.00 61.56 817 LEU A CA 1
ATOM 6393 C C . LEU A 1 817 ? 11.815 15.530 -28.028 1.00 61.56 817 LEU A C 1
ATOM 6395 O O . LEU A 1 817 ? 11.959 16.622 -27.476 1.00 61.56 817 LEU A O 1
ATOM 6399 N N . THR A 1 818 ? 11.870 14.384 -27.347 1.00 59.44 818 THR A N 1
ATOM 6400 C CA . THR A 1 818 ? 12.123 14.312 -25.897 1.00 59.44 818 THR A CA 1
ATOM 6401 C C . THR A 1 818 ? 13.618 14.247 -25.562 1.00 59.44 818 THR A C 1
ATOM 6403 O O . THR A 1 818 ? 14.353 13.541 -26.247 1.00 59.44 818 THR A O 1
ATOM 6406 N N . LYS A 1 819 ? 14.075 14.923 -24.497 1.00 51.06 819 LYS A N 1
ATOM 6407 C CA . LYS A 1 819 ? 15.458 14.867 -23.979 1.00 51.06 819 LYS A CA 1
ATOM 6408 C C . LYS A 1 819 ? 15.657 13.700 -22.986 1.00 51.06 819 LYS A C 1
ATOM 6410 O O . LYS A 1 819 ? 14.823 13.551 -22.096 1.00 51.06 819 LYS A O 1
ATOM 6415 N N . PRO A 1 820 ? 16.776 12.948 -23.049 1.00 40.59 820 PRO A N 1
ATOM 6416 C CA . PRO A 1 820 ? 17.763 12.968 -24.126 1.00 40.59 820 PRO A CA 1
ATOM 6417 C C . PRO A 1 820 ? 17.137 12.360 -25.392 1.00 40.59 820 PRO A C 1
ATOM 6419 O O . PRO A 1 820 ? 16.337 11.431 -25.263 1.00 40.59 820 PRO A O 1
ATOM 6422 N N . PRO A 1 821 ? 17.461 12.859 -26.600 1.00 41.69 821 PRO A N 1
ATOM 6423 C CA . PRO A 1 821 ? 16.939 12.269 -27.826 1.00 41.69 821 PRO A CA 1
ATOM 6424 C C . PRO A 1 821 ? 17.379 10.804 -27.878 1.00 41.69 821 PRO A C 1
ATOM 6426 O O . PRO A 1 821 ? 18.556 10.494 -28.039 1.00 41.69 821 PRO A O 1
ATOM 6429 N N . ALA A 1 822 ? 16.444 9.886 -27.651 1.00 32.28 822 ALA A N 1
ATOM 6430 C CA . ALA A 1 822 ? 16.717 8.465 -27.754 1.00 32.28 822 ALA A CA 1
ATOM 6431 C C . ALA A 1 822 ? 17.007 8.130 -29.222 1.00 32.28 822 ALA A C 1
ATOM 6433 O O . ALA A 1 822 ? 16.395 8.685 -30.135 1.00 32.28 822 ALA A O 1
ATOM 6434 N N . GLN A 1 823 ? 17.959 7.228 -29.441 1.00 30.91 823 GLN A N 1
ATOM 6435 C CA . GLN A 1 823 ? 18.393 6.749 -30.748 1.00 30.91 823 GLN A CA 1
ATOM 6436 C C . GLN A 1 823 ? 17.217 6.046 -31.462 1.00 30.91 823 GLN A C 1
ATOM 6438 O O . GLN A 1 823 ? 17.022 4.839 -31.332 1.00 30.91 823 GLN A O 1
ATOM 6443 N N . ALA A 1 824 ? 16.387 6.802 -32.181 1.00 26.23 824 ALA A N 1
ATOM 6444 C CA . ALA A 1 824 ? 15.323 6.251 -33.008 1.00 26.23 824 ALA A CA 1
ATOM 6445 C C . ALA A 1 824 ? 15.962 5.599 -34.241 1.00 26.23 824 ALA A C 1
ATOM 6447 O O . ALA A 1 824 ? 16.436 6.276 -35.154 1.00 26.23 824 ALA A O 1
ATOM 6448 N N . ARG A 1 825 ? 16.017 4.264 -34.233 1.00 24.95 825 ARG A N 1
ATOM 6449 C CA . ARG A 1 825 ? 16.362 3.456 -35.406 1.00 24.95 825 ARG A CA 1
ATOM 6450 C C . ARG A 1 825 ? 15.369 3.776 -36.528 1.00 24.95 825 ARG A C 1
ATOM 6452 O O . ARG A 1 825 ? 14.159 3.751 -36.328 1.00 24.95 825 ARG A O 1
ATOM 6459 N N . SER A 1 826 ? 15.914 4.116 -37.687 1.00 25.78 826 SER A N 1
ATOM 6460 C CA . SER A 1 826 ? 15.214 4.503 -38.908 1.00 25.78 826 SER A CA 1
ATOM 6461 C C . SER A 1 826 ? 14.341 3.361 -39.447 1.00 25.78 826 SER A C 1
ATOM 6463 O O . SER A 1 826 ? 14.822 2.236 -39.559 1.00 25.78 826 SER A O 1
ATOM 6465 N N . GLY A 1 827 ? 13.092 3.649 -39.832 1.00 23.94 827 GLY A N 1
ATOM 6466 C CA . GLY A 1 827 ? 12.248 2.695 -40.560 1.00 23.94 827 GLY A CA 1
ATOM 6467 C C . GLY A 1 827 ? 10.814 3.168 -40.826 1.00 23.94 827 GLY A C 1
ATOM 6468 O O . GLY A 1 827 ? 9.958 3.010 -39.969 1.00 23.94 827 GLY A O 1
ATOM 6469 N N . GLY A 1 828 ? 10.577 3.692 -42.036 1.00 24.92 828 GLY A N 1
ATOM 6470 C CA . GLY A 1 828 ? 9.357 3.478 -42.834 1.00 24.92 828 GLY A CA 1
ATOM 6471 C C . GLY A 1 828 ? 8.045 4.149 -42.410 1.00 24.92 828 GLY A C 1
ATOM 6472 O O . GLY A 1 828 ? 7.304 3.621 -41.590 1.00 24.92 828 GLY A O 1
ATOM 6473 N N . ALA A 1 829 ? 7.703 5.249 -43.082 1.00 27.06 829 ALA A N 1
ATOM 6474 C CA . ALA A 1 829 ? 6.337 5.754 -43.202 1.00 27.06 829 ALA A CA 1
ATOM 6475 C C . ALA A 1 829 ? 5.605 5.029 -44.351 1.00 27.06 829 ALA A C 1
ATOM 6477 O O . ALA A 1 829 ? 6.205 4.893 -45.413 1.00 27.06 829 ALA A O 1
ATOM 6478 N N . ASP A 1 830 ? 4.359 4.580 -44.130 1.00 26.06 830 ASP A N 1
ATOM 6479 C CA . ASP A 1 830 ? 3.221 4.641 -45.079 1.00 26.06 830 ASP A CA 1
ATOM 6480 C C . ASP A 1 830 ? 1.974 3.876 -44.557 1.00 26.06 830 ASP A C 1
ATOM 6482 O O . ASP A 1 830 ? 2.059 2.702 -44.206 1.00 26.06 830 ASP A O 1
ATOM 6486 N N . GLY A 1 831 ? 0.789 4.517 -44.565 1.00 23.69 831 GLY A N 1
ATOM 6487 C CA . GLY A 1 831 ? -0.528 3.838 -44.536 1.00 23.69 831 GLY A CA 1
ATOM 6488 C C . GLY A 1 831 ? -1.662 4.532 -43.737 1.00 23.69 831 GLY A C 1
ATOM 6489 O O . GLY A 1 831 ? -1.387 5.076 -42.674 1.00 23.69 831 GLY A O 1
ATOM 6490 N N . PRO A 1 832 ? -2.936 4.547 -44.207 1.00 29.97 832 PRO A N 1
ATOM 6491 C CA . PRO A 1 832 ? -3.835 5.707 -44.086 1.00 29.97 832 PRO A CA 1
ATOM 6492 C C . PRO A 1 832 ? -5.046 5.556 -43.137 1.00 29.97 832 PRO A C 1
ATOM 6494 O O . PRO A 1 832 ? -5.558 4.464 -42.905 1.00 29.97 832 PRO A O 1
ATOM 6497 N N . LEU A 1 833 ? -5.550 6.705 -42.662 1.00 24.70 833 LEU A N 1
ATOM 6498 C CA . LEU A 1 833 ? -6.828 6.869 -41.956 1.00 24.70 833 LEU A CA 1
ATOM 6499 C C . LEU A 1 833 ? -7.996 6.994 -42.947 1.00 24.70 833 LEU A C 1
ATOM 6501 O O . LEU A 1 833 ? -8.004 7.870 -43.813 1.00 24.70 833 LEU A O 1
ATOM 6505 N N . ASP A 1 834 ? -8.987 6.129 -42.755 1.00 26.89 834 ASP A N 1
ATOM 6506 C CA . ASP A 1 834 ? -10.257 6.068 -43.472 1.00 26.89 834 ASP A CA 1
ATOM 6507 C C . ASP A 1 834 ? -11.184 7.247 -43.103 1.00 26.89 834 ASP A C 1
ATOM 6509 O O . ASP A 1 834 ? -11.376 7.594 -41.932 1.00 26.89 834 ASP A O 1
ATOM 6513 N N . ARG A 1 835 ? -11.779 7.856 -44.130 1.00 24.34 835 ARG A N 1
ATOM 6514 C CA . ARG A 1 835 ? -12.932 8.756 -44.058 1.00 24.34 835 ARG A CA 1
ATOM 6515 C C . ARG A 1 835 ? -13.889 8.340 -45.168 1.00 24.34 835 ARG A C 1
ATOM 6517 O O . ARG A 1 835 ? -13.646 8.691 -46.316 1.00 24.34 835 ARG A O 1
ATOM 6524 N N . ASP A 1 836 ? -15.039 7.775 -44.807 1.00 24.89 836 ASP A N 1
ATOM 6525 C CA . ASP A 1 836 ? -16.308 8.258 -45.354 1.00 24.89 836 ASP A CA 1
ATOM 6526 C C . ASP A 1 836 ? -17.532 7.773 -44.563 1.00 24.89 836 ASP A C 1
ATOM 6528 O O . ASP A 1 836 ? -17.821 6.580 -44.493 1.00 24.89 836 ASP A O 1
ATOM 6532 N N . ARG A 1 837 ? -18.304 8.726 -44.021 1.00 24.83 837 ARG A N 1
ATOM 6533 C CA . ARG A 1 837 ? -19.741 8.896 -44.316 1.00 24.83 837 ARG A CA 1
ATOM 6534 C C . ARG A 1 837 ? -20.364 9.975 -43.434 1.00 24.83 837 ARG A C 1
ATOM 6536 O O . ARG A 1 837 ? -20.773 9.746 -42.301 1.00 24.83 837 ARG A O 1
ATOM 6543 N N . ALA A 1 838 ? -20.564 11.138 -44.042 1.00 25.53 838 ALA A N 1
ATOM 6544 C CA . ALA A 1 838 ? -21.636 12.054 -43.687 1.00 25.53 838 ALA A CA 1
ATOM 6545 C C . ALA A 1 838 ? -22.607 12.146 -44.871 1.00 25.53 838 ALA A C 1
ATOM 6547 O O . ALA A 1 838 ? -22.190 12.504 -45.968 1.00 25.53 838 ALA A O 1
ATOM 6548 N N . ARG A 1 839 ? -23.904 11.876 -44.652 1.00 25.61 839 ARG A N 1
ATOM 6549 C CA . ARG A 1 839 ? -25.026 12.426 -45.446 1.00 25.61 839 ARG A CA 1
ATOM 6550 C C . ARG A 1 839 ? -26.366 12.262 -44.704 1.00 25.61 839 ARG A C 1
ATOM 6552 O O . ARG A 1 839 ? -27.020 11.235 -44.777 1.00 25.61 839 ARG A O 1
ATOM 6559 N N . HIS A 1 840 ? -26.703 13.314 -43.955 1.00 24.92 840 HIS A N 1
ATOM 6560 C CA . HIS A 1 840 ? -28.003 13.990 -43.805 1.00 24.92 840 HIS A CA 1
ATOM 6561 C C . HIS A 1 840 ? -29.322 13.238 -44.103 1.00 24.92 840 HIS A C 1
ATOM 6563 O O . HIS A 1 840 ? -29.572 12.843 -45.237 1.00 24.92 840 HIS A O 1
ATOM 6569 N N . GLY A 1 841 ? -30.259 13.281 -43.139 1.00 22.44 841 GLY A N 1
ATOM 6570 C CA . GLY A 1 841 ? -31.683 12.967 -43.340 1.00 22.44 841 GLY A CA 1
ATOM 6571 C C . GLY A 1 841 ? -32.578 13.275 -42.125 1.00 22.44 841 GLY A C 1
ATOM 6572 O O . GLY A 1 841 ? -32.625 12.517 -41.172 1.00 22.44 841 GLY A O 1
ATOM 6573 N N . ARG A 1 842 ? -33.261 14.420 -42.186 1.00 22.44 842 ARG A N 1
ATOM 6574 C CA . ARG A 1 842 ? -34.206 15.072 -41.250 1.00 22.44 842 ARG A CA 1
ATOM 6575 C C . ARG A 1 842 ? -35.440 14.273 -40.736 1.00 22.44 842 ARG A C 1
ATOM 6577 O O . ARG A 1 842 ? -36.036 13.521 -41.491 1.00 22.44 842 ARG A O 1
ATOM 6584 N N . LEU A 1 843 ? -35.935 14.747 -39.572 1.00 22.23 843 LEU A N 1
ATOM 6585 C CA . LEU A 1 843 ? -37.337 15.061 -39.166 1.00 22.23 843 LEU A CA 1
ATOM 6586 C C . LEU A 1 843 ? -38.265 14.009 -38.489 1.00 22.23 843 LEU A C 1
ATOM 6588 O O . LEU A 1 843 ? -38.742 13.063 -39.098 1.00 22.23 843 LEU A O 1
ATOM 6592 N N . THR A 1 844 ? -38.722 14.430 -37.295 1.00 22.09 844 THR A N 1
ATOM 6593 C CA . THR A 1 844 ? -40.090 14.395 -36.707 1.00 22.09 844 THR A CA 1
ATOM 6594 C C . THR A 1 844 ? -40.528 13.329 -35.694 1.00 22.09 844 THR A C 1
ATOM 6596 O O . THR A 1 844 ? -40.260 12.142 -35.792 1.00 22.09 844 THR A O 1
ATOM 6599 N N . SER A 1 845 ? -41.241 13.868 -34.700 1.00 25.59 845 SER A N 1
ATOM 6600 C CA . SER A 1 845 ? -41.855 13.324 -33.491 1.00 25.59 845 SER A CA 1
ATOM 6601 C C . SER A 1 845 ? -43.230 12.681 -33.724 1.00 25.59 845 SER A C 1
ATOM 6603 O O . SER A 1 845 ? -43.920 13.070 -34.667 1.00 25.59 845 SER A O 1
ATOM 6605 N N . ARG A 1 846 ? -43.693 11.825 -32.788 1.00 23.48 846 ARG A N 1
ATOM 6606 C CA . ARG A 1 846 ? -45.049 11.896 -32.182 1.00 23.48 846 ARG A CA 1
ATOM 6607 C C . ARG A 1 846 ? -45.305 10.888 -31.038 1.00 23.48 846 ARG A C 1
ATOM 6609 O O . ARG A 1 846 ? -44.853 9.755 -31.071 1.00 23.48 846 ARG A O 1
ATOM 6616 N N . CYS A 1 847 ? -46.059 11.411 -30.067 1.00 20.20 847 CYS A N 1
ATOM 6617 C CA . CYS A 1 847 ? -46.702 10.928 -28.832 1.00 20.20 847 CYS A CA 1
ATOM 6618 C C . CYS A 1 847 ? -47.220 9.470 -28.703 1.00 20.20 847 CYS A C 1
ATOM 6620 O O . CYS A 1 847 ? -47.659 8.877 -29.681 1.00 20.20 847 CYS A O 1
ATOM 6622 N N . GLY A 1 848 ? -47.296 8.997 -27.437 1.00 23.88 848 GLY A N 1
ATOM 6623 C CA . GLY A 1 848 ? -48.081 7.833 -26.941 1.00 23.88 848 GLY A CA 1
ATOM 6624 C C . GLY A 1 848 ? -49.614 8.038 -26.990 1.00 23.88 848 GLY A C 1
ATOM 6625 O O . GLY A 1 848 ? -50.026 8.973 -27.682 1.00 23.88 848 GLY A O 1
ATOM 6626 N N . PRO A 1 849 ? -50.487 7.260 -26.283 1.00 35.94 849 PRO A N 1
ATOM 6627 C CA . PRO A 1 849 ? -50.396 6.949 -24.835 1.00 35.94 849 PRO A CA 1
ATOM 6628 C C . PRO A 1 849 ? -51.029 5.598 -24.351 1.00 35.94 849 PRO A C 1
ATOM 6630 O O . PRO A 1 849 ? -51.561 4.830 -25.144 1.00 35.94 849 PRO A O 1
ATOM 6633 N N . ALA A 1 850 ? -51.046 5.406 -23.015 1.00 21.88 850 ALA A N 1
ATOM 6634 C CA . ALA A 1 850 ? -52.086 4.772 -22.164 1.00 21.88 850 ALA A CA 1
ATOM 6635 C C . ALA A 1 850 ? -51.682 3.530 -21.329 1.00 21.88 850 ALA A C 1
ATOM 6637 O O . ALA A 1 850 ? -51.243 2.511 -21.847 1.00 21.88 850 ALA A O 1
ATOM 6638 N N . ALA A 1 851 ? -51.940 3.624 -20.017 1.00 24.94 851 ALA A N 1
ATOM 6639 C CA . ALA A 1 851 ? -51.945 2.547 -19.018 1.00 24.94 851 ALA A CA 1
ATOM 6640 C C . ALA A 1 851 ? -53.338 2.460 -18.353 1.00 24.94 851 ALA A C 1
ATOM 6642 O O . ALA A 1 851 ? -54.055 3.468 -18.345 1.00 24.94 851 ALA A O 1
ATOM 6643 N N . PRO A 1 852 ? -53.712 1.311 -17.746 1.00 28.61 852 PRO A N 1
ATOM 6644 C CA . PRO A 1 852 ? -54.152 1.351 -16.339 1.00 28.61 852 PRO A CA 1
ATOM 6645 C C . PRO A 1 852 ? -53.774 0.119 -15.459 1.00 28.61 852 PRO A C 1
ATOM 6647 O O . PRO A 1 852 ? -54.076 -1.016 -15.796 1.00 28.61 852 PRO A O 1
ATOM 6650 N N . ARG A 1 853 ? -53.165 0.421 -14.294 1.00 24.02 853 ARG A N 1
ATOM 6651 C CA . ARG A 1 853 ? -53.368 -0.023 -12.877 1.00 24.02 853 ARG A CA 1
ATOM 6652 C C . ARG A 1 853 ? -53.579 -1.501 -12.413 1.00 24.02 853 ARG A C 1
ATOM 6654 O O . ARG A 1 853 ? -54.632 -2.064 -12.670 1.00 24.02 853 ARG A O 1
ATOM 6661 N N . LEU A 1 854 ? -52.685 -1.894 -11.464 1.00 24.41 854 LEU A N 1
ATOM 6662 C CA . LEU A 1 854 ? -52.852 -2.500 -10.093 1.00 24.41 854 LEU A CA 1
ATOM 6663 C C . LEU A 1 854 ? -53.445 -3.937 -9.976 1.00 24.41 854 LEU A C 1
ATOM 6665 O O . LEU A 1 854 ? -54.454 -4.209 -10.600 1.00 24.41 854 LEU A O 1
ATOM 6669 N N . LEU A 1 855 ? -52.988 -4.909 -9.156 1.00 25.59 855 LEU A N 1
ATOM 6670 C CA . LEU A 1 855 ? -52.082 -5.008 -7.988 1.00 25.59 855 LEU A CA 1
ATOM 6671 C C . LEU A 1 855 ? -51.681 -6.489 -7.723 1.00 25.59 855 LEU A C 1
ATOM 6673 O O . LEU A 1 855 ? -52.428 -7.402 -8.059 1.00 25.59 855 LEU A O 1
ATOM 6677 N N . SER A 1 856 ? -50.605 -6.651 -6.937 1.00 24.25 856 SER A N 1
ATOM 6678 C CA . SER A 1 856 ? -50.289 -7.737 -5.979 1.00 24.25 856 SER A CA 1
ATOM 6679 C C . SER A 1 856 ? -49.297 -8.842 -6.387 1.00 24.25 856 SER A C 1
ATOM 6681 O O . SER A 1 856 ? -49.561 -9.637 -7.280 1.00 24.25 856 SER A O 1
ATOM 6683 N N . GLY A 1 857 ? -48.210 -8.935 -5.607 1.00 25.31 857 GLY A N 1
ATOM 6684 C CA . GLY A 1 857 ? -47.591 -10.212 -5.235 1.00 25.31 857 GLY A CA 1
ATOM 6685 C C . GLY A 1 857 ? -46.140 -10.443 -5.665 1.00 25.31 857 GLY A C 1
ATOM 6686 O O . GLY A 1 857 ? -45.902 -10.961 -6.744 1.00 25.31 857 GLY A O 1
ATOM 6687 N N . THR A 1 858 ? -45.210 -10.174 -4.737 1.00 31.91 858 THR A N 1
ATOM 6688 C CA . THR A 1 858 ? -43.965 -10.937 -4.471 1.00 31.91 858 THR A CA 1
ATOM 6689 C C . THR A 1 858 ? -42.926 -11.122 -5.595 1.00 31.91 858 THR A C 1
ATOM 6691 O O . THR A 1 858 ? -43.086 -11.960 -6.477 1.00 31.91 858 THR A O 1
ATOM 6694 N N . GLY A 1 859 ? -41.793 -10.424 -5.444 1.00 37.19 859 GLY A N 1
ATOM 6695 C CA . GLY A 1 859 ? -40.557 -10.514 -6.244 1.00 37.19 859 GLY A CA 1
ATOM 6696 C C . GLY A 1 859 ? -40.052 -9.112 -6.620 1.00 37.19 859 GLY A C 1
ATOM 6697 O O . GLY A 1 859 ? -40.890 -8.234 -6.822 1.00 37.19 859 GLY A O 1
ATOM 6698 N N . PRO A 1 860 ? -38.728 -8.861 -6.690 1.00 29.47 860 PRO A N 1
ATOM 6699 C CA . PRO A 1 860 ? -38.212 -8.656 -8.047 1.00 29.47 860 PRO A CA 1
ATOM 6700 C C . PRO A 1 860 ? -36.751 -9.101 -8.269 1.00 29.47 860 PRO A C 1
ATOM 6702 O O . PRO A 1 860 ? -35.852 -8.813 -7.489 1.00 29.47 860 PRO A O 1
ATOM 6705 N N . GLY A 1 861 ? -36.502 -9.724 -9.417 1.00 27.80 861 GLY A N 1
ATOM 6706 C CA . GLY A 1 861 ? -35.797 -8.999 -10.485 1.00 27.80 861 GLY A CA 1
ATOM 6707 C C . GLY A 1 861 ? -36.813 -8.709 -11.603 1.00 27.80 861 GLY A C 1
ATOM 6708 O O . GLY A 1 861 ? -37.969 -9.116 -11.441 1.00 27.80 861 GLY A O 1
ATOM 6709 N N . PRO A 1 862 ? -36.450 -8.133 -12.764 1.00 44.34 862 PRO A N 1
ATOM 6710 C CA . PRO A 1 862 ? -35.327 -7.262 -13.135 1.00 44.34 862 PRO A CA 1
ATOM 6711 C C . PRO A 1 862 ? -35.804 -5.804 -13.427 1.00 44.34 862 PRO A C 1
ATOM 6713 O O . PRO A 1 862 ? -37.003 -5.558 -13.484 1.00 44.34 862 PRO A O 1
ATOM 6716 N N . GLU A 1 863 ? -34.872 -4.860 -13.636 1.00 40.16 863 GLU A N 1
ATOM 6717 C CA . GLU A 1 863 ? -35.062 -3.399 -13.865 1.00 40.16 863 GLU A CA 1
ATOM 6718 C C . GLU A 1 863 ? -35.400 -2.537 -12.625 1.00 40.16 863 GLU A C 1
ATOM 6720 O O . GLU A 1 863 ? -36.516 -2.048 -12.457 1.00 40.16 863 GLU A O 1
ATOM 6725 N N . GLU A 1 864 ? -34.403 -2.245 -11.781 1.00 39.03 864 GLU A N 1
ATOM 6726 C CA . GLU A 1 864 ? -34.455 -1.049 -10.925 1.00 39.03 864 GLU A CA 1
ATOM 6727 C C . GLU A 1 864 ? -34.052 0.175 -11.760 1.00 39.03 864 GLU A C 1
ATOM 6729 O O . GLU A 1 864 ? -32.879 0.464 -11.965 1.00 39.03 864 GLU A O 1
ATOM 6734 N N . THR A 1 865 ? -35.032 0.907 -12.289 1.00 44.88 865 THR A N 1
ATOM 6735 C CA . THR A 1 865 ? -34.787 2.257 -12.812 1.00 44.88 865 THR A CA 1
ATOM 6736 C C . THR A 1 865 ? -34.387 3.189 -11.670 1.00 44.88 865 THR A C 1
ATOM 6738 O O . THR A 1 865 ? -35.173 3.418 -10.750 1.00 44.88 865 THR A O 1
ATOM 6741 N N . MET A 1 866 ? -33.180 3.744 -11.774 1.00 53.56 866 MET A N 1
ATOM 6742 C CA . MET A 1 866 ? -32.582 4.735 -10.878 1.00 53.56 866 MET A CA 1
ATOM 6743 C C . MET A 1 866 ? -33.574 5.833 -10.439 1.00 53.56 866 MET A C 1
ATOM 6745 O O . MET A 1 866 ? -34.223 6.482 -11.265 1.00 53.56 866 MET A O 1
ATOM 6749 N N . GLY A 1 867 ? -33.696 6.036 -9.121 1.00 62.47 867 GLY A N 1
ATOM 6750 C CA . GLY A 1 867 ? -34.615 7.009 -8.517 1.00 62.47 867 GLY A CA 1
ATOM 6751 C C . GLY A 1 867 ? -34.264 8.474 -8.823 1.00 62.47 867 GLY A C 1
ATOM 6752 O O . GLY A 1 867 ? -33.118 8.821 -9.101 1.00 62.47 867 GLY A O 1
ATOM 6753 N N . GLU A 1 868 ? -35.263 9.357 -8.753 1.00 81.88 868 GLU A N 1
ATOM 6754 C CA . GLU A 1 868 ? -35.104 10.806 -8.941 1.00 81.88 868 GLU A CA 1
ATOM 6755 C C . GLU A 1 868 ? -34.126 11.421 -7.920 1.00 81.88 868 GLU A C 1
ATOM 6757 O O . GLU A 1 868 ? -34.158 11.090 -6.732 1.00 81.88 868 GLU A O 1
ATOM 6762 N N . ILE A 1 869 ? -33.276 12.354 -8.366 1.00 82.69 869 ILE A N 1
ATOM 6763 C CA . ILE A 1 869 ? -32.373 13.123 -7.500 1.00 82.69 869 ILE A CA 1
ATOM 6764 C C . ILE A 1 869 ? -32.945 14.522 -7.260 1.00 82.69 869 ILE A C 1
ATOM 6766 O O . ILE A 1 869 ? -33.082 15.330 -8.178 1.00 82.69 869 ILE A O 1
ATOM 6770 N N . VAL A 1 870 ? -33.217 14.855 -6.001 1.00 86.12 870 VAL A N 1
ATOM 6771 C CA . VAL A 1 870 ? -33.757 16.160 -5.609 1.00 86.12 870 VAL A CA 1
ATOM 6772 C C . VAL A 1 870 ? -32.653 17.047 -5.032 1.00 86.12 870 VAL A C 1
ATOM 6774 O O . VAL A 1 870 ? -32.144 16.819 -3.934 1.00 86.12 870 VAL A O 1
ATOM 6777 N N . PHE A 1 871 ? -32.294 18.105 -5.749 1.00 82.75 871 PHE A N 1
ATOM 6778 C CA . PHE A 1 871 ? -31.347 19.121 -5.308 1.00 82.75 871 PHE A CA 1
ATOM 6779 C C . PHE A 1 871 ? -32.044 20.204 -4.488 1.00 82.75 871 PHE A C 1
ATOM 6781 O O . PHE A 1 871 ? -32.811 21.010 -5.011 1.00 82.75 871 PHE A O 1
ATOM 6788 N N . HIS A 1 872 ? -31.703 20.290 -3.207 1.00 80.94 872 HIS A N 1
ATOM 6789 C CA . HIS A 1 872 ? -32.121 21.385 -2.339 1.00 80.94 872 HIS A CA 1
ATOM 6790 C C . HIS A 1 872 ? -31.082 22.500 -2.413 1.00 80.94 872 HIS A C 1
ATOM 6792 O O . HIS A 1 872 ? -29.962 22.378 -1.899 1.00 80.94 872 HIS A O 1
ATOM 6798 N N . VAL A 1 873 ? -31.436 23.594 -3.079 1.00 74.94 873 VAL A N 1
ATOM 6799 C CA . VAL A 1 873 ? -30.537 24.717 -3.374 1.00 74.94 873 VAL A CA 1
ATOM 6800 C C . VAL A 1 873 ? -31.156 26.049 -2.956 1.00 74.94 873 VAL A C 1
ATOM 6802 O O . VAL A 1 873 ? -32.360 26.127 -2.746 1.00 74.94 873 VAL A O 1
ATOM 6805 N N . PRO A 1 874 ? -30.368 27.128 -2.804 1.00 73.94 874 PRO A N 1
ATOM 6806 C CA . PRO A 1 874 ? -30.925 28.451 -2.556 1.00 73.94 874 PRO A CA 1
ATOM 6807 C C . PRO A 1 874 ? -31.988 28.817 -3.596 1.00 73.94 874 PRO A C 1
ATOM 6809 O O . PRO A 1 874 ? -31.768 28.620 -4.789 1.00 73.94 874 PRO A O 1
ATOM 6812 N N . GLU A 1 875 ? -33.099 29.400 -3.149 1.00 72.25 875 GLU A N 1
ATOM 6813 C CA . GLU A 1 875 ? -34.252 29.741 -3.997 1.00 72.25 875 GLU A CA 1
ATOM 6814 C C . GLU A 1 875 ? -33.874 30.617 -5.202 1.00 72.25 875 GLU A C 1
ATOM 6816 O O . GLU A 1 875 ? -34.353 30.408 -6.308 1.00 72.25 875 GLU A O 1
ATOM 6821 N N . LEU A 1 876 ? -32.893 31.507 -5.029 1.00 61.50 876 LEU A N 1
ATOM 6822 C CA . LEU A 1 876 ? -32.320 32.354 -6.085 1.00 61.50 876 LEU A CA 1
ATOM 6823 C C . LEU A 1 876 ? -31.691 31.576 -7.262 1.00 61.50 876 LEU A C 1
ATOM 6825 O O . LEU A 1 876 ? -31.363 32.183 -8.282 1.00 61.50 876 LEU A O 1
ATOM 6829 N N . TRP A 1 877 ? -31.427 30.274 -7.109 1.00 68.12 877 TRP A N 1
ATOM 6830 C CA . TRP A 1 877 ? -30.887 29.409 -8.168 1.00 68.12 877 TRP A CA 1
ATOM 6831 C C . TRP A 1 877 ? -31.993 28.690 -8.948 1.00 68.12 877 TRP A C 1
ATOM 6833 O O . TRP A 1 877 ? -31.719 28.148 -10.016 1.00 68.12 877 TRP A O 1
ATOM 6843 N N . LEU A 1 878 ? -33.229 28.710 -8.447 1.00 63.69 878 LEU A N 1
ATOM 6844 C CA . LEU A 1 878 ? -34.389 28.094 -9.080 1.00 63.69 878 LEU A CA 1
ATOM 6845 C C . LEU A 1 878 ? -34.995 29.088 -10.071 1.00 63.69 878 LEU A C 1
ATOM 6847 O O . LEU A 1 878 ? -35.320 30.217 -9.716 1.00 63.69 878 LEU A O 1
ATOM 6851 N N . GLY A 1 879 ? -35.083 28.695 -11.343 1.00 56.72 879 GLY A N 1
ATOM 6852 C CA . GLY A 1 879 ? -35.562 29.565 -12.427 1.00 56.72 879 GLY A CA 1
ATOM 6853 C C . GLY A 1 879 ? -34.510 30.513 -13.026 1.00 56.72 879 GLY A C 1
ATOM 6854 O O . GLY A 1 879 ? -34.837 31.318 -13.897 1.00 56.72 879 GLY A O 1
ATOM 6855 N N . ALA A 1 880 ? -33.241 30.429 -12.611 1.00 49.72 880 ALA A N 1
ATOM 6856 C CA . ALA A 1 880 ? -32.148 31.174 -13.234 1.00 49.72 880 ALA A CA 1
ATOM 6857 C C . ALA A 1 880 ? -31.633 30.443 -14.492 1.00 49.72 880 ALA A C 1
ATOM 6859 O O . ALA A 1 880 ? -31.510 29.222 -14.484 1.00 49.72 880 ALA A O 1
ATOM 6860 N N . ALA A 1 881 ? -31.302 31.178 -15.565 1.00 55.03 881 ALA A N 1
ATOM 6861 C CA . ALA A 1 881 ? -30.718 30.590 -16.779 1.00 55.03 881 ALA A CA 1
ATOM 6862 C C . ALA A 1 881 ? -29.488 29.709 -16.442 1.00 55.03 881 ALA A C 1
ATOM 6864 O O . ALA A 1 881 ? -28.766 30.060 -15.501 1.00 55.03 881 ALA A O 1
ATOM 6865 N N . PRO A 1 882 ? -29.211 28.607 -17.173 1.00 53.34 882 PRO A N 1
ATOM 6866 C CA . PRO A 1 882 ? -28.164 27.633 -16.829 1.00 53.34 882 PRO A CA 1
ATOM 6867 C C . PRO A 1 882 ? -26.803 28.278 -16.532 1.00 53.34 882 PRO A C 1
ATOM 6869 O O . PRO A 1 882 ? -26.123 27.908 -15.572 1.00 53.34 882 PRO A O 1
ATOM 6872 N N . GLU A 1 883 ? -26.441 29.330 -17.274 1.00 50.47 883 GLU A N 1
ATOM 6873 C CA . GLU A 1 883 ? -25.240 30.145 -17.056 1.00 50.47 883 GLU A CA 1
ATOM 6874 C C . GLU A 1 883 ? -25.118 30.818 -15.673 1.00 50.47 883 GLU A C 1
ATOM 6876 O O . GLU A 1 883 ? -24.005 31.173 -15.273 1.00 50.47 883 GLU A O 1
ATOM 6881 N N . LYS A 1 884 ? -26.209 30.963 -14.912 1.00 49.53 884 LYS A N 1
ATOM 6882 C CA . LYS A 1 884 ? -26.231 31.559 -13.565 1.00 49.53 884 LYS A CA 1
ATOM 6883 C C . LYS A 1 884 ? -26.077 30.534 -12.433 1.00 49.53 884 LYS A C 1
ATOM 6885 O O . LYS A 1 884 ? -25.749 30.933 -11.315 1.00 49.53 884 LYS A O 1
ATOM 6890 N N . MET A 1 885 ? -26.242 29.232 -12.697 1.00 55.91 885 MET A N 1
ATOM 6891 C CA . MET A 1 885 ? -25.947 28.180 -11.709 1.00 55.91 885 MET A CA 1
ATOM 6892 C C . MET A 1 885 ? -24.435 28.023 -11.505 1.00 55.91 885 MET A C 1
ATOM 6894 O O . MET A 1 885 ? -23.673 28.152 -12.466 1.00 55.91 885 MET A O 1
ATOM 6898 N N . PRO A 1 886 ? -23.952 27.699 -10.294 1.00 57.81 886 PRO A N 1
ATOM 6899 C CA . PRO A 1 886 ? -22.538 27.406 -10.092 1.00 57.81 886 PRO A CA 1
ATOM 6900 C C . PRO A 1 886 ? -22.071 26.229 -10.955 1.00 57.81 886 PRO A C 1
ATOM 6902 O O . PRO A 1 886 ? -22.766 25.222 -11.074 1.00 57.81 886 PRO A O 1
ATOM 6905 N N . ARG A 1 887 ? -20.856 26.342 -11.506 1.00 53.91 887 ARG A N 1
ATOM 6906 C CA . ARG A 1 887 ? -20.289 25.410 -12.498 1.00 53.91 887 ARG A CA 1
ATOM 6907 C C . ARG A 1 887 ? -20.336 23.935 -12.073 1.00 53.91 887 ARG A C 1
ATOM 6909 O O . ARG A 1 887 ? -20.603 23.092 -12.917 1.00 53.91 887 ARG A O 1
ATOM 6916 N N . PHE A 1 888 ? -20.129 23.640 -10.786 1.00 61.19 888 PHE A N 1
ATOM 6917 C CA . PHE A 1 888 ? -20.255 22.287 -10.225 1.00 61.19 888 PHE A CA 1
ATOM 6918 C C . PHE A 1 888 ? -21.669 21.714 -10.403 1.00 61.19 888 PHE A C 1
ATOM 6920 O O . PHE A 1 888 ? -21.831 20.677 -11.034 1.00 61.19 888 PHE A O 1
ATOM 6927 N N . TYR A 1 889 ? -22.691 22.415 -9.898 1.00 66.50 889 TYR A N 1
ATOM 6928 C CA . TYR A 1 889 ? -24.083 21.960 -9.966 1.00 66.50 889 TYR A CA 1
ATOM 6929 C C . TYR A 1 889 ? -24.580 21.901 -11.410 1.00 66.50 889 TYR A C 1
ATOM 6931 O O . TYR A 1 889 ? -25.316 20.989 -11.753 1.00 66.50 889 TYR A O 1
ATOM 6939 N N . ARG A 1 890 ? -24.113 22.816 -12.269 1.00 67.69 890 ARG A N 1
ATOM 6940 C CA . ARG A 1 890 ? -24.412 22.795 -13.703 1.00 67.69 890 ARG A CA 1
ATOM 6941 C C . ARG A 1 890 ? -23.845 21.553 -14.395 1.00 67.69 890 ARG A C 1
ATOM 6943 O O . ARG A 1 890 ? -24.595 20.849 -15.049 1.00 67.69 890 ARG A O 1
ATOM 6950 N N . ARG A 1 891 ? -22.556 21.245 -14.209 1.00 62.19 891 ARG A N 1
ATOM 6951 C CA . ARG A 1 891 ? -21.925 20.070 -14.838 1.00 62.19 891 ARG A CA 1
ATOM 6952 C C . ARG A 1 891 ? -22.429 18.747 -14.280 1.00 62.19 891 ARG A C 1
ATOM 6954 O O . ARG A 1 891 ? -22.602 17.807 -15.042 1.00 62.19 891 ARG A O 1
ATOM 6961 N N . LEU A 1 892 ? -22.674 18.674 -12.972 1.00 66.75 892 LEU A N 1
ATOM 6962 C CA . LEU A 1 892 ? -23.313 17.505 -12.373 1.00 66.75 892 LEU A CA 1
ATOM 6963 C C . LEU A 1 892 ? -24.725 17.331 -12.942 1.00 66.75 892 LEU A C 1
ATOM 6965 O O . LEU A 1 892 ? -25.096 16.225 -13.308 1.00 66.75 892 LEU A O 1
ATOM 6969 N N . SER A 1 893 ? -25.473 18.425 -13.100 1.00 72.38 893 SER A N 1
ATOM 6970 C CA . SER A 1 893 ? -26.796 18.376 -13.715 1.00 72.38 893 SER A CA 1
ATOM 6971 C C . SER A 1 893 ? -26.762 17.919 -15.174 1.00 72.38 893 SER A C 1
ATOM 6973 O O . SER A 1 893 ? -27.510 17.017 -15.540 1.00 72.38 893 SER A O 1
ATOM 6975 N N . GLU A 1 894 ? -25.861 18.480 -15.986 1.00 71.25 894 GLU A N 1
ATOM 6976 C CA . GLU A 1 894 ? -25.631 18.084 -17.382 1.00 71.25 894 GLU A CA 1
ATOM 6977 C C . GLU A 1 894 ? -25.215 16.608 -17.489 1.00 71.25 894 GLU A C 1
ATOM 6979 O O . GLU A 1 894 ? -25.719 15.885 -18.345 1.00 71.25 894 GLU A O 1
ATOM 6984 N N . GLY A 1 895 ? -24.333 16.140 -16.602 1.00 70.50 895 GLY A N 1
ATOM 6985 C CA . GLY A 1 895 ? -23.825 14.769 -16.612 1.00 70.50 895 GLY A CA 1
ATOM 6986 C C . GLY A 1 895 ? -24.832 13.721 -16.129 1.00 70.50 895 GLY A C 1
ATOM 6987 O O . GLY A 1 895 ? -24.904 12.639 -16.712 1.00 70.50 895 GLY A O 1
ATOM 6988 N N . LEU A 1 896 ? -25.647 14.049 -15.121 1.00 73.81 896 LEU A N 1
ATOM 6989 C CA . LEU A 1 896 ? -26.785 13.230 -14.687 1.00 73.81 896 LEU A CA 1
ATOM 6990 C C . LEU A 1 896 ? -27.888 13.221 -15.767 1.00 73.81 896 LEU A C 1
ATOM 6992 O O . LEU A 1 896 ? -28.456 12.175 -16.062 1.00 73.81 896 LEU A O 1
ATOM 6996 N N . ALA A 1 897 ? -28.153 14.355 -16.427 1.00 74.81 897 ALA A N 1
ATOM 6997 C CA . ALA A 1 897 ? -29.139 14.439 -17.509 1.00 74.81 897 ALA A CA 1
ATOM 6998 C C . ALA A 1 897 ? -28.704 13.635 -18.746 1.00 74.81 897 ALA A C 1
ATOM 7000 O O . ALA A 1 897 ? -29.523 12.941 -19.345 1.00 74.81 897 ALA A O 1
ATOM 7001 N N . ALA A 1 898 ? -27.411 13.660 -19.092 1.00 71.75 898 ALA A N 1
ATOM 7002 C CA . ALA A 1 898 ? -26.844 12.846 -20.169 1.00 71.75 898 ALA A CA 1
ATOM 7003 C C . ALA A 1 898 ? -26.970 11.329 -19.917 1.00 71.75 898 ALA A C 1
ATOM 7005 O O . ALA A 1 898 ? -26.945 10.555 -20.869 1.00 71.75 898 ALA A O 1
ATOM 7006 N N . ARG A 1 899 ? -27.134 10.913 -18.653 1.00 71.56 899 ARG A N 1
ATOM 7007 C CA . ARG A 1 899 ? -27.373 9.523 -18.229 1.00 71.56 899 ARG A CA 1
ATOM 7008 C C . ARG A 1 899 ? -28.856 9.190 -18.010 1.00 71.56 899 ARG A C 1
ATOM 7010 O O . ARG A 1 899 ? -29.168 8.106 -17.539 1.00 71.56 899 ARG A O 1
ATOM 7017 N N . GLY A 1 900 ? -29.770 10.107 -18.335 1.00 71.50 900 GLY A N 1
ATOM 7018 C CA . GLY A 1 900 ? -31.214 9.883 -18.208 1.00 71.50 900 GLY A CA 1
ATOM 7019 C C . GLY A 1 900 ? -31.755 9.929 -16.774 1.00 71.50 900 GLY A C 1
ATOM 7020 O O . GLY A 1 900 ? -32.873 9.484 -16.538 1.00 71.50 900 GLY A O 1
ATOM 7021 N N . ILE A 1 901 ? -30.994 10.473 -15.819 1.00 78.75 901 ILE A N 1
ATOM 7022 C CA . ILE A 1 901 ? -31.368 10.510 -14.397 1.00 78.75 901 ILE A CA 1
ATOM 7023 C C . ILE A 1 901 ? -32.276 11.709 -14.142 1.00 78.75 901 ILE A C 1
ATOM 7025 O O . ILE A 1 901 ? -31.882 12.854 -14.396 1.00 78.75 901 ILE A O 1
ATOM 7029 N N . ALA A 1 902 ? -33.482 11.455 -13.630 1.00 79.06 902 ALA A N 1
ATOM 7030 C CA . ALA A 1 902 ? -34.438 12.506 -13.301 1.00 79.06 902 ALA A CA 1
ATOM 7031 C C . ALA A 1 902 ? -33.898 13.394 -12.170 1.00 79.06 902 ALA A C 1
ATOM 7033 O O . ALA A 1 902 ? -33.369 12.902 -11.173 1.00 79.06 902 ALA A O 1
ATOM 7034 N N . GLN A 1 903 ? -34.021 14.713 -12.335 1.00 81.44 903 GLN A N 1
ATOM 7035 C CA . GLN A 1 903 ? -33.528 15.693 -11.373 1.00 81.44 903 GLN A CA 1
ATOM 7036 C C . GLN A 1 903 ? -34.582 16.753 -11.101 1.00 81.44 903 GLN A C 1
ATOM 7038 O O . GLN A 1 903 ? -35.061 17.403 -12.032 1.00 81.44 903 GLN A O 1
ATOM 7043 N N . THR A 1 904 ? -34.836 17.012 -9.825 1.00 84.75 904 THR A N 1
ATOM 7044 C CA . THR A 1 904 ? -35.728 18.087 -9.394 1.00 84.75 904 THR A CA 1
ATOM 7045 C C . THR A 1 904 ? -34.984 19.049 -8.488 1.00 84.75 904 THR A C 1
ATOM 7047 O O . THR A 1 904 ? -34.247 18.648 -7.596 1.00 84.75 904 THR A O 1
ATOM 7050 N N . TRP A 1 905 ? -35.159 20.346 -8.715 1.00 82.69 905 TRP A N 1
ATOM 7051 C CA . TRP A 1 905 ? -34.511 21.388 -7.924 1.00 82.69 905 TRP A CA 1
ATOM 7052 C C . TRP A 1 905 ? -35.565 22.076 -7.069 1.00 82.69 905 TRP A C 1
ATOM 7054 O O . TRP A 1 905 ? -36.564 22.572 -7.587 1.00 82.69 905 TRP A O 1
ATOM 7064 N N . VAL A 1 906 ? -35.345 22.108 -5.761 1.00 82.75 906 VAL A N 1
ATOM 7065 C CA . VAL A 1 906 ? -36.272 22.686 -4.783 1.00 82.75 906 VAL A CA 1
ATOM 7066 C C . VAL A 1 906 ? -35.553 23.703 -3.906 1.00 82.75 906 VAL A C 1
ATOM 7068 O O . VAL A 1 906 ? -34.331 23.610 -3.724 1.00 82.75 906 VAL A O 1
ATOM 7071 N N . PRO A 1 907 ? -36.279 24.699 -3.369 1.00 79.94 907 PRO A N 1
ATOM 7072 C CA . PRO A 1 907 ? -35.666 25.672 -2.485 1.00 79.94 907 PRO A CA 1
ATOM 7073 C C . PRO A 1 907 ? -35.263 24.971 -1.196 1.00 79.94 907 PRO A C 1
ATOM 7075 O O . PRO A 1 907 ? -35.995 24.139 -0.667 1.00 79.94 907 PRO A O 1
ATOM 7078 N N . MET A 1 908 ? -34.072 25.296 -0.703 1.00 78.56 908 MET A N 1
ATOM 7079 C CA . MET A 1 908 ? -33.590 24.813 0.582 1.00 78.56 908 MET A CA 1
ATOM 7080 C C . MET A 1 908 ? -34.428 25.444 1.697 1.00 78.56 908 MET A C 1
ATOM 7082 O O . MET A 1 908 ? -34.104 26.527 2.185 1.00 78.56 908 MET A O 1
ATOM 7086 N N . ASP A 1 909 ? -35.476 24.740 2.107 1.00 78.50 909 ASP A N 1
ATOM 7087 C CA . ASP A 1 909 ? -36.297 25.067 3.265 1.00 78.50 909 ASP A CA 1
ATOM 7088 C C . ASP A 1 909 ? -36.059 24.032 4.366 1.00 78.50 909 ASP A C 1
ATOM 7090 O O . ASP A 1 909 ? -36.493 22.886 4.291 1.00 78.50 909 ASP A O 1
ATOM 7094 N N . ARG A 1 910 ? -35.338 24.444 5.411 1.00 67.25 910 ARG A N 1
ATOM 7095 C CA . ARG A 1 910 ? -34.962 23.560 6.520 1.00 67.25 910 ARG A CA 1
ATOM 7096 C C . ARG A 1 910 ? -36.146 23.162 7.398 1.00 67.25 910 ARG A C 1
ATOM 7098 O O . ARG A 1 910 ? -36.026 22.158 8.091 1.00 67.25 910 ARG A O 1
ATOM 7105 N N . ALA A 1 911 ? -37.237 23.929 7.393 1.00 70.75 911 ALA A N 1
ATOM 7106 C CA . ALA A 1 911 ? -38.400 23.644 8.226 1.00 70.75 911 ALA A CA 1
ATOM 7107 C C . ALA A 1 911 ? -39.219 22.471 7.671 1.00 70.75 911 ALA A C 1
ATOM 7109 O O . ALA A 1 911 ? -39.702 21.652 8.442 1.00 70.75 911 ALA A O 1
ATOM 7110 N N . THR A 1 912 ? -39.314 22.356 6.344 1.00 74.19 912 THR A N 1
ATOM 7111 C CA . THR A 1 912 ? -40.082 21.303 5.652 1.00 74.19 912 THR A CA 1
ATOM 7112 C C . THR A 1 912 ? -39.208 20.166 5.111 1.00 74.19 912 THR A C 1
ATOM 7114 O O . THR A 1 912 ? -39.715 19.191 4.556 1.00 74.19 912 THR A O 1
ATOM 7117 N N . LEU A 1 913 ? -37.882 20.262 5.282 1.00 77.56 913 LEU A N 1
ATOM 7118 C CA . LEU A 1 913 ? -36.898 19.325 4.738 1.00 77.56 913 LEU A CA 1
ATOM 7119 C C . LEU A 1 913 ? -37.127 17.875 5.187 1.00 77.56 913 LEU A C 1
ATOM 7121 O O . LEU A 1 913 ? -37.080 16.975 4.354 1.00 77.56 913 LEU A O 1
ATOM 7125 N N . ALA A 1 914 ? -37.372 17.653 6.481 1.00 77.19 914 ALA A N 1
ATOM 7126 C CA . ALA A 1 914 ? -37.578 16.313 7.031 1.00 77.19 914 ALA A CA 1
ATOM 7127 C C . ALA A 1 914 ? -38.866 15.671 6.486 1.00 77.19 914 ALA A C 1
ATOM 7129 O O . ALA A 1 914 ? -38.829 14.539 6.008 1.00 77.19 914 ALA A O 1
ATOM 7130 N N . ASP A 1 915 ? -39.967 16.428 6.463 1.00 79.31 915 ASP A N 1
ATOM 7131 C CA . ASP A 1 915 ? -41.261 15.968 5.946 1.00 79.31 915 ASP A CA 1
ATOM 7132 C C . ASP A 1 915 ? -41.198 15.674 4.443 1.00 79.31 915 ASP A C 1
ATOM 7134 O O . ASP A 1 915 ? -41.768 14.695 3.963 1.00 79.31 915 ASP A O 1
ATOM 7138 N N . ARG A 1 916 ? -40.455 16.486 3.681 1.00 78.62 916 ARG A N 1
ATOM 7139 C CA . ARG A 1 916 ? -40.251 16.268 2.244 1.00 78.62 916 ARG A CA 1
ATOM 7140 C C . ARG A 1 916 ? -39.443 14.996 1.977 1.00 78.62 916 ARG A C 1
ATOM 7142 O O . ARG A 1 916 ? -39.851 14.191 1.154 1.00 78.62 916 ARG A O 1
ATOM 7149 N N . ILE A 1 917 ? -38.359 14.777 2.719 1.00 81.81 917 ILE A N 1
ATOM 7150 C CA . ILE A 1 917 ? -37.547 13.555 2.597 1.00 81.81 917 ILE A CA 1
ATOM 7151 C C . ILE A 1 917 ? -38.353 12.310 2.993 1.00 81.81 917 ILE A C 1
ATOM 7153 O O . ILE A 1 917 ? -38.201 11.254 2.383 1.00 81.81 917 ILE A O 1
ATOM 7157 N N . ALA A 1 918 ? -39.227 12.425 3.994 1.00 77.81 918 ALA A N 1
ATOM 7158 C CA . ALA A 1 918 ? -40.093 11.332 4.422 1.00 77.81 918 ALA A CA 1
ATOM 7159 C C . ALA A 1 918 ? -41.257 11.047 3.450 1.00 77.81 918 ALA A C 1
ATOM 7161 O O . ALA A 1 918 ? -41.765 9.928 3.435 1.00 77.81 918 ALA A O 1
ATOM 7162 N N . SER A 1 919 ? -41.687 12.035 2.657 1.00 76.25 919 SER A N 1
ATOM 7163 C CA . SER A 1 919 ? -42.880 11.943 1.796 1.00 76.25 919 SER A CA 1
ATOM 7164 C C . SER A 1 919 ? -42.613 11.500 0.357 1.00 76.25 919 SER A C 1
ATOM 7166 O O . SER A 1 919 ? -43.568 11.176 -0.350 1.00 76.25 919 SER A O 1
ATOM 7168 N N . ASP A 1 920 ? -41.353 11.434 -0.077 1.00 78.06 920 ASP A N 1
ATOM 7169 C CA . ASP A 1 920 ? -40.970 10.887 -1.381 1.00 78.06 920 ASP A CA 1
ATOM 7170 C C . ASP A 1 920 ? -39.915 9.773 -1.259 1.00 78.06 920 ASP A C 1
ATOM 7172 O O . ASP A 1 920 ? -39.388 9.503 -0.177 1.00 78.06 920 ASP A O 1
ATOM 7176 N N . SER A 1 921 ? -39.623 9.099 -2.374 1.00 77.94 921 SER A N 1
ATOM 7177 C CA . SER A 1 921 ? -38.594 8.054 -2.482 1.00 77.94 921 SER A CA 1
ATOM 7178 C C . SER A 1 921 ? -37.306 8.541 -3.162 1.00 77.94 921 SER A C 1
ATOM 7180 O O . SER A 1 921 ? -36.452 7.723 -3.499 1.00 77.94 921 SER A O 1
ATOM 7182 N N . ALA A 1 922 ? -37.154 9.850 -3.378 1.00 80.31 922 ALA A N 1
ATOM 7183 C CA . ALA A 1 922 ? -36.029 10.432 -4.095 1.00 80.31 922 ALA A CA 1
ATOM 7184 C C . ALA A 1 922 ? -34.744 10.435 -3.253 1.00 80.31 922 ALA A C 1
ATOM 7186 O O . ALA A 1 922 ? -34.759 10.301 -2.022 1.00 80.31 922 ALA A O 1
ATOM 7187 N N . PHE A 1 923 ? -33.606 10.603 -3.924 1.00 74.81 923 PHE A N 1
ATOM 7188 C CA . PHE A 1 923 ? -32.333 10.846 -3.260 1.00 74.81 923 PHE A CA 1
ATOM 7189 C C . PHE A 1 923 ? -32.059 12.351 -3.201 1.00 74.81 923 PHE A C 1
ATOM 7191 O O . PHE A 1 923 ? -32.038 13.036 -4.221 1.00 74.81 923 PHE A O 1
ATOM 7198 N N . HIS A 1 924 ? -31.816 12.897 -2.012 1.00 80.81 924 HIS A N 1
ATOM 7199 C CA . HIS A 1 924 ? -31.726 14.341 -1.819 1.00 80.81 924 HIS A CA 1
ATOM 7200 C C . HIS A 1 924 ? -30.287 14.828 -1.679 1.00 80.81 924 HIS A C 1
ATOM 7202 O O . HIS A 1 924 ? -29.541 14.387 -0.804 1.00 80.81 924 HIS A O 1
ATOM 7208 N N . ILE A 1 925 ? -29.913 15.823 -2.482 1.00 74.88 925 ILE A N 1
ATOM 7209 C CA . ILE A 1 925 ? -28.623 16.509 -2.377 1.00 74.88 925 ILE A CA 1
ATOM 7210 C C . ILE A 1 925 ? -28.836 17.884 -1.748 1.00 74.88 925 ILE A C 1
ATOM 7212 O O . ILE A 1 925 ? -29.519 18.739 -2.308 1.00 74.88 925 ILE A O 1
ATOM 7216 N N . LEU A 1 926 ? -28.237 18.114 -0.578 1.00 69.06 926 LEU A N 1
ATOM 7217 C CA . LEU A 1 926 ? -28.444 19.323 0.218 1.00 69.06 926 LEU A CA 1
ATOM 7218 C C . LEU A 1 926 ? -27.278 20.294 0.096 1.00 69.06 926 LEU A C 1
ATOM 7220 O O . LEU A 1 926 ? -26.175 20.001 0.565 1.00 69.06 926 LEU A O 1
ATOM 7224 N N . ASN A 1 927 ? -27.533 21.492 -0.430 1.00 62.56 927 ASN A N 1
ATOM 7225 C CA . ASN A 1 927 ? -26.540 22.557 -0.432 1.00 62.56 927 ASN A CA 1
ATOM 7226 C C . ASN A 1 927 ? -26.391 23.182 0.969 1.00 62.56 927 ASN A C 1
ATOM 7228 O O . ASN A 1 927 ? -27.262 23.924 1.420 1.00 62.56 927 ASN A O 1
ATOM 7232 N N . HIS A 1 928 ? -25.272 22.926 1.653 1.00 51.84 928 HIS A N 1
ATOM 7233 C CA . HIS A 1 928 ? -24.961 23.510 2.970 1.00 51.84 928 HIS A CA 1
ATOM 7234 C C . HIS A 1 928 ? -26.007 23.236 4.082 1.00 51.84 928 HIS A C 1
ATOM 7236 O O . HIS A 1 928 ? -26.302 24.107 4.909 1.00 51.84 928 HIS A O 1
ATOM 7242 N N . ALA A 1 929 ? -26.531 22.010 4.161 1.00 51.91 929 ALA A N 1
ATOM 7243 C CA . ALA A 1 929 ? -27.333 21.543 5.295 1.00 51.91 929 ALA A CA 1
ATOM 7244 C C . ALA A 1 929 ? -26.984 20.090 5.645 1.00 51.91 929 ALA A C 1
ATOM 7246 O O . ALA A 1 929 ? -26.872 19.246 4.756 1.00 51.91 929 ALA A O 1
ATOM 7247 N N . ARG A 1 930 ? -26.784 19.797 6.936 1.00 50.31 930 ARG A N 1
ATOM 7248 C CA . ARG A 1 930 ? -26.636 18.421 7.424 1.00 50.31 930 ARG A CA 1
ATOM 7249 C C . ARG A 1 930 ? -27.993 17.921 7.879 1.00 50.31 930 ARG A C 1
ATOM 7251 O O . ARG A 1 930 ? -28.598 18.537 8.752 1.00 50.31 930 ARG A O 1
ATOM 7258 N N . HIS A 1 931 ? -28.421 16.804 7.312 1.00 60.81 931 HIS A N 1
ATOM 7259 C CA . HIS A 1 931 ? -29.589 16.083 7.780 1.00 60.81 931 HIS A CA 1
ATOM 7260 C C . HIS A 1 931 ? -29.264 14.583 7.769 1.00 60.81 931 HIS A C 1
ATOM 7262 O O . HIS A 1 931 ? -28.868 14.068 6.721 1.00 60.81 931 HIS A O 1
ATOM 7268 N N . PRO A 1 932 ? -29.303 13.904 8.927 1.00 58.56 932 PRO A N 1
ATOM 7269 C CA . PRO A 1 932 ? -28.924 12.502 9.028 1.00 58.56 932 PRO A CA 1
ATOM 7270 C C . PRO A 1 932 ? -30.048 11.624 8.475 1.00 58.56 932 PRO A C 1
ATOM 7272 O O . PRO A 1 932 ? -31.005 11.315 9.173 1.00 58.56 932 PRO A O 1
ATOM 7275 N N . HIS A 1 933 ? -29.937 11.240 7.205 1.00 64.44 933 HIS A N 1
ATOM 7276 C CA . HIS A 1 933 ? -30.873 10.323 6.561 1.00 64.44 933 HIS A CA 1
ATOM 7277 C C . HIS A 1 933 ? -30.147 9.532 5.455 1.00 64.44 933 HIS A C 1
ATOM 7279 O O . HIS A 1 933 ? -29.306 10.110 4.759 1.00 64.44 933 HIS A O 1
ATOM 7285 N N . PRO A 1 934 ? -30.430 8.228 5.268 1.00 61.03 934 PRO A N 1
ATOM 7286 C CA . PRO A 1 934 ? -29.709 7.382 4.308 1.00 61.03 934 PRO A CA 1
ATOM 7287 C C . PRO A 1 934 ? -29.844 7.864 2.855 1.00 61.03 934 PRO A C 1
ATOM 7289 O O . PRO A 1 934 ? -28.870 7.836 2.107 1.00 61.03 934 PRO A O 1
ATOM 7292 N N . ARG A 1 935 ? -31.005 8.424 2.488 1.00 74.81 935 ARG A N 1
ATOM 7293 C CA . ARG A 1 935 ? -31.275 9.019 1.161 1.00 74.81 935 ARG A CA 1
ATOM 7294 C C . ARG A 1 935 ? -30.816 10.478 1.007 1.00 74.81 935 ARG A C 1
ATOM 7296 O O . ARG A 1 935 ? -31.365 11.209 0.190 1.00 74.81 935 ARG A O 1
ATOM 7303 N N . VAL A 1 936 ? -29.878 10.946 1.835 1.00 68.25 936 VAL A N 1
ATOM 7304 C CA . VAL A 1 936 ? -29.417 12.345 1.839 1.00 68.25 936 VAL A CA 1
ATOM 7305 C C . VAL A 1 936 ? -27.898 12.446 1.699 1.00 68.25 936 VAL A C 1
ATOM 7307 O O . VAL A 1 936 ? -27.132 11.847 2.459 1.00 68.25 936 VAL A O 1
ATOM 7310 N N . LEU A 1 937 ? -27.451 13.299 0.775 1.00 59.56 937 LEU A N 1
ATOM 7311 C CA . LEU A 1 937 ? -26.054 13.696 0.601 1.00 59.56 937 LEU A CA 1
ATOM 7312 C C . LEU A 1 937 ? -25.891 15.206 0.801 1.00 59.56 937 LEU A C 1
ATOM 7314 O O . LEU A 1 937 ? -26.430 16.022 0.058 1.00 59.56 937 LEU A O 1
ATOM 7318 N N . THR A 1 938 ? -25.089 15.604 1.785 1.00 56.84 938 THR A N 1
ATOM 7319 C CA . THR A 1 938 ? -24.746 17.015 2.008 1.00 56.84 938 THR A CA 1
ATOM 7320 C C . THR A 1 938 ? -23.586 17.448 1.109 1.00 56.84 938 THR A C 1
ATOM 7322 O O . THR A 1 938 ? -22.475 16.940 1.250 1.00 56.84 938 THR A O 1
ATOM 7325 N N . ALA A 1 939 ? -23.800 18.455 0.260 1.00 51.56 939 ALA A N 1
ATOM 7326 C CA . ALA A 1 939 ? -22.774 19.082 -0.576 1.00 51.56 939 ALA A CA 1
ATOM 7327 C C . ALA A 1 939 ? -22.603 20.562 -0.178 1.00 51.56 939 ALA A C 1
ATOM 7329 O O . ALA A 1 939 ? -23.565 21.319 -0.131 1.00 51.56 939 ALA A O 1
ATOM 7330 N N . GLY A 1 940 ? -21.392 21.022 0.154 1.00 42.03 940 GLY A N 1
ATOM 7331 C CA . GLY A 1 940 ? -21.170 22.415 0.578 1.00 42.03 940 GLY A CA 1
ATOM 7332 C C . GLY A 1 940 ? -19.808 22.962 0.156 1.00 42.03 940 GLY A C 1
ATOM 7333 O O . GLY A 1 940 ? -18.780 22.372 0.466 1.00 42.03 940 GLY A O 1
ATOM 7334 N N . ILE A 1 941 ? -19.789 24.137 -0.482 1.00 37.47 941 ILE A N 1
ATOM 7335 C CA . ILE A 1 941 ? -18.596 24.766 -1.093 1.00 37.47 941 ILE A CA 1
ATOM 7336 C C . ILE A 1 941 ? -17.521 25.195 -0.072 1.00 37.47 941 ILE A C 1
ATOM 7338 O O . ILE A 1 941 ? -16.348 25.272 -0.405 1.00 37.47 941 ILE A O 1
ATOM 7342 N N . ALA A 1 942 ? -17.885 25.428 1.189 1.00 32.03 942 ALA A N 1
ATOM 7343 C CA . ALA A 1 942 ? -16.939 25.798 2.251 1.00 32.03 942 ALA A CA 1
ATOM 7344 C C . ALA A 1 942 ? -16.290 24.598 2.966 1.00 32.03 942 ALA A C 1
ATOM 7346 O O . ALA A 1 942 ? -15.410 24.794 3.799 1.00 32.03 942 ALA A O 1
ATOM 7347 N N . TYR A 1 943 ? -16.734 23.377 2.664 1.00 36.25 943 TYR A N 1
ATOM 7348 C CA . TYR A 1 943 ? -16.218 22.142 3.258 1.00 36.25 943 TYR A CA 1
ATOM 7349 C C . TYR A 1 943 ? -15.387 21.313 2.272 1.00 36.25 943 TYR A C 1
ATOM 7351 O O . TYR A 1 943 ? -14.961 20.215 2.613 1.00 36.25 943 TYR A O 1
ATOM 7359 N N . ILE A 1 944 ? -15.071 21.877 1.102 1.00 37.75 944 ILE A N 1
ATOM 7360 C CA . ILE A 1 944 ? -14.142 21.310 0.111 1.00 37.75 944 ILE A CA 1
ATOM 7361 C C . ILE A 1 944 ? -12.684 21.637 0.505 1.00 37.75 944 ILE A C 1
ATOM 7363 O O . ILE A 1 944 ? -11.868 21.967 -0.340 1.00 37.75 944 ILE A O 1
ATOM 7367 N N . TYR A 1 945 ? -12.365 21.653 1.806 1.00 34.09 945 TYR A N 1
ATOM 7368 C CA . TYR A 1 945 ? -11.029 22.034 2.294 1.00 34.09 945 TYR A CA 1
ATOM 7369 C C . TYR A 1 945 ? -10.448 21.170 3.422 1.00 34.09 945 TYR A C 1
ATOM 7371 O O . TYR A 1 945 ? -9.363 21.480 3.904 1.00 34.09 945 TYR A O 1
ATOM 7379 N N . PRO A 1 946 ? -11.109 20.081 3.860 1.00 32.44 946 PRO A N 1
ATOM 7380 C CA . PRO A 1 946 ? -10.313 19.010 4.464 1.00 32.44 946 PRO A CA 1
ATOM 7381 C C . PRO A 1 946 ? -10.695 17.588 4.053 1.00 32.44 946 PRO A C 1
ATOM 7383 O O . PRO A 1 946 ? -10.121 16.647 4.583 1.00 32.44 946 PRO A O 1
ATOM 7386 N N . TYR A 1 947 ? -11.624 17.392 3.122 1.00 28.52 947 TYR A N 1
ATOM 7387 C CA . TYR A 1 947 ? -11.892 16.054 2.608 1.00 28.52 947 TYR A CA 1
ATOM 7388 C C . TYR A 1 947 ? -11.943 16.155 1.097 1.00 28.52 947 TYR A C 1
ATOM 7390 O O . TYR A 1 947 ? -12.933 16.636 0.553 1.00 28.52 947 TYR A O 1
ATOM 7398 N N . TRP A 1 948 ? -10.815 15.817 0.476 1.00 31.27 948 TRP A N 1
ATOM 7399 C CA . TRP A 1 948 ? -10.633 14.832 -0.594 1.00 31.27 948 TRP A CA 1
ATOM 7400 C C . TRP A 1 948 ? -9.198 15.003 -1.130 1.00 31.27 948 TRP A C 1
ATOM 7402 O O . TRP A 1 948 ? -8.915 15.943 -1.860 1.00 31.27 948 TRP A O 1
ATOM 7412 N N . HIS A 1 949 ? -8.309 14.084 -0.755 1.00 26.55 949 HIS A N 1
ATOM 7413 C CA . HIS A 1 949 ? -7.209 13.605 -1.591 1.00 26.55 949 HIS A CA 1
ATOM 7414 C C . HIS A 1 949 ? -7.073 12.107 -1.309 1.00 26.55 949 HIS A C 1
ATOM 7416 O O . HIS A 1 949 ? -6.974 11.700 -0.153 1.00 26.55 949 HIS A O 1
ATOM 7422 N N . LEU A 1 950 ? -7.103 11.311 -2.372 1.00 25.11 950 LEU A N 1
ATOM 7423 C CA . LEU A 1 950 ? -6.484 9.995 -2.440 1.00 25.11 950 LEU A CA 1
ATOM 7424 C C . LEU A 1 950 ? -5.547 10.059 -3.655 1.00 25.11 950 LEU A C 1
ATOM 7426 O O . LEU A 1 950 ? -5.960 9.777 -4.769 1.00 25.11 950 LEU A O 1
ATOM 7430 N N . ASP A 1 951 ? -4.334 10.560 -3.432 1.00 25.28 951 ASP A N 1
ATOM 7431 C CA . ASP A 1 951 ? -3.105 9.875 -3.843 1.00 25.28 951 ASP A CA 1
ATOM 7432 C C . ASP A 1 951 ? -2.242 9.821 -2.561 1.00 25.28 951 ASP A C 1
ATOM 7434 O O . ASP A 1 951 ? -2.174 10.836 -1.853 1.00 25.28 951 ASP A O 1
ATOM 7438 N N . PRO A 1 952 ? -1.689 8.667 -2.151 1.00 30.00 952 PRO A N 1
ATOM 7439 C CA . PRO A 1 952 ? -1.155 8.462 -0.804 1.00 30.00 952 PRO A CA 1
ATOM 7440 C C . PRO A 1 952 ? 0.266 9.004 -0.581 1.00 30.00 952 PRO A C 1
ATOM 7442 O O . PRO A 1 952 ? 0.885 8.743 0.457 1.00 30.00 952 PRO A O 1
ATOM 7445 N N . LEU A 1 953 ? 0.800 9.761 -1.532 1.00 25.66 953 LEU A N 1
ATOM 7446 C CA . LEU A 1 953 ? 2.089 10.421 -1.403 1.00 25.66 953 LEU A CA 1
ATOM 7447 C C . LEU A 1 953 ? 1.914 11.740 -0.651 1.00 25.66 953 LEU A C 1
ATOM 7449 O O . LEU A 1 953 ? 1.552 12.776 -1.204 1.00 25.66 953 LEU A O 1
ATOM 7453 N N . GLY A 1 954 ? 2.173 11.667 0.655 1.00 24.02 954 GLY A N 1
ATOM 7454 C CA . GLY A 1 954 ? 2.219 12.809 1.554 1.00 24.02 954 GLY A CA 1
ATOM 7455 C C . GLY A 1 954 ? 2.949 14.014 0.953 1.00 24.02 954 GLY A C 1
ATOM 7456 O O . GLY A 1 954 ? 4.041 13.913 0.398 1.00 24.02 954 GLY A O 1
ATOM 7457 N N . ILE A 1 955 ? 2.319 15.171 1.113 1.00 22.73 955 ILE A N 1
ATOM 7458 C CA . ILE A 1 955 ? 2.838 16.484 0.753 1.00 22.73 955 ILE A CA 1
ATOM 7459 C C . ILE A 1 955 ? 4.184 16.717 1.468 1.00 22.73 955 ILE A C 1
ATOM 7461 O O . ILE A 1 955 ? 4.232 16.822 2.693 1.00 22.73 955 ILE A O 1
ATOM 7465 N N . ARG A 1 956 ? 5.268 16.838 0.696 1.00 21.56 956 ARG A N 1
ATOM 7466 C CA . ARG A 1 956 ? 6.413 17.708 1.005 1.00 21.56 956 ARG A CA 1
ATOM 7467 C C . ARG A 1 956 ? 6.404 18.808 -0.052 1.00 21.56 956 ARG A C 1
ATOM 7469 O O . ARG A 1 956 ? 6.585 18.489 -1.227 1.00 21.56 956 ARG A O 1
ATOM 7476 N N . ALA A 1 957 ? 6.239 20.081 0.311 1.00 22.94 957 ALA A N 1
ATOM 7477 C CA . ALA A 1 957 ? 6.624 21.126 -0.627 1.00 22.94 957 ALA A CA 1
ATOM 7478 C C . ALA A 1 957 ? 8.147 21.210 -0.708 1.00 22.94 957 ALA A C 1
ATOM 7480 O O . ALA A 1 957 ? 8.821 21.723 0.181 1.00 22.94 957 ALA A O 1
ATOM 7481 N N . PHE A 1 958 ? 8.669 20.793 -1.852 1.00 20.00 958 PHE A N 1
ATOM 7482 C CA . PHE A 1 958 ? 9.709 21.563 -2.507 1.00 20.00 958 PHE A CA 1
ATOM 7483 C C . PHE A 1 958 ? 9.096 22.202 -3.752 1.00 20.00 958 PHE A C 1
ATOM 7485 O O . PHE A 1 958 ? 8.498 21.546 -4.600 1.00 20.00 958 PHE A O 1
ATOM 7492 N N . SER A 1 959 ? 9.202 23.524 -3.812 1.00 27.41 959 SER A N 1
ATOM 7493 C CA . SER A 1 959 ? 8.932 24.326 -4.997 1.00 27.41 959 SER A CA 1
ATOM 7494 C C . SER A 1 959 ? 9.892 23.912 -6.118 1.00 27.41 959 SER A C 1
ATOM 7496 O O . SER A 1 959 ? 11.049 24.313 -6.054 1.00 27.41 959 SER A O 1
ATOM 7498 N N . THR A 1 960 ? 9.408 23.185 -7.131 1.00 24.27 960 THR A N 1
ATOM 7499 C CA . THR A 1 960 ? 10.022 23.062 -8.478 1.00 24.27 960 THR A CA 1
ATOM 7500 C C . THR A 1 960 ? 9.052 22.469 -9.522 1.00 24.27 960 THR A C 1
ATOM 7502 O O . THR A 1 960 ? 9.447 21.667 -10.359 1.00 24.27 960 THR A O 1
ATOM 7505 N N . ILE A 1 961 ? 7.764 22.842 -9.523 1.00 26.27 961 ILE A N 1
ATOM 7506 C CA . ILE A 1 961 ? 6.853 22.457 -10.625 1.00 26.27 961 ILE A CA 1
ATOM 7507 C C . ILE A 1 961 ? 6.057 23.672 -11.092 1.00 26.27 961 ILE A C 1
ATOM 7509 O O . ILE A 1 961 ? 4.899 23.852 -10.739 1.00 26.27 961 ILE A O 1
ATOM 7513 N N . THR A 1 962 ? 6.763 24.542 -11.811 1.00 24.52 962 THR A N 1
ATOM 7514 C CA . THR A 1 962 ? 6.358 25.281 -13.019 1.00 24.52 962 THR A CA 1
ATOM 7515 C C . THR A 1 962 ? 7.378 26.401 -13.182 1.00 24.52 962 THR A C 1
ATOM 7517 O O . THR A 1 962 ? 7.397 27.325 -12.366 1.00 24.52 962 THR A O 1
ATOM 7520 N N . ASP A 1 963 ? 8.204 26.338 -14.225 1.00 24.34 963 ASP A N 1
ATOM 7521 C CA . ASP A 1 963 ? 9.046 27.450 -14.691 1.00 24.34 963 ASP A CA 1
ATOM 7522 C C . ASP A 1 963 ? 8.174 28.576 -15.269 1.00 24.34 963 ASP A C 1
ATOM 7524 O O . ASP A 1 963 ? 8.204 28.920 -16.446 1.00 24.34 963 ASP A O 1
ATOM 7528 N N . SER A 1 964 ? 7.308 29.147 -14.441 1.00 26.33 964 SER A N 1
ATOM 7529 C CA . SER A 1 964 ? 6.441 30.257 -14.803 1.00 26.33 964 SER A CA 1
ATOM 7530 C C . SER A 1 964 ? 6.714 31.401 -13.846 1.00 26.33 964 SER A C 1
ATOM 7532 O O . SER A 1 964 ? 6.250 31.410 -12.705 1.00 26.33 964 SER A O 1
ATOM 7534 N N . VAL A 1 965 ? 7.461 32.401 -14.315 1.00 27.12 965 VAL A N 1
ATOM 7535 C CA . VAL A 1 965 ? 7.594 33.668 -13.594 1.00 27.12 965 VAL A CA 1
ATOM 7536 C C . VAL A 1 965 ? 6.223 34.339 -13.574 1.00 27.12 965 VAL A C 1
ATOM 7538 O O . VAL A 1 965 ? 5.731 34.835 -14.586 1.00 27.12 965 VAL A O 1
ATOM 7541 N N . PHE A 1 966 ? 5.593 34.363 -12.403 1.00 34.69 966 PHE A N 1
ATOM 7542 C CA . PHE A 1 966 ? 4.350 35.090 -12.183 1.00 34.69 966 PHE A CA 1
ATOM 7543 C C . PHE A 1 966 ? 4.571 36.589 -12.426 1.00 34.69 966 PHE A C 1
ATOM 7545 O O . PHE A 1 966 ? 5.356 37.229 -11.724 1.00 34.69 966 PHE A O 1
ATOM 7552 N N . ARG A 1 967 ? 3.853 37.166 -13.400 1.00 37.16 967 ARG A N 1
ATOM 7553 C CA . ARG A 1 967 ? 3.877 38.605 -13.701 1.00 37.16 967 ARG A CA 1
ATOM 7554 C C . ARG A 1 967 ? 2.632 39.299 -13.129 1.00 37.16 967 ARG A C 1
ATOM 7556 O O . ARG A 1 967 ? 1.594 39.374 -13.792 1.00 37.16 967 ARG A O 1
ATOM 7563 N N . PRO A 1 968 ? 2.699 39.856 -11.900 1.00 35.56 968 PRO A N 1
ATOM 7564 C CA . PRO A 1 968 ? 1.592 40.533 -11.219 1.00 35.56 968 PRO A CA 1
ATOM 7565 C C . PRO A 1 968 ? 1.088 41.813 -11.911 1.00 35.56 968 PRO A C 1
ATOM 7567 O O . PRO A 1 968 ? 0.217 42.482 -11.368 1.00 35.56 968 PRO A O 1
ATOM 7570 N N . ALA A 1 969 ? 1.572 42.156 -13.103 1.00 36.16 969 ALA A N 1
ATOM 7571 C CA . ALA A 1 969 ? 1.049 43.256 -13.908 1.00 36.16 969 ALA A CA 1
ATOM 7572 C C . ALA A 1 969 ? -0.088 42.819 -14.858 1.00 36.16 969 ALA A C 1
ATOM 7574 O O . ALA A 1 969 ? -0.959 43.624 -15.151 1.00 36.16 969 ALA A O 1
ATOM 7575 N N . GLU A 1 970 ? -0.161 41.538 -15.246 1.00 36.47 970 GLU A N 1
ATOM 7576 C CA . GLU A 1 970 ? -0.939 41.108 -16.433 1.00 36.47 970 GLU A CA 1
ATOM 7577 C C . GLU A 1 970 ? -2.344 40.515 -16.168 1.00 36.47 970 GLU A C 1
ATOM 7579 O O . GLU A 1 970 ? -3.034 40.118 -17.098 1.00 36.47 970 GLU A O 1
ATOM 7584 N N . VAL A 1 971 ? -2.817 40.453 -14.919 1.00 42.16 971 VAL A N 1
ATOM 7585 C CA . VAL A 1 971 ? -4.175 39.972 -14.590 1.00 42.16 971 VAL A CA 1
ATOM 7586 C C . VAL A 1 971 ? -5.087 41.171 -14.426 1.00 42.16 971 VAL A C 1
ATOM 7588 O O . VAL A 1 971 ? -4.791 42.086 -13.648 1.00 42.16 971 VAL A O 1
ATOM 7591 N N . ASP A 1 972 ? -6.226 41.096 -15.103 1.00 39.75 972 ASP A N 1
ATOM 7592 C CA . ASP A 1 972 ? -7.319 42.050 -15.007 1.00 39.75 972 ASP A CA 1
ATOM 7593 C C . ASP A 1 972 ? -7.829 42.180 -13.557 1.00 39.75 972 ASP A C 1
ATOM 7595 O O . ASP A 1 972 ? -8.386 41.254 -12.952 1.00 39.75 972 ASP A O 1
ATOM 7599 N N . GLY A 1 973 ? -7.586 43.355 -12.976 1.00 38.97 973 GLY A N 1
ATOM 7600 C CA . GLY A 1 973 ? -7.895 43.662 -11.584 1.00 38.97 973 GLY A CA 1
ATOM 7601 C C . GLY A 1 973 ? -9.391 43.784 -11.296 1.00 38.97 973 GLY A C 1
ATOM 7602 O O . GLY A 1 973 ? -9.795 43.545 -10.152 1.00 38.97 973 GLY A O 1
ATOM 7603 N N . ASP A 1 974 ? -10.209 44.107 -12.297 1.00 42.00 974 ASP A N 1
ATOM 7604 C CA . ASP A 1 974 ? -11.626 44.422 -12.098 1.00 42.00 974 ASP A CA 1
ATOM 7605 C C . ASP A 1 974 ? -12.479 43.148 -12.052 1.00 42.00 974 ASP A C 1
ATOM 7607 O O . ASP A 1 974 ? -13.288 42.960 -11.131 1.00 42.00 974 ASP A O 1
ATOM 7611 N N . SER A 1 975 ? -12.198 42.196 -12.945 1.00 36.06 975 SER A N 1
ATOM 7612 C CA . SER A 1 975 ? -12.817 40.864 -12.943 1.00 36.06 975 SER A CA 1
ATOM 7613 C C . SER A 1 975 ? -12.486 40.067 -11.674 1.00 36.06 975 SER A C 1
ATOM 7615 O O . SER A 1 975 ? -13.366 39.441 -11.067 1.00 36.06 975 SER A O 1
ATOM 7617 N N . ALA A 1 976 ? -11.238 40.152 -11.198 1.00 40.69 976 ALA A N 1
ATOM 7618 C CA . ALA A 1 976 ? -10.820 39.518 -9.950 1.00 40.69 976 ALA A CA 1
ATOM 7619 C C . ALA A 1 976 ? -11.530 40.136 -8.729 1.00 40.69 976 ALA A C 1
ATOM 7621 O O . ALA A 1 976 ? -12.002 39.420 -7.839 1.00 40.69 976 ALA A O 1
ATOM 7622 N N . GLN A 1 977 ? -11.677 41.464 -8.681 1.00 43.66 977 GLN A N 1
ATOM 7623 C CA . GLN A 1 977 ? -12.321 42.144 -7.555 1.00 43.66 977 GLN A CA 1
ATOM 7624 C C . GLN A 1 977 ? -13.791 41.753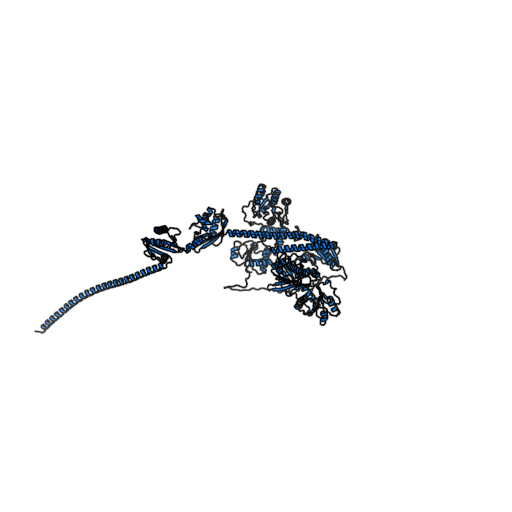 -7.365 1.00 43.66 977 GLN A C 1
ATOM 7626 O O . GLN A 1 977 ? -14.207 41.548 -6.221 1.00 43.66 977 GLN A O 1
ATOM 7631 N N . ALA A 1 978 ? -14.574 41.634 -8.441 1.00 44.69 978 ALA A N 1
ATOM 7632 C CA . ALA A 1 978 ? -15.998 41.297 -8.360 1.00 44.69 978 ALA A CA 1
ATOM 7633 C C . ALA A 1 978 ? -16.243 39.862 -7.849 1.00 44.69 978 ALA A C 1
ATOM 7635 O O . ALA A 1 978 ? -17.165 39.618 -7.065 1.00 44.69 978 ALA A O 1
ATOM 7636 N N . PHE A 1 979 ? -15.395 38.909 -8.244 1.00 40.25 979 PHE A N 1
ATOM 7637 C CA . PHE A 1 979 ? -15.434 37.526 -7.763 1.00 40.25 979 PHE A CA 1
ATOM 7638 C C . PHE A 1 979 ? -15.085 37.421 -6.268 1.00 40.25 979 PHE A C 1
ATOM 7640 O O . PHE A 1 979 ? -15.863 36.852 -5.498 1.00 40.25 979 PHE A O 1
ATOM 7647 N N . PHE A 1 980 ? -13.995 38.058 -5.819 1.00 43.69 980 PHE A N 1
ATOM 7648 C CA . PHE A 1 980 ? -13.610 38.048 -4.401 1.00 43.69 980 PHE A CA 1
ATOM 7649 C C . PHE A 1 980 ? -14.585 38.804 -3.496 1.00 43.69 980 PHE A C 1
ATOM 7651 O O . PHE A 1 980 ? -14.746 38.419 -2.340 1.00 43.69 980 PHE A O 1
ATOM 7658 N N . ARG A 1 981 ? -15.266 39.849 -3.991 1.00 48.41 981 ARG A N 1
ATOM 7659 C CA . ARG A 1 981 ? -16.303 40.558 -3.218 1.00 48.41 981 ARG A CA 1
ATOM 7660 C C . ARG A 1 981 ? -17.460 39.610 -2.856 1.00 48.41 981 ARG A C 1
ATOM 7662 O O . ARG A 1 981 ? -17.899 39.603 -1.710 1.00 48.41 981 ARG A O 1
ATOM 7669 N N . ARG A 1 982 ? -17.863 38.739 -3.793 1.00 45.56 982 ARG A N 1
ATOM 7670 C CA . ARG A 1 982 ? -18.897 37.702 -3.597 1.00 45.56 982 ARG A CA 1
ATOM 7671 C C . ARG A 1 982 ? -18.414 36.514 -2.756 1.00 45.56 982 ARG A C 1
ATOM 7673 O O . ARG A 1 982 ? -19.154 36.032 -1.900 1.00 45.56 982 ARG A O 1
ATOM 7680 N N . LEU A 1 983 ? -17.174 36.058 -2.959 1.00 41.62 983 LEU A N 1
ATOM 7681 C CA . LEU A 1 983 ? -16.588 34.952 -2.189 1.00 41.62 983 LEU A CA 1
ATOM 7682 C C . LEU A 1 983 ? -16.370 35.337 -0.716 1.00 41.62 983 LEU A C 1
ATOM 7684 O O . LEU A 1 983 ? -16.708 34.562 0.175 1.00 41.62 983 LEU A O 1
ATOM 7688 N N . ARG A 1 984 ? -15.897 36.564 -0.451 1.00 42.66 984 ARG A N 1
ATOM 7689 C CA . ARG A 1 984 ? -15.735 37.113 0.905 1.00 42.66 984 ARG A CA 1
ATOM 7690 C C . ARG A 1 984 ? -17.072 37.198 1.644 1.00 42.66 984 ARG A C 1
ATOM 7692 O O . ARG A 1 984 ? -17.149 36.750 2.780 1.00 42.66 984 ARG A O 1
ATOM 7699 N N . GLN A 1 985 ? -18.132 37.677 0.986 1.00 45.69 985 GLN A N 1
ATOM 7700 C CA . GLN A 1 985 ? -19.488 37.671 1.555 1.00 45.69 985 GLN A CA 1
ATOM 7701 C C . GLN A 1 985 ? -19.982 36.254 1.902 1.00 45.69 985 GLN A C 1
ATOM 7703 O O . GLN A 1 985 ? -20.607 36.069 2.940 1.00 45.69 985 GLN A O 1
ATOM 7708 N N . ARG A 1 986 ? -19.673 35.244 1.073 1.00 41.91 986 ARG A N 1
ATOM 7709 C CA . ARG A 1 986 ? -20.071 33.840 1.307 1.00 41.91 986 ARG A CA 1
ATOM 7710 C C . ARG A 1 986 ? -19.234 33.098 2.352 1.00 41.91 986 ARG A C 1
ATOM 7712 O O . ARG A 1 986 ? -19.748 32.169 2.968 1.00 41.91 986 ARG A O 1
ATOM 7719 N N . MET A 1 987 ? -17.950 33.425 2.507 1.00 38.69 987 MET A N 1
ATOM 7720 C CA . MET A 1 987 ? -17.019 32.638 3.333 1.00 38.69 987 MET A CA 1
ATOM 7721 C C . MET A 1 987 ? -16.684 33.268 4.687 1.00 38.69 987 MET A C 1
ATOM 7723 O O . MET A 1 987 ? -16.292 32.528 5.583 1.00 38.69 987 MET A O 1
ATOM 7727 N N . VAL A 1 988 ? -16.860 34.583 4.838 1.00 39.75 988 VAL A N 1
ATOM 7728 C CA . VAL A 1 988 ? -16.431 35.358 6.019 1.00 39.75 988 VAL A CA 1
ATOM 7729 C C . VAL A 1 988 ? -17.620 35.887 6.847 1.00 39.75 988 VAL A C 1
ATOM 7731 O O . VAL A 1 988 ? -17.431 36.547 7.861 1.00 39.75 988 VAL A O 1
ATOM 7734 N N . GLY A 1 989 ? -18.863 35.593 6.449 1.00 49.56 989 GLY A N 1
ATOM 7735 C CA . GLY A 1 989 ? -20.036 35.848 7.298 1.00 49.56 989 GLY A CA 1
ATOM 7736 C C . GLY A 1 989 ? -19.996 35.031 8.598 1.00 49.56 989 GLY A C 1
ATOM 7737 O O . GLY A 1 989 ? -19.314 34.009 8.651 1.00 49.56 989 GLY A O 1
ATOM 7738 N N . ALA A 1 990 ? -20.725 35.481 9.627 1.00 38.28 990 ALA A N 1
ATOM 7739 C CA . ALA A 1 990 ? -20.679 34.946 10.992 1.00 38.28 990 ALA A CA 1
ATOM 7740 C C . ALA A 1 990 ? -20.738 33.404 11.037 1.00 38.28 990 ALA A C 1
ATOM 7742 O O . ALA A 1 990 ? -21.778 32.792 10.790 1.00 38.28 990 ALA A O 1
ATOM 7743 N N . ARG A 1 991 ? -19.600 32.771 11.344 1.00 44.88 991 ARG A N 1
ATOM 7744 C CA . ARG A 1 991 ? -19.475 31.325 11.563 1.00 44.88 991 ARG A CA 1
ATOM 7745 C C . ARG A 1 991 ? -19.291 31.049 13.048 1.00 44.88 991 ARG A C 1
ATOM 7747 O O . ARG A 1 991 ? -18.471 31.688 13.700 1.00 44.88 991 ARG A O 1
ATOM 7754 N N . GLN A 1 992 ? -19.990 30.040 13.558 1.00 42.19 992 GLN A N 1
ATOM 7755 C CA . GLN A 1 992 ? -19.689 29.465 14.866 1.00 42.19 992 GLN A CA 1
ATOM 7756 C C . GLN A 1 992 ? -18.445 28.574 14.775 1.00 42.19 992 GLN A C 1
ATOM 7758 O O . GLN A 1 992 ? -18.251 27.846 13.798 1.00 42.19 992 GLN A O 1
ATOM 7763 N N . SER A 1 993 ? -17.589 28.669 15.792 1.00 39.84 993 SER A N 1
ATOM 7764 C CA . SER A 1 993 ? -16.379 27.858 15.915 1.00 39.84 993 SER A CA 1
ATOM 7765 C C . SER A 1 993 ? -16.706 26.360 15.933 1.00 39.84 993 SER A C 1
ATOM 7767 O O . SER A 1 993 ? -17.762 25.938 16.395 1.00 39.84 993 SER A O 1
ATOM 7769 N N . ARG A 1 994 ? -15.769 25.543 15.443 1.00 36.84 994 ARG A N 1
ATOM 7770 C CA . ARG A 1 994 ? -15.873 24.073 15.387 1.00 36.84 994 ARG A CA 1
ATOM 7771 C C . ARG A 1 994 ? -15.736 23.405 16.763 1.00 36.84 994 ARG A C 1
ATOM 7773 O O . ARG A 1 994 ? -16.010 22.216 16.885 1.00 36.84 994 ARG A O 1
ATOM 7780 N N . TYR A 1 995 ? -15.283 24.164 17.759 1.00 40.41 995 TYR A N 1
ATOM 7781 C CA . TYR A 1 995 ? -15.138 23.745 19.148 1.00 40.41 995 TYR A CA 1
ATOM 7782 C C . TYR A 1 995 ? -16.056 24.600 20.027 1.00 40.41 995 TYR A C 1
ATOM 7784 O O . TYR A 1 995 ? -16.194 25.793 19.735 1.00 40.41 995 TYR A O 1
ATOM 7792 N N . PRO A 1 996 ? -16.640 24.040 21.102 1.00 41.69 996 PRO A N 1
ATOM 7793 C CA . PRO A 1 996 ? -17.364 24.827 22.092 1.00 41.69 996 PRO A CA 1
ATOM 7794 C C . PRO A 1 996 ? -16.437 25.924 22.624 1.00 41.69 996 PRO A C 1
ATOM 7796 O O . PRO A 1 996 ? -15.370 25.637 23.166 1.00 41.69 996 PRO A O 1
ATOM 7799 N N . GLN A 1 997 ? -16.803 27.182 22.403 1.00 47.59 997 GLN A N 1
ATOM 7800 C CA . GLN A 1 997 ? -16.085 28.348 22.912 1.00 47.59 997 GLN A CA 1
ATOM 7801 C C . GLN A 1 997 ? -17.043 29.134 23.799 1.00 47.59 997 GLN A C 1
ATOM 7803 O O . GLN A 1 997 ? -18.231 29.235 23.487 1.00 47.59 997 GLN A O 1
ATOM 7808 N N . GLN A 1 998 ? -16.541 29.665 24.914 1.00 47.06 998 GLN A N 1
ATOM 7809 C CA . GLN A 1 998 ? -17.331 30.543 25.773 1.00 47.06 998 GLN A CA 1
ATOM 7810 C C . GLN A 1 998 ? -17.786 31.761 24.957 1.00 47.06 998 GLN A C 1
ATOM 7812 O O . GLN A 1 998 ? -16.979 32.418 24.306 1.00 47.06 998 GLN A O 1
ATOM 7817 N N . GLN A 1 999 ? -19.092 32.036 24.968 1.00 44.56 999 GLN A N 1
ATOM 7818 C CA . GLN A 1 999 ? -19.718 33.119 24.196 1.00 44.56 999 GLN A CA 1
ATOM 7819 C C . GLN A 1 999 ? -19.480 34.518 24.789 1.00 44.56 999 GLN A C 1
ATOM 7821 O O . GLN A 1 999 ? -19.972 35.502 24.242 1.00 44.56 999 GLN A O 1
ATOM 7826 N N . ALA A 1 1000 ? -18.733 34.631 25.890 1.00 44.53 1000 ALA A N 1
ATOM 7827 C CA . ALA A 1 1000 ? -18.326 35.922 26.426 1.00 44.53 1000 ALA A CA 1
ATOM 7828 C C . ALA A 1 1000 ? -17.242 36.519 25.513 1.00 44.53 1000 ALA A C 1
ATOM 7830 O O . ALA A 1 1000 ? -16.057 36.215 25.636 1.00 44.53 1000 ALA A O 1
ATOM 7831 N N . VAL A 1 1001 ? -17.675 37.322 24.539 1.00 51.28 1001 VAL A N 1
ATOM 7832 C CA . VAL A 1 1001 ? -16.795 38.060 23.631 1.00 51.28 1001 VAL A CA 1
ATOM 7833 C C . VAL A 1 1001 ? -16.160 39.200 24.422 1.00 51.28 1001 VAL A C 1
ATOM 7835 O O . VAL A 1 1001 ? -16.721 40.291 24.510 1.00 51.28 1001 VAL A O 1
ATOM 7838 N N . GLU A 1 1002 ? -14.994 38.963 25.019 1.00 57.16 1002 GLU A N 1
ATOM 7839 C CA . GLU A 1 1002 ? -14.127 40.085 25.372 1.00 57.16 1002 GLU A CA 1
ATOM 7840 C C . GLU A 1 1002 ? -13.773 40.845 24.081 1.00 57.16 1002 GLU A C 1
ATOM 7842 O O . GLU A 1 1002 ? -13.378 40.218 23.088 1.00 57.16 1002 GLU A O 1
ATOM 7847 N N . PRO A 1 1003 ? -13.944 42.179 24.046 1.00 63.97 1003 PRO A N 1
ATOM 7848 C CA . PRO A 1 1003 ? -13.664 42.965 22.855 1.00 63.97 1003 PRO A CA 1
ATOM 7849 C C . PRO A 1 1003 ? -12.173 42.884 22.519 1.00 63.97 1003 PRO A C 1
ATOM 7851 O O . PRO A 1 1003 ? -11.314 43.265 23.313 1.00 63.97 1003 PRO A O 1
ATOM 7854 N N . VAL A 1 1004 ? -11.860 42.383 21.323 1.00 73.44 1004 VAL A N 1
ATOM 7855 C CA . VAL A 1 1004 ? -10.482 42.310 20.828 1.00 73.44 1004 VAL A CA 1
ATOM 7856 C C . VAL A 1 1004 ? -10.013 43.729 20.475 1.00 73.44 1004 VAL A C 1
ATOM 7858 O O . VAL A 1 1004 ? -10.675 44.374 19.659 1.00 73.44 1004 VAL A O 1
ATOM 7861 N N . PRO A 1 1005 ? -8.888 44.222 21.027 1.00 80.00 1005 PRO A N 1
ATOM 7862 C CA . PRO A 1 1005 ? -8.384 45.560 20.725 1.00 80.00 1005 PRO A CA 1
ATOM 7863 C C . PRO A 1 1005 ? -8.163 45.784 19.221 1.00 80.00 1005 PRO A C 1
ATOM 7865 O O . PRO A 1 1005 ? -7.535 44.959 18.545 1.00 80.00 1005 PRO A O 1
ATOM 7868 N N . GLU A 1 1006 ? -8.663 46.908 18.699 1.00 77.69 1006 GLU A N 1
ATOM 7869 C CA . GLU A 1 1006 ? -8.429 47.322 17.311 1.00 77.69 1006 GLU A CA 1
ATOM 7870 C C . GLU A 1 1006 ? -6.944 47.612 17.059 1.00 77.69 1006 GLU A C 1
ATOM 7872 O O . GLU A 1 1006 ? -6.218 48.074 17.940 1.00 77.69 1006 GLU A O 1
ATOM 7877 N N . GLY A 1 1007 ? -6.479 47.331 15.840 1.00 77.94 1007 GLY A N 1
ATOM 7878 C CA . GLY A 1 1007 ? -5.091 47.587 15.450 1.00 77.94 1007 GLY A CA 1
ATOM 7879 C C . GLY A 1 1007 ? -4.076 46.629 16.083 1.00 77.94 1007 GLY A C 1
ATOM 7880 O O . GLY A 1 1007 ? -2.875 46.909 16.125 1.00 77.94 1007 GLY A O 1
ATOM 7881 N N . SER A 1 1008 ? -4.549 45.499 16.614 1.00 87.31 1008 SER A N 1
ATOM 7882 C CA . SER A 1 1008 ? -3.712 44.545 17.334 1.00 87.31 1008 SER A CA 1
ATOM 7883 C C . SER A 1 1008 ? -2.831 43.695 16.414 1.00 87.31 1008 SER A C 1
ATOM 7885 O O . SER A 1 1008 ? -3.150 43.430 15.253 1.00 87.31 1008 SER A O 1
ATOM 7887 N N . ILE A 1 1009 ? -1.700 43.231 16.944 1.00 90.75 1009 ILE A N 1
ATOM 7888 C CA . ILE A 1 1009 ? -0.911 42.156 16.335 1.00 90.75 1009 ILE A CA 1
ATOM 7889 C C . ILE A 1 1009 ? -1.468 40.840 16.874 1.00 90.75 1009 ILE A C 1
ATOM 7891 O O . ILE A 1 1009 ? -1.295 40.536 18.053 1.00 90.75 1009 ILE A O 1
ATOM 7895 N N . ALA A 1 1010 ? -2.142 40.064 16.028 1.00 91.38 1010 ALA A N 1
ATOM 7896 C CA . ALA A 1 1010 ? -2.669 38.762 16.416 1.00 91.38 1010 ALA A CA 1
ATOM 7897 C C . ALA A 1 1010 ? -1.580 37.693 16.316 1.00 91.38 1010 ALA A C 1
ATOM 7899 O O . ALA A 1 1010 ? -1.017 37.475 15.245 1.00 91.38 1010 ALA A O 1
ATOM 7900 N N . VAL A 1 1011 ? -1.313 36.998 17.415 1.00 90.94 1011 VAL A N 1
ATOM 7901 C CA . VAL A 1 1011 ? -0.328 35.923 17.518 1.00 90.94 1011 VAL A CA 1
ATOM 7902 C C . VAL A 1 1011 ? -1.056 34.625 17.859 1.00 90.94 1011 VAL A C 1
ATOM 7904 O O . VAL A 1 1011 ? -1.664 34.487 18.921 1.00 90.94 1011 VAL A O 1
ATOM 7907 N N . PHE A 1 1012 ? -0.998 33.650 16.956 1.00 86.75 1012 PHE A N 1
ATOM 7908 C CA . PHE A 1 1012 ? -1.602 32.334 17.178 1.00 86.75 1012 PHE A CA 1
ATOM 7909 C C . PHE A 1 1012 ? -0.534 31.354 17.657 1.00 86.75 1012 PHE A C 1
ATOM 7911 O O . PHE A 1 1012 ? 0.296 30.903 16.861 1.00 86.75 1012 PHE A O 1
ATOM 7918 N N . LEU A 1 1013 ? -0.556 31.057 18.958 1.00 78.31 1013 LEU A N 1
ATOM 7919 C CA . LEU A 1 1013 ? 0.421 30.193 19.620 1.00 78.31 1013 LEU A CA 1
ATOM 7920 C C . LEU A 1 1013 ? 0.048 28.718 19.497 1.00 78.31 1013 LEU A C 1
ATOM 7922 O O . LEU A 1 1013 ? -1.121 28.346 19.587 1.00 78.31 1013 LEU A O 1
ATOM 7926 N N . GLN A 1 1014 ? 1.065 27.881 19.337 1.00 73.62 1014 GLN A N 1
ATOM 7927 C CA . GLN A 1 1014 ? 0.955 26.428 19.352 1.00 73.62 1014 GLN A CA 1
ATOM 7928 C C . GLN A 1 1014 ? 2.277 25.857 19.886 1.00 73.62 1014 GLN A C 1
ATOM 7930 O O . GLN A 1 1014 ? 3.338 26.239 19.395 1.00 73.62 1014 GLN A O 1
ATOM 7935 N N . THR A 1 1015 ? 2.206 24.966 20.875 1.00 70.44 1015 THR A N 1
ATOM 7936 C CA . THR A 1 1015 ? 3.339 24.203 21.424 1.00 70.44 1015 THR A CA 1
ATOM 7937 C C . THR A 1 1015 ? 4.114 23.440 20.355 1.00 70.44 1015 THR A C 1
ATOM 7939 O O . THR A 1 1015 ? 3.539 22.853 19.433 1.00 70.44 1015 THR A O 1
ATOM 7942 N N . GLU A 1 1016 ? 5.430 23.364 20.540 1.00 66.75 1016 GLU A N 1
ATOM 7943 C CA . GLU A 1 1016 ? 6.356 22.578 19.727 1.00 66.75 1016 GLU A CA 1
ATOM 7944 C C . GLU A 1 1016 ? 5.980 21.089 19.759 1.00 66.75 1016 GLU A C 1
ATOM 7946 O O . GLU A 1 1016 ? 5.961 20.450 18.715 1.00 66.75 1016 GLU A O 1
ATOM 7951 N N . GLY A 1 1017 ? 5.548 20.560 20.912 1.00 55.44 1017 GLY A N 1
ATOM 7952 C CA . GLY A 1 1017 ? 5.105 19.165 21.069 1.00 55.44 1017 GLY A CA 1
ATOM 7953 C C . GLY A 1 1017 ? 3.814 18.793 20.323 1.00 55.44 1017 GLY A C 1
ATOM 7954 O O . GLY A 1 1017 ? 3.501 17.615 20.183 1.00 55.44 1017 GLY A O 1
ATOM 7955 N N . GLN A 1 1018 ? 3.066 19.772 19.800 1.00 53.44 1018 GLN A N 1
ATOM 7956 C CA . GLN A 1 1018 ? 1.925 19.536 18.904 1.00 53.44 1018 GLN A CA 1
ATOM 7957 C C . GLN A 1 1018 ? 2.361 19.462 17.423 1.00 53.44 1018 GLN A C 1
ATOM 7959 O O . GLN A 1 1018 ? 1.505 19.494 16.532 1.00 53.44 1018 GLN A O 1
ATOM 7964 N N . ARG A 1 1019 ? 3.677 19.394 17.145 1.00 52.00 1019 ARG A N 1
ATOM 7965 C CA . ARG A 1 1019 ? 4.293 19.230 15.816 1.00 52.00 1019 ARG A CA 1
ATOM 7966 C C . ARG A 1 1019 ? 5.533 18.324 15.872 1.00 52.00 1019 ARG A C 1
ATOM 7968 O O . ARG A 1 1019 ? 6.150 18.153 16.912 1.00 52.00 1019 ARG A O 1
ATOM 7975 N N . SER A 1 1020 ? 5.918 17.754 14.728 1.00 38.62 1020 SER A N 1
ATOM 7976 C CA . SER A 1 1020 ? 7.238 17.128 14.544 1.00 38.62 1020 SER A CA 1
ATOM 7977 C C . SER A 1 1020 ? 8.309 18.233 14.544 1.00 38.62 1020 SER A C 1
ATOM 7979 O O . SER A 1 1020 ? 8.319 19.098 13.662 1.00 38.62 1020 SER A O 1
ATOM 7981 N N . VAL A 1 1021 ? 9.141 18.256 15.591 1.00 39.72 1021 VAL A N 1
ATOM 7982 C CA . VAL A 1 1021 ? 9.957 19.421 15.996 1.00 39.72 1021 VAL A CA 1
ATOM 7983 C C . VAL A 1 1021 ? 11.206 19.627 15.126 1.00 39.72 1021 VAL A C 1
ATOM 7985 O O . VAL A 1 1021 ? 11.719 20.739 15.056 1.00 39.72 1021 VAL A O 1
ATOM 7988 N N . GLU A 1 1022 ? 11.662 18.623 14.378 1.00 38.31 1022 GLU A N 1
ATOM 7989 C CA . GLU A 1 1022 ? 12.948 18.715 13.664 1.00 38.31 1022 GLU A CA 1
ATOM 7990 C C . GLU A 1 1022 ? 12.867 19.402 12.283 1.00 38.31 1022 GLU A C 1
ATOM 7992 O O . GLU A 1 1022 ? 13.890 19.830 11.750 1.00 38.31 1022 GLU A O 1
ATOM 7997 N N . GLU A 1 1023 ? 11.668 19.640 11.728 1.00 42.88 1023 GLU A N 1
ATOM 7998 C CA . GLU A 1 1023 ? 11.537 20.208 10.370 1.00 42.88 1023 GLU A CA 1
ATOM 7999 C C . GLU A 1 1023 ? 10.592 21.408 10.199 1.00 42.88 1023 GLU A C 1
ATOM 8001 O O . GLU A 1 1023 ? 10.474 21.902 9.080 1.00 42.88 1023 GLU A O 1
ATOM 8006 N N . THR A 1 1024 ? 9.944 21.960 11.236 1.00 53.38 1024 THR A N 1
ATOM 8007 C CA . THR A 1 1024 ? 8.770 22.835 10.982 1.00 53.38 1024 THR A CA 1
ATOM 8008 C C . THR A 1 1024 ? 8.746 24.252 11.569 1.00 53.38 1024 THR A C 1
ATOM 8010 O O . THR A 1 1024 ? 7.817 24.999 11.245 1.00 53.38 1024 THR A O 1
ATOM 8013 N N . LEU A 1 1025 ? 9.745 24.706 12.335 1.00 62.69 1025 LEU A N 1
ATOM 8014 C CA . LEU A 1 1025 ? 9.747 26.051 12.945 1.00 62.69 1025 LEU A CA 1
ATOM 8015 C C . LEU A 1 1025 ? 11.041 26.823 12.659 1.00 62.69 1025 LEU A C 1
ATOM 8017 O O . LEU A 1 1025 ? 12.127 26.247 12.632 1.00 62.69 1025 LEU A O 1
ATOM 8021 N N . TRP A 1 1026 ? 10.923 28.127 12.405 1.00 72.00 1026 TRP A N 1
ATOM 8022 C CA . TRP A 1 1026 ? 12.073 29.035 12.385 1.00 72.00 1026 TRP A CA 1
ATOM 8023 C C . TRP A 1 1026 ? 12.268 29.737 13.729 1.00 72.00 1026 TRP A C 1
ATOM 8025 O O . TRP A 1 1026 ? 13.399 29.993 14.123 1.00 72.00 1026 TRP A O 1
ATOM 8035 N N . LEU A 1 1027 ? 11.169 30.020 14.431 1.00 77.31 1027 LEU A N 1
ATOM 8036 C CA . LEU A 1 1027 ? 11.159 30.592 15.773 1.00 77.31 1027 LEU A CA 1
ATOM 8037 C C . LEU A 1 1027 ? 10.285 29.724 16.677 1.00 77.31 1027 LEU A C 1
ATOM 8039 O O . LEU A 1 1027 ? 9.182 29.343 16.274 1.00 77.31 1027 LEU A O 1
ATOM 8043 N N . ASP A 1 1028 ? 10.764 29.437 17.886 1.00 83.50 1028 ASP A N 1
ATOM 8044 C CA . ASP A 1 1028 ? 9.950 28.817 18.930 1.00 83.50 1028 ASP A CA 1
ATOM 8045 C C . ASP A 1 1028 ? 8.843 29.773 19.408 1.00 83.50 1028 ASP A C 1
ATOM 8047 O O . ASP A 1 1028 ? 8.863 30.987 19.149 1.00 83.50 1028 ASP A O 1
ATOM 8051 N N . ARG A 1 1029 ? 7.847 29.214 20.100 1.00 83.00 1029 ARG A N 1
ATOM 8052 C CA . ARG A 1 1029 ? 6.628 29.928 20.492 1.00 83.00 1029 ARG A CA 1
ATOM 8053 C C . ARG A 1 1029 ? 6.910 31.152 21.364 1.00 83.00 1029 ARG A C 1
ATOM 8055 O O . ARG A 1 1029 ? 6.210 32.161 21.237 1.00 83.00 1029 ARG A O 1
ATOM 8062 N N . TRP A 1 1030 ? 7.937 31.089 22.210 1.00 88.88 1030 TRP A N 1
ATOM 8063 C CA . TRP A 1 1030 ? 8.288 32.160 23.136 1.00 88.88 1030 TRP A CA 1
ATOM 8064 C C . TRP A 1 1030 ? 9.108 33.241 22.451 1.00 88.88 1030 TRP A C 1
ATOM 8066 O O . TRP A 1 1030 ? 8.732 34.409 22.527 1.00 88.88 1030 TRP A O 1
ATOM 8076 N N . THR A 1 1031 ? 10.132 32.867 21.683 1.00 87.12 1031 THR A N 1
ATOM 8077 C CA . THR A 1 1031 ? 10.915 33.820 20.887 1.00 87.12 1031 THR A CA 1
ATOM 8078 C C . THR A 1 1031 ? 10.028 34.586 19.906 1.00 87.12 1031 THR A C 1
ATOM 8080 O O . THR A 1 1031 ? 10.184 35.799 19.741 1.00 87.12 1031 THR A O 1
ATOM 8083 N N . MET A 1 1032 ? 9.051 33.919 19.284 1.00 89.12 1032 MET A N 1
ATOM 8084 C CA . MET A 1 1032 ? 8.060 34.565 18.422 1.00 89.12 1032 MET A CA 1
ATOM 8085 C C . MET A 1 1032 ? 7.225 35.602 19.188 1.00 89.12 1032 MET A C 1
ATOM 8087 O O . MET A 1 1032 ? 7.107 36.743 18.730 1.00 89.12 1032 MET A O 1
ATOM 8091 N N . LEU A 1 1033 ? 6.656 35.233 20.341 1.00 90.88 1033 LEU A N 1
ATOM 8092 C CA . LEU A 1 1033 ? 5.823 36.131 21.144 1.00 90.88 1033 LEU A CA 1
ATOM 8093 C C . LEU A 1 1033 ? 6.621 37.319 21.695 1.00 90.88 1033 LEU A C 1
ATOM 8095 O O . LEU A 1 1033 ? 6.194 38.462 21.539 1.00 90.88 1033 LEU A O 1
ATOM 8099 N N . ASP A 1 1034 ? 7.795 37.069 22.270 1.00 90.19 1034 ASP A N 1
ATOM 8100 C CA . ASP A 1 1034 ? 8.656 38.104 22.853 1.00 90.19 1034 ASP A CA 1
ATOM 8101 C C . ASP A 1 1034 ? 9.123 39.099 21.797 1.00 90.19 1034 ASP A C 1
ATOM 8103 O O . ASP A 1 1034 ? 9.164 40.310 22.023 1.00 90.19 1034 ASP A O 1
ATOM 8107 N N . THR A 1 1035 ? 9.408 38.608 20.592 1.00 89.94 1035 THR A N 1
ATOM 8108 C CA . THR A 1 1035 ? 9.765 39.472 19.470 1.00 89.94 1035 THR A CA 1
ATOM 8109 C C . THR A 1 1035 ? 8.586 40.327 19.013 1.00 89.94 1035 THR A C 1
ATOM 8111 O O . THR A 1 1035 ? 8.788 41.502 18.698 1.00 89.94 1035 THR A O 1
ATOM 8114 N N . CYS A 1 1036 ? 7.363 39.782 19.011 1.00 90.44 1036 CYS A N 1
ATOM 8115 C CA . CYS A 1 1036 ? 6.155 40.553 18.713 1.00 90.44 1036 CYS A CA 1
ATOM 8116 C C . CYS A 1 1036 ? 5.904 41.635 19.765 1.00 90.44 1036 CYS A C 1
ATOM 8118 O O . CYS A 1 1036 ? 5.642 42.775 19.396 1.00 90.44 1036 CYS A O 1
ATOM 8120 N N . LEU A 1 1037 ? 6.040 41.306 21.053 1.00 89.44 1037 LEU A N 1
ATOM 8121 C CA . LEU A 1 1037 ? 5.872 42.253 22.159 1.00 89.44 1037 LEU A CA 1
ATOM 8122 C C . LEU A 1 1037 ? 6.916 43.375 22.109 1.00 89.44 1037 LEU A C 1
ATOM 8124 O O . LEU A 1 1037 ? 6.561 44.547 22.223 1.00 89.44 1037 LEU A O 1
ATOM 8128 N N . ALA A 1 1038 ? 8.182 43.038 21.849 1.00 86.62 1038 ALA A N 1
ATOM 8129 C CA . ALA A 1 1038 ? 9.267 44.011 21.739 1.00 86.62 1038 ALA A CA 1
ATOM 8130 C C . ALA A 1 1038 ? 9.149 44.930 20.508 1.00 86.62 1038 ALA A C 1
ATOM 8132 O O . ALA A 1 1038 ? 9.644 46.054 20.535 1.00 86.62 1038 ALA A O 1
ATOM 8133 N N . ALA A 1 1039 ? 8.522 44.462 19.423 1.00 84.75 1039 ALA A N 1
ATOM 8134 C CA . ALA A 1 1039 ? 8.344 45.224 18.182 1.00 84.75 1039 ALA A CA 1
ATOM 8135 C C . ALA A 1 1039 ? 6.938 45.803 17.995 1.00 84.75 1039 ALA A C 1
ATOM 8137 O O . ALA A 1 1039 ? 6.658 46.388 16.949 1.00 84.75 1039 ALA A O 1
ATOM 8138 N N . ALA A 1 1040 ? 6.055 45.653 18.985 1.00 80.81 1040 ALA A N 1
ATOM 8139 C CA . ALA A 1 1040 ? 4.695 46.169 18.915 1.00 80.81 1040 ALA A CA 1
ATOM 8140 C C . ALA A 1 1040 ? 4.642 47.707 18.902 1.00 80.81 1040 ALA A C 1
ATOM 8142 O O . ALA A 1 1040 ? 3.624 48.259 18.494 1.00 80.81 1040 ALA A O 1
ATOM 8143 N N . ASP A 1 1041 ? 5.712 48.396 19.328 1.00 77.50 1041 ASP A N 1
ATOM 8144 C CA . ASP A 1 1041 ? 5.830 49.864 19.367 1.00 77.50 1041 ASP A CA 1
ATOM 8145 C C . ASP A 1 1041 ? 4.574 50.533 19.996 1.00 77.50 1041 ASP A C 1
ATOM 8147 O O . ASP A 1 1041 ? 4.046 51.519 19.485 1.00 77.50 1041 ASP A O 1
ATOM 8151 N N . GLY A 1 1042 ? 4.054 49.953 21.091 1.00 73.38 1042 GLY A N 1
ATOM 8152 C CA . GLY A 1 1042 ? 2.862 50.424 21.819 1.00 73.38 1042 GLY A CA 1
ATOM 8153 C C . GLY A 1 1042 ? 1.516 49.847 21.355 1.00 73.38 1042 GLY A C 1
ATOM 8154 O O . GLY A 1 1042 ? 0.494 50.129 21.976 1.00 73.38 1042 GLY A O 1
ATOM 8155 N N . ARG A 1 1043 ? 1.487 49.022 20.300 1.00 84.00 1043 ARG A N 1
ATOM 8156 C CA . ARG A 1 1043 ? 0.261 48.354 19.829 1.00 84.00 1043 ARG A CA 1
ATOM 8157 C C . ARG A 1 1043 ? -0.147 47.188 20.742 1.00 84.00 1043 ARG A C 1
ATOM 8159 O O . ARG A 1 1043 ? 0.732 46.539 21.325 1.00 84.00 1043 ARG A O 1
ATOM 8166 N N . PRO A 1 1044 ? -1.451 46.869 20.833 1.00 88.19 1044 PRO A N 1
ATOM 8167 C CA . PRO A 1 1044 ? -1.910 45.678 21.539 1.00 88.19 1044 PRO A CA 1
ATOM 8168 C C . PRO A 1 1044 ? -1.437 44.407 20.821 1.00 88.19 1044 PRO A C 1
ATOM 8170 O O . PRO A 1 1044 ? -1.554 44.296 19.600 1.00 88.19 1044 PRO A O 1
ATOM 8173 N N . VAL A 1 1045 ? -0.929 43.427 21.563 1.00 91.12 1045 VAL A N 1
ATOM 8174 C CA . VAL A 1 1045 ? -0.612 42.090 21.043 1.00 91.12 1045 VAL A CA 1
ATOM 8175 C C . VAL A 1 1045 ? -1.669 41.131 21.563 1.00 91.12 1045 VAL A C 1
ATOM 8177 O O . VAL A 1 1045 ? -1.784 40.928 22.768 1.00 91.12 1045 VAL A O 1
ATOM 8180 N N . VAL A 1 1046 ? -2.455 40.550 20.661 1.00 90.88 1046 VAL A N 1
ATOM 8181 C CA . VAL A 1 1046 ? -3.525 39.613 21.013 1.00 90.88 1046 VAL A CA 1
ATOM 8182 C C . VAL A 1 1046 ? -3.030 38.203 20.772 1.00 90.88 1046 VAL A C 1
ATOM 8184 O O . VAL A 1 1046 ? -2.715 37.834 19.645 1.00 90.88 1046 VAL A O 1
ATOM 8187 N N . VAL A 1 1047 ? -2.986 37.398 21.822 1.00 89.50 1047 VAL A N 1
ATOM 8188 C CA . VAL A 1 1047 ? -2.550 36.009 21.757 1.00 89.50 1047 VAL A CA 1
ATOM 8189 C C . VAL A 1 1047 ? -3.746 35.081 21.865 1.00 89.50 1047 VAL A C 1
ATOM 8191 O O . VAL A 1 1047 ? -4.522 35.155 22.817 1.00 89.50 1047 VAL A O 1
ATOM 8194 N N . LYS A 1 1048 ? -3.848 34.146 20.918 1.00 86.94 1048 LYS A N 1
ATOM 8195 C CA . LYS A 1 1048 ? -4.758 33.002 21.010 1.00 86.94 1048 LYS A CA 1
ATOM 8196 C C . LYS A 1 1048 ? -3.947 31.704 21.088 1.00 86.94 1048 LYS A C 1
ATOM 8198 O O . LYS A 1 1048 ? -3.366 31.309 20.073 1.00 86.94 1048 LYS A O 1
ATOM 8203 N N . PRO A 1 1049 ? -3.913 31.023 22.247 1.00 79.94 1049 PRO A N 1
ATOM 8204 C CA . PRO A 1 1049 ? -3.354 29.680 22.355 1.00 79.94 1049 PRO A CA 1
ATOM 8205 C C . PRO A 1 1049 ? -4.181 28.670 21.554 1.00 79.94 1049 PRO A C 1
ATOM 8207 O O . PRO A 1 1049 ? -5.399 28.813 21.399 1.00 79.94 1049 PRO A O 1
ATOM 8210 N N . HIS A 1 1050 ? -3.536 27.626 21.042 1.00 75.62 1050 HIS A N 1
ATOM 8211 C CA . HIS A 1 1050 ? -4.234 26.560 20.338 1.00 75.62 1050 HIS A CA 1
ATOM 8212 C C . HIS A 1 1050 ? -5.165 25.786 21.306 1.00 75.62 1050 HIS A C 1
ATOM 8214 O O . HIS A 1 1050 ? -4.745 25.456 22.409 1.00 75.62 1050 HIS A O 1
ATOM 8220 N N . PRO A 1 1051 ? -6.409 25.410 20.930 1.00 65.44 1051 PRO A N 1
ATOM 8221 C CA . PRO A 1 1051 ? -7.375 24.797 21.864 1.00 65.44 1051 PRO A CA 1
ATOM 8222 C C . PRO A 1 1051 ? -6.947 23.463 22.504 1.00 65.44 1051 PRO A C 1
ATOM 8224 O O . PRO A 1 1051 ? -7.506 23.048 23.517 1.00 65.44 1051 PRO A O 1
ATOM 8227 N N . ARG A 1 1052 ? -5.992 22.760 21.882 1.00 58.38 1052 ARG A N 1
ATOM 8228 C CA . ARG A 1 1052 ? -5.403 21.505 22.391 1.00 58.38 1052 ARG A CA 1
ATOM 8229 C C . ARG A 1 1052 ? -4.130 21.714 23.213 1.00 58.38 1052 ARG A C 1
ATOM 8231 O O . ARG A 1 1052 ? -3.596 20.755 23.753 1.00 58.38 1052 ARG A O 1
ATOM 8238 N N . ASP A 1 1053 ? -3.649 22.947 23.286 1.00 67.19 1053 ASP A N 1
ATOM 8239 C CA . ASP A 1 1053 ? -2.436 23.317 24.000 1.00 67.19 1053 ASP A CA 1
ATOM 8240 C C . ASP A 1 1053 ? -2.762 23.535 25.484 1.00 67.19 1053 ASP A C 1
ATOM 8242 O O . ASP A 1 1053 ? -2.974 24.656 25.940 1.00 67.19 1053 ASP A O 1
ATOM 8246 N N . ARG A 1 1054 ? -2.929 22.419 26.206 1.00 63.47 1054 ARG A N 1
ATOM 8247 C CA . ARG A 1 1054 ? -3.287 22.375 27.638 1.00 63.47 1054 ARG A CA 1
ATOM 8248 C C . ARG A 1 1054 ? -2.073 22.188 28.555 1.00 63.47 1054 ARG A C 1
ATOM 8250 O O . ARG A 1 1054 ? -2.230 21.807 29.709 1.00 63.47 1054 ARG A O 1
ATOM 8257 N N . ASP A 1 1055 ? -0.880 22.412 28.020 1.00 69.81 1055 ASP A N 1
ATOM 8258 C CA . ASP A 1 1055 ? 0.382 22.294 28.741 1.00 69.81 1055 ASP A CA 1
ATOM 8259 C C . ASP A 1 1055 ? 0.456 23.332 29.890 1.00 69.81 1055 ASP A C 1
ATOM 8261 O O . ASP A 1 1055 ? 0.295 24.534 29.623 1.00 69.81 1055 ASP A O 1
ATOM 8265 N N . PRO A 1 1056 ? 0.687 22.915 31.155 1.00 71.44 1056 PRO A N 1
ATOM 8266 C CA . PRO A 1 1056 ? 0.875 23.823 32.291 1.00 71.44 1056 PRO A CA 1
ATOM 8267 C C . PRO A 1 1056 ? 1.959 24.889 32.060 1.00 71.44 1056 PRO A C 1
ATOM 8269 O O . PRO A 1 1056 ? 1.829 26.018 32.554 1.00 71.44 1056 PRO A O 1
ATOM 8272 N N . ASP A 1 1057 ? 2.984 24.576 31.260 1.00 74.81 1057 ASP A N 1
ATOM 8273 C CA . ASP A 1 1057 ? 4.072 25.504 30.935 1.00 74.81 1057 ASP A CA 1
ATOM 8274 C C . ASP A 1 1057 ? 3.602 26.648 30.024 1.00 74.81 1057 ASP A C 1
ATOM 8276 O O . ASP A 1 1057 ? 4.048 27.790 30.160 1.00 74.81 1057 ASP A O 1
ATOM 8280 N N . THR A 1 1058 ? 2.645 26.388 29.126 1.00 78.25 1058 THR A N 1
ATOM 8281 C CA . THR A 1 1058 ? 2.026 27.425 28.283 1.00 78.25 1058 THR A CA 1
ATOM 8282 C C . THR A 1 1058 ? 1.206 28.403 29.122 1.00 78.25 1058 THR A C 1
ATOM 8284 O O . THR A 1 1058 ? 1.311 29.615 28.925 1.00 78.25 1058 THR A O 1
ATOM 8287 N N . GLY A 1 1059 ? 0.435 27.904 30.093 1.00 79.12 1059 GLY A N 1
ATOM 8288 C CA . GLY A 1 1059 ? -0.326 28.750 31.018 1.00 79.12 1059 GLY A CA 1
ATOM 8289 C C . GLY A 1 1059 ? 0.583 29.634 31.877 1.00 79.12 1059 GLY A C 1
ATOM 8290 O O . GLY A 1 1059 ? 0.410 30.854 31.920 1.00 79.12 1059 GLY A O 1
ATOM 8291 N N . SER A 1 1060 ? 1.605 29.033 32.490 1.00 81.00 1060 SER A N 1
ATOM 8292 C CA . SER A 1 1060 ? 2.559 29.733 33.362 1.00 81.00 1060 SER A CA 1
ATOM 8293 C C . SER A 1 1060 ? 3.410 30.755 32.593 1.00 81.00 1060 SER A C 1
ATOM 8295 O O . SER A 1 1060 ? 3.589 31.890 33.043 1.00 81.00 1060 SER A O 1
ATOM 8297 N N . GLY A 1 1061 ? 3.882 30.400 31.393 1.00 82.62 1061 GLY A N 1
ATOM 8298 C CA . GLY A 1 1061 ? 4.682 31.283 30.540 1.00 82.62 1061 GLY A CA 1
ATOM 8299 C C . GLY A 1 1061 ? 3.911 32.486 29.986 1.00 82.62 1061 GLY A C 1
ATOM 8300 O O . GLY A 1 1061 ? 4.502 33.558 29.813 1.00 82.62 1061 GLY A O 1
ATOM 8301 N N . LEU A 1 1062 ? 2.602 32.341 29.743 1.00 84.69 1062 LEU A N 1
ATOM 8302 C CA . LEU A 1 1062 ? 1.725 33.451 29.353 1.00 84.69 1062 LEU A CA 1
ATOM 8303 C C . LEU A 1 1062 ? 1.393 34.360 30.536 1.00 84.69 1062 LEU A C 1
ATOM 8305 O O . LEU A 1 1062 ? 1.438 35.577 30.374 1.00 84.69 1062 LEU A O 1
ATOM 8309 N N . ALA A 1 1063 ? 1.137 33.801 31.723 1.00 82.62 1063 ALA A N 1
ATOM 8310 C CA . ALA A 1 1063 ? 0.893 34.584 32.935 1.00 82.62 1063 ALA A CA 1
ATOM 8311 C C . ALA A 1 1063 ? 2.096 35.475 33.301 1.00 82.62 1063 ALA A C 1
ATOM 8313 O O . ALA A 1 1063 ? 1.922 36.659 33.592 1.00 82.62 1063 ALA A O 1
ATOM 8314 N N . ALA A 1 1064 ? 3.322 34.946 33.200 1.00 84.94 1064 ALA A N 1
ATOM 8315 C CA . ALA A 1 1064 ? 4.547 35.711 33.447 1.00 84.94 1064 ALA A CA 1
ATOM 8316 C C . ALA A 1 1064 ? 4.710 36.903 32.481 1.00 84.94 1064 ALA A C 1
ATOM 8318 O O . ALA A 1 1064 ? 5.072 38.004 32.895 1.00 84.94 1064 ALA A O 1
ATOM 8319 N N . ARG A 1 1065 ? 4.402 36.710 31.192 1.00 88.81 1065 ARG A N 1
ATOM 8320 C CA . ARG A 1 1065 ? 4.475 37.773 30.174 1.00 88.81 1065 ARG A CA 1
ATOM 8321 C C . ARG A 1 1065 ? 3.341 38.781 30.295 1.00 88.81 1065 ARG A C 1
ATOM 8323 O O . ARG A 1 1065 ? 3.572 39.959 30.050 1.00 88.81 1065 ARG A O 1
ATOM 8330 N N . LEU A 1 1066 ? 2.155 38.343 30.713 1.00 85.69 1066 LEU A N 1
ATOM 8331 C CA . LEU A 1 1066 ? 1.018 39.223 30.986 1.00 85.69 1066 LEU A CA 1
ATOM 8332 C C . LEU A 1 1066 ? 1.329 40.187 32.141 1.00 85.69 1066 LEU A C 1
ATOM 8334 O O . LEU A 1 1066 ? 0.975 41.358 32.073 1.00 85.69 1066 LEU A O 1
ATOM 8338 N N . ALA A 1 1067 ? 2.058 39.721 33.162 1.00 82.06 1067 ALA A N 1
ATOM 8339 C CA . ALA A 1 1067 ? 2.533 40.567 34.256 1.00 82.06 1067 ALA A CA 1
ATOM 8340 C C . ALA A 1 1067 ? 3.625 41.568 33.822 1.00 82.06 1067 ALA A C 1
ATOM 8342 O O . ALA A 1 1067 ? 3.705 42.665 34.371 1.00 82.06 1067 ALA A O 1
ATOM 8343 N N . ALA A 1 1068 ? 4.462 41.204 32.842 1.00 82.69 1068 ALA A N 1
ATOM 8344 C CA . ALA A 1 1068 ? 5.578 42.027 32.365 1.00 82.69 1068 ALA A CA 1
ATOM 8345 C C . ALA A 1 1068 ? 5.207 43.006 31.232 1.00 82.69 1068 ALA A C 1
ATOM 8347 O O . ALA A 1 1068 ? 5.882 44.021 31.052 1.00 82.69 1068 ALA A O 1
ATOM 8348 N N . HIS A 1 1069 ? 4.151 42.720 30.466 1.00 83.81 1069 HIS A N 1
ATOM 8349 C CA . HIS A 1 1069 ? 3.761 43.476 29.276 1.00 83.81 1069 HIS A CA 1
ATOM 8350 C C . HIS A 1 1069 ? 2.276 43.870 29.326 1.00 83.81 1069 HIS A C 1
ATOM 8352 O O . HIS A 1 1069 ? 1.417 43.068 28.959 1.00 83.81 1069 HIS A O 1
ATOM 8358 N N . PRO A 1 1070 ? 1.946 45.119 29.709 1.00 79.62 1070 PRO A N 1
ATOM 8359 C CA . PRO A 1 1070 ? 0.557 45.563 29.869 1.00 79.62 1070 PRO A CA 1
ATOM 8360 C C . PRO A 1 1070 ? -0.235 45.655 28.552 1.00 79.62 1070 PRO A C 1
ATOM 8362 O O . PRO A 1 1070 ? -1.446 45.833 28.577 1.00 79.62 1070 PRO A O 1
ATOM 8365 N N . ASN A 1 1071 ? 0.432 45.548 27.400 1.00 82.44 1071 ASN A N 1
ATOM 8366 C CA . ASN A 1 1071 ? -0.171 45.542 26.065 1.00 82.44 1071 ASN A CA 1
ATOM 8367 C C . ASN A 1 1071 ? -0.438 44.127 25.512 1.00 82.44 1071 ASN A C 1
ATOM 8369 O O . ASN A 1 1071 ? -0.853 43.997 24.358 1.00 82.44 1071 ASN A O 1
ATOM 8373 N N . LEU A 1 1072 ? -0.176 43.072 26.292 1.00 88.62 1072 LEU A N 1
ATOM 8374 C CA . LEU A 1 1072 ? -0.509 41.693 25.943 1.00 88.62 1072 LEU A CA 1
ATOM 8375 C C . LEU A 1 1072 ? -1.956 41.377 26.353 1.00 88.62 1072 LEU A C 1
ATOM 8377 O O . LEU A 1 1072 ? -2.335 41.566 27.502 1.00 88.62 1072 LEU A O 1
ATOM 8381 N N . HIS A 1 1073 ? -2.746 40.835 25.429 1.00 86.62 1073 HIS A N 1
ATOM 8382 C CA . HIS A 1 1073 ? -4.123 40.404 25.672 1.00 86.62 1073 HIS A CA 1
ATOM 8383 C C . HIS A 1 1073 ? -4.284 38.929 25.304 1.00 86.62 1073 HIS A C 1
ATOM 8385 O O . HIS A 1 1073 ? -4.023 38.537 24.166 1.00 86.62 1073 HIS A O 1
ATOM 8391 N N . LEU A 1 1074 ? -4.736 38.100 26.245 1.00 84.75 1074 LEU A N 1
ATOM 8392 C CA . LEU A 1 1074 ? -5.092 36.707 25.971 1.00 84.75 1074 LEU A CA 1
ATOM 8393 C C . LEU A 1 1074 ? -6.543 36.654 25.502 1.00 84.75 1074 LEU A C 1
ATOM 8395 O O . LEU A 1 1074 ? -7.422 37.144 26.197 1.00 84.75 1074 LEU A O 1
ATOM 8399 N N . SER A 1 1075 ? -6.804 36.065 24.335 1.00 80.50 1075 SER A N 1
ATOM 8400 C CA . SER A 1 1075 ? -8.158 36.009 23.780 1.00 80.50 1075 SER A CA 1
ATOM 8401 C C . SER A 1 1075 ? -8.628 34.580 23.532 1.00 80.50 1075 SER A C 1
ATOM 8403 O O . SER A 1 1075 ? -7.986 33.783 22.841 1.00 80.50 1075 SER A O 1
ATOM 8405 N N . THR A 1 1076 ? -9.818 34.271 24.043 1.00 71.88 1076 THR A N 1
ATOM 8406 C CA . THR A 1 1076 ? -10.560 33.040 23.739 1.00 71.88 1076 THR A CA 1
ATOM 8407 C C . THR A 1 1076 ? -11.531 33.214 22.564 1.00 71.88 1076 THR A C 1
ATOM 8409 O O . THR A 1 1076 ? -12.019 32.205 22.047 1.00 71.88 1076 THR A O 1
ATOM 8412 N N . ALA A 1 1077 ? -11.717 34.4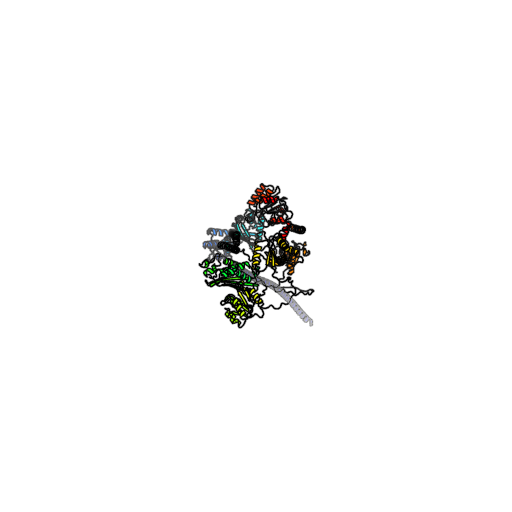49 22.071 1.00 69.00 1077 ALA A N 1
ATOM 8413 C CA . ALA A 1 1077 ? -12.672 34.835 21.025 1.00 69.00 1077 ALA A CA 1
ATOM 8414 C C . ALA A 1 1077 ? -12.482 34.076 19.704 1.00 69.00 1077 ALA A C 1
ATOM 8416 O O . ALA A 1 1077 ? -11.406 33.534 19.431 1.00 69.00 1077 ALA A O 1
ATOM 8417 N N . ASN A 1 1078 ? -13.512 34.027 18.856 1.00 69.06 1078 ASN A N 1
ATOM 8418 C CA . ASN A 1 1078 ? -13.431 33.310 17.585 1.00 69.06 1078 ASN A CA 1
ATOM 8419 C C . ASN A 1 1078 ? -12.254 33.837 16.748 1.00 69.06 1078 ASN A C 1
ATOM 8421 O O . ASN A 1 1078 ? -11.959 35.032 16.725 1.00 69.06 1078 ASN A O 1
ATOM 8425 N N . ILE A 1 1079 ? -11.576 32.929 16.045 1.00 71.38 1079 ILE A N 1
ATOM 8426 C CA . ILE A 1 1079 ? -10.468 33.278 15.157 1.00 71.38 1079 ILE A CA 1
ATOM 8427 C C . ILE A 1 1079 ? -10.874 34.365 14.153 1.00 71.38 1079 ILE A C 1
ATOM 8429 O O . ILE A 1 1079 ? -10.117 35.304 13.951 1.00 71.38 1079 ILE A O 1
ATOM 8433 N N . HIS A 1 1080 ? -12.091 34.315 13.609 1.00 69.94 1080 HIS A N 1
ATOM 8434 C CA . HIS A 1 1080 ? -12.580 35.319 12.668 1.00 69.94 1080 HIS A CA 1
ATOM 8435 C C . HIS A 1 1080 ? -12.728 36.714 13.292 1.00 69.94 1080 HIS A C 1
ATOM 8437 O O . HIS A 1 1080 ? -12.457 37.698 12.607 1.00 69.94 1080 HIS A O 1
ATOM 8443 N N . ASP A 1 1081 ? -13.108 36.799 14.570 1.00 74.56 1081 ASP A N 1
ATOM 8444 C CA . ASP A 1 1081 ? -13.277 38.071 15.283 1.00 74.56 1081 ASP A CA 1
ATOM 8445 C C . ASP A 1 1081 ? -11.913 38.716 15.553 1.00 74.56 1081 ASP A C 1
ATOM 8447 O O . ASP A 1 1081 ? -11.720 39.905 15.308 1.00 74.56 1081 ASP A O 1
ATOM 8451 N N . ILE A 1 1082 ? -10.930 37.902 15.953 1.00 78.69 1082 ILE A N 1
ATOM 8452 C CA . ILE A 1 1082 ? -9.541 38.342 16.141 1.00 78.69 1082 ILE A CA 1
ATOM 8453 C C . ILE A 1 1082 ? -8.933 38.783 14.805 1.00 78.69 1082 ILE A C 1
ATOM 8455 O O . ILE A 1 1082 ? -8.289 39.825 14.719 1.00 78.69 1082 ILE A O 1
ATOM 8459 N N . LEU A 1 1083 ? -9.150 38.015 13.734 1.00 80.31 1083 LEU A N 1
ATOM 8460 C CA . LEU A 1 1083 ? -8.659 38.365 12.402 1.00 80.31 1083 LEU A CA 1
ATOM 8461 C C . LEU A 1 1083 ? -9.312 39.642 11.863 1.00 80.31 1083 LEU A C 1
ATOM 8463 O O . LEU A 1 1083 ? -8.657 40.396 11.145 1.00 80.31 1083 LEU A O 1
ATOM 8467 N N . ALA A 1 1084 ? -10.578 39.908 12.193 1.00 75.69 1084 ALA A N 1
ATOM 8468 C CA . ALA A 1 1084 ? -11.280 41.103 11.742 1.00 75.69 1084 ALA A CA 1
ATOM 8469 C C . ALA A 1 1084 ? -10.657 42.389 12.314 1.00 75.69 1084 ALA A C 1
ATOM 8471 O O . ALA A 1 1084 ? -10.468 43.351 11.559 1.00 75.69 1084 ALA A O 1
ATOM 8472 N N . THR A 1 1085 ? -10.277 42.386 13.594 1.00 79.12 1085 THR A N 1
ATOM 8473 C CA . THR A 1 1085 ? -9.736 43.553 14.316 1.00 79.12 1085 THR A CA 1
ATOM 8474 C C . THR A 1 1085 ? -8.215 43.688 14.234 1.00 79.12 1085 THR A C 1
ATOM 8476 O O . THR A 1 1085 ? -7.701 44.804 14.326 1.00 79.12 1085 THR A O 1
ATOM 8479 N N . ALA A 1 1086 ? -7.488 42.591 14.005 1.00 84.44 1086 ALA A N 1
ATOM 8480 C CA . ALA A 1 1086 ? -6.030 42.604 13.932 1.00 84.44 1086 ALA A CA 1
ATOM 8481 C C . ALA A 1 1086 ? -5.499 43.336 12.691 1.00 84.44 1086 ALA A C 1
ATOM 8483 O O . ALA A 1 1086 ? -6.014 43.175 11.582 1.00 84.44 1086 ALA A O 1
ATOM 8484 N N . ASP A 1 1087 ? -4.410 44.080 12.850 1.00 83.94 1087 ASP A N 1
ATOM 8485 C CA . ASP A 1 1087 ? -3.687 44.730 11.753 1.00 83.94 1087 ASP A CA 1
ATOM 8486 C C . ASP A 1 1087 ? -2.769 43.764 11.016 1.00 83.94 1087 ASP A C 1
ATOM 8488 O O . ASP A 1 1087 ? -2.531 43.915 9.815 1.00 83.94 1087 ASP A O 1
ATOM 8492 N N . ARG A 1 1088 ? -2.217 42.790 11.743 1.00 86.44 1088 ARG A N 1
ATOM 8493 C CA . ARG A 1 1088 ? -1.296 41.770 11.236 1.00 86.44 1088 ARG A CA 1
ATOM 8494 C C . ARG A 1 1088 ? -1.474 40.484 12.005 1.00 86.44 1088 ARG A C 1
ATOM 8496 O O . ARG A 1 1088 ? -1.846 40.496 13.175 1.00 86.44 1088 ARG A O 1
ATOM 8503 N N . VAL A 1 1089 ? -1.147 39.388 11.339 1.00 87.88 1089 VAL A N 1
ATOM 8504 C CA . VAL A 1 1089 ? -1.269 38.049 11.894 1.00 87.88 1089 VAL A CA 1
ATOM 8505 C C . VAL A 1 1089 ? 0.090 37.382 11.867 1.00 87.88 1089 VAL A C 1
ATOM 8507 O O . VAL A 1 1089 ? 0.683 37.221 10.805 1.00 87.88 1089 VAL A O 1
ATOM 8510 N N . VAL A 1 1090 ? 0.575 36.989 13.035 1.00 89.44 1090 VAL A N 1
ATOM 8511 C CA . VAL A 1 1090 ? 1.791 36.204 13.210 1.00 89.44 1090 VAL A CA 1
ATOM 8512 C C . VAL A 1 1090 ? 1.374 34.792 13.579 1.00 89.44 1090 VAL A C 1
ATOM 8514 O O . VAL A 1 1090 ? 0.627 34.564 14.534 1.00 89.44 1090 VAL A O 1
ATOM 8517 N N . THR A 1 1091 ? 1.809 33.822 12.788 1.00 85.12 1091 THR A N 1
ATOM 8518 C CA . THR A 1 1091 ? 1.450 32.431 13.034 1.00 85.12 1091 THR A CA 1
ATOM 8519 C C . THR A 1 1091 ? 2.521 31.488 12.527 1.00 85.12 1091 THR A C 1
ATOM 8521 O O . THR A 1 1091 ? 3.281 31.790 11.612 1.00 85.12 1091 THR A O 1
ATOM 8524 N N . ILE A 1 1092 ? 2.542 30.303 13.116 1.00 72.75 1092 ILE A N 1
ATOM 8525 C CA . ILE A 1 1092 ? 3.274 29.147 12.606 1.00 72.75 1092 ILE A CA 1
ATOM 8526 C C . ILE A 1 1092 ? 2.333 28.181 11.864 1.00 72.75 1092 ILE A C 1
ATOM 8528 O O . ILE A 1 1092 ? 2.784 27.192 11.293 1.00 72.75 1092 ILE A O 1
ATOM 8532 N N . ASN A 1 1093 ? 1.013 28.419 11.872 1.00 69.62 1093 ASN A N 1
ATOM 8533 C CA . ASN A 1 1093 ? -0.031 27.545 11.326 1.00 69.62 1093 ASN A CA 1
ATOM 8534 C C . ASN A 1 1093 ? -0.533 28.018 9.951 1.00 69.62 1093 ASN A C 1
ATOM 8536 O O . ASN A 1 1093 ? -1.030 29.134 9.802 1.00 69.62 1093 ASN A O 1
ATOM 8540 N N . SER A 1 1094 ? -0.450 27.134 8.954 1.00 59.69 1094 SER A N 1
ATOM 8541 C CA . SER A 1 1094 ? -0.865 27.399 7.575 1.00 59.69 1094 SER A CA 1
ATOM 8542 C C . SER A 1 1094 ? -2.367 27.598 7.399 1.00 59.69 1094 SER A C 1
ATOM 8544 O O . SER A 1 1094 ? -2.767 28.468 6.629 1.00 59.69 1094 SER A O 1
ATOM 8546 N N . ALA A 1 1095 ? -3.207 26.886 8.152 1.00 59.16 1095 ALA A N 1
ATOM 8547 C CA . ALA A 1 1095 ? -4.658 27.059 8.085 1.00 59.16 1095 ALA A CA 1
ATOM 8548 C C . ALA A 1 1095 ? -5.079 28.457 8.566 1.00 59.16 1095 ALA A C 1
ATOM 8550 O O . ALA A 1 1095 ? -5.854 29.144 7.903 1.00 59.16 1095 ALA A O 1
ATOM 8551 N N . VAL A 1 1096 ? -4.492 28.906 9.680 1.00 68.31 1096 VAL A N 1
ATOM 8552 C CA . VAL A 1 1096 ? -4.706 30.251 10.235 1.00 68.31 1096 VAL A CA 1
ATOM 8553 C C . VAL A 1 1096 ? -4.175 31.326 9.286 1.00 68.31 1096 VAL A C 1
ATOM 8555 O O . VAL A 1 1096 ? -4.837 32.339 9.067 1.00 68.31 1096 VAL A O 1
ATOM 8558 N N . GLY A 1 1097 ? -3.004 31.095 8.684 1.00 69.69 1097 GLY A N 1
ATOM 8559 C CA . GLY A 1 1097 ? -2.418 32.000 7.697 1.00 69.69 1097 GLY A CA 1
ATOM 8560 C C . GLY A 1 1097 ? -3.306 32.188 6.463 1.00 69.69 1097 GLY A C 1
ATOM 8561 O O . GLY A 1 1097 ? -3.552 33.315 6.044 1.00 69.69 1097 GLY A O 1
ATOM 8562 N N . ILE A 1 1098 ? -3.862 31.109 5.910 1.00 61.94 1098 ILE A N 1
ATOM 8563 C CA . ILE A 1 1098 ? -4.783 31.191 4.765 1.00 61.94 1098 ILE A CA 1
ATOM 8564 C C . ILE A 1 1098 ? -6.062 31.945 5.146 1.00 61.94 1098 ILE A C 1
ATOM 8566 O O . ILE A 1 1098 ? -6.531 32.800 4.393 1.00 61.94 1098 ILE A O 1
ATOM 8570 N N . GLU A 1 1099 ? -6.612 31.682 6.330 1.00 63.75 1099 GLU A N 1
ATOM 8571 C CA . GLU A 1 1099 ? -7.813 32.357 6.815 1.00 63.75 1099 GLU A CA 1
ATOM 8572 C C . GLU A 1 1099 ? -7.593 33.867 7.003 1.00 63.75 1099 GLU A C 1
ATOM 8574 O O . GLU A 1 1099 ? -8.395 34.684 6.546 1.00 63.75 1099 GLU A O 1
ATOM 8579 N N . ALA A 1 1100 ? -6.453 34.255 7.575 1.00 72.31 1100 ALA A N 1
ATOM 8580 C CA . ALA A 1 1100 ? -6.026 35.646 7.690 1.00 72.31 1100 ALA A CA 1
ATOM 8581 C C . ALA A 1 1100 ? -5.870 36.333 6.320 1.00 72.31 1100 ALA A C 1
ATOM 8583 O O . ALA A 1 1100 ? -6.318 37.469 6.137 1.00 72.31 1100 ALA A O 1
ATOM 8584 N N . LEU A 1 1101 ? -5.308 35.636 5.326 1.00 66.94 1101 LEU A N 1
ATOM 8585 C CA . LEU A 1 1101 ? -5.192 36.148 3.958 1.00 66.94 1101 LEU A CA 1
ATOM 8586 C C . LEU A 1 1101 ? -6.561 36.337 3.282 1.00 66.94 1101 LEU A C 1
ATOM 8588 O O . LEU A 1 1101 ? -6.747 37.314 2.551 1.00 66.94 1101 LEU A O 1
ATOM 8592 N N . LEU A 1 1102 ? -7.552 35.480 3.563 1.00 61.00 1102 LEU A N 1
ATOM 8593 C CA . LEU A 1 1102 ? -8.939 35.668 3.104 1.00 61.00 1102 LEU A CA 1
ATOM 8594 C C . LEU A 1 1102 ? -9.594 36.914 3.726 1.00 61.00 1102 LEU A C 1
ATOM 8596 O O . LEU A 1 1102 ? -10.381 37.602 3.067 1.00 61.00 1102 LEU A O 1
ATOM 8600 N N . HIS A 1 1103 ? -9.203 37.266 4.953 1.00 64.12 1103 HIS A N 1
ATOM 8601 C CA . HIS A 1 1103 ? -9.539 38.540 5.603 1.00 64.12 1103 HIS A CA 1
ATOM 8602 C C . HIS A 1 1103 ? -8.721 39.735 5.086 1.00 64.12 1103 HIS A C 1
ATOM 8604 O O . HIS A 1 1103 ? -8.946 40.870 5.512 1.00 64.12 1103 HIS A O 1
ATOM 8610 N N . ARG A 1 1104 ? -7.821 39.509 4.118 1.00 68.12 1104 ARG A N 1
ATOM 8611 C CA . ARG A 1 1104 ? -6.855 40.481 3.579 1.00 68.12 1104 ARG A CA 1
ATOM 8612 C C . ARG A 1 1104 ? -5.915 41.042 4.643 1.00 68.12 1104 ARG A C 1
ATOM 8614 O O . ARG A 1 1104 ? -5.469 42.184 4.527 1.00 68.12 1104 ARG A O 1
ATOM 8621 N N . LYS A 1 1105 ? -5.627 40.256 5.676 1.00 75.69 1105 LYS A N 1
ATOM 8622 C CA . LYS A 1 1105 ? -4.678 40.637 6.713 1.00 75.69 1105 LYS A CA 1
ATOM 8623 C C . LYS A 1 1105 ? -3.269 40.205 6.301 1.00 75.69 1105 LYS A C 1
ATOM 8625 O O . LYS A 1 1105 ? -3.108 39.115 5.751 1.00 75.69 1105 LYS A O 1
ATOM 8630 N N . PRO A 1 1106 ? -2.247 41.046 6.519 1.00 79.25 1106 PRO A N 1
ATOM 8631 C CA . PRO A 1 1106 ? -0.857 40.657 6.332 1.00 79.25 1106 PRO A CA 1
ATOM 8632 C C . PRO A 1 1106 ? -0.516 39.498 7.267 1.00 79.25 1106 PRO A C 1
ATOM 8634 O O . PRO A 1 1106 ? -0.761 39.588 8.472 1.00 79.25 1106 PRO A O 1
ATOM 8637 N N . VAL A 1 1107 ? 0.068 38.437 6.713 1.00 82.56 1107 VAL A N 1
ATOM 8638 C CA . VAL A 1 1107 ? 0.498 37.262 7.476 1.00 82.56 1107 VAL A CA 1
ATOM 8639 C C . VAL A 1 1107 ? 2.014 37.205 7.525 1.00 82.56 1107 VAL A C 1
ATOM 8641 O O . VAL A 1 1107 ? 2.671 37.265 6.483 1.00 82.56 1107 VAL A O 1
ATOM 8644 N N . ILE A 1 1108 ? 2.548 37.063 8.734 1.00 87.00 1108 ILE A N 1
ATOM 8645 C CA . ILE A 1 1108 ? 3.952 36.790 9.002 1.00 87.00 1108 ILE A CA 1
ATOM 8646 C C . ILE A 1 1108 ? 4.056 35.340 9.475 1.00 87.00 1108 ILE A C 1
ATOM 8648 O O . ILE A 1 1108 ? 3.476 34.968 10.497 1.00 87.00 1108 ILE A O 1
ATOM 8652 N N . LEU A 1 1109 ? 4.754 34.515 8.699 1.00 82.81 1109 LEU A N 1
ATOM 8653 C CA . LEU A 1 1109 ? 4.923 33.093 8.966 1.00 82.81 1109 LEU A CA 1
ATOM 8654 C C . LEU A 1 1109 ? 6.273 32.842 9.636 1.00 82.81 1109 LEU A C 1
ATOM 8656 O O . LEU A 1 1109 ? 7.319 33.106 9.044 1.00 82.81 1109 LEU A O 1
ATOM 8660 N N . CYS A 1 1110 ? 6.238 32.281 10.843 1.00 81.56 1110 CYS A N 1
ATOM 8661 C CA . CYS A 1 1110 ? 7.435 31.905 11.609 1.00 81.56 1110 CYS A CA 1
ATOM 8662 C C . CYS A 1 1110 ? 7.721 30.386 11.564 1.00 81.56 1110 CYS A C 1
ATOM 8664 O O . CYS A 1 1110 ? 8.566 29.883 12.304 1.00 81.56 1110 CYS A O 1
ATOM 8666 N N . GLY A 1 1111 ? 6.993 29.639 10.722 1.00 70.69 1111 GLY A N 1
ATOM 8667 C CA . GLY A 1 1111 ? 7.136 28.191 10.531 1.00 70.69 1111 GLY A CA 1
ATOM 8668 C C . GLY A 1 1111 ? 7.635 27.826 9.130 1.00 70.69 1111 GLY A C 1
ATOM 8669 O O . GLY A 1 1111 ? 7.389 28.560 8.181 1.00 70.69 1111 GLY A O 1
ATOM 8670 N N . ARG A 1 1112 ? 8.271 26.661 8.971 1.00 61.09 1112 ARG A N 1
ATOM 8671 C CA . ARG A 1 1112 ? 8.835 26.169 7.692 1.00 61.09 1112 ARG A CA 1
ATOM 8672 C C . ARG A 1 1112 ? 7.776 25.639 6.694 1.00 61.09 1112 ARG A C 1
ATOM 8674 O O . ARG A 1 1112 ? 8.113 24.888 5.793 1.00 61.09 1112 ARG A O 1
ATOM 8681 N N . ALA A 1 1113 ? 6.500 26.003 6.858 1.00 54.59 1113 ALA A N 1
ATOM 8682 C CA . ALA A 1 1113 ? 5.372 25.451 6.099 1.00 54.59 1113 ALA A CA 1
ATOM 8683 C C . ALA A 1 1113 ? 5.301 25.910 4.621 1.00 54.59 1113 ALA A C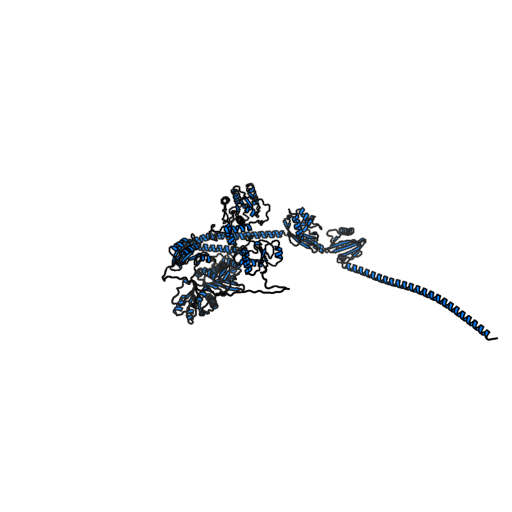 1
ATOM 8685 O O . ALA A 1 1113 ? 5.786 26.976 4.233 1.00 54.59 1113 ALA A O 1
ATOM 8686 N N . ASP A 1 1114 ? 4.578 25.127 3.819 1.00 47.19 1114 ASP A N 1
ATOM 8687 C CA . ASP A 1 1114 ? 4.507 25.163 2.347 1.00 47.19 1114 ASP A CA 1
ATOM 8688 C C . ASP A 1 1114 ? 3.866 26.419 1.716 1.00 47.19 1114 ASP A C 1
ATOM 8690 O O . ASP A 1 1114 ? 3.822 26.540 0.494 1.00 47.19 1114 ASP A O 1
ATOM 8694 N N . PHE A 1 1115 ? 3.394 27.391 2.509 1.00 58.22 1115 PHE A N 1
ATOM 8695 C CA . PHE A 1 1115 ? 2.736 28.615 2.012 1.00 58.22 1115 PHE A CA 1
ATOM 8696 C C . PHE A 1 1115 ? 3.599 29.891 2.109 1.00 58.22 1115 PHE A C 1
ATOM 8698 O O . PHE A 1 1115 ? 3.102 31.002 1.923 1.00 58.22 1115 PHE A O 1
ATOM 8705 N N . HIS A 1 1116 ? 4.910 29.745 2.343 1.00 50.81 1116 HIS A N 1
ATOM 8706 C CA . HIS A 1 1116 ? 5.891 30.843 2.437 1.00 50.81 1116 HIS A CA 1
ATOM 8707 C C . HIS A 1 1116 ? 5.904 31.802 1.229 1.00 50.81 1116 HIS A C 1
ATOM 8709 O O . HIS A 1 1116 ? 6.345 32.941 1.354 1.00 50.81 1116 HIS A O 1
ATOM 8715 N N . HIS A 1 1117 ? 5.402 31.363 0.074 1.00 50.78 1117 HIS A N 1
ATOM 8716 C CA . HIS A 1 1117 ? 5.310 32.136 -1.165 1.00 50.78 1117 HIS A CA 1
ATOM 8717 C C . HIS A 1 1117 ? 4.167 33.182 -1.171 1.00 50.78 1117 HIS A C 1
ATOM 8719 O O . HIS A 1 1117 ? 4.160 34.066 -2.026 1.00 50.78 1117 HIS A O 1
ATOM 8725 N N . ILE A 1 1118 ? 3.222 33.126 -0.218 1.00 54.62 1118 ILE A N 1
ATOM 8726 C CA . ILE A 1 1118 ? 2.105 34.089 -0.077 1.00 54.62 1118 ILE A CA 1
ATOM 8727 C C . ILE A 1 1118 ? 2.071 34.831 1.268 1.00 54.62 1118 ILE A C 1
ATOM 8729 O O . ILE A 1 1118 ? 1.117 35.556 1.543 1.00 54.62 1118 ILE A O 1
ATOM 8733 N N . CYS A 1 1119 ? 3.086 34.684 2.115 1.00 69.44 1119 CYS A N 1
ATOM 8734 C CA . CYS A 1 1119 ? 3.193 35.376 3.401 1.00 69.44 1119 CYS A CA 1
ATOM 8735 C C . CYS A 1 1119 ? 4.616 35.893 3.626 1.00 69.44 1119 CYS A C 1
ATOM 8737 O O . CYS A 1 1119 ? 5.574 35.393 3.040 1.00 69.44 1119 CYS A O 1
ATOM 8739 N N . THR A 1 1120 ? 4.788 36.876 4.506 1.00 80.38 1120 THR A N 1
ATOM 8740 C CA . THR A 1 1120 ? 6.130 37.332 4.879 1.00 80.38 1120 THR A CA 1
ATOM 8741 C C . THR A 1 1120 ? 6.761 36.299 5.805 1.00 80.38 1120 THR A C 1
ATOM 8743 O O . THR A 1 1120 ? 6.320 36.126 6.934 1.00 80.38 1120 THR A O 1
ATOM 8746 N N . SER A 1 1121 ? 7.778 35.585 5.334 1.00 81.00 1121 SER A N 1
ATOM 8747 C CA . SER A 1 1121 ? 8.482 34.599 6.158 1.00 81.00 1121 SER A CA 1
ATOM 8748 C C . SER A 1 1121 ? 9.478 35.291 7.087 1.00 81.00 1121 SER A C 1
ATOM 8750 O O . SER A 1 1121 ? 10.336 36.037 6.617 1.00 81.00 1121 SER A O 1
ATOM 8752 N N . ALA A 1 1122 ? 9.385 35.032 8.388 1.00 85.06 1122 ALA A N 1
ATOM 8753 C CA . ALA A 1 1122 ? 10.321 35.535 9.385 1.00 85.06 1122 ALA A CA 1
ATOM 8754 C C . ALA A 1 1122 ? 11.117 34.365 9.966 1.00 85.06 1122 ALA A C 1
ATOM 8756 O O . ALA A 1 1122 ? 10.586 33.557 10.727 1.00 85.06 1122 ALA A O 1
ATOM 8757 N N . ARG A 1 1123 ? 12.383 34.256 9.548 1.00 84.75 1123 ARG A N 1
ATOM 8758 C CA . ARG A 1 1123 ? 13.243 33.114 9.894 1.00 84.75 1123 ARG A CA 1
ATOM 8759 C C . ARG A 1 1123 ? 14.035 33.293 11.188 1.00 84.75 1123 ARG A C 1
ATOM 8761 O O . ARG A 1 1123 ? 14.579 32.334 11.713 1.00 84.75 1123 ARG A O 1
ATOM 8768 N N . ASP A 1 1124 ? 14.105 34.522 11.674 1.00 86.38 1124 ASP A N 1
ATOM 8769 C CA . ASP A 1 1124 ? 14.836 34.914 12.869 1.00 86.38 1124 ASP A CA 1
ATOM 8770 C C . ASP A 1 1124 ? 14.134 36.127 13.520 1.00 86.38 1124 ASP A C 1
ATOM 8772 O O . ASP A 1 1124 ? 13.244 36.740 12.905 1.00 86.38 1124 ASP A O 1
ATOM 8776 N N . PRO A 1 1125 ? 14.492 36.499 14.765 1.00 89.88 1125 PRO A N 1
ATOM 8777 C CA . PRO A 1 1125 ? 13.843 37.607 15.456 1.00 89.88 1125 PRO A CA 1
ATOM 8778 C C . PRO A 1 1125 ? 13.998 38.943 14.723 1.00 89.88 1125 PRO A C 1
ATOM 8780 O O . PRO A 1 1125 ? 13.069 39.746 14.707 1.00 89.88 1125 PRO A O 1
ATOM 8783 N N . GLN A 1 1126 ? 15.139 39.203 14.082 1.00 87.69 1126 GLN A N 1
ATOM 8784 C CA . GLN A 1 1126 ? 15.381 40.461 13.376 1.00 87.69 1126 GLN A CA 1
ATOM 8785 C C . GLN A 1 1126 ? 14.482 40.582 12.138 1.00 87.69 1126 GLN A C 1
ATOM 8787 O O . GLN A 1 1126 ? 13.881 41.638 11.920 1.00 87.69 1126 GLN A O 1
ATOM 8792 N N . ALA A 1 1127 ? 14.316 39.493 11.387 1.00 85.56 1127 ALA A N 1
ATOM 8793 C CA . ALA A 1 1127 ? 13.395 39.382 10.266 1.00 85.56 1127 ALA A CA 1
ATOM 8794 C C . ALA A 1 1127 ? 11.938 39.562 10.714 1.00 85.56 1127 ALA A C 1
ATOM 8796 O O . ALA A 1 1127 ? 11.182 40.265 10.044 1.00 85.56 1127 ALA A O 1
ATOM 8797 N N . LEU A 1 1128 ? 11.550 39.011 11.871 1.00 90.31 1128 LEU A N 1
ATOM 8798 C CA . LEU A 1 1128 ? 10.216 39.217 12.445 1.00 90.31 1128 LEU A CA 1
ATOM 8799 C C . LEU A 1 1128 ? 9.985 40.687 12.830 1.00 90.31 1128 LEU A C 1
ATOM 8801 O O . LEU A 1 1128 ? 8.956 41.259 12.469 1.00 90.31 1128 LEU A O 1
ATOM 8805 N N . ARG A 1 1129 ? 10.953 41.351 13.480 1.00 88.31 1129 ARG A N 1
ATOM 8806 C CA . ARG A 1 1129 ? 10.854 42.791 13.801 1.00 88.31 1129 ARG A CA 1
ATOM 8807 C C . ARG A 1 1129 ? 10.763 43.652 12.544 1.00 88.31 1129 ARG A C 1
ATOM 8809 O O . ARG A 1 1129 ? 9.937 44.562 12.476 1.00 88.31 1129 ARG A O 1
ATOM 8816 N N . ALA A 1 1130 ? 11.585 43.357 11.538 1.00 85.62 1130 ALA A N 1
ATOM 8817 C CA . ALA A 1 1130 ? 11.542 44.044 10.253 1.00 85.62 1130 ALA A CA 1
ATOM 8818 C C . ALA A 1 1130 ? 10.182 43.844 9.566 1.00 85.62 1130 ALA A C 1
ATOM 8820 O O . ALA A 1 1130 ? 9.575 44.814 9.113 1.00 85.62 1130 ALA A O 1
ATOM 8821 N N . ALA A 1 1131 ? 9.655 42.617 9.566 1.00 84.69 1131 ALA A N 1
ATOM 8822 C CA . ALA A 1 1131 ? 8.353 42.284 8.998 1.00 84.69 1131 ALA A CA 1
ATOM 8823 C C . ALA A 1 1131 ? 7.189 42.962 9.735 1.00 84.69 1131 ALA A C 1
ATOM 8825 O O . ALA A 1 1131 ? 6.219 43.347 9.090 1.00 84.69 1131 ALA A O 1
ATOM 8826 N N . LEU A 1 1132 ? 7.274 43.157 11.054 1.00 85.38 1132 LEU A N 1
ATOM 8827 C CA . LEU A 1 1132 ? 6.267 43.874 11.851 1.00 85.38 1132 LEU A CA 1
ATOM 8828 C C . LEU A 1 1132 ? 6.272 45.392 11.600 1.00 85.38 1132 LEU A C 1
ATOM 8830 O O . LEU A 1 1132 ? 5.215 46.026 11.661 1.00 85.38 1132 LEU A O 1
ATOM 8834 N N . ARG A 1 1133 ? 7.429 45.966 11.249 1.00 81.81 1133 ARG A N 1
ATOM 8835 C CA . ARG A 1 1133 ? 7.596 47.402 10.955 1.00 81.81 1133 ARG A CA 1
ATOM 8836 C C . ARG A 1 1133 ? 7.399 47.766 9.483 1.00 81.81 1133 ARG A C 1
ATOM 8838 O O . ARG A 1 1133 ? 6.998 48.887 9.180 1.00 81.81 1133 ARG A O 1
ATOM 8845 N N . ALA A 1 1134 ? 7.633 46.831 8.564 1.00 77.50 1134 ALA A N 1
ATOM 8846 C CA . ALA A 1 1134 ? 7.505 47.054 7.124 1.00 77.50 1134 ALA A CA 1
ATOM 8847 C C . ALA A 1 1134 ? 6.069 47.419 6.725 1.00 77.50 1134 ALA A C 1
ATOM 8849 O O . ALA A 1 1134 ? 5.118 46.868 7.271 1.00 77.50 1134 ALA A O 1
ATOM 8850 N N . THR A 1 1135 ? 5.872 48.314 5.757 1.00 67.69 1135 THR A N 1
ATOM 8851 C CA . THR A 1 1135 ? 4.529 48.621 5.237 1.00 67.69 1135 THR A CA 1
ATOM 8852 C C . THR A 1 1135 ? 3.943 47.387 4.532 1.00 67.69 1135 THR A C 1
ATOM 8854 O O . THR A 1 1135 ? 4.621 46.806 3.683 1.00 67.69 1135 THR A O 1
ATOM 8857 N N . PRO A 1 1136 ? 2.702 46.962 4.839 1.00 61.72 1136 PRO A N 1
ATOM 8858 C CA . PRO A 1 1136 ? 2.158 45.747 4.255 1.00 61.72 1136 PRO A CA 1
ATOM 8859 C C . PRO A 1 1136 ? 1.868 45.940 2.755 1.00 61.72 1136 PRO A C 1
ATOM 8861 O O . PRO A 1 1136 ? 1.305 46.970 2.364 1.00 61.72 1136 PRO A O 1
ATOM 8864 N N . PRO A 1 1137 ? 2.224 44.972 1.890 1.00 56.59 1137 PRO A N 1
ATOM 8865 C CA . PRO A 1 1137 ? 2.049 45.110 0.448 1.00 56.59 1137 PRO A CA 1
ATOM 8866 C C . PRO A 1 1137 ? 0.560 45.157 0.069 1.00 56.59 1137 PRO A C 1
ATOM 8868 O O . PRO A 1 1137 ? -0.229 44.290 0.442 1.00 56.59 1137 PRO A O 1
ATOM 8871 N N . ARG A 1 1138 ? 0.157 46.175 -0.706 1.00 51.00 1138 ARG A N 1
ATOM 8872 C CA . ARG A 1 1138 ? -1.263 46.520 -0.934 1.00 51.00 1138 ARG A CA 1
ATOM 8873 C C . ARG A 1 1138 ? -2.057 45.584 -1.866 1.00 51.00 1138 ARG A C 1
ATOM 8875 O O . ARG A 1 1138 ? -3.282 45.691 -1.869 1.00 51.00 1138 ARG A O 1
ATOM 8882 N N . ARG A 1 1139 ? -1.441 44.718 -2.691 1.00 49.75 1139 ARG A N 1
ATOM 8883 C CA . ARG A 1 1139 ? -2.173 44.009 -3.780 1.00 49.75 1139 ARG A CA 1
ATOM 8884 C C . ARG A 1 1139 ? -1.737 42.579 -4.155 1.00 49.75 1139 ARG A C 1
ATOM 8886 O O . ARG A 1 1139 ? -2.352 42.003 -5.046 1.00 49.75 1139 ARG A O 1
ATOM 8893 N N . ALA A 1 1140 ? -0.752 41.966 -3.499 1.00 48.06 1140 ALA A N 1
ATOM 8894 C CA . ALA A 1 1140 ? -0.196 40.686 -3.974 1.00 48.06 1140 ALA A CA 1
ATOM 8895 C C . ALA A 1 1140 ? -1.121 39.460 -3.773 1.00 48.06 1140 ALA A C 1
ATOM 8897 O O . ALA A 1 1140 ? -1.086 38.516 -4.558 1.00 48.06 1140 ALA A O 1
ATOM 8898 N N . PHE A 1 1141 ? -1.993 39.478 -2.762 1.00 50.69 1141 PHE A N 1
ATOM 8899 C CA . PHE A 1 1141 ? -2.618 38.248 -2.253 1.00 50.69 1141 PHE A CA 1
ATOM 8900 C C . PHE A 1 1141 ? -3.869 37.783 -3.018 1.00 50.69 1141 PHE A C 1
ATOM 8902 O O . PHE A 1 1141 ? -4.149 36.589 -3.082 1.00 50.69 1141 PHE A O 1
ATOM 8909 N N . ALA A 1 1142 ? -4.612 38.698 -3.652 1.00 46.44 1142 ALA A N 1
ATOM 8910 C CA . ALA A 1 1142 ? -5.866 38.350 -4.333 1.00 46.44 1142 ALA A CA 1
ATOM 8911 C C . ALA A 1 1142 ? -5.639 37.547 -5.628 1.00 46.44 1142 ALA A C 1
ATOM 8913 O O . ALA A 1 1142 ? -6.399 36.635 -5.929 1.00 46.44 1142 ALA A O 1
ATOM 8914 N N . ARG A 1 1143 ? -4.580 37.855 -6.387 1.00 45.47 1143 ARG A N 1
ATOM 8915 C CA . ARG A 1 1143 ? -4.283 37.191 -7.669 1.00 45.47 1143 ARG A CA 1
ATOM 8916 C C . ARG A 1 1143 ? -3.693 35.791 -7.492 1.00 45.47 1143 ARG A C 1
ATOM 8918 O O . ARG A 1 1143 ? -3.935 34.932 -8.326 1.00 45.47 1143 ARG A O 1
ATOM 8925 N N . TYR A 1 1144 ? -2.971 35.549 -6.399 1.00 44.00 1144 TYR A N 1
ATOM 8926 C CA . TYR A 1 1144 ? -2.361 34.246 -6.135 1.00 44.00 1144 TYR A CA 1
ATOM 8927 C C . TYR A 1 1144 ? -3.357 33.242 -5.538 1.00 44.00 1144 TYR A C 1
ATOM 8929 O O . TYR A 1 1144 ? -3.413 32.100 -5.980 1.00 44.00 1144 TYR A O 1
ATOM 8937 N N . ILE A 1 1145 ? -4.235 33.681 -4.622 1.00 48.22 1145 ILE A N 1
ATOM 8938 C CA . ILE A 1 1145 ? -5.377 32.864 -4.165 1.00 48.22 1145 ILE A CA 1
ATOM 8939 C C . ILE A 1 1145 ? -6.299 32.525 -5.353 1.00 48.22 1145 ILE A C 1
ATOM 8941 O O . ILE A 1 1145 ? -6.850 31.428 -5.400 1.00 48.22 1145 ILE A O 1
ATOM 8945 N N . ALA A 1 1146 ? -6.423 33.428 -6.339 1.00 42.06 1146 ALA A N 1
ATOM 8946 C CA . ALA A 1 1146 ? -7.162 33.172 -7.579 1.00 42.06 1146 ALA A CA 1
ATOM 8947 C C . ALA A 1 1146 ? -6.544 32.058 -8.435 1.00 42.06 1146 ALA A C 1
ATOM 8949 O O . ALA A 1 1146 ? -7.289 31.282 -9.025 1.00 42.06 1146 ALA A O 1
ATOM 8950 N N . TRP A 1 1147 ? -5.211 31.968 -8.490 1.00 41.50 1147 TRP A N 1
ATOM 8951 C CA . TRP A 1 1147 ? -4.513 30.877 -9.168 1.00 41.50 1147 TRP A CA 1
ATOM 8952 C C . TRP A 1 1147 ? -4.639 29.575 -8.371 1.00 41.50 1147 TRP A C 1
ATOM 8954 O O . TRP A 1 1147 ? -5.174 28.621 -8.909 1.00 41.50 1147 TRP A O 1
ATOM 8964 N N . TYR A 1 1148 ? -4.296 29.559 -7.078 1.00 39.28 1148 TYR A N 1
ATOM 8965 C CA . TYR A 1 1148 ? -4.287 28.337 -6.259 1.00 39.28 1148 TYR A CA 1
ATOM 8966 C C . TYR A 1 1148 ? -5.658 27.639 -6.186 1.00 39.28 1148 TYR A C 1
ATOM 8968 O O . TYR A 1 1148 ? -5.757 26.441 -6.431 1.00 39.28 1148 TYR A O 1
ATOM 8976 N N . PHE A 1 1149 ? -6.740 28.384 -5.930 1.00 41.91 1149 PHE A N 1
ATOM 8977 C CA . PHE A 1 1149 ? -8.101 27.823 -5.942 1.00 41.91 1149 PHE A CA 1
ATOM 8978 C C . PHE A 1 1149 ? -8.668 27.654 -7.354 1.00 41.91 1149 PHE A C 1
ATOM 8980 O O . PHE A 1 1149 ? -9.588 26.866 -7.556 1.00 41.91 1149 PHE A O 1
ATOM 8987 N N . GLY A 1 1150 ? -8.146 28.407 -8.324 1.00 38.62 1150 GLY A N 1
ATOM 8988 C CA . GLY A 1 1150 ? -8.451 28.230 -9.734 1.00 38.62 1150 GLY A CA 1
ATOM 8989 C C . GLY A 1 1150 ? -7.944 26.873 -10.199 1.00 38.62 1150 GLY A C 1
ATOM 8990 O O . GLY A 1 1150 ? -8.737 25.982 -10.427 1.00 38.62 1150 GLY A O 1
ATOM 8991 N N . THR A 1 1151 ? -6.641 26.658 -10.287 1.00 33.75 1151 THR A N 1
ATOM 8992 C CA . THR A 1 1151 ? -6.069 25.435 -10.866 1.00 33.75 1151 THR A CA 1
ATOM 8993 C C . THR A 1 1151 ? -6.322 24.168 -10.045 1.00 33.75 1151 THR A C 1
ATOM 8995 O O . THR A 1 1151 ? -6.549 23.129 -10.651 1.00 33.75 1151 THR A O 1
ATOM 8998 N N . GLN A 1 1152 ? -6.371 24.224 -8.707 1.00 33.19 1152 GLN A N 1
ATOM 8999 C CA . GLN A 1 1152 ? -6.526 23.010 -7.881 1.00 33.19 1152 GLN A CA 1
ATOM 9000 C C . GLN A 1 1152 ? -7.987 22.600 -7.622 1.00 33.19 1152 GLN A C 1
ATOM 9002 O O . GLN A 1 1152 ? -8.262 21.437 -7.349 1.00 33.19 1152 GLN A O 1
ATOM 9007 N N . CYS A 1 1153 ? -8.955 23.519 -7.737 1.00 36.94 1153 CYS A N 1
ATOM 9008 C CA . CYS A 1 1153 ? -10.384 23.168 -7.681 1.00 36.94 1153 CYS A CA 1
ATOM 9009 C C . CYS A 1 1153 ? -11.045 23.096 -9.072 1.00 36.94 1153 CYS A C 1
ATOM 9011 O O . CYS A 1 1153 ? -12.235 22.786 -9.162 1.00 36.94 1153 CYS A O 1
ATOM 9013 N N . LEU A 1 1154 ? -10.308 23.385 -10.154 1.00 32.53 1154 LEU A N 1
ATOM 9014 C CA . LEU A 1 1154 ? -10.794 23.328 -11.539 1.00 32.53 1154 LEU A CA 1
ATOM 9015 C C . LEU A 1 1154 ? -10.401 22.050 -12.287 1.00 32.53 1154 LEU A C 1
ATOM 9017 O O . LEU A 1 1154 ? -10.393 22.085 -13.512 1.00 32.53 1154 LEU A O 1
ATOM 9021 N N . ASP A 1 1155 ? -10.227 20.912 -11.610 1.00 36.41 1155 ASP A N 1
ATOM 9022 C CA . ASP A 1 1155 ? -10.467 19.622 -12.277 1.00 36.41 1155 ASP A CA 1
ATOM 9023 C C . ASP A 1 1155 ? -11.858 19.043 -11.972 1.00 36.41 1155 ASP A C 1
ATOM 9025 O O . ASP A 1 1155 ? -12.091 17.849 -11.818 1.00 36.41 1155 ASP A O 1
ATOM 9029 N N . ALA A 1 1156 ? -12.854 19.934 -11.991 1.00 38.94 1156 ALA A N 1
ATOM 9030 C CA . ALA A 1 1156 ? -14.226 19.579 -12.363 1.00 38.94 1156 ALA A CA 1
ATOM 9031 C C . ALA A 1 1156 ? -14.351 19.334 -13.893 1.00 38.94 1156 ALA A C 1
ATOM 9033 O O . ALA A 1 1156 ? -15.428 19.522 -14.474 1.00 38.94 1156 ALA A O 1
ATOM 9034 N N . GLY A 1 1157 ? -13.216 19.032 -14.544 1.00 37.44 1157 GLY A N 1
ATOM 9035 C CA . GLY A 1 1157 ? -12.965 18.836 -15.967 1.00 37.44 1157 GLY A CA 1
ATOM 9036 C C . GLY A 1 1157 ? -13.158 17.396 -16.427 1.00 37.44 1157 GLY A C 1
ATOM 9037 O O . GLY A 1 1157 ? -13.706 17.197 -17.509 1.00 37.44 1157 GLY A O 1
ATOM 9038 N N . ALA A 1 1158 ? -12.766 16.428 -15.596 1.00 43.16 1158 ALA A N 1
ATOM 9039 C CA . ALA A 1 1158 ? -12.857 15.001 -15.888 1.00 43.16 1158 ALA A CA 1
ATOM 9040 C C . ALA A 1 1158 ? -14.311 14.503 -16.021 1.00 43.16 1158 ALA A C 1
ATOM 9042 O O . ALA A 1 1158 ? -15.192 14.891 -15.242 1.00 43.16 1158 ALA A O 1
ATOM 9043 N N . LYS A 1 1159 ? -14.554 13.605 -16.988 1.00 47.34 1159 LYS A N 1
ATOM 9044 C CA . LYS A 1 1159 ? -15.847 12.922 -17.225 1.00 47.34 1159 LYS A CA 1
ATOM 9045 C C . LYS A 1 1159 ? -16.427 12.271 -15.955 1.00 47.34 1159 LYS A C 1
ATOM 9047 O O . LYS A 1 1159 ? -17.647 12.203 -15.815 1.00 47.34 1159 LYS A O 1
ATOM 9052 N N . ASP A 1 1160 ? -15.571 11.929 -14.997 1.00 53.03 1160 ASP A N 1
ATOM 9053 C CA . ASP A 1 1160 ? -15.886 11.121 -13.815 1.00 53.03 1160 ASP A CA 1
ATOM 9054 C C . ASP A 1 1160 ? -16.605 11.874 -12.686 1.00 53.03 1160 ASP A C 1
ATOM 9056 O O . ASP A 1 1160 ? -16.768 11.339 -11.592 1.00 53.03 1160 ASP A O 1
ATOM 9060 N N . LEU A 1 1161 ? -16.976 13.152 -12.849 1.00 53.62 1161 LEU A N 1
ATOM 9061 C CA . LEU A 1 1161 ? -17.696 13.864 -11.780 1.00 53.62 1161 LEU A CA 1
ATOM 9062 C C . LEU A 1 1161 ? -19.064 13.225 -11.502 1.00 53.62 1161 LEU A C 1
ATOM 9064 O O . LEU A 1 1161 ? -19.482 13.142 -10.351 1.00 53.62 1161 LEU A O 1
ATOM 9068 N N . THR A 1 1162 ? -19.753 12.797 -12.559 1.00 60.75 1162 THR A N 1
ATOM 9069 C CA . THR A 1 1162 ? -21.062 12.149 -12.426 1.00 60.75 1162 THR A CA 1
ATOM 9070 C C . THR A 1 1162 ? -20.894 10.738 -11.878 1.00 60.75 1162 THR A C 1
ATOM 9072 O O . THR A 1 1162 ? -21.552 10.405 -10.901 1.00 60.75 1162 THR A O 1
ATOM 9075 N N . ASP A 1 1163 ? -19.953 9.964 -12.424 1.00 60.31 1163 ASP A N 1
ATOM 9076 C CA . ASP A 1 1163 ? -19.686 8.582 -12.005 1.00 60.31 1163 ASP A CA 1
ATOM 9077 C C . ASP A 1 1163 ? -19.284 8.503 -10.529 1.00 60.31 1163 ASP A C 1
ATOM 9079 O O . ASP A 1 1163 ? -19.915 7.796 -9.757 1.00 60.31 1163 ASP A O 1
ATOM 9083 N N . ARG A 1 1164 ? -18.381 9.375 -10.064 1.00 54.84 1164 ARG A N 1
ATOM 9084 C CA . ARG A 1 1164 ? -17.987 9.428 -8.643 1.00 54.84 1164 ARG A CA 1
ATOM 9085 C C . ARG A 1 1164 ? -19.120 9.817 -7.693 1.00 54.84 1164 ARG A C 1
ATOM 9087 O O . ARG A 1 1164 ? -19.060 9.499 -6.503 1.00 54.84 1164 ARG A O 1
ATOM 9094 N N . VAL A 1 1165 ? -20.109 10.578 -8.170 1.00 56.47 1165 VAL A N 1
ATOM 9095 C CA . VAL A 1 1165 ? -21.311 10.875 -7.380 1.00 56.47 1165 VAL A CA 1
ATOM 9096 C C . VAL A 1 1165 ? -22.210 9.647 -7.352 1.00 56.47 1165 VAL A C 1
ATOM 9098 O O . VAL A 1 1165 ? -22.619 9.274 -6.258 1.00 56.47 1165 VAL A O 1
ATOM 9101 N N . LEU A 1 1166 ? -22.445 8.995 -8.495 1.00 62.88 1166 LEU A N 1
ATOM 9102 C CA . LEU A 1 1166 ? -23.233 7.766 -8.589 1.00 62.88 1166 LEU A CA 1
ATOM 9103 C C . LEU A 1 1166 ? -22.627 6.645 -7.733 1.00 62.88 1166 LEU A C 1
ATOM 9105 O O . LEU A 1 1166 ? -23.307 6.175 -6.834 1.00 62.88 1166 LEU A O 1
ATOM 9109 N N . ASP A 1 1167 ? -21.338 6.331 -7.841 1.00 57.09 1167 ASP A N 1
ATOM 9110 C CA . ASP A 1 1167 ? -20.673 5.290 -7.031 1.00 57.09 1167 ASP A CA 1
ATOM 9111 C C . ASP A 1 1167 ? -20.887 5.473 -5.517 1.00 57.09 1167 ASP A C 1
ATOM 9113 O O . ASP A 1 1167 ? -21.037 4.522 -4.748 1.00 57.09 1167 ASP A O 1
ATOM 9117 N N . ARG A 1 1168 ? -20.957 6.729 -5.061 1.00 52.78 1168 ARG A N 1
ATOM 9118 C CA . ARG A 1 1168 ? -21.236 7.061 -3.656 1.00 52.78 1168 ARG A CA 1
ATOM 9119 C C . ARG A 1 1168 ? -22.697 6.921 -3.266 1.00 52.78 1168 ARG A C 1
ATOM 9121 O O . ARG A 1 1168 ? -22.971 6.691 -2.088 1.00 52.78 1168 ARG A O 1
ATOM 9128 N N . LEU A 1 1169 ? -23.617 7.106 -4.207 1.00 58.59 1169 LEU A N 1
ATOM 9129 C CA . LEU A 1 1169 ? -25.025 6.772 -4.012 1.00 58.59 1169 LEU A CA 1
ATOM 9130 C C . LEU A 1 1169 ? -25.178 5.248 -3.890 1.00 58.59 1169 LEU A C 1
ATOM 9132 O O . LEU A 1 1169 ? -25.831 4.796 -2.950 1.00 58.59 1169 LEU A O 1
ATOM 9136 N N . ALA A 1 1170 ? -24.475 4.477 -4.731 1.00 59.12 1170 ALA A N 1
ATOM 9137 C CA . ALA A 1 1170 ? -24.440 3.009 -4.698 1.00 59.12 1170 ALA A CA 1
ATOM 9138 C C . ALA A 1 1170 ? -23.982 2.501 -3.325 1.00 59.12 1170 ALA A C 1
ATOM 9140 O O . ALA A 1 1170 ? -24.670 1.734 -2.655 1.00 59.12 1170 ALA A O 1
ATOM 9141 N N . ALA A 1 1171 ? -22.851 3.029 -2.845 1.00 50.50 1171 ALA A N 1
ATOM 9142 C CA . ALA A 1 1171 ? -22.262 2.664 -1.558 1.00 50.50 1171 ALA A CA 1
ATOM 9143 C C . ALA A 1 1171 ? -23.145 3.005 -0.339 1.00 50.50 1171 ALA A C 1
ATOM 9145 O O . ALA A 1 1171 ? -22.864 2.559 0.772 1.00 50.50 1171 ALA A O 1
ATOM 9146 N N . ARG A 1 1172 ? -24.197 3.815 -0.514 1.00 49.34 1172 ARG A N 1
ATOM 9147 C CA . ARG A 1 1172 ? -25.165 4.171 0.537 1.00 49.34 1172 ARG A CA 1
ATOM 9148 C C . ARG A 1 1172 ? -26.485 3.405 0.433 1.00 49.34 1172 ARG A C 1
ATOM 9150 O O . ARG A 1 1172 ? -27.430 3.749 1.141 1.00 49.34 1172 ARG A O 1
ATOM 9157 N N . GLY A 1 1173 ? -26.535 2.373 -0.408 1.00 48.88 1173 GLY A N 1
ATOM 9158 C CA . GLY A 1 1173 ? -27.719 1.541 -0.607 1.00 48.88 1173 GLY A CA 1
ATOM 9159 C C . GLY A 1 1173 ? -28.787 2.212 -1.466 1.00 48.88 1173 GLY A C 1
ATOM 9160 O O . GLY A 1 1173 ? -29.961 1.874 -1.341 1.00 48.88 1173 GLY A O 1
ATOM 9161 N N . CYS A 1 1174 ? -28.410 3.192 -2.297 1.00 51.56 1174 CYS A N 1
ATOM 9162 C CA . CYS A 1 1174 ? -29.302 3.695 -3.332 1.00 51.56 1174 CYS A CA 1
ATOM 9163 C C . CYS A 1 1174 ? -29.309 2.679 -4.486 1.00 51.56 1174 CYS A C 1
ATOM 9165 O O . CYS A 1 1174 ? -28.223 2.375 -4.984 1.00 51.56 1174 CYS A O 1
ATOM 9167 N N . PRO A 1 1175 ? -30.475 2.165 -4.912 1.00 50.69 1175 PRO A N 1
ATOM 9168 C CA . PRO A 1 1175 ? -30.554 1.336 -6.108 1.00 50.69 1175 PRO A CA 1
ATOM 9169 C C . PRO A 1 1175 ? -30.196 2.214 -7.316 1.00 50.69 1175 PRO A C 1
ATOM 9171 O O . PRO A 1 1175 ? -30.838 3.248 -7.542 1.00 50.69 1175 PRO A O 1
ATOM 9174 N N . LEU A 1 1176 ? -29.103 1.872 -8.003 1.00 48.50 1176 LEU A N 1
ATOM 9175 C CA . LEU A 1 1176 ? -28.591 2.553 -9.197 1.00 48.50 1176 LEU A CA 1
ATOM 9176 C C . LEU A 1 1176 ? -28.783 1.694 -10.433 1.00 48.50 1176 LEU A C 1
ATOM 9178 O O . LEU A 1 1176 ? -28.495 0.481 -10.328 1.00 48.50 1176 LEU A O 1
#

Secondary structure (DSSP, 8-state):
--THHHHHHHHHHHHHHHHHHHHHHHHHHHHHHHHHHHHHHHHHHHHHHHHHHHHHHHHHHHHHHHHHHHHHHHHHHHHHHHHHHHH-SSEEEEE-TTSBEEEE-HHHHGGGTT-TT-STT-BHHHHHHHHHHTT-EE-TT--HHHHHHHHHHHTTSSSPPPEEEEETTS-EEEEEEEE-TTS-EEEEEEE-HHHHHHHHHHHS-SSEEEEE-TTSBEEEE-HHHHHHTGGGGGG--TT-BHHHHHHHHHHTT--GGGTT-HHHHHHHHHHHHHH----EEEE-TTS-EEEEEEEE-TTS-EEEEEEE-HHHHHHHHHHHHHHHHHHHHHHHHHHHHHHHHHHHHHHHHHHHHHHHHHHTS---HHHHHHHHHHHHHHHHHHHHHHHHHHHHHHHTT------EEEEHHHHHHHHHHHHHHHHHHTTEEEEEEE-TTS-SEEEE-HHHHHHHHHHHHHHHHHH-SSEEEEEEEEEEE-TTSEEEEEEEEEE-SS---GGGTTTTTSTT-----TTGGG----S-HHHHHHHHHHHTT-EEEEEEETTTEEEEEEEEEEEBPS----------TT--EEEEE---HHHHHHHHHHHHHTT-EEEEESSHHHHHHHTTS--SEEEEESB-SSSBHHHHHHHHHHTT----EEEEES-GGGSPPPPTTSSPEEEEESSPPHHHHHHHHHTTSPPP--------------S--S-PPEEEEEE-S-HHHHHHHHHHHHTT---EEEEEESSHHHHHHHHHHS--SEEEEESS-SSS-HHHHHHHHHHHHTTSPPPPEEEEES---TTHHHHHHHTT--EEEESS-----------------------------------------S----PPEEEEE-GGGTT--GGGS-HHHHHHHHHHHHTT--EEEEE--TTTHHHHHHH--PEEEEET-----TTEEEE-GGGTTTS-----S-------S------TTSS-HHHHHHHHHHHHHHHSS----SS------PPPPTTEEEEEE--GGGS-TTTSBSS-HHHHHHHHHHHSTT--EEEEE-TT---HHHHHHHHHHHHH-TTEEE--S-HHHHHHHEEEEEES-HHHHHHHHHTT--EEE-B--TTTTSSEE--SHHHHHHHHHSPPPSSSHHHHHHHHHHHHH--TTSTTHHHHHHHHHHTTT---

Foldseek 3Di:
DDPPPVVVVVVVVVVVVVVVVVVVVVVVVVVVVVVVVVVVVVVVVVVVVVVVVVVVVVVVVVVVVVVVVVVVVVVVVVVVVLVVQQPDLKKKWKAALQQFTQAIHPNNCVLVPPPPQDGGGHHPLNVLVCCVVVQQWDPVPDDSVVVSVCVVCLVVDVVRDWDWTATPVRWIKIWDKGQDPNNMIMIIIDTCSVVVVVLVVQQPDCKWKFKAALQQFTQDIHPNVCVLLVQLNVQNDGGRHPLNSLVSCVVVVFAVVCVPPVVVVSVVVVVVQVVQPDWDWGATPVGWIWTKHKHADPNNMIMIIIDTCRVVVVVVVVVVVVVVVVVVVLVVVLVVLVVVLVVLLVVLCVQLVVLVVVCVDDDDPVRVVVSVVSNVVSVQVNVLSVLVNLVSCLVVVNDDWDWDKDFQLVLLVVLCVVCLVLCVVLVEAEEEQEDLVDARIFITRSPLSSLLSNLLVVVQSLQANYYYWYWYWDWDQDPVQKIWIKIKIWHQGQWDDPVCFVVLLDAQDDDDDPVCVVPDDRSRSSVSSQSSLVVQVKHWGKDTDGNRTIMIMIIGITGGDDDDPSPQQPADPLAAEEEEADQDPVVCVSVVVLQVVSRHDYDYDQALVVVVVVCVVPHQAYEYEQDGPPHGLLVSQVVCLVVPHQREYEYEYCDPPVDDDDDPSTHHYHYAHPPHRSVNVSVVSNVSDDDDPDDDDDDDDDDDDDDDDDQDAAEEEEEDQDPVLVVVVVVVVVVPPGRHDYHYHNFLVSVLVVCVVPNGQEYEAEQDGPPAGRLRSQLSSVVVCPVHDDHAYEYEEQDDDPPVVVVCVVSPHDYYAHPPRPPPDDDDDDDDDDDDDDDDDDDDDDDDDDDDDDDDDDDDDDDDDFFAEEEAAAPVQPPDDLVPDPPLVSVLVVLCVVVVHHYHYDHNDPVCVVVVPVVDPHQYEYEPDDDDDLSYHYDYPQPPPPDDDPDPPDDDDDPDPDPDDDDPVPDDPPVLVVVLVVVLVVHLPDDDDPDDFPPPDDQQAAQEAEEEAEACVVDDNPAKFLDGRLLLVVLCLVLCVPHAYEYEYDPPPPDPCVVVSLVVVVVVGVSYHYDSDDLSSNLLRYQAYEYSDPVSQVVSVSSVHAYEHRIPDPCCVQHQYQNHSVSSSCSSPDDGDDDDRSVVVCVVCVPPVPPVVDSCSNVVVVVVSVVSVRDD